Protein 3O0K (pdb70)

InterPro domains:
  IPR018170 Aldo/keto reductase, conserved site [PS00062] (143-160)
  IPR018170 Aldo/keto reductase, conserved site [PS00063] (247-262)
  IPR018170 Aldo/keto reductase, conserved site [PS00798] (59-76)
  IPR020471 Aldo-keto reductase [PIRSF000097] (23-281)
  IPR020471 Aldo-keto reductase [PR00069] (55-79)
  IPR020471 Aldo-keto reductase [PR00069] (111-129)
  IPR020471 Aldo-keto reductase [PR00069] (143-160)
  IPR020471 Aldo-keto reductase [PR00069] (177-206)
  IPR020471 Aldo-keto reductase [PR00069] (214-238)
  IPR020471 Aldo-keto reductase [PTHR43827] (22-285)
  IPR023210 NADP-dependent oxidoreductase domain [PF00248] (36-278)
  IPR036812 NAD(P)-dependent oxidoreductase domain superfamily [G3DSA:3.20.20.100] (14-286)
  IPR036812 NAD(P)-dependent oxidoreductase domain superfamily [SSF51430] (24-288)
  IPR044504 Aldo-keto reductase family 5C2 [cd19131] (24-279)

Structure (mmCIF, N/CA/C/O backbone):
data_3O0K
#
_entry.id   3O0K
#
_cell.length_a   81.180
_cell.length_b   50.860
_cell.length_c   115.350
_cell.angle_alpha   90.00
_cell.angle_beta   94.47
_cell.angle_gamma   90.00
#
_symmetry.space_group_name_H-M   'P 1 21 1'
#
loop_
_entity.id
_entity.type
_entity.pdbx_description
1 polymer 'Aldo/keto reductase'
2 non-polymer 1,2-ETHANEDIOL
3 non-polymer GLYCEROL
4 water water
#
loop_
_atom_site.group_PDB
_atom_site.id
_atom_site.type_symbol
_atom_site.label_atom_id
_atom_site.label_alt_id
_atom_site.label_comp_id
_atom_site.label_asym_id
_atom_site.label_entity_id
_atom_site.label_seq_id
_atom_site.pdbx_PDB_ins_code
_atom_site.Cartn_x
_atom_site.Cartn_y
_atom_site.Cartn_z
_atom_site.occupancy
_atom_site.B_iso_or_equiv
_atom_site.auth_seq_id
_atom_site.auth_comp_id
_atom_site.auth_asym_id
_atom_site.auth_atom_id
_atom_site.pdbx_PDB_model_num
ATOM 1 N N . SER A 1 21 ? -21.175 16.239 88.302 1.00 27.03 17 SER A N 1
ATOM 2 C CA . SER A 1 21 ? -20.890 14.796 87.990 1.00 26.91 17 SER A CA 1
ATOM 3 C C . SER A 1 21 ? -19.453 14.575 87.555 1.00 25.95 17 SER A C 1
ATOM 4 O O . SER A 1 21 ? -19.048 13.441 87.281 1.00 24.21 17 SER A O 1
ATOM 7 N N . MET A 1 22 ? -18.674 15.662 87.486 1.00 25.83 18 MET A N 1
ATOM 8 C CA . MET A 1 22 ? -17.311 15.564 87.021 1.00 25.53 18 MET A CA 1
ATOM 9 C C . MET A 1 22 ? -16.500 15.047 88.168 1.00 25.52 18 MET A C 1
ATOM 10 O O . MET A 1 22 ? -16.739 15.410 89.326 1.00 25.93 18 MET A O 1
ATOM 15 N N . ILE A 1 23 ? -15.550 14.184 87.846 1.00 25.03 19 ILE A N 1
ATOM 16 C CA . ILE A 1 23 ? -14.669 13.604 88.833 1.00 24.58 19 ILE A CA 1
ATOM 17 C C . ILE A 1 23 ? -13.268 13.941 88.366 1.00 24.10 19 ILE A C 1
ATOM 18 O O . ILE A 1 23 ? -12.870 13.578 87.268 1.00 23.01 19 ILE A O 1
ATOM 23 N N . MET A 1 24 ? -12.540 14.693 89.181 1.00 24.50 20 MET A N 1
ATOM 24 C CA . MET A 1 24 ? -11.229 15.160 88.754 1.00 25.15 20 MET A CA 1
ATOM 25 C C . MET A 1 24 ? -10.308 13.971 88.825 1.00 24.05 20 MET A C 1
ATOM 26 O O . MET A 1 24 ? -10.286 13.247 89.820 1.00 24.94 20 MET A O 1
ATOM 31 N N . THR A 1 25 ? -9.587 13.734 87.742 1.00 23.61 21 THR A N 1
ATOM 32 C CA . THR A 1 25 ? -8.583 12.674 87.713 1.00 22.50 21 THR A CA 1
ATOM 33 C C . THR A 1 25 ? -7.285 13.105 88.432 1.00 21.93 21 THR A C 1
ATOM 34 O O . THR A 1 25 ? -6.629 14.092 88.028 1.00 21.68 21 THR A O 1
ATOM 38 N N . VAL A 1 26 ? -6.926 12.346 89.480 1.00 20.84 22 VAL A N 1
ATOM 39 C CA . VAL A 1 26 ? -5.734 12.635 90.256 1.00 19.32 22 VAL A CA 1
ATOM 40 C C . VAL A 1 26 ? -4.537 12.317 89.376 1.00 18.10 22 VAL A C 1
ATOM 41 O O . VAL A 1 26 ? -4.410 11.182 88.879 1.00 18.06 22 VAL A O 1
ATOM 45 N N . PRO A 1 27 ? -3.677 13.312 89.128 1.00 18.22 23 PRO A N 1
ATOM 46 C CA . PRO A 1 27 ? -2.536 13.062 88.229 1.00 17.83 23 PRO A CA 1
ATOM 47 C C . PRO A 1 27 ? -1.559 12.086 88.850 1.00 17.25 23 PRO A C 1
ATOM 48 O O . PRO A 1 27 ? -1.500 11.965 90.094 1.00 16.68 23 PRO A O 1
ATOM 52 N N . THR A 1 28 ? -0.883 11.330 87.992 1.00 17.59 24 THR A N 1
ATOM 53 C CA . THR A 1 28 ? 0.174 10.457 88.431 1.00 18.33 24 THR A CA 1
ATOM 54 C C . THR A 1 28 ? 1.471 11.006 87.910 1.00 18.64 24 THR A C 1
ATOM 55 O O . THR A 1 28 ? 1.515 11.717 86.900 1.00 19.20 24 THR A O 1
ATOM 59 N N . VAL A 1 29 ? 2.536 10.713 88.627 1.00 17.99 25 VAL A N 1
ATOM 60 C CA . VAL A 1 29 ? 3.862 11.092 88.168 1.00 17.50 25 VAL A CA 1
ATOM 61 C C . VAL A 1 29 ? 4.529 9.801 87.662 1.00 17.69 25 VAL A C 1
ATOM 62 O O . VAL A 1 29 ? 4.653 8.814 88.390 1.00 16.07 25 VAL A O 1
ATOM 66 N N . LYS A 1 30 ? 4.968 9.810 86.415 1.00 18.05 26 LYS A N 1
ATOM 67 C CA . LYS A 1 30 ? 5.673 8.661 85.887 1.00 17.75 26 LYS A CA 1
ATOM 68 C C . LYS A 1 30 ? 7.103 8.729 86.411 1.00 17.98 26 LYS A C 1
ATOM 69 O O . LYS A 1 30 ? 7.776 9.754 86.263 1.00 17.32 26 LYS A O 1
ATOM 75 N N . LEU A 1 31 ? 7.536 7.661 87.076 1.00 17.50 27 LEU A N 1
ATOM 76 C CA . LEU A 1 31 ? 8.850 7.592 87.711 1.00 17.80 27 LEU A CA 1
ATOM 77 C C . LEU A 1 31 ? 9.904 6.985 86.782 1.00 18.38 27 LEU A C 1
ATOM 78 O O . LEU A 1 31 ? 9.559 6.355 85.771 1.00 20.09 27 LEU A O 1
ATOM 83 N N . ASN A 1 32 ? 11.182 7.153 87.125 1.00 18.11 28 ASN A N 1
ATOM 84 C CA . ASN A 1 32 ? 12.291 6.673 86.279 1.00 19.26 28 ASN A CA 1
ATOM 85 C C . ASN A 1 32 ? 12.384 5.138 86.080 1.00 20.10 28 ASN A C 1
ATOM 86 O O . ASN A 1 32 ? 13.116 4.660 85.212 1.00 21.13 28 ASN A O 1
ATOM 91 N N . ASP A 1 33 ? 11.586 4.387 86.836 1.00 19.04 29 ASP A N 1
ATOM 92 C CA . ASP A 1 33 ? 11.523 2.942 86.704 1.00 18.41 29 ASP A CA 1
ATOM 93 C C . ASP A 1 33 ? 10.226 2.489 86.020 1.00 18.34 29 ASP A C 1
ATOM 94 O O . ASP A 1 33 ? 9.839 1.314 86.099 1.00 17.43 29 ASP A O 1
ATOM 99 N N . GLY A 1 34 ? 9.524 3.428 85.405 1.00 18.58 30 GLY A N 1
ATOM 100 C CA . GLY A 1 34 ? 8.288 3.129 84.706 1.00 18.49 30 GLY A CA 1
ATOM 101 C C . GLY A 1 34 ? 7.029 3.048 85.559 1.00 18.59 30 GLY A C 1
ATOM 102 O O . GLY A 1 34 ? 5.945 2.948 85.005 1.00 18.90 30 GLY A O 1
ATOM 103 N N . ASN A 1 35 ? 7.149 3.061 86.892 1.00 17.86 31 ASN A N 1
ATOM 104 C CA . ASN A 1 35 ? 5.965 3.028 87.758 1.00 18.53 31 ASN A CA 1
ATOM 105 C C . ASN A 1 35 ? 5.305 4.412 87.770 1.00 17.50 31 ASN A C 1
ATOM 106 O O . ASN A 1 35 ? 5.950 5.422 87.418 1.00 18.15 31 ASN A O 1
ATOM 111 N N . HIS A 1 36 ? 4.018 4.459 88.127 1.00 17.71 32 HIS A N 1
ATOM 112 C CA . HIS A 1 36 ? 3.305 5.716 88.270 1.00 17.64 32 HIS A CA 1
ATOM 113 C C . HIS A 1 36 ? 2.858 5.841 89.715 1.00 16.45 32 HIS A C 1
ATOM 114 O O . HIS A 1 36 ? 2.372 4.877 90.291 1.00 16.50 32 HIS A O 1
ATOM 121 N N . ILE A 1 37 ? 3.028 7.031 90.281 1.00 14.37 33 ILE A N 1
ATOM 122 C CA . ILE A 1 37 ? 2.626 7.320 91.656 1.00 14.50 33 ILE A CA 1
ATOM 123 C C . ILE A 1 37 ? 1.585 8.455 91.630 1.00 14.67 33 ILE A C 1
ATOM 124 O O . ILE A 1 37 ? 1.796 9.473 90.932 1.00 13.85 33 ILE A O 1
ATOM 129 N N . PRO A 1 38 ? 0.442 8.277 92.355 1.00 13.85 34 PRO A N 1
ATOM 130 C CA . PRO A 1 38 ? -0.495 9.390 92.436 1.00 13.40 34 PRO A CA 1
ATOM 131 C C . PRO A 1 38 ? 0.191 10.644 93.018 1.00 12.50 34 PRO A C 1
ATOM 132 O O . PRO A 1 38 ? 0.895 10.588 94.052 1.00 11.65 34 PRO A O 1
ATOM 136 N N . GLN A 1 39 ? -0.003 11.757 92.351 1.00 12.02 35 GLN A N 1
ATOM 137 C CA . GLN A 1 39 ? 0.691 12.989 92.737 1.00 12.59 35 GLN A CA 1
ATOM 138 C C . GLN A 1 39 ? 0.249 13.533 94.094 1.00 12.66 35 GLN A C 1
ATOM 139 O O . GLN A 1 39 ? 0.955 14.322 94.682 1.00 11.79 35 GLN A O 1
ATOM 145 N N . LEU A 1 40 ? -0.944 13.148 94.541 1.00 13.26 36 LEU A N 1
ATOM 146 C CA . LEU A 1 40 ? -1.403 13.439 95.912 1.00 13.42 36 LEU A CA 1
ATOM 147 C C . LEU A 1 40 ? -1.514 12.133 96.633 1.00 13.35 36 LEU A C 1
ATOM 148 O O . LEU A 1 40 ? -2.089 11.152 96.123 1.00 14.50 36 LEU A O 1
ATOM 153 N N . GLY A 1 41 ? -1.038 12.161 97.867 1.00 14.11 37 GLY A N 1
ATOM 154 C CA . GLY A 1 41 ? -1.169 11.062 98.751 1.00 13.10 37 GLY A CA 1
ATOM 155 C C . GLY A 1 41 ? -1.455 11.597 100.117 1.00 13.53 37 GLY A C 1
ATOM 156 O O . GLY A 1 41 ? -1.382 12.821 100.351 1.00 13.80 37 GLY A O 1
ATOM 157 N N . TYR A 1 42 ? -1.745 10.660 101.012 1.00 13.98 38 TYR A N 1
ATOM 158 C CA . TYR A 1 42 ? -2.132 10.961 102.368 1.00 14.39 38 TYR A CA 1
ATOM 159 C C . TYR A 1 42 ? -1.008 10.583 103.268 1.00 15.56 38 TYR A C 1
ATOM 160 O O . TYR A 1 42 ? -0.570 9.422 103.269 1.00 15.82 38 TYR A O 1
ATOM 169 N N . GLY A 1 43 ? -0.507 11.569 104.027 1.00 17.07 39 GLY A N 1
ATOM 170 C CA . GLY A 1 43 ? 0.578 11.348 104.958 1.00 18.08 39 GLY A CA 1
ATOM 171 C C . GLY A 1 43 ? 0.105 10.920 106.346 1.00 19.40 39 GLY A C 1
ATOM 172 O O . GLY A 1 43 ? -0.639 11.627 107.011 1.00 19.13 39 GLY A O 1
ATOM 173 N N . VAL A 1 44 ? 0.534 9.750 106.778 1.00 21.66 40 VAL A N 1
ATOM 174 C CA . VAL A 1 44 ? 0.433 9.353 108.182 1.00 24.75 40 VAL A CA 1
ATOM 175 C C . VAL A 1 44 ? 1.741 9.740 108.866 1.00 25.78 40 VAL A C 1
ATOM 176 O O . VAL A 1 44 ? 2.840 9.401 108.391 1.00 25.49 40 VAL A O 1
ATOM 180 N N . TRP A 1 45 ? 1.630 10.477 109.957 1.00 26.73 41 TRP A N 1
ATOM 181 C CA A TRP A 1 45 ? 2.815 10.822 110.726 0.50 26.79 41 TRP A CA 1
ATOM 182 C CA B TRP A 1 45 ? 2.759 10.867 110.772 0.50 27.13 41 TRP A CA 1
ATOM 183 C C . TRP A 1 45 ? 2.727 10.083 112.088 1.00 27.80 41 TRP A C 1
ATOM 184 O O . TRP A 1 45 ? 2.275 8.932 112.113 1.00 27.62 41 TRP A O 1
ATOM 205 N N . GLN A 1 46 ? 3.187 10.683 113.191 1.00 28.50 42 GLN A N 1
ATOM 206 C CA . GLN A 1 46 ? 3.428 9.953 114.457 1.00 29.55 42 GLN A CA 1
ATOM 207 C C . GLN A 1 46 ? 2.161 9.621 115.238 1.00 29.17 42 GLN A C 1
ATOM 208 O O . GLN A 1 46 ? 2.140 9.733 116.480 1.00 30.79 42 GLN A O 1
ATOM 214 N N . ILE A 1 47 ? 1.119 9.196 114.531 1.00 27.82 43 ILE A N 1
ATOM 215 C CA . ILE A 1 47 ? -0.152 8.955 115.156 1.00 27.61 43 ILE A CA 1
ATOM 216 C C . ILE A 1 47 ? -0.158 7.489 115.600 1.00 26.61 43 ILE A C 1
ATOM 217 O O . ILE A 1 47 ? 0.732 6.732 115.241 1.00 27.06 43 ILE A O 1
ATOM 222 N N . SER A 1 48 ? -1.111 7.130 116.448 1.00 24.82 44 SER A N 1
ATOM 223 C CA . SER A 1 48 ? -1.207 5.778 116.994 1.00 23.23 44 SER A CA 1
ATOM 224 C C . SER A 1 48 ? -1.806 4.801 115.971 1.00 21.82 44 SER A C 1
ATOM 225 O O . SER A 1 48 ? -2.393 5.238 114.999 1.00 20.21 44 SER A O 1
ATOM 228 N N . ASN A 1 49 ? -1.740 3.497 116.217 1.00 20.79 45 ASN A N 1
ATOM 229 C CA . ASN A 1 49 ? -2.418 2.534 115.339 1.00 21.13 45 ASN A CA 1
ATOM 230 C C . ASN A 1 49 ? -3.919 2.786 115.174 1.00 20.81 45 ASN A C 1
ATOM 231 O O . ASN A 1 49 ? -4.423 2.743 114.049 1.00 20.61 45 ASN A O 1
ATOM 236 N N . ASP A 1 50 ? -4.623 3.046 116.278 1.00 21.63 46 ASP A N 1
ATOM 237 C CA . ASP A 1 50 ? -6.074 3.318 116.212 1.00 22.19 46 ASP A CA 1
ATOM 238 C C . ASP A 1 50 ? -6.369 4.575 115.426 1.00 21.12 46 ASP A C 1
ATOM 239 O O . ASP A 1 50 ? -7.312 4.628 114.647 1.00 21.39 46 ASP A O 1
ATOM 244 N N . GLU A 1 51 ? -5.579 5.613 115.643 1.00 20.34 47 GLU A N 1
ATOM 245 C CA . GLU A 1 51 ? -5.714 6.817 114.851 1.00 19.87 47 GLU A CA 1
ATOM 246 C C . GLU A 1 51 ? -5.408 6.602 113.374 1.00 19.15 47 GLU A C 1
ATOM 247 O O . GLU A 1 51 ? -6.073 7.176 112.501 1.00 19.26 47 GLU A O 1
ATOM 253 N N . ALA A 1 52 ? -4.346 5.866 113.093 1.00 18.03 48 ALA A N 1
ATOM 254 C CA . ALA A 1 52 ? -4.014 5.552 111.707 1.00 16.81 48 ALA A CA 1
ATOM 255 C C . ALA A 1 52 ? -5.182 4.829 111.001 1.00 16.90 48 ALA A C 1
ATOM 256 O O . ALA A 1 52 ? -5.464 5.115 109.845 1.00 16.82 48 ALA A O 1
ATOM 258 N N . VAL A 1 53 ? -5.835 3.896 111.690 1.00 17.55 49 VAL A N 1
ATOM 259 C CA . VAL A 1 53 ? -6.942 3.131 111.099 1.00 19.18 49 VAL A CA 1
ATOM 260 C C . VAL A 1 53 ? -8.023 4.113 110.649 1.00 19.23 49 VAL A C 1
ATOM 261 O O . VAL A 1 53 ? -8.452 4.079 109.495 1.00 18.60 49 VAL A O 1
ATOM 265 N N . SER A 1 54 ? -8.410 5.012 111.552 1.00 19.59 50 SER A N 1
ATOM 266 C CA . SER A 1 54 ? -9.476 5.970 111.263 1.00 20.26 50 SER A CA 1
ATOM 267 C C . SER A 1 54 ? -9.074 6.909 110.162 1.00 18.83 50 SER A C 1
ATOM 268 O O . SER A 1 54 ? -9.846 7.126 109.244 1.00 17.22 50 SER A O 1
ATOM 271 N N . ALA A 1 55 ? -7.842 7.440 110.234 1.00 18.26 51 ALA A N 1
ATOM 272 C CA . ALA A 1 55 ? -7.389 8.447 109.275 1.00 17.10 51 ALA A CA 1
ATOM 273 C C . ALA A 1 55 ? -7.250 7.874 107.862 1.00 16.85 51 ALA A C 1
ATOM 274 O O . ALA A 1 55 ? -7.595 8.502 106.865 1.00 15.44 51 ALA A O 1
ATOM 276 N N . VAL A 1 56 ? -6.637 6.708 107.774 1.00 16.96 52 VAL A N 1
ATOM 277 C CA . VAL A 1 56 ? -6.439 6.067 106.471 1.00 15.60 52 VAL A CA 1
ATOM 278 C C . VAL A 1 56 ? -7.792 5.638 105.887 1.00 15.74 52 VAL A C 1
ATOM 279 O O . VAL A 1 56 ? -8.056 5.771 104.678 1.00 15.82 52 VAL A O 1
ATOM 283 N N . SER A 1 57 ? -8.673 5.143 106.736 1.00 15.81 53 SER A N 1
ATOM 284 C CA A SER A 1 57 ? -10.032 4.853 106.315 0.70 16.18 53 SER A CA 1
ATOM 285 C CA B SER A 1 57 ? -10.010 4.842 106.269 0.30 16.35 53 SER A CA 1
ATOM 286 C C . SER A 1 57 ? -10.670 6.106 105.705 1.00 16.85 53 SER A C 1
ATOM 287 O O . SER A 1 57 ? -11.283 6.078 104.621 1.00 16.15 53 SER A O 1
ATOM 292 N N . GLU A 1 58 ? -10.520 7.221 106.403 1.00 16.98 54 GLU A N 1
ATOM 293 C CA . GLU A 1 58 ? -11.130 8.495 105.976 1.00 17.04 54 GLU A CA 1
ATOM 294 C C . GLU A 1 58 ? -10.533 8.970 104.658 1.00 16.61 54 GLU A C 1
ATOM 295 O O . GLU A 1 58 ? -11.243 9.350 103.724 1.00 16.51 54 GLU A O 1
ATOM 301 N N . ALA A 1 59 ? -9.208 8.883 104.553 1.00 15.40 55 ALA A N 1
ATOM 302 C CA . ALA A 1 59 ? -8.545 9.230 103.323 1.00 14.55 55 ALA A CA 1
ATOM 303 C C . ALA A 1 59 ? -9.024 8.364 102.155 1.00 14.76 55 ALA A C 1
ATOM 304 O O . ALA A 1 59 ? -9.354 8.871 101.101 1.00 14.97 55 ALA A O 1
ATOM 306 N N . LEU A 1 60 ? -9.074 7.060 102.344 1.00 14.15 56 LEU A N 1
ATOM 307 C CA . LEU A 1 60 ? -9.488 6.185 101.245 1.00 14.11 56 LEU A CA 1
ATOM 308 C C . LEU A 1 60 ? -10.927 6.491 100.869 1.00 14.99 56 LEU A C 1
ATOM 309 O O . LEU A 1 60 ? -11.260 6.488 99.676 1.00 14.56 56 LEU A O 1
ATOM 314 N N . LYS A 1 61 ? -11.741 6.817 101.872 1.00 15.55 57 LYS A N 1
ATOM 315 C CA . LYS A 1 61 ? -13.140 7.198 101.638 1.00 16.55 57 LYS A CA 1
ATOM 316 C C . LYS A 1 61 ? -13.258 8.504 100.857 1.00 16.81 57 LYS A C 1
ATOM 317 O O . LYS A 1 61 ? -14.059 8.599 99.926 1.00 16.61 57 LYS A O 1
ATOM 323 N N . ALA A 1 62 ? -12.372 9.455 101.148 1.00 16.03 58 ALA A N 1
ATOM 324 C CA . ALA A 1 62 ? -12.331 10.734 100.478 1.00 15.90 58 ALA A CA 1
ATOM 325 C C . ALA A 1 62 ? -11.793 10.620 99.014 1.00 15.55 58 ALA A C 1
ATOM 326 O O . ALA A 1 62 ? -11.947 11.540 98.230 1.00 15.55 58 ALA A O 1
ATOM 328 N N . GLY A 1 63 ? -11.167 9.494 98.657 1.00 15.53 59 GLY A N 1
ATOM 329 C CA . GLY A 1 63 ? -10.741 9.247 97.286 1.00 15.23 59 GLY A CA 1
ATOM 330 C C . GLY A 1 63 ? -9.222 9.222 97.119 1.00 14.71 59 GLY A C 1
ATOM 331 O O . GLY A 1 63 ? -8.749 9.062 96.022 1.00 14.24 59 GLY A O 1
ATOM 332 N N . TYR A 1 64 ? -8.472 9.368 98.204 1.00 14.19 60 TYR A N 1
ATOM 333 C CA . TYR A 1 64 ? -7.020 9.167 98.156 1.00 14.34 60 TYR A CA 1
ATOM 334 C C . TYR A 1 64 ? -6.731 7.718 97.783 1.00 14.40 60 TYR A C 1
ATOM 335 O O . TYR A 1 64 ? -7.421 6.785 98.236 1.00 14.59 60 TYR A O 1
ATOM 344 N N . ARG A 1 65 ? -5.726 7.519 96.934 1.00 13.94 61 ARG A N 1
ATOM 345 C CA . ARG A 1 65 ? -5.353 6.177 96.522 1.00 13.64 61 ARG A CA 1
ATOM 346 C C . ARG A 1 65 ? -3.849 5.977 96.691 1.00 13.00 61 ARG A C 1
ATOM 347 O O . ARG A 1 65 ? -3.270 5.083 96.097 1.00 12.48 61 ARG A O 1
ATOM 355 N N . HIS A 1 66 ? -3.268 6.769 97.595 1.00 11.63 62 HIS A N 1
ATOM 356 C CA . HIS A 1 66 ? -1.817 6.813 97.829 1.00 11.33 62 HIS A CA 1
ATOM 357 C C . HIS A 1 66 ? -1.698 7.085 99.315 1.00 11.39 62 HIS A C 1
ATOM 358 O O . HIS A 1 66 ? -2.167 8.113 99.788 1.00 12.01 62 HIS A O 1
ATOM 365 N N . ILE A 1 67 ? -1.131 6.135 100.049 1.00 12.00 63 ILE A N 1
ATOM 366 C CA . ILE A 1 67 ? -0.959 6.239 101.498 1.00 11.94 63 ILE A CA 1
ATOM 367 C C . ILE A 1 67 ? 0.537 6.139 101.863 1.00 11.39 63 ILE A C 1
ATOM 368 O O . ILE A 1 67 ? 1.230 5.214 101.434 1.00 11.14 63 ILE A O 1
ATOM 373 N N . ASP A 1 68 ? 1.001 7.079 102.677 1.00 10.61 64 ASP A N 1
ATOM 374 C CA . ASP A 1 68 ? 2.410 7.218 103.026 1.00 10.67 64 ASP A CA 1
ATOM 375 C C . ASP A 1 68 ? 2.657 7.118 104.533 1.00 11.18 64 ASP A C 1
ATOM 376 O O . ASP A 1 68 ? 2.244 7.989 105.266 1.00 12.11 64 ASP A O 1
ATOM 381 N N . THR A 1 69 ? 3.355 6.081 104.987 1.00 11.30 65 THR A N 1
ATOM 382 C CA . THR A 1 69 ? 3.835 6.075 106.377 1.00 12.34 65 THR A CA 1
ATOM 383 C C . THR A 1 69 ? 5.338 5.787 106.471 1.00 12.94 65 THR A C 1
ATOM 384 O O . THR A 1 69 ? 6.073 5.813 105.473 1.00 12.76 65 THR A O 1
ATOM 388 N N . ALA A 1 70 ? 5.787 5.533 107.699 1.00 12.87 66 ALA A N 1
ATOM 389 C CA . ALA A 1 70 ? 7.156 5.165 107.951 1.00 13.17 66 ALA A CA 1
ATOM 390 C C . ALA A 1 70 ? 7.182 4.264 109.150 1.00 13.09 66 ALA A C 1
ATOM 391 O O . ALA A 1 70 ? 6.453 4.519 110.146 1.00 12.39 66 ALA A O 1
ATOM 393 N N . THR A 1 71 ? 8.033 3.240 109.079 1.00 12.10 67 THR A N 1
ATOM 394 C CA . THR A 1 71 ? 8.130 2.247 110.133 1.00 12.63 67 THR A CA 1
ATOM 395 C C . THR A 1 71 ? 8.339 2.855 111.542 1.00 12.82 67 THR A C 1
ATOM 396 O O . THR A 1 71 ? 7.712 2.425 112.523 1.00 13.17 67 THR A O 1
ATOM 400 N N . ILE A 1 72 ? 9.158 3.901 111.652 1.00 13.77 68 ILE A N 1
ATOM 401 C CA . ILE A 1 72 ? 9.411 4.533 112.947 1.00 13.54 68 ILE A CA 1
ATOM 402 C C . ILE A 1 72 ? 8.143 5.157 113.574 1.00 14.60 68 ILE A C 1
ATOM 403 O O . ILE A 1 72 ? 8.110 5.373 114.781 1.00 15.22 68 ILE A O 1
ATOM 408 N N . TYR A 1 73 ? 7.090 5.399 112.795 1.00 13.69 69 TYR A N 1
ATOM 409 C CA . TYR A 1 73 ? 5.905 6.005 113.378 1.00 14.88 69 TYR A CA 1
ATOM 410 C C . TYR A 1 73 ? 5.073 5.015 114.159 1.00 14.96 69 TYR A C 1
ATOM 411 O O . TYR A 1 73 ? 4.128 5.413 114.825 1.00 16.27 69 TYR A O 1
ATOM 420 N N . GLY A 1 74 ? 5.363 3.732 113.994 1.00 15.09 70 GLY A N 1
ATOM 421 C CA . GLY A 1 74 ? 4.699 2.668 114.784 1.00 15.73 70 GLY A CA 1
ATOM 422 C C . GLY A 1 74 ? 3.236 2.457 114.498 1.00 15.47 70 GLY A C 1
ATOM 423 O O . GLY A 1 74 ? 2.492 2.026 115.374 1.00 17.17 70 GLY A O 1
ATOM 424 N N . ASN A 1 75 ? 2.798 2.731 113.276 1.00 13.81 71 ASN A N 1
ATOM 425 C CA . ASN A 1 75 ? 1.391 2.582 112.926 1.00 13.73 71 ASN A CA 1
ATOM 426 C C . ASN A 1 75 ? 1.146 1.719 111.684 1.00 13.39 71 ASN A C 1
ATOM 427 O O . ASN A 1 75 ? 0.033 1.709 111.130 1.00 11.42 71 ASN A O 1
ATOM 432 N N . GLU A 1 76 ? 2.130 0.904 111.316 1.00 13.23 72 GLU A N 1
ATOM 433 C CA . GLU A 1 76 ? 1.969 0.066 110.132 1.00 13.64 72 GLU A CA 1
ATOM 434 C C . GLU A 1 76 ? 0.787 -0.907 110.293 1.00 14.25 72 GLU A C 1
ATOM 435 O O . GLU A 1 76 ? 0.084 -1.129 109.344 1.00 13.89 72 GLU A O 1
ATOM 441 N N . GLU A 1 77 ? 0.530 -1.438 111.492 1.00 14.66 73 GLU A N 1
ATOM 442 C CA . GLU A 1 77 ? -0.587 -2.402 111.644 1.00 15.31 73 GLU A CA 1
ATOM 443 C C . GLU A 1 77 ? -1.913 -1.742 111.291 1.00 14.80 73 GLU A C 1
ATOM 444 O O . GLU A 1 77 ? -2.754 -2.342 110.584 1.00 14.95 73 GLU A O 1
ATOM 450 N N . GLY A 1 78 ? -2.088 -0.521 111.780 1.00 13.58 74 GLY A N 1
ATOM 451 C CA . GLY A 1 78 ? -3.326 0.224 111.603 1.00 13.70 74 GLY A CA 1
ATOM 452 C C . GLY A 1 78 ? -3.522 0.704 110.177 1.00 13.50 74 GLY A C 1
ATOM 453 O O . GLY A 1 78 ? -4.649 0.734 109.663 1.00 13.87 74 GLY A O 1
ATOM 454 N N . VAL A 1 79 ? -2.430 1.140 109.558 1.00 12.60 75 VAL A N 1
ATOM 455 C CA . VAL A 1 79 ? -2.432 1.540 108.141 1.00 12.46 75 VAL A CA 1
ATOM 456 C C . VAL A 1 79 ? -2.836 0.343 107.325 1.00 13.41 75 VAL A C 1
ATOM 457 O O . VAL A 1 79 ? -3.732 0.440 106.460 1.00 15.01 75 VAL A O 1
ATOM 461 N N . GLY A 1 80 ? -2.232 -0.798 107.651 1.00 14.13 76 GLY A N 1
ATOM 462 C CA . GLY A 1 80 ? -2.487 -2.059 106.946 1.00 14.35 76 GLY A CA 1
ATOM 463 C C . GLY A 1 80 ? -3.913 -2.514 107.140 1.00 14.92 76 GLY A C 1
ATOM 464 O O . GLY A 1 80 ? -4.529 -2.946 106.183 1.00 15.77 76 GLY A O 1
ATOM 465 N N . LYS A 1 81 ? -4.435 -2.443 108.369 1.00 14.68 77 LYS A N 1
ATOM 466 C CA . LYS A 1 81 ? -5.840 -2.773 108.615 1.00 15.85 77 LYS A CA 1
ATOM 467 C C . LYS A 1 81 ? -6.840 -1.897 107.816 1.00 15.65 77 LYS A C 1
ATOM 468 O O . LYS A 1 81 ? -7.771 -2.435 107.212 1.00 17.75 77 LYS A O 1
ATOM 474 N N . ALA A 1 82 ? -6.662 -0.583 107.779 1.00 15.22 78 ALA A N 1
ATOM 475 C CA . ALA A 1 82 ? -7.550 0.295 106.977 1.00 15.23 78 ALA A CA 1
ATOM 476 C C . ALA A 1 82 ? -7.488 -0.017 105.467 1.00 15.71 78 ALA A C 1
ATOM 477 O O . ALA A 1 82 ? -8.515 -0.101 104.799 1.00 14.88 78 ALA A O 1
ATOM 479 N N . ILE A 1 83 ? -6.281 -0.227 104.961 1.00 13.47 79 ILE A N 1
ATOM 480 C CA . ILE A 1 83 ? -6.108 -0.584 103.567 1.00 13.98 79 ILE A CA 1
ATOM 481 C C . ILE A 1 83 ? -6.784 -1.925 103.210 1.00 14.35 79 ILE A C 1
ATOM 482 O O . ILE A 1 83 ? -7.492 -2.012 102.203 1.00 14.44 79 ILE A O 1
ATOM 487 N N . ASN A 1 84 ? -6.562 -2.964 104.024 1.00 14.72 80 ASN A N 1
ATOM 488 C CA . ASN A 1 84 ? -7.005 -4.306 103.693 1.00 15.94 80 ASN A CA 1
ATOM 489 C C . ASN A 1 84 ? -8.520 -4.421 103.886 1.00 16.14 80 ASN A C 1
ATOM 490 O O . ASN A 1 84 ? -9.164 -5.256 103.256 1.00 16.96 80 ASN A O 1
ATOM 495 N N . GLY A 1 85 ? -9.071 -3.575 104.756 1.00 15.89 81 GLY A N 1
ATOM 496 C CA . GLY A 1 85 ? -10.524 -3.557 104.993 1.00 16.45 81 GLY A CA 1
ATOM 497 C C . GLY A 1 85 ? -11.259 -2.400 104.334 1.00 16.87 81 GLY A C 1
ATOM 498 O O . GLY A 1 85 ? -12.369 -2.087 104.740 1.00 16.29 81 GLY A O 1
ATOM 499 N N . SER A 1 86 ? -10.678 -1.788 103.296 1.00 16.42 82 SER A N 1
ATOM 500 C CA . SER A 1 86 ? -11.312 -0.605 102.642 1.00 16.09 82 SER A CA 1
ATOM 501 C C . SER A 1 86 ? -12.380 -0.896 101.588 1.00 16.96 82 SER A C 1
ATOM 502 O O . SER A 1 86 ? -13.118 0.020 101.175 1.00 15.26 82 SER A O 1
ATOM 505 N N . GLY A 1 87 ? -12.437 -2.140 101.117 1.00 16.70 83 GLY A N 1
ATOM 506 C CA . GLY A 1 87 ? -13.213 -2.485 99.943 1.00 17.36 83 GLY A CA 1
ATOM 507 C C . GLY A 1 87 ? -12.626 -2.039 98.609 1.00 17.09 83 GLY A C 1
ATOM 508 O O . GLY A 1 87 ? -13.280 -2.187 97.562 1.00 18.33 83 GLY A O 1
ATOM 509 N N . ILE A 1 88 ? -11.385 -1.549 98.632 1.00 16.22 84 ILE A N 1
ATOM 510 C CA . ILE A 1 88 ? -10.618 -1.188 97.424 1.00 15.81 84 ILE A CA 1
ATOM 511 C C . ILE A 1 88 ? -9.532 -2.244 97.224 1.00 16.08 84 ILE A C 1
ATOM 512 O O . ILE A 1 88 ? -8.875 -2.647 98.171 1.00 14.48 84 ILE A O 1
ATOM 517 N N . ALA A 1 89 ? -9.332 -2.683 95.985 1.00 16.35 85 ALA A N 1
ATOM 518 C CA . ALA A 1 89 ? -8.361 -3.747 95.731 1.00 16.23 85 ALA A CA 1
ATOM 519 C C . ALA A 1 89 ? -6.964 -3.208 96.103 1.00 15.11 85 ALA A C 1
ATOM 520 O O . ALA A 1 89 ? -6.688 -2.028 95.931 1.00 14.17 85 ALA A O 1
ATOM 522 N N . ARG A 1 90 ? -6.131 -4.070 96.675 1.00 15.37 86 ARG A N 1
ATOM 523 C CA . ARG A 1 90 ? -4.737 -3.725 97.022 1.00 14.66 86 ARG A CA 1
ATOM 524 C C . ARG A 1 90 ? -4.016 -3.082 95.841 1.00 15.01 86 ARG A C 1
ATOM 525 O O . ARG A 1 90 ? -3.296 -2.074 96.022 1.00 15.87 86 ARG A O 1
ATOM 533 N N . ALA A 1 91 ? -4.249 -3.622 94.645 1.00 14.76 87 ALA A N 1
ATOM 534 C CA . ALA A 1 91 ? -3.648 -3.125 93.396 1.00 14.54 87 ALA A CA 1
ATOM 535 C C . ALA A 1 91 ? -3.989 -1.661 93.036 1.00 14.99 87 ALA A C 1
ATOM 536 O O . ALA A 1 91 ? -3.199 -1.023 92.311 1.00 14.20 87 ALA A O 1
ATOM 538 N N . ASP A 1 92 ? -5.134 -1.154 93.539 1.00 14.14 88 ASP A N 1
ATOM 539 C CA . ASP A 1 92 ? -5.601 0.221 93.293 1.00 13.88 88 ASP A CA 1
ATOM 540 C C . ASP A 1 92 ? -5.169 1.251 94.354 1.00 13.23 88 ASP A C 1
ATOM 541 O O . ASP A 1 92 ? -5.503 2.449 94.273 1.00 12.20 88 ASP A O 1
ATOM 546 N N . ILE A 1 93 ? -4.419 0.780 95.345 1.00 13.06 89 ILE A N 1
ATOM 547 C CA . ILE A 1 93 ? -3.815 1.641 96.343 1.00 12.40 89 ILE A CA 1
ATOM 548 C C . ILE A 1 93 ? -2.277 1.628 96.238 1.00 12.07 89 ILE A C 1
ATOM 549 O O . ILE A 1 93 ? -1.659 0.581 96.079 1.00 14.39 89 ILE A O 1
ATOM 554 N N . PHE A 1 94 ? -1.683 2.806 96.258 1.00 11.98 90 PHE A N 1
ATOM 555 C CA . PHE A 1 94 ? -0.233 2.976 96.295 1.00 11.93 90 PHE A CA 1
ATOM 556 C C . PHE A 1 94 ? 0.192 3.224 97.741 1.00 11.56 90 PHE A C 1
ATOM 557 O O . PHE A 1 94 ? -0.194 4.237 98.311 1.00 12.33 90 PHE A O 1
ATOM 565 N N . LEU A 1 95 ? 1.037 2.337 98.275 1.00 12.36 91 LEU A N 1
ATOM 566 C CA . LEU A 1 95 ? 1.448 2.329 99.682 1.00 11.52 91 LEU A CA 1
ATOM 567 C C . LEU A 1 95 ? 2.965 2.466 99.779 1.00 11.59 91 LEU A C 1
ATOM 568 O O . LEU A 1 95 ? 3.703 1.716 99.132 1.00 10.65 91 LEU A O 1
ATOM 573 N N . THR A 1 96 ? 3.390 3.453 100.549 1.00 10.37 92 THR A N 1
ATOM 574 C CA . THR A 1 96 ? 4.792 3.767 100.800 1.00 10.00 92 THR A CA 1
ATOM 575 C C . THR A 1 96 ? 5.071 3.536 102.277 1.00 9.84 92 THR A C 1
ATOM 576 O O . THR A 1 96 ? 4.273 3.935 103.125 1.00 11.88 92 THR A O 1
ATOM 580 N N . THR A 1 97 ? 6.206 2.934 102.594 1.00 10.74 93 THR A N 1
ATOM 581 C CA . THR A 1 97 ? 6.744 2.994 103.941 1.00 10.28 93 THR A CA 1
ATOM 582 C C . THR A 1 97 ? 8.235 3.172 103.834 1.00 10.44 93 THR A C 1
ATOM 583 O O . THR A 1 97 ? 8.764 3.319 102.739 1.00 10.00 93 THR A O 1
ATOM 587 N N . LYS A 1 98 ? 8.884 3.248 104.974 1.00 9.72 94 LYS A N 1
ATOM 588 C CA . LYS A 1 98 ? 10.260 3.696 105.045 1.00 10.49 94 LYS A CA 1
ATOM 589 C C . LYS A 1 98 ? 11.056 2.967 106.117 1.00 10.88 94 LYS A C 1
ATOM 590 O O . LYS A 1 98 ? 10.626 2.794 107.297 1.00 10.05 94 LYS A O 1
ATOM 596 N N . LEU A 1 99 ? 12.290 2.656 105.724 1.00 11.67 95 LEU A N 1
ATOM 597 C CA . LEU A 1 99 ? 13.239 1.957 106.525 1.00 11.65 95 LEU A CA 1
ATOM 598 C C . LEU A 1 99 ? 13.887 2.933 107.472 1.00 11.59 95 LEU A C 1
ATOM 599 O O . LEU A 1 99 ? 14.478 3.928 107.038 1.00 10.48 95 LEU A O 1
ATOM 604 N N . TRP A 1 100 ? 13.758 2.620 108.759 1.00 10.81 96 TRP A N 1
ATOM 605 C CA . TRP A 1 100 ? 14.265 3.418 109.820 1.00 10.66 96 TRP A CA 1
ATOM 606 C C . TRP A 1 100 ? 15.805 3.287 110.055 1.00 11.45 96 TRP A C 1
ATOM 607 O O . TRP A 1 100 ? 16.387 2.220 109.879 1.00 11.30 96 TRP A O 1
ATOM 618 N N . ASN A 1 101 ? 16.427 4.392 110.479 1.00 11.75 97 ASN A N 1
ATOM 619 C CA . ASN A 1 101 ? 17.870 4.501 110.709 1.00 12.50 97 ASN A CA 1
ATOM 620 C C . ASN A 1 101 ? 18.549 3.341 111.448 1.00 13.20 97 ASN A C 1
ATOM 621 O O . ASN A 1 101 ? 19.580 2.884 110.997 1.00 13.65 97 ASN A O 1
ATOM 626 N N . SER A 1 102 ? 17.973 2.861 112.561 1.00 13.96 98 SER A N 1
ATOM 627 C CA . SER A 1 102 ? 18.556 1.754 113.347 1.00 14.01 98 SER A CA 1
ATOM 628 C C . SER A 1 102 ? 18.492 0.374 112.637 1.00 14.85 98 SER A C 1
ATOM 629 O O . SER A 1 102 ? 19.185 -0.578 113.042 1.00 13.66 98 SER A O 1
ATOM 632 N N . ASP A 1 103 ? 17.701 0.286 111.576 1.00 14.15 99 ASP A N 1
ATOM 633 C CA . ASP A 1 103 ? 17.613 -0.914 110.755 1.00 14.87 99 ASP A CA 1
ATOM 634 C C . ASP A 1 103 ? 18.487 -0.875 109.479 1.00 15.27 99 ASP A C 1
ATOM 635 O O . ASP A 1 103 ? 18.458 -1.815 108.692 1.00 16.32 99 ASP A O 1
ATOM 640 N N . GLN A 1 104 ? 19.279 0.170 109.293 1.00 14.52 100 GLN A N 1
ATOM 641 C CA . GLN A 1 104 ? 20.108 0.278 108.096 1.00 14.50 100 GLN A CA 1
ATOM 642 C C . GLN A 1 104 ? 21.189 -0.791 108.100 1.00 14.15 100 GLN A C 1
ATOM 643 O O . GLN A 1 104 ? 21.691 -1.163 109.156 1.00 11.74 100 GLN A O 1
ATOM 649 N N . GLY A 1 105 ? 21.560 -1.228 106.901 1.00 12.70 101 GLY A N 1
ATOM 650 C CA . GLY A 1 105 ? 22.387 -2.401 106.693 1.00 14.80 101 GLY A CA 1
ATOM 651 C C . GLY A 1 105 ? 21.674 -3.346 105.718 1.00 15.31 101 GLY A C 1
ATOM 652 O O . GLY A 1 105 ? 20.461 -3.230 105.530 1.00 14.09 101 GLY A O 1
ATOM 653 N N . TYR A 1 106 ? 22.420 -4.255 105.090 1.00 16.87 102 TYR A N 1
ATOM 654 C CA . TYR A 1 106 ? 21.821 -5.214 104.131 1.00 18.25 102 TYR A CA 1
ATOM 655 C C . TYR A 1 106 ? 20.891 -6.185 104.805 1.00 18.11 102 TYR A C 1
ATOM 656 O O . TYR A 1 106 ? 19.662 -6.126 104.611 1.00 18.78 102 TYR A O 1
ATOM 665 N N . GLU A 1 107 ? 21.421 -7.050 105.660 1.00 19.63 103 GLU A N 1
ATOM 666 C CA . GLU A 1 107 ? 20.566 -8.037 106.332 1.00 20.40 103 GLU A CA 1
ATOM 667 C C . GLU A 1 107 ? 19.499 -7.380 107.221 1.00 19.63 103 GLU A C 1
ATOM 668 O O . GLU A 1 107 ? 18.333 -7.815 107.252 1.00 18.14 103 GLU A O 1
ATOM 674 N N . SER A 1 108 ? 19.875 -6.319 107.930 1.00 19.02 104 SER A N 1
ATOM 675 C CA . SER A 1 108 ? 18.927 -5.690 108.849 1.00 18.41 104 SER A CA 1
ATOM 676 C C . SER A 1 108 ? 17.741 -5.045 108.099 1.00 17.05 104 SER A C 1
ATOM 677 O O . SER A 1 108 ? 16.619 -5.000 108.602 1.00 16.27 104 SER A O 1
ATOM 680 N N . THR A 1 109 ? 17.964 -4.556 106.876 1.00 16.71 105 THR A N 1
ATOM 681 C CA . THR A 1 109 ? 16.865 -4.044 106.068 1.00 15.78 105 THR A CA 1
ATOM 682 C C . THR A 1 109 ? 15.928 -5.163 105.604 1.00 16.38 105 THR A C 1
ATOM 683 O O . THR A 1 109 ? 14.724 -5.017 105.642 1.00 15.58 105 THR A O 1
ATOM 687 N N . LEU A 1 110 ? 16.479 -6.288 105.166 1.00 17.11 106 LEU A N 1
ATOM 688 C CA . LEU A 1 110 ? 15.657 -7.410 104.740 1.00 17.51 106 LEU A CA 1
ATOM 689 C C . LEU A 1 110 ? 14.772 -7.863 105.895 1.00 17.85 106 LEU A C 1
ATOM 690 O O . LEU A 1 110 ? 13.578 -8.078 105.715 1.00 15.48 106 LEU A O 1
ATOM 695 N N . LYS A 1 111 ? 15.357 -7.951 107.089 1.00 18.05 107 LYS A N 1
ATOM 696 C CA . LYS A 1 111 ? 14.589 -8.309 108.283 1.00 19.42 107 LYS A CA 1
ATOM 697 C C . LYS A 1 111 ? 13.494 -7.295 108.599 1.00 18.24 107 LYS A C 1
ATOM 698 O O . LYS A 1 111 ? 12.336 -7.661 108.820 1.00 18.63 107 LYS A O 1
ATOM 704 N N . ALA A 1 112 ? 13.860 -6.022 108.634 1.00 17.37 108 ALA A N 1
ATOM 705 C CA . ALA A 1 112 ? 12.879 -4.945 108.900 1.00 16.17 108 ALA A CA 1
ATOM 706 C C . ALA A 1 112 ? 11.729 -4.936 107.911 1.00 15.72 108 ALA A C 1
ATOM 707 O O . ALA A 1 112 ? 10.587 -4.688 108.273 1.00 15.03 108 ALA A O 1
ATOM 709 N N . PHE A 1 113 ? 12.027 -5.174 106.639 1.00 15.55 109 PHE A N 1
ATOM 710 C CA . PHE A 1 113 ? 11.012 -5.136 105.624 1.00 15.32 109 PHE A CA 1
ATOM 711 C C . PHE A 1 113 ? 10.019 -6.257 105.816 1.00 16.90 109 PHE A C 1
ATOM 712 O O . PHE A 1 113 ? 8.796 -6.026 105.813 1.00 15.24 109 PHE A O 1
ATOM 720 N N . ASP A 1 114 ? 10.549 -7.459 106.010 1.00 18.01 110 ASP A N 1
ATOM 721 C CA . ASP A 1 114 ? 9.718 -8.625 106.362 1.00 19.68 110 ASP A CA 1
ATOM 722 C C . ASP A 1 114 ? 8.766 -8.307 107.504 1.00 18.72 110 ASP A C 1
ATOM 723 O O . ASP A 1 114 ? 7.578 -8.609 107.427 1.00 17.99 110 ASP A O 1
ATOM 728 N N . THR A 1 115 ? 9.300 -7.699 108.568 1.00 18.34 111 THR A N 1
ATOM 729 C CA . THR A 1 115 ? 8.498 -7.343 109.747 1.00 18.44 111 THR A CA 1
ATOM 730 C C . THR A 1 115 ? 7.432 -6.321 109.376 1.00 17.71 111 THR A C 1
ATOM 731 O O . THR A 1 115 ? 6.261 -6.461 109.742 1.00 16.20 111 THR A O 1
ATOM 735 N N . SER A 1 116 ? 7.815 -5.316 108.585 1.00 17.08 112 SER A N 1
ATOM 736 C CA . SER A 1 116 ? 6.818 -4.346 108.122 1.00 16.81 112 SER A CA 1
ATOM 737 C C . SER A 1 116 ? 5.720 -4.952 107.243 1.00 16.64 112 SER A C 1
ATOM 738 O O . SER A 1 116 ? 4.544 -4.600 107.382 1.00 17.36 112 SER A O 1
ATOM 741 N N . LEU A 1 117 ? 6.084 -5.854 106.344 1.00 17.07 113 LEU A N 1
ATOM 742 C CA . LEU A 1 117 ? 5.061 -6.536 105.535 1.00 17.06 113 LEU A CA 1
ATOM 743 C C . LEU A 1 117 ? 4.106 -7.315 106.435 1.00 17.30 113 LEU A C 1
ATOM 744 O O . LEU A 1 117 ? 2.879 -7.259 106.246 1.00 15.94 113 LEU A O 1
ATOM 749 N N . LYS A 1 118 ? 4.652 -8.037 107.409 1.00 18.09 114 LYS A N 1
ATOM 750 C CA . LYS A 1 118 ? 3.820 -8.816 108.327 1.00 18.86 114 LYS A CA 1
ATOM 751 C C . LYS A 1 118 ? 2.857 -7.874 109.073 1.00 19.11 114 LYS A C 1
ATOM 752 O O . LYS A 1 118 ? 1.672 -8.179 109.187 1.00 20.69 114 LYS A O 1
ATOM 754 N N . LYS A 1 119 ? 3.346 -6.733 109.555 1.00 19.01 115 LYS A N 1
ATOM 755 C CA . LYS A 1 119 ? 2.490 -5.724 110.228 1.00 18.78 115 LYS A CA 1
ATOM 756 C C . LYS A 1 119 ? 1.386 -5.163 109.311 1.00 18.05 115 LYS A C 1
ATOM 757 O O . LYS A 1 119 ? 0.237 -5.093 109.702 1.00 16.90 115 LYS A O 1
ATOM 763 N N . LEU A 1 120 ? 1.774 -4.740 108.104 1.00 16.79 116 LEU A N 1
ATOM 764 C CA . LEU A 1 120 ? 0.845 -4.228 107.082 1.00 15.99 116 LEU A CA 1
ATOM 765 C C . LEU A 1 120 ? -0.135 -5.248 106.474 1.00 16.48 116 LEU A C 1
ATOM 766 O O . LEU A 1 120 ? -1.165 -4.881 105.905 1.00 16.68 116 LEU A O 1
ATOM 771 N N . GLY A 1 121 ? 0.185 -6.528 106.591 1.00 17.53 117 GLY A N 1
ATOM 772 C CA . GLY A 1 121 ? -0.693 -7.584 106.132 1.00 18.21 117 GLY A CA 1
ATOM 773 C C . GLY A 1 121 ? -0.811 -7.570 104.628 1.00 18.21 117 GLY A C 1
ATOM 774 O O . GLY A 1 121 ? -1.892 -7.791 104.088 1.00 20.53 117 GLY A O 1
ATOM 775 N N . THR A 1 122 ? 0.285 -7.264 103.948 1.00 17.97 118 THR A N 1
ATOM 776 C CA . THR A 1 122 ? 0.299 -7.357 102.504 1.00 17.81 118 THR A CA 1
ATOM 777 C C . THR A 1 122 ? 1.632 -7.963 102.094 1.00 19.04 118 THR A C 1
ATOM 778 O O . THR A 1 122 ? 2.523 -8.074 102.941 1.00 19.56 118 THR A O 1
ATOM 782 N N . ASP A 1 123 ? 1.769 -8.367 100.823 1.00 19.11 119 ASP A N 1
ATOM 783 C CA . ASP A 1 123 ? 2.999 -9.064 100.368 1.00 19.71 119 ASP A CA 1
ATOM 784 C C . ASP A 1 123 ? 3.925 -8.237 99.463 1.00 18.71 119 ASP A C 1
ATOM 785 O O . ASP A 1 123 ? 4.923 -8.770 98.906 1.00 19.32 119 ASP A O 1
ATOM 790 N N . TYR A 1 124 ? 3.606 -6.951 99.313 1.00 17.46 120 TYR A N 1
ATOM 791 C CA . TYR A 1 124 ? 4.501 -6.001 98.658 1.00 16.39 120 TYR A CA 1
ATOM 792 C C . TYR A 1 124 ? 4.209 -4.605 99.136 1.00 15.67 120 TYR A C 1
ATOM 793 O O . TYR A 1 124 ? 3.102 -4.327 99.626 1.00 14.81 120 TYR A O 1
ATOM 802 N N . VAL A 1 125 ? 5.181 -3.711 98.961 1.00 15.51 121 VAL A N 1
ATOM 803 C CA . VAL A 1 125 ? 4.875 -2.277 99.008 1.00 14.66 121 VAL A CA 1
ATOM 804 C C . VAL A 1 125 ? 5.163 -1.618 97.662 1.00 14.45 121 VAL A C 1
ATOM 805 O O . VAL A 1 125 ? 6.007 -2.086 96.894 1.00 12.41 121 VAL A O 1
ATOM 809 N N . ASP A 1 126 ? 4.410 -0.555 97.352 1.00 13.76 122 ASP A N 1
ATOM 810 C CA . ASP A 1 126 ? 4.635 0.146 96.093 1.00 14.13 122 ASP A CA 1
ATOM 811 C C . ASP A 1 126 ? 5.913 0.941 96.110 1.00 13.01 122 ASP A C 1
ATOM 812 O O . ASP A 1 126 ? 6.591 1.056 95.085 1.00 12.47 122 ASP A O 1
ATOM 817 N N . LEU A 1 127 ? 6.235 1.488 97.266 1.00 10.49 123 LEU A N 1
ATOM 818 C CA . LEU A 1 127 ? 7.419 2.324 97.405 1.00 10.34 123 LEU A CA 1
ATOM 819 C C . LEU A 1 127 ? 8.025 2.137 98.782 1.00 9.65 123 LEU A C 1
ATOM 820 O O . LEU A 1 127 ? 7.322 2.196 99.786 1.00 10.80 123 LEU A O 1
ATOM 825 N N . TYR A 1 128 ? 9.319 1.853 98.811 1.00 10.27 124 TYR A N 1
ATOM 826 C CA . TYR A 1 128 ? 10.086 1.734 100.033 1.00 9.67 124 TYR A CA 1
ATOM 827 C C . TYR A 1 128 ? 11.137 2.827 99.961 1.00 10.33 124 TYR A C 1
ATOM 828 O O . TYR A 1 128 ? 11.849 2.931 98.970 1.00 11.86 124 TYR A O 1
ATOM 837 N N . LEU A 1 129 ? 11.243 3.617 101.016 1.00 9.27 125 LEU A N 1
ATOM 838 C CA . LEU A 1 129 ? 12.188 4.708 101.062 1.00 10.20 125 LEU A CA 1
ATOM 839 C C . LEU A 1 129 ? 13.163 4.541 102.190 1.00 9.55 125 LEU A C 1
ATOM 840 O O . LEU A 1 129 ? 12.800 4.128 103.275 1.00 10.11 125 LEU A O 1
ATOM 845 N N . ILE A 1 130 ? 14.401 4.921 101.960 1.00 10.11 126 ILE A N 1
ATOM 846 C CA . ILE A 1 130 ? 15.327 5.043 103.055 1.00 10.06 126 ILE A CA 1
ATOM 847 C C . ILE A 1 130 ? 14.963 6.336 103.795 1.00 10.27 126 ILE A C 1
ATOM 848 O O . ILE A 1 130 ? 15.018 7.400 103.206 1.00 10.31 126 ILE A O 1
ATOM 853 N N . HIS A 1 131 ? 14.617 6.252 105.089 1.00 9.71 127 HIS A N 1
ATOM 854 C CA . HIS A 1 131 ? 14.074 7.405 105.832 1.00 10.22 127 HIS A CA 1
ATOM 855 C C . HIS A 1 131 ? 15.029 8.579 105.947 1.00 10.53 127 HIS A C 1
ATOM 856 O O . HIS A 1 131 ? 14.601 9.751 105.834 1.00 9.63 127 HIS A O 1
ATOM 863 N N . TRP A 1 132 ? 16.307 8.285 106.213 1.00 10.40 128 TRP A N 1
ATOM 864 C CA . TRP A 1 132 ? 17.328 9.324 106.343 1.00 10.68 128 TRP A CA 1
ATOM 865 C C . TRP A 1 132 ? 18.636 8.820 105.808 1.00 11.24 128 TRP A C 1
ATOM 866 O O . TRP A 1 132 ? 18.887 7.602 105.911 1.00 10.96 128 TRP A O 1
ATOM 877 N N . PRO A 1 133 ? 19.526 9.745 105.374 1.00 11.87 129 PRO A N 1
ATOM 878 C CA . PRO A 1 133 ? 20.924 9.386 105.072 1.00 13.10 129 PRO A CA 1
ATOM 879 C C . PRO A 1 133 ? 21.782 9.303 106.325 1.00 14.61 129 PRO A C 1
ATOM 880 O O . PRO A 1 133 ? 22.923 9.750 106.312 1.00 15.16 129 PRO A O 1
ATOM 884 N N . MET A 1 134 ? 21.220 8.714 107.387 1.00 15.35 130 MET A N 1
ATOM 885 C CA . MET A 1 134 ? 21.867 8.604 108.667 1.00 15.61 130 MET A CA 1
ATOM 886 C C . MET A 1 134 ? 21.854 7.138 109.117 1.00 15.52 130 MET A C 1
ATOM 887 O O . MET A 1 134 ? 20.854 6.426 108.871 1.00 14.90 130 MET A O 1
ATOM 892 N N . PRO A 1 135 ? 22.919 6.688 109.825 1.00 14.36 131 PRO A N 1
ATOM 893 C CA . PRO A 1 135 ? 24.037 7.451 110.346 1.00 16.07 131 PRO A CA 1
ATOM 894 C C . PRO A 1 135 ? 25.305 7.489 109.498 1.00 17.24 131 PRO A C 1
ATOM 895 O O . PRO A 1 135 ? 26.249 8.215 109.862 1.00 18.78 131 PRO A O 1
ATOM 899 N N . SER A 1 136 ? 25.353 6.793 108.368 1.00 16.78 132 SER A N 1
ATOM 900 C CA . SER A 1 136 ? 26.527 6.931 107.484 1.00 17.77 132 SER A CA 1
ATOM 901 C C . SER A 1 136 ? 26.227 6.513 106.052 1.00 18.22 132 SER A C 1
ATOM 902 O O . SER A 1 136 ? 25.292 5.741 105.805 1.00 17.63 132 SER A O 1
ATOM 905 N N . LYS A 1 137 ? 27.064 6.996 105.138 1.00 19.17 133 LYS A N 1
ATOM 906 C CA . LYS A 1 137 ? 26.960 6.661 103.724 1.00 19.77 133 LYS A CA 1
ATOM 907 C C . LYS A 1 137 ? 27.078 5.156 103.541 1.00 20.29 133 LYS A C 1
ATOM 908 O O . LYS A 1 137 ? 26.315 4.552 102.822 1.00 19.49 133 LYS A O 1
ATOM 910 N N . ASP A 1 138 ? 28.039 4.543 104.233 1.00 20.87 134 ASP A N 1
ATOM 911 C CA . ASP A 1 138 ? 28.254 3.096 104.112 1.00 21.55 134 ASP A CA 1
ATOM 912 C C . ASP A 1 138 ? 26.983 2.330 104.495 1.00 20.36 134 ASP A C 1
ATOM 913 O O . ASP A 1 138 ? 26.535 1.387 103.801 1.00 17.71 134 ASP A O 1
ATOM 918 N N . LEU A 1 139 ? 26.372 2.758 105.602 1.00 19.14 135 LEU A N 1
ATOM 919 C CA . LEU A 1 139 ? 25.192 2.097 106.056 1.00 18.40 135 LEU A CA 1
ATOM 920 C C . LEU A 1 139 ? 24.043 2.278 105.064 1.00 17.74 135 LEU A C 1
ATOM 921 O O . LEU A 1 139 ? 23.354 1.302 104.762 1.00 16.52 135 LEU A O 1
ATOM 926 N N . PHE A 1 140 ? 23.834 3.494 104.559 1.00 16.45 136 PHE A N 1
ATOM 927 C CA . PHE A 1 140 ? 22.757 3.647 103.596 1.00 16.56 136 PHE A CA 1
ATOM 928 C C . PHE A 1 140 ? 22.999 2.968 102.251 1.00 16.66 136 PHE A C 1
ATOM 929 O O . PHE A 1 140 ? 22.046 2.575 101.618 1.00 15.67 136 PHE A O 1
ATOM 937 N N . MET A 1 141 ? 24.251 2.823 101.834 1.00 16.92 137 MET A N 1
ATOM 938 C CA . MET A 1 141 ? 24.530 2.081 100.606 1.00 18.45 137 MET A CA 1
ATOM 939 C C . MET A 1 141 ? 24.211 0.597 100.747 1.00 18.12 137 MET A C 1
ATOM 940 O O . MET A 1 141 ? 23.832 -0.053 99.787 1.00 18.90 137 MET A O 1
ATOM 945 N N . GLU A 1 142 ? 24.428 0.048 101.933 1.00 17.21 138 GLU A N 1
ATOM 946 C CA . GLU A 1 142 ? 24.120 -1.338 102.183 1.00 17.13 138 GLU A CA 1
ATOM 947 C C . GLU A 1 142 ? 22.597 -1.546 102.233 1.00 15.76 138 GLU A C 1
ATOM 948 O O . GLU A 1 142 ? 22.091 -2.528 101.715 1.00 16.18 138 GLU A O 1
ATOM 954 N N . THR A 1 143 ? 21.907 -0.600 102.851 1.00 13.70 139 THR A N 1
ATOM 955 C CA . THR A 1 143 ? 20.412 -0.516 102.775 1.00 12.80 139 THR A CA 1
ATOM 956 C C . THR A 1 143 ? 19.912 -0.402 101.337 1.00 13.16 139 THR A C 1
ATOM 957 O O . THR A 1 143 ? 18.959 -1.090 100.952 1.00 13.62 139 THR A O 1
ATOM 961 N N . TRP A 1 144 ? 20.531 0.480 100.568 1.00 13.43 140 TRP A N 1
ATOM 962 C CA . TRP A 1 144 ? 20.221 0.586 99.144 1.00 14.57 140 TRP A CA 1
ATOM 963 C C . TRP A 1 144 ? 20.479 -0.728 98.407 1.00 16.81 140 TRP A C 1
ATOM 964 O O . TRP A 1 144 ? 19.640 -1.155 97.594 1.00 16.50 140 TRP A O 1
ATOM 975 N N . ARG A 1 145 ? 21.626 -1.381 98.693 1.00 17.08 141 ARG A N 1
ATOM 976 C CA . ARG A 1 145 ? 21.876 -2.731 98.160 1.00 18.62 141 ARG A CA 1
ATOM 977 C C . ARG A 1 145 ? 20.723 -3.696 98.475 1.00 18.10 141 ARG A C 1
ATOM 978 O O . ARG A 1 145 ? 20.279 -4.457 97.605 1.00 17.43 141 ARG A O 1
ATOM 986 N N . ALA A 1 146 ? 20.203 -3.644 99.704 1.00 17.31 142 ALA A N 1
ATOM 987 C CA . ALA A 1 146 ? 19.038 -4.464 100.074 1.00 15.77 142 ALA A CA 1
ATOM 988 C C . ALA A 1 146 ? 17.730 -4.067 99.339 1.00 15.30 142 ALA A C 1
ATOM 989 O O . ALA A 1 146 ? 16.945 -4.932 98.969 1.00 15.61 142 ALA A O 1
ATOM 991 N N . PHE A 1 147 ? 17.470 -2.766 99.170 1.00 15.49 143 PHE A N 1
ATOM 992 C CA . PHE A 1 147 ? 16.320 -2.280 98.387 1.00 14.17 143 PHE A CA 1
ATOM 993 C C . PHE A 1 147 ? 16.381 -2.828 96.929 1.00 15.48 143 PHE A C 1
ATOM 994 O O . PHE A 1 147 ? 15.356 -3.255 96.366 1.00 14.95 143 PHE A O 1
ATOM 1002 N N . ILE A 1 148 ? 17.579 -2.782 96.335 1.00 15.34 144 ILE A N 1
ATOM 1003 C CA . ILE A 1 148 ? 17.795 -3.258 94.955 1.00 17.63 144 ILE A CA 1
ATOM 1004 C C . ILE A 1 148 ? 17.332 -4.728 94.877 1.00 18.39 144 ILE A C 1
ATOM 1005 O O . ILE A 1 148 ? 16.526 -5.109 93.995 1.00 20.22 144 ILE A O 1
ATOM 1010 N N . LYS A 1 149 ? 17.761 -5.520 95.860 1.00 18.74 145 LYS A N 1
ATOM 1011 C CA . LYS A 1 149 ? 17.374 -6.921 95.964 1.00 19.76 145 LYS A CA 1
ATOM 1012 C C . LYS A 1 149 ? 15.864 -7.093 96.117 1.00 19.38 145 LYS A C 1
ATOM 1013 O O . LYS A 1 149 ? 15.272 -7.955 95.477 1.00 20.65 145 LYS A O 1
ATOM 1019 N N . LEU A 1 150 ? 15.241 -6.293 96.975 1.00 17.80 146 LEU A N 1
ATOM 1020 C CA . LEU A 1 150 ? 13.809 -6.424 97.223 1.00 17.75 146 LEU A CA 1
ATOM 1021 C C . LEU A 1 150 ? 13.073 -6.077 95.948 1.00 18.09 146 LEU A C 1
ATOM 1022 O O . LEU A 1 150 ? 12.037 -6.667 95.642 1.00 19.52 146 LEU A O 1
ATOM 1027 N N . LYS A 1 151 ? 13.634 -5.157 95.178 1.00 19.46 147 LYS A N 1
ATOM 1028 C CA . LYS A 1 151 ? 13.049 -4.744 93.918 1.00 20.90 147 LYS A CA 1
ATOM 1029 C C . LYS A 1 151 ? 13.220 -5.854 92.877 1.00 22.57 147 LYS A C 1
ATOM 1030 O O . LYS A 1 151 ? 12.267 -6.221 92.191 1.00 21.65 147 LYS A O 1
ATOM 1036 N N . GLU A 1 152 ? 14.430 -6.408 92.782 1.00 24.76 148 GLU A N 1
ATOM 1037 C CA . GLU A 1 152 ? 14.663 -7.582 91.913 1.00 26.71 148 GLU A CA 1
ATOM 1038 C C . GLU A 1 152 ? 13.672 -8.730 92.237 1.00 27.42 148 GLU A C 1
ATOM 1039 O O . GLU A 1 152 ? 13.128 -9.349 91.316 1.00 28.44 148 GLU A O 1
ATOM 1045 N N . GLU A 1 153 ? 13.416 -8.977 93.522 1.00 26.80 149 GLU A N 1
ATOM 1046 C CA . GLU A 1 153 ? 12.483 -10.026 93.962 1.00 28.36 149 GLU A CA 1
ATOM 1047 C C . GLU A 1 153 ? 11.005 -9.687 93.683 1.00 27.10 149 GLU A C 1
ATOM 1048 O O . GLU A 1 153 ? 10.144 -10.535 93.857 1.00 27.38 149 GLU A O 1
ATOM 1054 N N . GLY A 1 154 ? 10.703 -8.442 93.337 1.00 26.01 150 GLY A N 1
ATOM 1055 C CA . GLY A 1 154 ? 9.313 -8.052 93.073 1.00 24.62 150 GLY A CA 1
ATOM 1056 C C . GLY A 1 154 ? 8.474 -7.796 94.320 1.00 23.65 150 GLY A C 1
ATOM 1057 O O . GLY A 1 154 ? 7.238 -7.642 94.231 1.00 22.90 150 GLY A O 1
ATOM 1058 N N . ARG A 1 155 ? 9.130 -7.686 95.481 1.00 21.39 151 ARG A N 1
ATOM 1059 C CA . ARG A 1 155 ? 8.435 -7.369 96.732 1.00 20.14 151 ARG A CA 1
ATOM 1060 C C . ARG A 1 155 ? 8.318 -5.866 97.011 1.00 18.24 151 ARG A C 1
ATOM 1061 O O . ARG A 1 155 ? 7.508 -5.471 97.811 1.00 16.29 151 ARG A O 1
ATOM 1069 N N . VAL A 1 156 ? 9.164 -5.047 96.380 1.00 17.15 152 VAL A N 1
ATOM 1070 C CA . VAL A 1 156 ? 9.040 -3.588 96.418 1.00 16.02 152 VAL A CA 1
ATOM 1071 C C . VAL A 1 156 ? 8.958 -3.170 94.953 1.00 16.14 152 VAL A C 1
ATOM 1072 O O . VAL A 1 156 ? 9.813 -3.552 94.157 1.00 15.54 152 VAL A O 1
ATOM 1076 N N . LYS A 1 157 ? 7.937 -2.397 94.593 1.00 14.32 153 LYS A N 1
ATOM 1077 C CA . LYS A 1 157 ? 7.774 -2.017 93.175 1.00 15.63 153 LYS A CA 1
ATOM 1078 C C . LYS A 1 157 ? 8.755 -0.888 92.793 1.00 15.42 153 LYS A C 1
ATOM 1079 O O . LYS A 1 157 ? 9.373 -0.956 91.733 1.00 16.39 153 LYS A O 1
ATOM 1085 N N . SER A 1 158 ? 8.890 0.137 93.643 1.00 14.76 154 SER A N 1
ATOM 1086 C CA . SER A 1 158 ? 9.825 1.271 93.404 1.00 14.25 154 SER A CA 1
ATOM 1087 C C . SER A 1 158 ? 10.638 1.567 94.655 1.00 13.31 154 SER A C 1
ATOM 1088 O O . SER A 1 158 ? 10.148 1.456 95.794 1.00 12.67 154 SER A O 1
ATOM 1091 N N . ILE A 1 159 ? 11.886 1.943 94.460 1.00 13.06 155 ILE A N 1
ATOM 1092 C CA . ILE A 1 159 ? 12.761 2.242 95.569 1.00 12.36 155 ILE A CA 1
ATOM 1093 C C . ILE A 1 159 ? 13.224 3.672 95.458 1.00 12.20 155 ILE A C 1
ATOM 1094 O O . ILE A 1 159 ? 13.558 4.162 94.363 1.00 12.36 155 ILE A O 1
ATOM 1099 N N . GLY A 1 160 ? 13.275 4.303 96.614 1.00 11.15 156 GLY A N 1
ATOM 1100 C CA . GLY A 1 160 ? 13.617 5.690 96.749 1.00 11.97 156 GLY A CA 1
ATOM 1101 C C . GLY A 1 160 ? 14.139 6.053 98.120 1.00 11.53 156 GLY A C 1
ATOM 1102 O O . GLY A 1 160 ? 14.451 5.192 98.930 1.00 10.51 156 GLY A O 1
ATOM 1103 N N . VAL A 1 161 ? 14.284 7.355 98.348 1.00 10.42 157 VAL A N 1
ATOM 1104 C CA . VAL A 1 161 ? 14.885 7.864 99.561 1.00 10.23 157 VAL A CA 1
ATOM 1105 C C . VAL A 1 161 ? 14.115 9.049 100.100 1.00 9.72 157 VAL A C 1
ATOM 1106 O O . VAL A 1 161 ? 13.189 9.531 99.470 1.00 9.78 157 VAL A O 1
ATOM 1110 N N . SER A 1 162 ? 14.477 9.435 101.322 1.00 10.92 158 SER A N 1
ATOM 1111 C CA . SER A 1 162 ? 13.888 10.536 102.049 1.00 11.08 158 SER A CA 1
ATOM 1112 C C . SER A 1 162 ? 14.972 11.298 102.818 1.00 11.26 158 SER A C 1
ATOM 1113 O O . SER A 1 162 ? 15.930 10.715 103.319 1.00 11.76 158 SER A O 1
ATOM 1116 N N . ASN A 1 163 ? 14.855 12.632 102.815 1.00 10.68 159 ASN A N 1
ATOM 1117 C CA . ASN A 1 163 ? 15.824 13.507 103.442 1.00 11.21 159 ASN A CA 1
ATOM 1118 C C . ASN A 1 163 ? 17.244 13.414 102.930 1.00 11.50 159 ASN A C 1
ATOM 1119 O O . ASN A 1 163 ? 18.171 13.758 103.639 1.00 13.48 159 ASN A O 1
ATOM 1124 N N . PHE A 1 164 ? 17.424 13.018 101.670 1.00 11.47 160 PHE A N 1
ATOM 1125 C CA . PHE A 1 164 ? 18.778 12.887 101.114 1.00 12.01 160 PHE A CA 1
ATOM 1126 C C . PHE A 1 164 ? 19.211 14.227 100.559 1.00 12.93 160 PHE A C 1
ATOM 1127 O O . PHE A 1 164 ? 18.376 14.975 100.036 1.00 13.00 160 PHE A O 1
ATOM 1135 N N . ARG A 1 165 ? 20.503 14.521 100.703 1.00 13.50 161 ARG A N 1
ATOM 1136 C CA . ARG A 1 165 ? 21.111 15.736 100.192 1.00 15.69 161 ARG A CA 1
ATOM 1137 C C . ARG A 1 165 ? 21.762 15.404 98.854 1.00 16.18 161 ARG A C 1
ATOM 1138 O O . ARG A 1 165 ? 21.880 14.234 98.483 1.00 16.11 161 ARG A O 1
ATOM 1146 N N . THR A 1 166 ? 22.162 16.432 98.130 1.00 16.37 162 THR A N 1
ATOM 1147 C CA . THR A 1 166 ? 22.730 16.210 96.807 1.00 17.92 162 THR A CA 1
ATOM 1148 C C . THR A 1 166 ? 23.962 15.274 96.902 1.00 18.50 162 THR A C 1
ATOM 1149 O O . THR A 1 166 ? 24.076 14.336 96.134 1.00 18.79 162 THR A O 1
ATOM 1153 N N . ALA A 1 167 ? 24.808 15.466 97.904 1.00 19.77 163 ALA A N 1
ATOM 1154 C CA . ALA A 1 167 ? 25.994 14.606 98.110 1.00 20.15 163 ALA A CA 1
ATOM 1155 C C . ALA A 1 167 ? 25.655 13.130 98.388 1.00 20.66 163 ALA A C 1
ATOM 1156 O O . ALA A 1 167 ? 26.432 12.238 98.038 1.00 21.63 163 ALA A O 1
ATOM 1158 N N . ASP A 1 168 ? 24.514 12.874 99.031 1.00 19.26 164 ASP A N 1
ATOM 1159 C CA . ASP A 1 168 ? 24.059 11.505 99.309 1.00 19.05 164 ASP A CA 1
ATOM 1160 C C . ASP A 1 168 ? 23.538 10.863 98.032 1.00 18.25 164 ASP A C 1
ATOM 1161 O O . ASP A 1 168 ? 23.792 9.700 97.776 1.00 17.90 164 ASP A O 1
ATOM 1166 N N . LEU A 1 169 ? 22.791 11.637 97.242 1.00 19.04 165 LEU A N 1
ATOM 1167 C CA . LEU A 1 169 ? 22.277 11.174 95.971 1.00 18.15 165 LEU A CA 1
ATOM 1168 C C . LEU A 1 169 ? 23.411 10.891 94.984 1.00 20.69 165 LEU A C 1
ATOM 1169 O O . LEU A 1 169 ? 23.358 9.888 94.294 1.00 20.69 165 LEU A O 1
ATOM 1174 N N . GLU A 1 170 ? 24.421 11.770 94.925 1.00 21.96 166 GLU A N 1
ATOM 1175 C CA . GLU A 1 170 ? 25.574 11.558 94.046 1.00 24.61 166 GLU A CA 1
ATOM 1176 C C . GLU A 1 170 ? 26.255 10.237 94.373 1.00 24.62 166 GLU A C 1
ATOM 1177 O O . GLU A 1 170 ? 26.539 9.476 93.475 1.00 26.29 166 GLU A O 1
ATOM 1183 N N . ARG A 1 171 ? 26.478 9.969 95.659 1.00 24.78 167 ARG A N 1
ATOM 1184 C CA . ARG A 1 171 ? 27.176 8.745 96.090 1.00 25.67 167 ARG A CA 1
ATOM 1185 C C . ARG A 1 171 ? 26.325 7.510 95.807 1.00 26.12 167 ARG A C 1
ATOM 1186 O O . ARG A 1 171 ? 26.835 6.480 95.380 1.00 27.05 167 ARG A O 1
ATOM 1188 N N . LEU A 1 172 ? 25.020 7.640 95.973 1.00 25.68 168 LEU A N 1
ATOM 1189 C CA . LEU A 1 172 ? 24.087 6.540 95.770 1.00 26.14 168 LEU A CA 1
ATOM 1190 C C . LEU A 1 172 ? 24.039 6.166 94.269 1.00 26.90 168 LEU A C 1
ATOM 1191 O O . LEU A 1 172 ? 24.083 4.991 93.912 1.00 28.07 168 LEU A O 1
ATOM 1196 N N . ILE A 1 173 ? 23.971 7.174 93.399 1.00 26.96 169 ILE A N 1
ATOM 1197 C CA . ILE A 1 173 ? 23.947 6.974 91.954 1.00 27.49 169 ILE A CA 1
ATOM 1198 C C . ILE A 1 173 ? 25.311 6.451 91.449 1.00 28.64 169 ILE A C 1
ATOM 1199 O O . ILE A 1 173 ? 25.365 5.530 90.633 1.00 29.43 169 ILE A O 1
ATOM 1204 N N . LYS A 1 174 ? 26.400 7.022 91.952 1.00 28.94 170 LYS A N 1
ATOM 1205 C CA . LYS A 1 174 ? 27.730 6.651 91.467 1.00 30.17 170 LYS A CA 1
ATOM 1206 C C . LYS A 1 174 ? 28.046 5.224 91.889 1.00 30.35 170 LYS A C 1
ATOM 1207 O O . LYS A 1 174 ? 28.394 4.406 91.051 1.00 32.02 170 LYS A O 1
ATOM 1209 N N . GLU A 1 175 ? 27.888 4.930 93.177 1.00 29.26 171 GLU A N 1
ATOM 1210 C CA . GLU A 1 175 ? 28.280 3.642 93.745 1.00 29.98 171 GLU A CA 1
ATOM 1211 C C . GLU A 1 175 ? 27.372 2.463 93.344 1.00 29.04 171 GLU A C 1
ATOM 1212 O O . GLU A 1 175 ? 27.870 1.351 93.192 1.00 30.64 171 GLU A O 1
ATOM 1218 N N . SER A 1 176 ? 26.068 2.686 93.150 1.00 26.64 172 SER A N 1
ATOM 1219 C CA . SER A 1 176 ? 25.137 1.576 92.837 1.00 25.22 172 SER A CA 1
ATOM 1220 C C . SER A 1 176 ? 24.648 1.473 91.373 1.00 24.87 172 SER A C 1
ATOM 1221 O O . SER A 1 176 ? 24.066 0.453 90.994 1.00 24.65 172 SER A O 1
ATOM 1224 N N . GLY A 1 177 ? 24.791 2.549 90.598 1.00 24.16 173 GLY A N 1
ATOM 1225 C CA . GLY A 1 177 ? 24.220 2.618 89.242 1.00 23.66 173 GLY A CA 1
ATOM 1226 C C . GLY A 1 177 ? 22.683 2.674 89.236 1.00 22.22 173 GLY A C 1
ATOM 1227 O O . GLY A 1 177 ? 22.063 2.615 88.169 1.00 22.23 173 GLY A O 1
ATOM 1228 N N . VAL A 1 178 ? 22.066 2.815 90.412 1.00 19.99 174 VAL A N 1
ATOM 1229 C CA . VAL A 1 178 ? 20.595 2.810 90.508 1.00 19.17 174 VAL A CA 1
ATOM 1230 C C . VAL A 1 178 ? 20.089 4.084 91.152 1.00 18.30 174 VAL A C 1
ATOM 1231 O O . VAL A 1 178 ? 20.380 4.371 92.308 1.00 17.48 174 VAL A O 1
ATOM 1235 N N . THR A 1 179 ? 19.341 4.853 90.373 1.00 18.36 175 THR A N 1
ATOM 1236 C CA . THR A 1 179 ? 18.891 6.172 90.785 1.00 17.24 175 THR A CA 1
ATOM 1237 C C . THR A 1 179 ? 17.545 6.023 91.498 1.00 16.00 175 THR A C 1
ATOM 1238 O O . THR A 1 179 ? 16.632 5.380 90.989 1.00 16.15 175 THR A O 1
ATOM 1242 N N . PRO A 1 180 ? 17.420 6.595 92.700 1.00 15.48 176 PRO A N 1
ATOM 1243 C CA . PRO A 1 180 ? 16.136 6.565 93.396 1.00 14.61 176 PRO A CA 1
ATOM 1244 C C . PRO A 1 180 ? 14.992 7.153 92.563 1.00 14.24 176 PRO A C 1
ATOM 1245 O O . PRO A 1 180 ? 15.203 8.180 91.902 1.00 14.11 176 PRO A O 1
ATOM 1249 N N . VAL A 1 181 ? 13.781 6.586 92.633 1.00 12.52 177 VAL A N 1
ATOM 1250 C CA . VAL A 1 181 ? 12.656 7.185 91.889 1.00 11.67 177 VAL A CA 1
ATOM 1251 C C . VAL A 1 181 ? 12.307 8.579 92.417 1.00 11.46 177 VAL A C 1
ATOM 1252 O O . VAL A 1 181 ? 11.919 9.460 91.652 1.00 12.69 177 VAL A O 1
ATOM 1256 N N . LEU A 1 182 ? 12.452 8.786 93.725 1.00 11.61 178 LEU A N 1
ATOM 1257 C CA . LEU A 1 182 ? 12.118 10.055 94.306 1.00 10.91 178 LEU A CA 1
ATOM 1258 C C . LEU A 1 182 ? 12.889 10.252 95.569 1.00 11.01 178 LEU A C 1
ATOM 1259 O O . LEU A 1 182 ? 13.455 9.323 96.107 1.00 11.59 178 LEU A O 1
ATOM 1264 N N . ASN A 1 183 ? 12.970 11.496 95.993 1.00 11.08 179 ASN A N 1
ATOM 1265 C CA . ASN A 1 183 ? 13.534 11.825 97.275 1.00 11.15 179 ASN A CA 1
ATOM 1266 C C . ASN A 1 183 ? 12.466 12.661 97.995 1.00 11.60 179 ASN A C 1
ATOM 1267 O O . ASN A 1 183 ? 12.067 13.747 97.492 1.00 10.49 179 ASN A O 1
ATOM 1272 N N . GLN A 1 184 ? 11.973 12.148 99.138 1.00 10.89 180 GLN A N 1
ATOM 1273 C CA . GLN A 1 184 ? 10.906 12.845 99.878 1.00 10.27 180 GLN A CA 1
ATOM 1274 C C . GLN A 1 184 ? 11.564 13.818 100.822 1.00 9.98 180 GLN A C 1
ATOM 1275 O O . GLN A 1 184 ? 12.301 13.423 101.710 1.00 8.93 180 GLN A O 1
ATOM 1281 N N . ILE A 1 185 ? 11.276 15.106 100.650 1.00 9.68 181 ILE A N 1
ATOM 1282 C CA . ILE A 1 185 ? 11.955 16.121 101.446 1.00 11.14 181 ILE A CA 1
ATOM 1283 C C . ILE A 1 185 ? 10.962 17.169 101.963 1.00 10.49 181 ILE A C 1
ATOM 1284 O O . ILE A 1 185 ? 9.821 17.321 101.439 1.00 10.66 181 ILE A O 1
ATOM 1289 N N . GLU A 1 186 ? 11.346 17.809 103.061 1.00 10.73 182 GLU A N 1
ATOM 1290 C CA . GLU A 1 186 ? 10.554 18.882 103.603 1.00 11.36 182 GLU A CA 1
ATOM 1291 C C . GLU A 1 186 ? 10.516 19.972 102.567 1.00 11.06 182 GLU A C 1
ATOM 1292 O O . GLU A 1 186 ? 11.540 20.483 102.211 1.00 11.75 182 GLU A O 1
ATOM 1298 N N . LEU A 1 187 ? 9.326 20.392 102.170 1.00 11.40 183 LEU A N 1
ATOM 1299 C CA . LEU A 1 187 ? 9.221 21.378 101.103 1.00 11.49 183 LEU A CA 1
ATOM 1300 C C . LEU A 1 187 ? 7.892 22.081 101.218 1.00 11.19 183 LEU A C 1
ATOM 1301 O O . LEU A 1 187 ? 6.836 21.440 101.187 1.00 12.57 183 LEU A O 1
ATOM 1306 N N . HIS A 1 188 ? 7.930 23.402 101.347 1.00 12.26 184 HIS A N 1
ATOM 1307 C CA . HIS A 1 188 ? 6.706 24.174 101.467 1.00 13.24 184 HIS A CA 1
ATOM 1308 C C . HIS A 1 188 ? 6.979 25.628 101.077 1.00 14.14 184 HIS A C 1
ATOM 1309 O O . HIS A 1 188 ? 8.113 25.974 100.813 1.00 13.61 184 HIS A O 1
ATOM 1316 N N . PRO A 1 189 ? 5.947 26.490 101.034 1.00 16.18 185 PRO A N 1
ATOM 1317 C CA . PRO A 1 189 ? 6.287 27.828 100.500 1.00 17.21 185 PRO A CA 1
ATOM 1318 C C . PRO A 1 189 ? 7.403 28.625 101.201 1.00 18.00 185 PRO A C 1
ATOM 1319 O O . PRO A 1 189 ? 8.019 29.472 100.559 1.00 19.26 185 PRO A O 1
ATOM 1323 N N . GLN A 1 190 ? 7.660 28.385 102.485 1.00 17.93 186 GLN A N 1
ATOM 1324 C CA . GLN A 1 190 ? 8.801 29.037 103.161 1.00 19.74 186 GLN A CA 1
ATOM 1325 C C . GLN A 1 190 ? 10.103 28.225 103.125 1.00 18.89 186 GLN A C 1
ATOM 1326 O O . GLN A 1 190 ? 11.106 28.619 103.720 1.00 19.04 186 GLN A O 1
ATOM 1332 N N . PHE A 1 191 ? 10.091 27.079 102.441 1.00 18.07 187 PHE A N 1
ATOM 1333 C CA . PHE A 1 191 ? 11.263 26.228 102.358 1.00 16.83 187 PHE A CA 1
ATOM 1334 C C . PHE A 1 191 ? 11.182 25.482 101.051 1.00 17.68 187 PHE A C 1
ATOM 1335 O O . PHE A 1 191 ? 10.863 24.296 101.016 1.00 17.63 187 PHE A O 1
ATOM 1343 N N . GLN A 1 192 ? 11.500 26.180 99.968 1.00 18.64 188 GLN A N 1
ATOM 1344 C CA . GLN A 1 192 ? 11.212 25.683 98.616 1.00 18.81 188 GLN A CA 1
ATOM 1345 C C . GLN A 1 192 ? 12.222 24.717 97.991 1.00 18.76 188 GLN A C 1
ATOM 1346 O O . GLN A 1 192 ? 11.956 24.175 96.907 1.00 19.39 188 GLN A O 1
ATOM 1352 N N . GLN A 1 193 ? 13.358 24.510 98.657 1.00 18.66 189 GLN A N 1
ATOM 1353 C CA . GLN A 1 193 ? 14.368 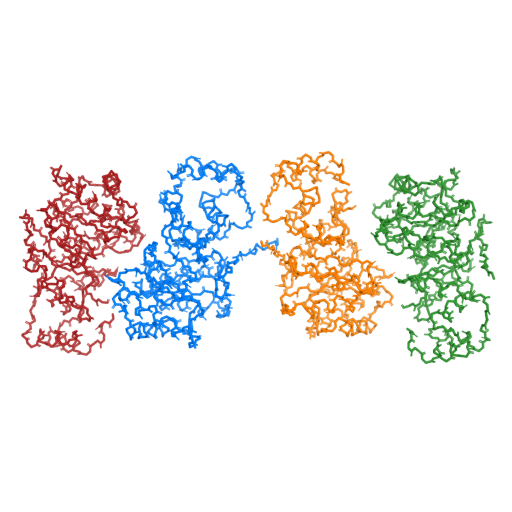23.519 98.257 1.00 18.63 189 GLN A CA 1
ATOM 1354 C C . GLN A 1 193 ? 14.810 23.652 96.791 1.00 19.83 189 GLN A C 1
ATOM 1355 O O . GLN A 1 193 ? 14.894 22.664 96.069 1.00 19.10 189 GLN A O 1
ATOM 1361 N N . ASP A 1 194 ? 15.073 24.883 96.359 1.00 20.68 190 ASP A N 1
ATOM 1362 C CA . ASP A 1 194 ? 15.413 25.156 94.953 1.00 21.54 190 ASP A CA 1
ATOM 1363 C C . ASP A 1 194 ? 16.590 24.285 94.472 1.00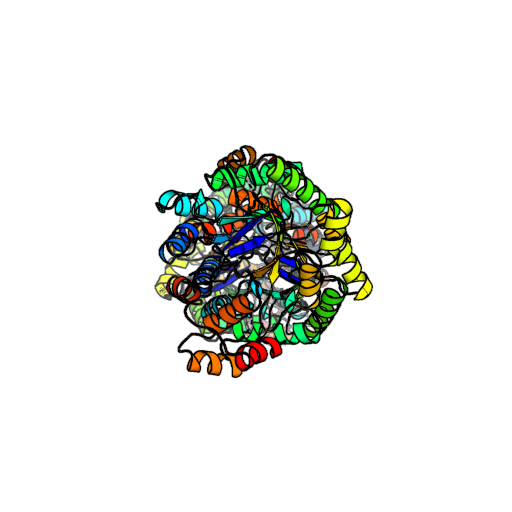 21.11 190 ASP A C 1
ATOM 1364 O O . ASP A 1 194 ? 16.526 23.660 93.413 1.00 19.89 190 ASP A O 1
ATOM 1369 N N . GLU A 1 195 ? 17.650 24.234 95.270 1.00 21.77 191 GLU A N 1
ATOM 1370 C CA . GLU A 1 195 ? 18.858 23.451 94.956 1.00 22.38 191 GLU A CA 1
ATOM 1371 C C . GLU A 1 195 ? 18.595 21.961 94.722 1.00 21.53 191 GLU A C 1
ATOM 1372 O O . GLU A 1 195 ? 18.941 21.410 93.665 1.00 20.48 191 GLU A O 1
ATOM 1378 N N . LEU A 1 196 ? 17.986 21.299 95.700 1.00 19.78 192 LEU A N 1
ATOM 1379 C CA . LEU A 1 196 ? 17.654 19.881 95.517 1.00 19.05 192 LEU A CA 1
ATOM 1380 C C . LEU A 1 196 ? 16.728 19.644 94.345 1.00 18.90 192 LEU A C 1
ATOM 1381 O O . LEU A 1 196 ? 16.909 18.671 93.604 1.00 18.20 192 LEU A O 1
ATOM 1386 N N . ARG A 1 197 ? 15.719 20.497 94.174 1.00 19.35 193 ARG A N 1
ATOM 1387 C CA . ARG A 1 197 ? 14.823 20.327 93.043 1.00 19.72 193 ARG A CA 1
ATOM 1388 C C . ARG A 1 197 ? 15.564 20.419 91.704 1.00 20.55 193 ARG A C 1
ATOM 1389 O O . ARG A 1 197 ? 15.286 19.653 90.807 1.00 19.94 193 ARG A O 1
ATOM 1397 N N . LEU A 1 198 ? 16.544 21.312 91.614 1.00 21.32 194 LEU A N 1
ATOM 1398 C CA . LEU A 1 198 ? 17.410 21.419 90.429 1.00 22.01 194 LEU A CA 1
ATOM 1399 C C . LEU A 1 198 ? 18.227 20.117 90.224 1.00 21.15 194 LEU A C 1
ATOM 1400 O O . LEU A 1 198 ? 18.269 19.579 89.125 1.00 19.46 194 LEU A O 1
ATOM 1405 N N . PHE A 1 199 ? 18.784 19.551 91.293 1.00 19.43 195 PHE A N 1
ATOM 1406 C CA . PHE A 1 199 ? 19.486 18.277 91.172 1.00 19.35 195 PHE A CA 1
ATOM 1407 C C . PHE A 1 199 ? 18.539 17.155 90.746 1.00 18.53 195 PHE A C 1
ATOM 1408 O O . PHE A 1 199 ? 18.841 16.365 89.832 1.00 18.88 195 PHE A O 1
ATOM 1416 N N . HIS A 1 200 ? 17.394 17.076 91.401 1.00 17.45 196 HIS A N 1
ATOM 1417 C CA . HIS A 1 200 ? 16.425 16.046 91.075 1.00 17.37 196 HIS A CA 1
ATOM 1418 C C . HIS A 1 200 ? 16.098 16.058 89.600 1.00 18.03 196 HIS A C 1
ATOM 1419 O O . HIS A 1 200 ? 16.159 15.027 88.962 1.00 16.86 196 HIS A O 1
ATOM 1426 N N . GLY A 1 201 ? 15.710 17.233 89.087 1.00 19.40 197 GLY A N 1
ATOM 1427 C CA . GLY A 1 201 ? 15.379 17.405 87.675 1.00 21.09 197 GLY A CA 1
ATOM 1428 C C . GLY A 1 201 ? 16.494 17.011 86.745 1.00 22.96 197 GLY A C 1
ATOM 1429 O O . GLY A 1 201 ? 16.251 16.388 85.718 1.00 24.07 197 GLY A O 1
ATOM 1430 N N . LYS A 1 202 ? 17.719 17.362 87.133 1.00 23.45 198 LYS A N 1
ATOM 1431 C CA . LYS A 1 202 ? 18.918 17.062 86.395 1.00 25.70 198 LYS A CA 1
ATOM 1432 C C . LYS A 1 202 ? 19.143 15.555 86.230 1.00 26.06 198 LYS A C 1
ATOM 1433 O O . LYS A 1 202 ? 19.647 15.116 85.198 1.00 26.75 198 LYS A O 1
ATOM 1439 N N . HIS A 1 203 ? 18.724 14.771 87.221 1.00 25.23 199 HIS A N 1
ATOM 1440 C CA . HIS A 1 203 ? 18.998 13.320 87.255 1.00 25.34 199 HIS A CA 1
ATOM 1441 C C . HIS A 1 203 ? 17.775 12.420 87.315 1.00 24.37 199 HIS A C 1
ATOM 1442 O O . HIS A 1 203 ? 17.877 11.262 87.718 1.00 25.26 199 HIS A O 1
ATOM 1449 N N . ASP A 1 204 ? 16.627 12.949 86.912 1.00 23.80 200 ASP A N 1
ATOM 1450 C CA . ASP A 1 204 ? 15.395 12.182 86.767 1.00 22.88 200 ASP A CA 1
ATOM 1451 C C . ASP A 1 204 ? 14.932 11.540 88.081 1.00 21.04 200 ASP A C 1
ATOM 1452 O O . ASP A 1 204 ? 14.536 10.375 88.097 1.00 21.32 200 ASP A O 1
ATOM 1457 N N . ILE A 1 205 ? 15.005 12.310 89.168 1.00 18.13 201 ILE A N 1
ATOM 1458 C CA . ILE A 1 205 ? 14.512 11.930 90.503 1.00 16.06 201 ILE A CA 1
ATOM 1459 C C . ILE A 1 205 ? 13.298 12.823 90.736 1.00 14.62 201 ILE A C 1
ATOM 1460 O O . ILE A 1 205 ? 13.385 14.029 90.526 1.00 15.08 201 ILE A O 1
ATOM 1465 N N . ALA A 1 206 ? 12.167 12.244 91.112 1.00 12.90 202 ALA A N 1
ATOM 1466 C CA . ALA A 1 206 ? 10.971 13.034 91.428 1.00 12.31 202 ALA A CA 1
ATOM 1467 C C . ALA A 1 206 ? 11.108 13.668 92.799 1.00 11.68 202 ALA A C 1
ATOM 1468 O O . ALA A 1 206 ? 11.783 13.134 93.686 1.00 11.41 202 ALA A O 1
ATOM 1470 N N . THR A 1 207 ? 10.494 14.823 92.971 1.00 11.48 203 THR A N 1
ATOM 1471 C CA . THR A 1 207 ? 10.486 15.482 94.271 1.00 11.01 203 THR A CA 1
ATOM 1472 C C . THR A 1 207 ? 9.194 15.215 94.983 1.00 11.53 203 THR A C 1
ATOM 1473 O O . THR A 1 207 ? 8.149 15.455 94.449 1.00 12.03 203 THR A O 1
ATOM 1477 N N . GLU A 1 208 ? 9.267 14.735 96.215 1.00 11.54 204 GLU A N 1
ATOM 1478 C CA . GLU A 1 208 ? 8.078 14.512 96.996 1.00 11.08 204 GLU A CA 1
ATOM 1479 C C . GLU A 1 208 ? 8.200 15.379 98.245 1.00 10.74 204 GLU A C 1
ATOM 1480 O O . GLU A 1 208 ? 9.213 15.372 98.913 1.00 9.77 204 GLU A O 1
ATOM 1486 N N . ALA A 1 209 ? 7.160 16.146 98.518 1.00 11.19 205 ALA A N 1
ATOM 1487 C CA . ALA A 1 209 ? 7.142 17.123 99.570 1.00 10.45 205 ALA A CA 1
ATOM 1488 C C . ALA A 1 209 ? 6.492 16.594 100.826 1.00 11.78 205 ALA A C 1
ATOM 1489 O O . ALA A 1 209 ? 5.263 16.255 100.844 1.00 12.01 205 ALA A O 1
ATOM 1491 N N . TRP A 1 210 ? 7.262 16.502 101.895 1.00 11.60 206 TRP A N 1
ATOM 1492 C CA . TRP A 1 210 ? 6.623 16.237 103.184 1.00 13.05 206 TRP A CA 1
ATOM 1493 C C . TRP A 1 210 ? 6.405 17.557 103.910 1.00 13.38 206 TRP A C 1
ATOM 1494 O O . TRP A 1 210 ? 7.146 18.488 103.684 1.00 12.13 206 TRP A O 1
ATOM 1505 N N . SER A 1 211 ? 5.371 17.573 104.757 1.00 13.87 207 SER A N 1
ATOM 1506 C CA A SER A 1 211 ? 4.845 18.807 105.366 0.50 15.35 207 SER A CA 1
ATOM 1507 C CA B SER A 1 211 ? 4.842 18.802 105.367 0.50 15.20 207 SER A CA 1
ATOM 1508 C C . SER A 1 211 ? 4.652 19.886 104.301 1.00 16.00 207 SER A C 1
ATOM 1509 O O . SER A 1 211 ? 5.099 21.019 104.459 1.00 17.16 207 SER A O 1
ATOM 1514 N N . PRO A 1 212 ? 3.978 19.527 103.207 1.00 16.27 208 PRO A N 1
ATOM 1515 C CA . PRO A 1 212 ? 3.792 20.472 102.118 1.00 17.15 208 PRO A CA 1
ATOM 1516 C C . PRO A 1 212 ? 3.013 21.736 102.489 1.00 18.87 208 PRO A C 1
ATOM 1517 O O . PRO A 1 212 ? 3.125 22.746 101.790 1.00 19.13 208 PRO A O 1
ATOM 1521 N N . LEU A 1 213 ? 2.225 21.688 103.564 1.00 19.81 209 LEU A N 1
ATOM 1522 C CA . LEU A 1 213 ? 1.457 22.865 103.977 1.00 21.36 209 LEU A CA 1
ATOM 1523 C C . LEU A 1 213 ? 2.296 23.775 104.843 1.00 22.73 209 LEU A C 1
ATOM 1524 O O . LEU A 1 213 ? 1.913 24.920 105.092 1.00 23.37 209 LEU A O 1
ATOM 1529 N N . GLY A 1 214 ? 3.461 23.313 105.270 1.00 23.68 210 GLY A N 1
ATOM 1530 C CA . GLY A 1 214 ? 4.330 24.146 106.111 1.00 25.34 210 GLY A CA 1
ATOM 1531 C C . GLY A 1 214 ? 3.738 24.447 107.489 1.00 27.57 210 GLY A C 1
ATOM 1532 O O . GLY A 1 214 ? 3.164 23.550 108.110 1.00 27.33 210 GLY A O 1
ATOM 1533 N N . GLN A 1 215 ? 3.815 25.725 107.902 1.00 29.89 211 GLN A N 1
ATOM 1534 C CA . GLN A 1 215 ? 3.694 26.184 109.312 1.00 32.14 211 GLN A CA 1
ATOM 1535 C C . GLN A 1 215 ? 2.422 26.966 109.678 1.00 33.56 211 GLN A C 1
ATOM 1536 O O . GLN A 1 215 ? 2.505 28.163 109.982 1.00 36.32 211 GLN A O 1
ATOM 1538 N N . GLY A 1 216 ? 1.273 26.303 109.652 1.00 34.11 212 GLY A N 1
ATOM 1539 C CA . GLY A 1 216 ? 0.073 26.779 110.337 1.00 34.77 212 GLY A CA 1
ATOM 1540 C C . GLY A 1 216 ? -0.426 28.151 109.904 1.00 35.25 212 GLY A C 1
ATOM 1541 O O . GLY A 1 216 ? 0.160 29.180 110.253 1.00 36.19 212 GLY A O 1
ATOM 1542 N N . LEU A 1 218 ? 1.703 29.052 105.639 1.00 34.34 214 LEU A N 1
ATOM 1543 C CA . LEU A 1 218 ? 1.271 30.309 106.229 1.00 35.24 214 LEU A CA 1
ATOM 1544 C C . LEU A 1 218 ? -0.222 30.587 106.011 1.00 34.87 214 LEU A C 1
ATOM 1545 O O . LEU A 1 218 ? -0.618 31.175 104.998 1.00 35.04 214 LEU A O 1
ATOM 1547 N N . LEU A 1 219 ? -1.065 30.167 106.952 1.00 34.68 215 LEU A N 1
ATOM 1548 C CA . LEU A 1 219 ? -2.527 30.349 106.799 1.00 34.84 215 LEU A CA 1
ATOM 1549 C C . LEU A 1 219 ? -2.974 31.820 106.918 1.00 35.03 215 LEU A C 1
ATOM 1550 O O . LEU A 1 219 ? -4.070 32.160 106.474 1.00 36.59 215 LEU A O 1
ATOM 1552 N N . GLU A 1 220 ? -2.135 32.675 107.513 1.00 34.12 216 GLU A N 1
ATOM 1553 C CA . GLU A 1 220 ? -2.429 34.114 107.684 1.00 33.96 216 GLU A CA 1
ATOM 1554 C C . GLU A 1 220 ? -1.562 35.009 106.770 1.00 32.57 216 GLU A C 1
ATOM 1555 O O . GLU A 1 220 ? -1.506 36.234 106.947 1.00 33.33 216 GLU A O 1
ATOM 1557 N N . ASP A 1 221 ? -0.918 34.402 105.772 1.00 29.77 217 ASP A N 1
ATOM 1558 C CA . ASP A 1 221 ? -0.052 35.136 104.863 1.00 28.39 217 ASP A CA 1
ATOM 1559 C C . ASP A 1 221 ? -0.934 35.887 103.862 1.00 27.49 217 ASP A C 1
ATOM 1560 O O . ASP A 1 221 ? -1.855 35.319 103.284 1.00 25.97 217 ASP A O 1
ATOM 1565 N N . PRO A 1 222 ? -0.666 37.184 103.664 1.00 26.97 218 PRO A N 1
ATOM 1566 C CA . PRO A 1 222 ? -1.535 37.954 102.765 1.00 26.72 218 PRO A CA 1
ATOM 1567 C C . PRO A 1 222 ? -1.454 37.509 101.283 1.00 24.62 218 PRO A C 1
ATOM 1568 O O . PRO A 1 222 ? -2.467 37.463 100.623 1.00 24.17 218 PRO A O 1
ATOM 1572 N N . THR A 1 223 ? -0.266 37.178 100.777 1.00 23.30 219 THR A N 1
ATOM 1573 C CA . THR A 1 223 ? -0.135 36.658 99.390 1.00 22.17 219 THR A CA 1
ATOM 1574 C C . THR A 1 223 ? -1.034 35.426 99.180 1.00 21.68 219 THR A C 1
ATOM 1575 O O . THR A 1 223 ? -1.892 35.373 98.260 1.00 21.70 219 THR A O 1
ATOM 1579 N N . LEU A 1 224 ? -0.847 34.436 100.043 1.00 20.49 220 LEU A N 1
ATOM 1580 C CA . LEU A 1 224 ? -1.600 33.215 99.942 1.00 20.18 220 LEU A CA 1
ATOM 1581 C C . LEU A 1 224 ? -3.105 33.468 100.167 1.00 21.13 220 LEU A C 1
ATOM 1582 O O . LEU A 1 224 ? -3.924 32.879 99.482 1.00 19.69 220 LEU A O 1
ATOM 1587 N N . LYS A 1 225 ? -3.457 34.352 101.098 1.00 22.21 221 LYS A N 1
ATOM 1588 C CA . LYS A 1 225 ? -4.881 34.710 101.314 1.00 23.26 221 LYS A CA 1
ATOM 1589 C C . LYS A 1 225 ? -5.490 35.331 100.073 1.00 22.45 221 LYS A C 1
ATOM 1590 O O . LYS A 1 225 ? -6.612 35.025 99.688 1.00 22.21 221 LYS A O 1
ATOM 1596 N N . SER A 1 226 ? -4.726 36.183 99.433 1.00 22.31 222 SER A N 1
ATOM 1597 C CA . SER A 1 226 ? -5.186 36.844 98.246 1.00 22.52 222 SER A CA 1
ATOM 1598 C C . SER A 1 226 ? -5.421 35.854 97.113 1.00 20.78 222 SER A C 1
ATOM 1599 O O . SER A 1 226 ? -6.397 35.964 96.396 1.00 20.70 222 SER A O 1
ATOM 1602 N N . ILE A 1 227 ? -4.505 34.908 96.932 1.00 19.86 223 ILE A N 1
ATOM 1603 C CA . ILE A 1 227 ? -4.623 33.921 95.856 1.00 19.50 223 ILE A CA 1
ATOM 1604 C C . ILE A 1 227 ? -5.815 32.977 96.102 1.00 20.29 223 ILE A C 1
ATOM 1605 O O . ILE A 1 227 ? -6.567 32.615 95.167 1.00 20.18 223 ILE A O 1
ATOM 1610 N N . ALA A 1 228 ? -5.995 32.597 97.372 1.00 20.57 224 ALA A N 1
ATOM 1611 C CA . ALA A 1 228 ? -7.116 31.766 97.800 1.00 20.11 224 ALA A CA 1
ATOM 1612 C C . ALA A 1 228 ? -8.455 32.459 97.429 1.00 21.63 224 ALA A C 1
ATOM 1613 O O . ALA A 1 228 ? -9.326 31.857 96.825 1.00 21.82 224 ALA A O 1
ATOM 1615 N N . GLU A 1 229 ? -8.583 33.734 97.737 1.00 22.95 225 GLU A N 1
ATOM 1616 C CA . GLU A 1 229 ? -9.800 34.468 97.345 1.00 24.66 225 GLU A CA 1
ATOM 1617 C C . GLU A 1 229 ? -9.947 34.485 95.818 1.00 25.03 225 GLU A C 1
ATOM 1618 O O . GLU A 1 229 ? -11.023 34.154 95.288 1.00 25.06 225 GLU A O 1
ATOM 1624 N N . LYS A 1 230 ? -8.862 34.868 95.115 1.00 24.66 226 LYS A N 1
ATOM 1625 C CA . LYS A 1 230 ? -8.908 35.017 93.661 1.00 24.41 226 LYS A CA 1
ATOM 1626 C C . LYS A 1 230 ? -9.523 33.771 93.044 1.00 23.78 226 LYS A C 1
ATOM 1627 O O . LYS A 1 230 ? -10.348 33.875 92.119 1.00 22.71 226 LYS A O 1
ATOM 1629 N N . HIS A 1 231 ? -9.173 32.606 93.601 1.00 21.69 227 HIS A N 1
ATOM 1630 C CA . HIS A 1 231 ? -9.645 31.305 93.075 1.00 21.35 227 HIS A CA 1
ATOM 1631 C C . HIS A 1 231 ? -10.845 30.655 93.795 1.00 20.81 227 HIS A C 1
ATOM 1632 O O . HIS A 1 231 ? -11.293 29.593 93.383 1.00 20.19 227 HIS A O 1
ATOM 1639 N N . ALA A 1 232 ? -11.327 31.276 94.874 1.00 20.92 228 ALA A N 1
ATOM 1640 C CA . ALA A 1 232 ? -12.419 30.699 95.691 1.00 21.56 228 ALA A CA 1
ATOM 1641 C C . ALA A 1 232 ? -12.045 29.342 96.229 1.00 20.40 228 ALA A C 1
ATOM 1642 O O . ALA A 1 232 ? -12.812 28.397 96.109 1.00 20.09 228 ALA A O 1
ATOM 1644 N N . LYS A 1 233 ? -10.830 29.240 96.768 1.00 20.12 229 LYS A N 1
ATOM 1645 C CA . LYS A 1 233 ? -10.324 27.997 97.348 1.00 19.25 229 LYS A CA 1
ATOM 1646 C C . LYS A 1 233 ? -9.690 28.399 98.657 1.00 19.53 229 LYS A C 1
ATOM 1647 O O . LYS A 1 233 ? -9.500 29.602 98.911 1.00 19.41 229 LYS A O 1
ATOM 1653 N N . SER A 1 234 ? -9.358 27.410 99.485 1.00 19.17 230 SER A N 1
ATOM 1654 C CA . SER A 1 234 ? -8.759 27.693 100.772 1.00 19.27 230 SER A CA 1
ATOM 1655 C C . SER A 1 234 ? -7.249 27.919 100.636 1.00 18.60 230 SER A C 1
ATOM 1656 O O . SER A 1 234 ? -6.617 27.523 99.635 1.00 16.76 230 SER A O 1
ATOM 1659 N N . VAL A 1 235 ? -6.642 28.538 101.631 1.00 18.89 231 VAL A N 1
ATOM 1660 C CA . VAL A 1 235 ? -5.173 28.736 101.558 1.00 18.28 231 VAL A CA 1
ATOM 1661 C C . VAL A 1 235 ? -4.417 27.403 101.421 1.00 17.70 231 VAL A C 1
ATOM 1662 O O . VAL A 1 235 ? -3.464 27.296 100.653 1.00 16.59 231 VAL A O 1
ATOM 1666 N N . ALA A 1 236 ? -4.866 26.367 102.129 1.00 17.19 232 ALA A N 1
ATOM 1667 C CA . ALA A 1 236 ? -4.215 25.051 102.009 1.00 16.23 232 ALA A CA 1
ATOM 1668 C C . ALA A 1 236 ? -4.345 24.512 100.583 1.00 15.72 232 ALA A C 1
ATOM 1669 O O . ALA A 1 236 ? -3.415 23.872 100.043 1.00 15.76 232 ALA A O 1
ATOM 1671 N N . GLN A 1 237 ? -5.494 24.771 99.961 1.00 15.95 233 GLN A N 1
ATOM 1672 C CA . GLN A 1 237 ? -5.695 24.310 98.608 1.00 15.60 233 GLN A CA 1
ATOM 1673 C C . GLN A 1 237 ? -4.798 25.023 97.610 1.00 15.55 233 GLN A C 1
ATOM 1674 O O . GLN A 1 237 ? -4.354 24.421 96.611 1.00 15.80 233 GLN A O 1
ATOM 1680 N N . ILE A 1 238 ? -4.546 26.309 97.849 1.00 14.55 234 ILE A N 1
ATOM 1681 C CA . ILE A 1 238 ? -3.634 27.064 97.005 1.00 14.32 234 ILE A CA 1
ATOM 1682 C C . ILE A 1 238 ? -2.199 26.520 97.142 1.00 13.87 234 ILE A C 1
ATOM 1683 O O . ILE A 1 238 ? -1.480 26.353 96.155 1.00 14.52 234 ILE A O 1
ATOM 1688 N N . ILE A 1 239 ? -1.766 26.297 98.374 1.00 14.03 235 ILE A N 1
ATOM 1689 C CA . ILE A 1 239 ? -0.410 25.764 98.620 1.00 13.63 235 ILE A CA 1
ATOM 1690 C C . ILE A 1 239 ? -0.244 24.435 97.909 1.00 13.76 235 ILE A C 1
ATOM 1691 O O . ILE A 1 239 ? 0.753 24.203 97.212 1.00 14.45 235 ILE A O 1
ATOM 1696 N N . LEU A 1 240 ? -1.210 23.544 98.094 1.00 14.31 236 LEU A N 1
ATOM 1697 C CA . LEU A 1 240 ? -1.128 22.214 97.492 1.00 13.80 236 LEU A CA 1
ATOM 1698 C C . LEU A 1 240 ? -1.204 22.320 95.942 1.00 13.36 236 LEU A C 1
ATOM 1699 O O . LEU A 1 240 ? -0.525 21.602 95.233 1.00 14.54 236 LEU A O 1
ATOM 1704 N N . ARG A 1 241 ? -1.950 23.268 95.411 1.00 13.55 237 ARG A N 1
ATOM 1705 C CA . ARG A 1 241 ? -1.965 23.432 93.936 1.00 13.70 237 ARG A CA 1
ATOM 1706 C C . ARG A 1 241 ? -0.627 23.961 93.437 1.00 14.54 237 ARG A C 1
ATOM 1707 O O . ARG A 1 241 ? -0.141 23.542 92.416 1.00 15.38 237 ARG A O 1
ATOM 1715 N N . TRP A 1 242 ? -0.008 24.864 94.183 1.00 14.93 238 TRP A N 1
ATOM 1716 C CA . TRP A 1 242 ? 1.318 25.338 93.808 1.00 15.26 238 TRP A CA 1
ATOM 1717 C C . TRP A 1 242 ? 2.309 24.162 93.698 1.00 14.54 238 TRP A C 1
ATOM 1718 O O . TRP A 1 242 ? 3.144 24.103 92.769 1.00 14.68 238 TRP A O 1
ATOM 1729 N N . HIS A 1 243 ? 2.269 23.268 94.689 1.00 14.71 239 HIS A N 1
ATOM 1730 C CA . HIS A 1 243 ? 3.110 22.079 94.652 1.00 13.50 239 HIS A CA 1
ATOM 1731 C C . HIS A 1 243 ? 2.827 21.256 93.401 1.00 13.44 239 HIS A C 1
ATOM 1732 O O . HIS A 1 243 ? 3.766 20.820 92.738 1.00 14.71 239 HIS A O 1
ATOM 1739 N N . ILE A 1 244 ? 1.552 20.998 93.121 1.00 14.09 240 ILE A N 1
ATOM 1740 C CA . ILE A 1 244 ? 1.139 20.168 91.982 1.00 14.60 240 ILE A CA 1
ATOM 1741 C C . ILE A 1 244 ? 1.656 20.773 90.689 1.00 15.52 240 ILE A C 1
ATOM 1742 O O . ILE A 1 244 ? 2.220 20.065 89.870 1.00 15.78 240 ILE A O 1
ATOM 1747 N N . GLU A 1 245 ? 1.550 22.094 90.565 1.00 15.52 241 GLU A N 1
ATOM 1748 C CA . GLU A 1 245 ? 1.979 22.766 89.326 1.00 16.14 241 GLU A CA 1
ATOM 1749 C C . GLU A 1 245 ? 3.502 22.853 89.161 1.00 16.60 241 GLU A C 1
ATOM 1750 O O . GLU A 1 245 ? 4.009 22.923 88.039 1.00 17.38 241 GLU A O 1
ATOM 1756 N N . THR A 1 246 ? 4.231 22.815 90.264 1.00 15.41 242 THR A N 1
ATOM 1757 C CA . THR A 1 246 ? 5.683 22.799 90.179 1.00 17.27 242 THR A CA 1
ATOM 1758 C C . THR A 1 246 ? 6.217 21.375 90.005 1.00 17.23 242 THR A C 1
ATOM 1759 O O . THR A 1 246 ? 7.424 21.195 89.845 1.00 19.89 242 THR A O 1
ATOM 1763 N N . GLY A 1 247 ? 5.332 20.371 89.994 1.00 16.89 243 GLY A N 1
ATOM 1764 C CA . GLY A 1 247 ? 5.715 18.985 89.697 1.00 16.45 243 GLY A CA 1
ATOM 1765 C C . GLY A 1 247 ? 5.959 18.100 90.906 1.00 15.40 243 GLY A C 1
ATOM 1766 O O . GLY A 1 247 ? 6.360 16.959 90.757 1.00 15.38 243 GLY A O 1
ATOM 1767 N N . ASN A 1 248 ? 5.740 18.635 92.097 1.00 14.29 244 ASN A N 1
ATOM 1768 C CA . ASN A 1 248 ? 5.900 17.882 93.363 1.00 14.10 244 ASN A CA 1
ATOM 1769 C C . ASN A 1 248 ? 4.787 16.878 93.616 1.00 14.37 244 ASN A C 1
ATOM 1770 O O . ASN A 1 248 ? 3.612 17.194 93.434 1.00 15.85 244 ASN A O 1
ATOM 1775 N N . ILE A 1 249 ? 5.173 15.700 94.101 1.00 13.60 245 ILE A N 1
ATOM 1776 C CA . ILE A 1 249 ? 4.260 14.765 94.707 1.00 13.08 245 ILE A CA 1
ATOM 1777 C C . ILE A 1 249 ? 4.080 15.298 96.140 1.00 14.12 245 ILE A C 1
ATOM 1778 O O . ILE A 1 249 ? 5.060 15.750 96.739 1.00 13.84 245 ILE A O 1
ATOM 1783 N N . VAL A 1 250 ? 2.848 15.325 96.633 1.00 13.37 246 VAL A N 1
ATOM 1784 C CA . VAL A 1 250 ? 2.564 15.906 97.946 1.00 14.62 246 VAL A CA 1
ATOM 1785 C C . VAL A 1 250 ? 1.881 14.906 98.854 1.00 14.33 246 VAL A C 1
ATOM 1786 O O . VAL A 1 250 ? 0.988 14.161 98.437 1.00 14.72 246 VAL A O 1
ATOM 1790 N N . ILE A 1 251 ? 2.274 14.918 100.118 1.00 14.46 247 ILE A N 1
ATOM 1791 C CA . ILE A 1 251 ? 1.672 14.036 101.101 1.00 14.74 247 ILE A CA 1
ATOM 1792 C C . ILE A 1 251 ? 1.234 14.789 102.340 1.00 14.67 247 ILE A C 1
ATOM 1793 O O . ILE A 1 251 ? 1.762 14.590 103.414 1.00 15.08 247 ILE A O 1
ATOM 1798 N N . PRO A 1 252 ? 0.258 15.700 102.171 1.00 14.72 248 PRO A N 1
ATOM 1799 C CA . PRO A 1 252 ? -0.305 16.439 103.297 1.00 15.26 248 PRO A CA 1
ATOM 1800 C C . PRO A 1 252 ? -0.798 15.479 104.390 1.00 16.57 248 PRO A C 1
ATOM 1801 O O . PRO A 1 252 ? -1.337 14.383 104.100 1.00 14.43 248 PRO A O 1
ATOM 1805 N N . LYS A 1 253 ? -0.608 15.883 105.635 1.00 17.26 249 LYS A N 1
ATOM 1806 C CA . LYS A 1 253 ? -0.830 14.961 106.730 1.00 19.47 249 LYS A CA 1
ATOM 1807 C C . LYS A 1 253 ? -1.841 15.402 107.778 1.00 20.91 249 LYS A C 1
ATOM 1808 O O . LYS A 1 253 ? -1.747 14.996 108.937 1.00 22.04 249 LYS A O 1
ATOM 1814 N N . SER A 1 254 ? -2.819 16.193 107.376 1.00 21.94 250 SER A N 1
ATOM 1815 C CA . SER A 1 254 ? -3.916 16.590 108.285 1.00 23.86 250 SER A CA 1
ATOM 1816 C C . SER A 1 254 ? -4.656 15.399 108.904 1.00 24.42 250 SER A C 1
ATOM 1817 O O . SER A 1 254 ? -4.845 14.357 108.257 1.00 23.68 250 SER A O 1
ATOM 1820 N N . ILE A 1 255 ? -5.071 15.549 110.168 1.00 25.59 251 ILE A N 1
ATOM 1821 C CA . ILE A 1 255 ? -5.695 14.442 110.917 1.00 25.66 251 ILE A CA 1
ATOM 1822 C C . ILE A 1 255 ? -7.249 14.549 111.009 1.00 26.20 251 ILE A C 1
ATOM 1823 O O . ILE A 1 255 ? -7.969 13.545 111.229 1.00 26.56 251 ILE A O 1
ATOM 1828 N N . THR A 1 256 ? -7.765 15.758 110.827 1.00 26.13 252 THR A N 1
ATOM 1829 C CA . THR A 1 256 ? -9.191 15.998 110.930 1.00 25.44 252 THR A CA 1
ATOM 1830 C C . THR A 1 256 ? -9.854 15.714 109.581 1.00 24.92 252 THR A C 1
ATOM 1831 O O . THR A 1 256 ? -9.344 16.134 108.546 1.00 23.17 252 THR A O 1
ATOM 1835 N N . PRO A 1 257 ? -10.996 14.992 109.591 1.00 24.59 253 PRO A N 1
ATOM 1836 C CA . PRO A 1 257 ? -11.701 14.655 108.367 1.00 23.88 253 PRO A CA 1
ATOM 1837 C C . PRO A 1 257 ? -11.915 15.830 107.431 1.00 23.35 253 PRO A C 1
ATOM 1838 O O . PRO A 1 257 ? -11.724 15.688 106.221 1.00 22.21 253 PRO A O 1
ATOM 1842 N N . ALA A 1 258 ? -12.352 16.968 107.973 1.00 23.25 254 ALA A N 1
ATOM 1843 C CA . ALA A 1 258 ? -12.612 18.121 107.126 1.00 22.83 254 ALA A CA 1
ATOM 1844 C C . ALA A 1 258 ? -11.343 18.497 106.350 1.00 21.54 254 ALA A C 1
ATOM 1845 O O . ALA A 1 258 ? -11.394 18.860 105.180 1.00 20.30 254 ALA A O 1
ATOM 1847 N N . ARG A 1 259 ? -10.210 18.451 107.025 1.00 21.12 255 ARG A N 1
ATOM 1848 C CA . ARG A 1 259 ? -8.964 18.825 106.371 1.00 20.88 255 ARG A CA 1
ATOM 1849 C C . ARG A 1 259 ? -8.539 17.714 105.379 1.00 18.66 255 ARG A C 1
ATOM 1850 O O . ARG A 1 259 ? -8.030 18.002 104.296 1.00 18.88 255 ARG A O 1
ATOM 1858 N N . ILE A 1 260 ? -8.816 16.459 105.716 1.00 18.00 256 ILE A N 1
ATOM 1859 C CA . ILE A 1 260 ? -8.474 15.358 104.815 1.00 17.25 256 ILE A CA 1
ATOM 1860 C C . ILE A 1 260 ? -9.205 15.571 103.492 1.00 16.83 256 ILE A C 1
ATOM 1861 O O . ILE A 1 260 ? -8.587 15.505 102.413 1.00 17.24 256 ILE A O 1
ATOM 1866 N N . LYS A 1 261 ? -10.503 15.875 103.567 1.00 17.00 257 LYS A N 1
ATOM 1867 C CA . LYS A 1 261 ? -11.298 16.137 102.376 1.00 17.13 257 LYS A CA 1
ATOM 1868 C C . LYS A 1 261 ? -10.869 17.443 101.673 1.00 16.60 257 LYS A C 1
ATOM 1869 O O . LYS A 1 261 ? -10.785 17.494 100.447 1.00 16.03 257 LYS A O 1
ATOM 1875 N N . GLU A 1 262 ? -10.559 18.473 102.456 1.00 16.94 258 GLU A N 1
ATOM 1876 C CA . GLU A 1 262 ? -10.129 19.772 101.893 1.00 16.70 258 GLU A CA 1
ATOM 1877 C C . GLU A 1 262 ? -8.881 19.620 101.034 1.00 16.53 258 GLU A C 1
ATOM 1878 O O . GLU A 1 262 ? -8.795 20.181 99.940 1.00 16.48 258 GLU A O 1
ATOM 1884 N N . ASN A 1 263 ? -7.897 18.872 101.551 1.00 15.60 259 ASN A N 1
ATOM 1885 C CA . ASN A 1 263 ? -6.627 18.662 100.844 1.00 15.25 259 ASN A CA 1
ATOM 1886 C C . ASN A 1 263 ? -6.773 17.837 99.543 1.00 15.03 259 ASN A C 1
ATOM 1887 O O . ASN A 1 263 ? -5.873 17.874 98.704 1.00 14.90 259 ASN A O 1
ATOM 1892 N N . PHE A 1 264 ? -7.880 17.096 99.398 1.00 14.75 260 PHE A N 1
ATOM 1893 C CA . PHE A 1 264 ? -8.106 16.282 98.199 1.00 15.85 260 PHE A CA 1
ATOM 1894 C C . PHE A 1 264 ? -8.635 17.108 97.043 1.00 16.98 260 PHE A C 1
ATOM 1895 O O . PHE A 1 264 ? -8.409 16.768 95.888 1.00 17.93 260 PHE A O 1
ATOM 1903 N N . ASP A 1 265 ? -9.301 18.215 97.353 1.00 18.26 261 ASP A N 1
ATOM 1904 C CA . ASP A 1 265 ? -9.995 19.015 96.349 1.00 18.43 261 ASP A CA 1
ATOM 1905 C C . ASP A 1 265 ? -9.100 20.089 95.776 1.00 18.51 261 ASP A C 1
ATOM 1906 O O . ASP A 1 265 ? -9.338 21.282 95.972 1.00 18.38 261 ASP A O 1
ATOM 1911 N N . ILE A 1 266 ? -8.076 19.665 95.024 1.00 17.58 262 ILE A N 1
ATOM 1912 C CA . ILE A 1 266 ? -7.075 20.595 94.485 1.00 17.65 262 ILE A CA 1
ATOM 1913 C C . ILE A 1 266 ? -6.862 20.399 92.979 1.00 18.11 262 ILE A C 1
ATOM 1914 O O . ILE A 1 266 ? -5.897 20.902 92.407 1.00 18.90 262 ILE A O 1
ATOM 1919 N N . PHE A 1 267 ? -7.764 19.658 92.341 1.00 19.32 263 PHE A N 1
ATOM 1920 C CA . PHE A 1 267 ? -7.605 19.308 90.927 1.00 19.78 263 PHE A CA 1
ATOM 1921 C C . PHE A 1 267 ? -8.669 19.898 90.053 1.00 21.04 263 PHE A C 1
ATOM 1922 O O . PHE A 1 267 ? -8.768 19.515 88.881 1.00 22.37 263 PHE A O 1
ATOM 1930 N N . ASP A 1 268 ? -9.453 20.820 90.614 1.00 21.41 264 ASP A N 1
ATOM 1931 C CA . ASP A 1 268 ? -10.586 21.459 89.919 1.00 22.36 264 ASP A CA 1
ATOM 1932 C C . ASP A 1 268 ? -10.298 22.916 89.552 1.00 21.43 264 ASP A C 1
ATOM 1933 O O . ASP A 1 268 ? -11.205 23.688 89.240 1.00 21.55 264 ASP A O 1
ATOM 1938 N N . PHE A 1 269 ? -9.030 23.291 89.566 1.00 19.51 265 PHE A N 1
ATOM 1939 C CA . PHE A 1 269 ? -8.644 24.638 89.238 1.00 19.58 265 PHE A CA 1
ATOM 1940 C C . PHE A 1 269 ? -7.130 24.696 88.938 1.00 19.25 265 PHE A C 1
ATOM 1941 O O . PHE A 1 269 ? -6.430 23.704 89.089 1.00 18.13 265 PHE A O 1
ATOM 1949 N N . THR A 1 270 ? -6.654 25.850 88.479 1.00 18.62 266 THR A N 1
ATOM 1950 C CA . THR A 1 270 ? -5.219 26.065 88.249 1.00 18.76 266 THR A CA 1
ATOM 1951 C C . THR A 1 270 ? -4.882 27.465 88.733 1.00 19.32 266 THR A C 1
ATOM 1952 O O . THR A 1 270 ? -5.731 28.344 88.743 1.00 19.88 266 THR A O 1
ATOM 1956 N N . LEU A 1 271 ? -3.637 27.668 89.148 1.00 20.24 267 LEU A N 1
ATOM 1957 C CA . LEU A 1 271 ? -3.105 28.993 89.392 1.00 21.52 267 LEU A CA 1
ATOM 1958 C C . LEU A 1 271 ? -2.747 29.614 88.052 1.00 23.87 267 LEU A C 1
ATOM 1959 O O . LEU A 1 271 ? -2.870 28.982 87.005 1.00 24.05 267 LEU A O 1
ATOM 1964 N N . ASN A 1 272 ? -2.278 30.844 88.074 1.00 26.29 268 ASN A N 1
ATOM 1965 C CA . ASN A 1 272 ? -1.702 31.408 86.873 1.00 29.35 268 ASN A CA 1
ATOM 1966 C C . ASN A 1 272 ? -0.235 31.842 87.092 1.00 30.53 268 ASN A C 1
ATOM 1967 O O . ASN A 1 272 ? 0.369 31.548 88.137 1.00 29.44 268 ASN A O 1
ATOM 1972 N N . GLY A 1 273 ? 0.320 32.534 86.098 1.00 32.08 269 GLY A N 1
ATOM 1973 C CA . GLY A 1 273 ? 1.718 32.988 86.125 1.00 32.75 269 GLY A CA 1
ATOM 1974 C C . GLY A 1 273 ? 2.053 33.896 87.291 1.00 32.70 269 GLY A C 1
ATOM 1975 O O . GLY A 1 273 ? 3.033 33.642 88.018 1.00 32.62 269 GLY A O 1
ATOM 1976 N N . THR A 1 274 ? 1.250 34.947 87.462 1.00 32.43 270 THR A N 1
ATOM 1977 C CA . THR A 1 274 ? 1.430 35.900 88.579 1.00 32.19 270 THR A CA 1
ATOM 1978 C C . THR A 1 274 ? 1.394 35.194 89.950 1.00 30.16 270 THR A C 1
ATOM 1979 O O . THR A 1 274 ? 2.237 35.446 90.826 1.00 29.16 270 THR A O 1
ATOM 1983 N N . ASP A 1 275 ? 0.427 34.297 90.120 1.00 28.50 271 ASP A N 1
ATOM 1984 C CA . ASP A 1 275 ? 0.297 33.493 91.344 1.00 26.62 271 ASP A CA 1
ATOM 1985 C C . ASP A 1 275 ? 1.601 32.780 91.703 1.00 25.87 271 ASP A C 1
ATOM 1986 O O . ASP A 1 275 ? 2.053 32.800 92.857 1.00 23.98 271 ASP A O 1
ATOM 1991 N N . HIS A 1 276 ? 2.178 32.104 90.723 1.00 25.99 272 HIS A N 1
ATOM 1992 C CA . HIS A 1 276 ? 3.449 31.400 90.934 1.00 26.21 272 HIS A CA 1
ATOM 1993 C C . HIS A 1 276 ? 4.600 32.329 91.346 1.00 27.00 272 HIS A C 1
ATOM 1994 O O . HIS A 1 276 ? 5.325 32.046 92.292 1.00 27.72 272 HIS A O 1
ATOM 2001 N N . ASP A 1 277 ? 4.773 33.431 90.637 1.00 28.67 273 ASP A N 1
ATOM 2002 C CA . ASP A 1 277 ? 5.799 34.429 90.994 1.00 29.60 273 ASP A CA 1
ATOM 2003 C C . ASP A 1 277 ? 5.654 34.890 92.447 1.00 28.58 273 ASP A C 1
ATOM 2004 O O . ASP A 1 277 ? 6.625 34.944 93.192 1.00 29.31 273 ASP A O 1
ATOM 2009 N N . ALA A 1 278 ? 4.430 35.230 92.825 1.00 26.93 274 ALA A N 1
ATOM 2010 C CA . ALA A 1 278 ? 4.118 35.715 94.165 1.00 26.01 274 ALA A CA 1
ATOM 2011 C C . ALA A 1 278 ? 4.425 34.660 95.245 1.00 24.83 274 ALA A C 1
ATOM 2012 O O . ALA A 1 278 ? 4.841 34.998 96.353 1.00 24.96 274 ALA A O 1
ATOM 2014 N N . ILE A 1 279 ? 4.225 33.381 94.933 1.00 23.32 275 ILE A N 1
ATOM 2015 C CA . ILE A 1 279 ? 4.517 32.332 95.929 1.00 22.84 275 ILE A CA 1
ATOM 2016 C C . ILE A 1 279 ? 6.012 32.073 96.052 1.00 24.44 275 ILE A C 1
ATOM 2017 O O . ILE A 1 279 ? 6.514 31.863 97.159 1.00 25.18 275 ILE A O 1
ATOM 2022 N N . THR A 1 280 ? 6.715 32.099 94.926 1.00 26.36 276 THR A N 1
ATOM 2023 C CA . THR A 1 280 ? 8.195 32.080 94.900 1.00 27.94 276 THR A CA 1
ATOM 2024 C C . THR A 1 280 ? 8.852 33.139 95.796 1.00 29.83 276 THR A C 1
ATOM 2025 O O . THR A 1 280 ? 9.876 32.880 96.432 1.00 29.76 276 THR A O 1
ATOM 2029 N N . LYS A 1 281 ? 8.254 34.327 95.852 1.00 32.36 277 LYS A N 1
ATOM 2030 C CA . LYS A 1 281 ? 8.747 35.423 96.699 1.00 33.71 277 LYS A CA 1
ATOM 2031 C C . LYS A 1 281 ? 8.621 35.121 98.197 1.00 34.52 277 LYS A C 1
ATOM 2032 O O . LYS A 1 281 ? 9.192 35.852 99.007 1.00 35.53 277 LYS A O 1
ATOM 2034 N N . LEU A 1 282 ? 7.876 34.072 98.575 1.00 34.18 278 LEU A N 1
ATOM 2035 C CA . LEU A 1 282 ? 7.717 33.716 99.991 1.00 33.95 278 LEU A CA 1
ATOM 2036 C C . LEU A 1 282 ? 8.949 33.011 100.570 1.00 34.62 278 LEU A C 1
ATOM 2037 O O . LEU A 1 282 ? 9.040 32.812 101.793 1.00 33.80 278 LEU A O 1
ATOM 2042 N N . ASP A 1 283 ? 9.875 32.627 99.690 1.00 35.76 279 ASP A N 1
ATOM 2043 C CA . ASP A 1 283 ? 11.204 32.176 100.094 1.00 37.10 279 ASP A CA 1
ATOM 2044 C C . ASP A 1 283 ? 12.229 33.221 99.688 1.00 38.13 279 ASP A C 1
ATOM 2045 O O . ASP A 1 283 ? 12.589 34.064 100.504 1.00 40.06 279 ASP A O 1
ATOM 2050 N N . THR B 1 25 ? -4.133 16.131 83.070 1.00 23.25 21 THR B N 1
ATOM 2051 C CA . THR B 1 25 ? -4.983 14.906 83.149 1.00 22.21 21 THR B CA 1
ATOM 2052 C C . THR B 1 25 ? -6.421 15.218 82.757 1.00 20.42 21 THR B C 1
ATOM 2053 O O . THR B 1 25 ? -6.900 16.343 82.926 1.00 19.29 21 THR B O 1
ATOM 2057 N N . VAL B 1 26 ? -7.098 14.203 82.229 1.00 18.23 22 VAL B N 1
ATOM 2058 C CA . VAL B 1 26 ? -8.460 14.332 81.764 1.00 16.71 22 VAL B CA 1
ATOM 2059 C C . VAL B 1 26 ? -9.449 13.877 82.832 1.00 16.55 22 VAL B C 1
ATOM 2060 O O . VAL B 1 26 ? -9.398 12.734 83.297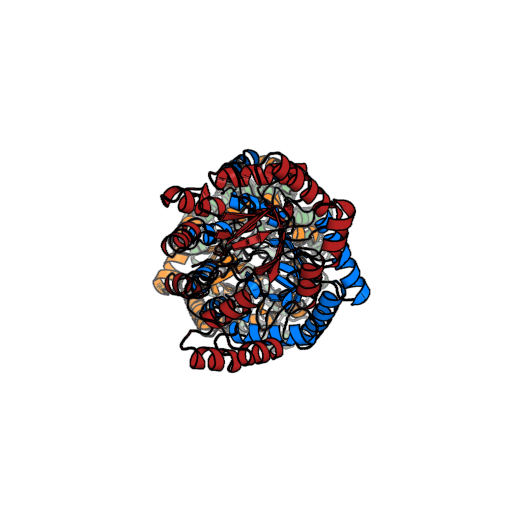 1.00 15.72 22 VAL B O 1
ATOM 2064 N N . PRO B 1 27 ? -10.366 14.782 83.231 1.00 16.97 23 PRO B N 1
ATOM 2065 C CA . PRO B 1 27 ? -11.370 14.388 84.180 1.00 16.73 23 PRO B CA 1
ATOM 2066 C C . PRO B 1 27 ? -12.285 13.342 83.606 1.00 16.56 23 PRO B C 1
ATOM 2067 O O . PRO B 1 27 ? -12.343 13.192 82.380 1.00 15.49 23 PRO B O 1
ATOM 2071 N N . THR B 1 28 ? -13.015 12.669 84.492 1.00 16.83 24 THR B N 1
ATOM 2072 C CA . THR B 1 28 ? -14.137 11.838 84.080 1.00 17.04 24 THR B CA 1
ATOM 2073 C C . THR B 1 28 ? -15.492 12.369 84.547 1.00 17.16 24 THR B C 1
ATOM 2074 O O . THR B 1 28 ? -15.601 13.238 85.441 1.00 17.56 24 THR B O 1
ATOM 2078 N N . VAL B 1 29 ? -16.522 11.864 83.890 1.00 16.08 25 VAL B N 1
ATOM 2079 C CA . VAL B 1 29 ? -17.872 12.127 84.240 1.00 16.30 25 VAL B CA 1
ATOM 2080 C C . VAL B 1 29 ? -18.443 10.798 84.725 1.00 17.62 25 VAL B C 1
ATOM 2081 O O . VAL B 1 29 ? -18.312 9.768 84.043 1.00 17.12 25 VAL B O 1
ATOM 2085 N N . LYS B 1 30 ? -19.016 10.803 85.929 1.00 17.56 26 LYS B N 1
ATOM 2086 C CA . LYS B 1 30 ? -19.575 9.582 86.497 1.00 18.57 26 LYS B CA 1
ATOM 2087 C C . LYS B 1 30 ? -20.969 9.461 85.944 1.00 17.76 26 LYS B C 1
ATOM 2088 O O . LYS B 1 30 ? -21.764 10.418 86.009 1.00 17.78 26 LYS B O 1
ATOM 2094 N N . LEU B 1 31 ? -21.257 8.299 85.364 1.00 17.08 27 LEU B N 1
ATOM 2095 C CA . LEU B 1 31 ? -22.547 8.054 84.719 1.00 16.34 27 LEU B CA 1
ATOM 2096 C C . LEU B 1 31 ? -23.487 7.351 85.658 1.00 16.72 27 LEU B C 1
ATOM 2097 O O . LEU B 1 31 ? -23.075 6.699 86.635 1.00 17.46 27 LEU B O 1
ATOM 2102 N N . ASN B 1 32 ? -24.778 7.492 85.369 1.00 15.92 28 ASN B N 1
ATOM 2103 C CA . ASN B 1 32 ? -25.815 6.976 86.213 1.00 16.91 28 ASN B CA 1
ATOM 2104 C C . ASN B 1 32 ? -25.833 5.459 86.396 1.00 17.73 28 ASN B C 1
ATOM 2105 O O . ASN B 1 32 ? -26.655 4.958 87.188 1.00 18.51 28 ASN B O 1
ATOM 2110 N N . ASP B 1 33 ? -24.940 4.732 85.710 1.00 16.43 29 ASP B N 1
ATOM 2111 C CA . ASP B 1 33 ? -24.787 3.285 85.925 1.00 17.08 29 ASP B CA 1
ATOM 2112 C C . ASP B 1 33 ? -23.482 2.907 86.627 1.00 17.30 29 ASP B C 1
ATOM 2113 O O . ASP B 1 33 ? -23.091 1.722 86.653 1.00 16.31 29 ASP B O 1
ATOM 2118 N N . GLY B 1 34 ? -22.776 3.915 87.137 1.00 17.85 30 GLY B N 1
ATOM 2119 C CA . GLY B 1 34 ? -21.544 3.697 87.865 1.00 18.56 30 GLY B CA 1
ATOM 2120 C C . GLY B 1 34 ? -20.280 3.754 87.027 1.00 18.15 30 GLY B C 1
ATOM 2121 O O . GLY B 1 34 ? -19.183 3.841 87.570 1.00 18.81 30 GLY B O 1
ATOM 2122 N N . ASN B 1 35 ? -20.421 3.756 85.701 1.00 18.11 31 ASN B N 1
ATOM 2123 C CA . ASN B 1 35 ? -19.275 3.846 84.819 1.00 17.09 31 ASN B CA 1
ATOM 2124 C C . ASN B 1 35 ? -18.741 5.272 84.808 1.00 17.12 31 ASN B C 1
ATOM 2125 O O . ASN B 1 35 ? -19.467 6.210 85.135 1.00 17.40 31 ASN B O 1
ATOM 2130 N N . HIS B 1 36 ? -17.475 5.428 84.417 1.00 16.96 32 HIS B N 1
ATOM 2131 C CA . HIS B 1 36 ? -16.831 6.720 84.286 1.00 16.90 32 HIS B CA 1
ATOM 2132 C C . HIS B 1 36 ? -16.397 6.858 82.821 1.00 15.90 32 HIS B C 1
ATOM 2133 O O . HIS B 1 36 ? -15.797 5.927 82.278 1.00 16.64 32 HIS B O 1
ATOM 2140 N N . ILE B 1 37 ? -16.707 7.990 82.192 1.00 13.84 33 ILE B N 1
ATOM 2141 C CA . ILE B 1 37 ? -16.294 8.231 80.822 1.00 12.90 33 ILE B CA 1
ATOM 2142 C C . ILE B 1 37 ? -15.318 9.398 80.804 1.00 12.41 33 ILE B C 1
ATOM 2143 O O . ILE B 1 37 ? -15.555 10.380 81.496 1.00 12.46 33 ILE B O 1
ATOM 2148 N N . PRO B 1 38 ? -14.188 9.283 80.058 1.00 11.88 34 PRO B N 1
ATOM 2149 C CA . PRO B 1 38 ? -13.326 10.455 80.039 1.00 11.49 34 PRO B CA 1
ATOM 2150 C C . PRO B 1 38 ? -14.018 11.670 79.419 1.00 10.85 34 PRO B C 1
ATOM 2151 O O . PRO B 1 38 ? -14.630 11.557 78.355 1.00 9.70 34 PRO B O 1
ATOM 2155 N N . GLN B 1 39 ? -13.879 12.827 80.055 1.00 11.52 35 GLN B N 1
ATOM 2156 C CA . GLN B 1 39 ? -14.656 14.013 79.645 1.00 11.32 35 GLN B CA 1
ATOM 2157 C C . GLN B 1 39 ? -14.286 14.528 78.272 1.00 11.02 35 GLN B C 1
ATOM 2158 O O . GLN B 1 39 ? -15.100 15.188 77.610 1.00 11.09 35 GLN B O 1
ATOM 2164 N N . LEU B 1 40 ? -13.049 14.270 77.837 1.00 11.25 36 LEU B N 1
ATOM 2165 C CA . LEU B 1 40 ? -12.643 14.567 76.470 1.00 11.15 36 LEU B CA 1
ATOM 2166 C C . LEU B 1 40 ? -12.505 13.247 75.716 1.00 11.34 36 LEU B C 1
ATOM 2167 O O . LEU B 1 40 ? -11.844 12.324 76.185 1.00 11.92 36 LEU B O 1
ATOM 2172 N N . GLY B 1 41 ? -13.068 13.197 74.514 1.00 11.42 37 GLY B N 1
ATOM 2173 C CA . GLY B 1 41 ? -12.931 12.070 73.636 1.00 12.56 37 GLY B CA 1
ATOM 2174 C C . GLY B 1 41 ? -12.539 12.564 72.247 1.00 11.94 37 GLY B C 1
ATOM 2175 O O . GLY B 1 41 ? -12.630 13.736 71.937 1.00 12.56 37 GLY B O 1
ATOM 2176 N N . TYR B 1 42 ? -12.093 11.647 71.425 1.00 11.91 38 TYR B N 1
ATOM 2177 C CA . TYR B 1 42 ? -11.745 11.934 70.044 1.00 12.68 38 TYR B CA 1
ATOM 2178 C C . TYR B 1 42 ? -12.859 11.474 69.124 1.00 13.00 38 TYR B C 1
ATOM 2179 O O . TYR B 1 42 ? -13.224 10.285 69.116 1.00 12.08 38 TYR B O 1
ATOM 2188 N N . GLY B 1 43 ? -13.443 12.422 68.397 1.00 12.88 39 GLY B N 1
ATOM 2189 C CA . GLY B 1 43 ? -14.533 12.145 67.474 1.00 14.59 39 GLY B CA 1
ATOM 2190 C C . GLY B 1 43 ? -14.048 11.753 66.084 1.00 15.34 39 GLY B C 1
ATOM 2191 O O . GLY B 1 43 ? -13.334 12.513 65.394 1.00 16.76 39 GLY B O 1
ATOM 2192 N N . VAL B 1 44 ? -14.376 10.534 65.683 1.00 15.37 40 VAL B N 1
ATOM 2193 C CA . VAL B 1 44 ? -14.105 10.073 64.357 1.00 16.82 40 VAL B CA 1
ATOM 2194 C C . VAL B 1 44 ? -15.384 10.355 63.575 1.00 18.86 40 VAL B C 1
ATOM 2195 O O . VAL B 1 44 ? -16.500 9.981 63.999 1.00 18.65 40 VAL B O 1
ATOM 2199 N N . TRP B 1 45 ? -15.253 11.063 62.474 1.00 20.15 41 TRP B N 1
ATOM 2200 C CA . TRP B 1 45 ? -16.408 11.390 61.673 1.00 22.19 41 TRP B CA 1
ATOM 2201 C C . TRP B 1 45 ? -16.384 10.602 60.351 1.00 23.14 41 TRP B C 1
ATOM 2202 O O . TRP B 1 45 ? -15.947 9.434 60.342 1.00 22.61 41 TRP B O 1
ATOM 2213 N N . GLN B 1 46 ? -16.865 11.211 59.264 1.00 23.69 42 GLN B N 1
ATOM 2214 C CA . GLN B 1 46 ? -16.971 10.553 57.959 1.00 25.16 42 GLN B CA 1
ATOM 2215 C C . GLN B 1 46 ? -15.614 10.567 57.301 1.00 24.92 42 GLN B C 1
ATOM 2216 O O . GLN B 1 46 ? -15.407 11.244 56.275 1.00 26.26 42 GLN B O 1
ATOM 2222 N N . ILE B 1 47 ? -14.684 9.830 57.894 1.00 22.75 43 ILE B N 1
ATOM 2223 C CA . ILE B 1 47 ? -13.380 9.653 57.302 1.00 22.69 43 ILE B CA 1
ATOM 2224 C C . ILE B 1 47 ? -13.277 8.174 56.917 1.00 21.42 43 ILE B C 1
ATOM 2225 O O . ILE B 1 47 ? -14.018 7.354 57.444 1.00 21.31 43 ILE B O 1
ATOM 2230 N N . SER B 1 48 ? -12.409 7.861 55.954 1.00 20.72 44 SER B N 1
ATOM 2231 C CA . SER B 1 48 ? -12.216 6.489 55.478 1.00 19.28 44 SER B CA 1
ATOM 2232 C C . SER B 1 48 ? -11.548 5.647 56.544 1.00 18.19 44 SER B C 1
ATOM 2233 O O . SER B 1 48 ? -10.990 6.164 57.502 1.00 16.33 44 SER B O 1
ATOM 2236 N N . ASN B 1 49 ? -11.500 4.349 56.308 1.00 17.61 45 ASN B N 1
ATOM 2237 C CA . ASN B 1 49 ? -10.787 3.460 57.197 1.00 17.57 45 ASN B CA 1
ATOM 2238 C C . ASN B 1 49 ? -9.331 3.840 57.366 1.00 17.35 45 ASN B C 1
ATOM 2239 O O . ASN B 1 49 ? -8.847 3.858 58.497 1.00 16.68 45 ASN B O 1
ATOM 2244 N N . ASP B 1 50 ? -8.629 4.108 56.260 1.00 18.40 46 ASP B N 1
ATOM 2245 C CA . ASP B 1 50 ? -7.186 4.472 56.340 1.00 20.07 46 ASP B CA 1
ATOM 2246 C C . ASP B 1 50 ? -6.978 5.753 57.109 1.00 19.91 46 ASP B C 1
ATOM 2247 O O . ASP B 1 50 ? -6.035 5.871 57.862 1.00 19.69 46 ASP B O 1
ATOM 2252 N N . GLU B 1 51 ? -7.853 6.733 56.897 1.00 19.65 47 GLU B N 1
ATOM 2253 C CA . GLU B 1 51 ? -7.730 7.997 57.594 1.00 19.83 47 GLU B CA 1
ATOM 2254 C C . GLU B 1 51 ? -7.995 7.767 59.073 1.00 18.35 47 GLU B C 1
ATOM 2255 O O . GLU B 1 51 ? -7.415 8.429 59.903 1.00 17.32 47 GLU B O 1
ATOM 2261 N N . ALA B 1 52 ? -8.926 6.859 59.387 1.00 16.52 48 ALA B N 1
ATOM 2262 C CA . ALA B 1 52 ? -9.270 6.609 60.782 1.00 15.76 48 ALA B CA 1
ATOM 2263 C C . ALA B 1 52 ? -8.120 5.921 61.511 1.00 15.41 48 ALA B C 1
ATOM 2264 O O . ALA B 1 52 ? -7.854 6.224 62.658 1.00 15.06 48 ALA B O 1
ATOM 2266 N N . VAL B 1 53 ? -7.414 5.024 60.845 1.00 16.13 49 VAL B N 1
ATOM 2267 C CA . VAL B 1 53 ? -6.251 4.415 61.463 1.00 17.65 49 VAL B CA 1
ATOM 2268 C C . VAL B 1 53 ? -5.294 5.540 61.880 1.00 17.36 49 VAL B C 1
ATOM 2269 O O . VAL B 1 53 ? -4.903 5.627 63.029 1.00 16.05 49 VAL B O 1
ATOM 2273 N N . SER B 1 54 ? -4.970 6.439 60.955 1.00 18.00 50 SER B N 1
ATOM 2274 C CA . SER B 1 54 ? -4.010 7.510 61.261 1.00 18.67 50 SER B CA 1
ATOM 2275 C C . SER B 1 54 ? -4.526 8.441 62.343 1.00 17.69 50 SER B C 1
ATOM 2276 O O . SER B 1 54 ? -3.820 8.715 63.317 1.00 17.19 50 SER B O 1
ATOM 2279 N N . ALA B 1 55 ? -5.761 8.924 62.191 1.00 16.72 51 ALA B N 1
ATOM 2280 C CA . ALA B 1 55 ? -6.294 9.920 63.104 1.00 15.81 51 ALA B CA 1
ATOM 2281 C C . ALA B 1 55 ? -6.456 9.355 64.508 1.00 15.07 51 ALA B C 1
ATOM 2282 O O . ALA B 1 55 ? -6.122 10.012 65.498 1.00 13.78 51 ALA B O 1
ATOM 2284 N N . VAL B 1 56 ? -6.959 8.130 64.595 1.00 13.98 52 VAL B N 1
ATOM 2285 C CA . VAL B 1 56 ? -7.113 7.508 65.922 1.00 13.40 52 VAL B CA 1
ATOM 2286 C C . VAL B 1 56 ? -5.731 7.185 66.533 1.00 14.38 52 VAL B C 1
ATOM 2287 O O . VAL B 1 56 ? -5.542 7.301 67.767 1.00 14.90 52 VAL B O 1
ATOM 2291 N N . SER B 1 57 ? -4.790 6.746 65.700 1.00 15.25 53 SER B N 1
ATOM 2292 C CA . SER B 1 57 ? -3.420 6.516 66.180 1.00 16.22 53 SER B CA 1
ATOM 2293 C C . SER B 1 57 ? -2.782 7.797 66.693 1.00 16.41 53 SER B C 1
ATOM 2294 O O . SER B 1 57 ? -2.124 7.770 67.737 1.00 16.64 53 SER B O 1
ATOM 2297 N N . GLU B 1 58 ? -2.989 8.918 65.997 1.00 16.22 54 GLU B N 1
ATOM 2298 C CA . GLU B 1 58 ? -2.498 10.202 66.483 1.00 17.17 54 GLU B CA 1
ATOM 2299 C C . GLU B 1 58 ? -3.185 10.598 67.803 1.00 15.38 54 GLU B C 1
ATOM 2300 O O . GLU B 1 58 ? -2.540 11.062 68.731 1.00 15.57 54 GLU B O 1
ATOM 2306 N N . ALA B 1 59 ? -4.511 10.436 67.892 1.00 12.78 55 ALA B N 1
ATOM 2307 C CA . ALA B 1 59 ? -5.194 10.816 69.110 1.00 10.99 55 ALA B CA 1
ATOM 2308 C C . ALA B 1 59 ? -4.695 9.990 70.280 1.00 10.04 55 ALA B C 1
ATOM 2309 O O . ALA B 1 59 ? -4.513 10.493 71.368 1.00 10.48 55 ALA B O 1
ATOM 2311 N N . LEU B 1 60 ? -4.492 8.701 70.081 1.00 11.24 56 LEU B N 1
ATOM 2312 C CA . LEU B 1 60 ? -4.030 7.858 71.186 1.00 11.92 56 LEU B CA 1
ATOM 2313 C C . LEU B 1 60 ? -2.630 8.308 71.587 1.00 12.27 56 LEU B C 1
ATOM 2314 O O . LEU B 1 60 ? -2.336 8.434 72.776 1.00 11.88 56 LEU B O 1
ATOM 2319 N N . LYS B 1 61 ? -1.787 8.606 70.599 1.00 14.32 57 LYS B N 1
ATOM 2320 C CA . LYS B 1 61 ? -0.414 9.100 70.864 1.00 16.04 57 LYS B CA 1
ATOM 2321 C C . LYS B 1 61 ? -0.440 10.379 71.690 1.00 16.31 57 LYS B C 1
ATOM 2322 O O . LYS B 1 61 ? 0.353 10.535 72.624 1.00 16.93 57 LYS B O 1
ATOM 2328 N N . ALA B 1 62 ? -1.360 11.287 71.364 1.00 15.33 58 ALA B N 1
ATOM 2329 C CA . ALA B 1 62 ? -1.465 12.555 72.065 1.00 15.04 58 ALA B CA 1
ATOM 2330 C C . ALA B 1 62 ? -2.006 12.459 73.506 1.00 14.72 58 ALA B C 1
ATOM 2331 O O . ALA B 1 62 ? -1.880 13.413 74.271 1.00 16.14 58 ALA B O 1
ATOM 2333 N N . GLY B 1 63 ? -2.576 11.310 73.875 1.00 12.45 59 GLY B N 1
ATOM 2334 C CA . GLY B 1 63 ? -3.054 11.052 75.219 1.00 11.29 59 GLY B CA 1
ATOM 2335 C C . GLY B 1 63 ? -4.553 10.812 75.327 1.00 10.37 59 GLY B C 1
ATOM 2336 O O . GLY B 1 63 ? -5.049 10.579 76.434 1.00 9.42 59 GLY B O 1
ATOM 2337 N N . TYR B 1 64 ? -5.276 10.861 74.212 1.00 9.86 60 TYR B N 1
ATOM 2338 C CA . TYR B 1 64 ? -6.761 10.667 74.283 1.00 9.73 60 TYR B CA 1
ATOM 2339 C C . TYR B 1 64 ? -6.927 9.183 74.621 1.00 10.45 60 TYR B C 1
ATOM 2340 O O . TYR B 1 64 ? -6.183 8.350 74.070 1.00 9.96 60 TYR B O 1
ATOM 2349 N N . ARG B 1 65 ? -7.923 8.857 75.450 1.00 11.00 61 ARG B N 1
ATOM 2350 C CA . ARG B 1 65 ? -8.230 7.469 75.802 1.00 11.07 61 ARG B CA 1
ATOM 2351 C C . ARG B 1 65 ? -9.716 7.219 75.720 1.00 11.38 61 ARG B C 1
ATOM 2352 O O . ARG B 1 65 ? -10.236 6.366 76.426 1.00 12.98 61 ARG B O 1
ATOM 2360 N N . HIS B 1 66 ? -10.406 8.002 74.893 1.00 10.13 62 HIS B N 1
ATOM 2361 C CA . HIS B 1 66 ? -11.835 7.874 74.654 1.00 9.04 62 HIS B CA 1
ATOM 2362 C C . HIS B 1 66 ? -11.959 8.150 73.142 1.00 8.91 62 HIS B C 1
ATOM 2363 O O . HIS B 1 66 ? -11.527 9.204 72.662 1.00 10.88 62 HIS B O 1
ATOM 2370 N N . ILE B 1 67 ? -12.404 7.136 72.410 1.00 7.87 63 ILE B N 1
ATOM 2371 C CA . ILE B 1 67 ? -12.537 7.191 70.948 1.00 6.91 63 ILE B CA 1
ATOM 2372 C C . ILE B 1 67 ? -14.019 6.976 70.617 1.00 7.16 63 ILE B C 1
ATOM 2373 O O . ILE B 1 67 ? -14.638 6.014 71.086 1.00 7.09 63 ILE B O 1
ATOM 2378 N N . ASP B 1 68 ? -14.577 7.861 69.788 1.00 7.67 64 ASP B N 1
ATOM 2379 C CA . ASP B 1 68 ? -15.981 7.844 69.457 1.00 7.68 64 ASP B CA 1
ATOM 2380 C C . ASP B 1 68 ? -16.197 7.728 67.941 1.00 9.28 64 ASP B C 1
ATOM 2381 O O . ASP B 1 68 ? -15.677 8.559 67.191 1.00 10.08 64 ASP B O 1
ATOM 2386 N N . THR B 1 69 ? -16.901 6.689 67.490 1.00 10.17 65 THR B N 1
ATOM 2387 C CA . THR B 1 69 ? -17.331 6.645 66.104 1.00 10.72 65 THR B CA 1
ATOM 2388 C C . THR B 1 69 ? -18.805 6.208 66.041 1.00 11.88 65 THR B C 1
ATOM 2389 O O . THR B 1 69 ? -19.516 6.139 67.058 1.00 9.25 65 THR B O 1
ATOM 2393 N N . ALA B 1 70 ? -19.251 5.977 64.815 1.00 10.90 66 ALA B N 1
ATOM 2394 C CA . ALA B 1 70 ? -20.585 5.505 64.565 1.00 11.89 66 ALA B CA 1
ATOM 2395 C C . ALA B 1 70 ? -20.539 4.555 63.391 1.00 12.26 66 ALA B C 1
ATOM 2396 O O . ALA B 1 70 ? -19.826 4.809 62.415 1.00 12.76 66 ALA B O 1
ATOM 2398 N N . THR B 1 71 ? -21.320 3.470 63.458 1.00 11.96 67 THR B N 1
ATOM 2399 C CA . THR B 1 71 ? -21.256 2.450 62.467 1.00 12.42 67 THR B CA 1
ATOM 2400 C C . THR B 1 71 ? -21.461 3.022 61.049 1.00 12.60 67 THR B C 1
ATOM 2401 O O . THR B 1 71 ? -20.753 2.642 60.125 1.00 13.68 67 THR B O 1
ATOM 2405 N N . ILE B 1 72 ? -22.387 3.965 60.895 1.00 11.65 68 ILE B N 1
ATOM 2406 C CA . ILE B 1 72 ? -22.710 4.516 59.562 1.00 12.06 68 ILE B CA 1
ATOM 2407 C C . ILE B 1 72 ? -21.549 5.264 58.899 1.00 13.03 68 ILE B C 1
ATOM 2408 O O . ILE B 1 72 ? -21.561 5.463 57.684 1.00 13.11 68 ILE B O 1
ATOM 2413 N N . TYR B 1 73 ? -20.542 5.656 59.673 1.00 13.79 69 TYR B N 1
ATOM 2414 C CA . TYR B 1 73 ? -19.375 6.332 59.110 1.00 14.30 69 TYR B CA 1
ATOM 2415 C C . TYR B 1 73 ? -18.448 5.362 58.360 1.00 14.33 69 TYR B C 1
ATOM 2416 O O . TYR B 1 73 ? -17.555 5.799 57.638 1.00 14.21 69 TYR B O 1
ATOM 2425 N N . GLY B 1 74 ? -18.650 4.056 58.545 1.00 14.01 70 GLY B N 1
ATOM 2426 C CA . GLY B 1 74 ? -17.958 3.029 57.768 1.00 14.79 70 GLY B CA 1
ATOM 2427 C C . GLY B 1 74 ? -16.488 2.904 58.089 1.00 14.68 70 GLY B C 1
ATOM 2428 O O . GLY B 1 74 ? -15.679 2.506 57.250 1.00 15.25 70 GLY B O 1
ATOM 2429 N N . ASN B 1 75 ? -16.110 3.234 59.318 1.00 13.17 71 ASN B N 1
ATOM 2430 C CA . ASN B 1 75 ? -14.689 3.202 59.645 1.00 13.24 71 ASN B CA 1
ATOM 2431 C C . ASN B 1 75 ? -14.345 2.395 60.884 1.00 12.59 71 ASN B C 1
ATOM 2432 O O . ASN B 1 75 ? -13.245 2.480 61.377 1.00 12.84 71 ASN B O 1
ATOM 2437 N N . GLU B 1 76 ? -15.248 1.523 61.308 1.00 12.62 72 GLU B N 1
ATOM 2438 C CA . GLU B 1 76 ? -14.993 0.718 62.511 1.00 12.06 72 GLU B CA 1
ATOM 2439 C C . GLU B 1 76 ? -13.752 -0.165 62.354 1.00 12.37 72 GLU B C 1
ATOM 2440 O O . GLU B 1 76 ? -13.008 -0.384 63.319 1.00 11.50 72 GLU B O 1
ATOM 2446 N N . GLU B 1 77 ? -13.478 -0.638 61.147 1.00 12.34 73 GLU B N 1
ATOM 2447 C CA . GLU B 1 77 ? -12.282 -1.462 60.979 1.00 13.79 73 GLU B CA 1
ATOM 2448 C C . GLU B 1 77 ? -11.001 -0.711 61.262 1.00 12.99 73 GLU B C 1
ATOM 2449 O O . GLU B 1 77 ? -10.112 -1.219 61.944 1.00 14.63 73 GLU B O 1
ATOM 2455 N N . GLY B 1 78 ? -10.895 0.491 60.712 1.00 12.51 74 GLY B N 1
ATOM 2456 C CA . GLY B 1 78 ? -9.737 1.350 60.956 1.00 12.16 74 GLY B CA 1
ATOM 2457 C C . GLY B 1 78 ? -9.613 1.786 62.405 1.00 11.42 74 GLY B C 1
ATOM 2458 O O . GLY B 1 78 ? -8.539 1.823 62.936 1.00 10.26 74 GLY B O 1
ATOM 2459 N N . VAL B 1 79 ? -10.718 2.165 63.023 1.00 10.60 75 VAL B N 1
ATOM 2460 C CA . VAL B 1 79 ? -10.713 2.574 64.431 1.00 9.82 75 VAL B CA 1
ATOM 2461 C C . VAL B 1 79 ? -10.181 1.385 65.275 1.00 9.75 75 VAL B C 1
ATOM 2462 O O . VAL B 1 79 ? -9.284 1.541 66.123 1.00 10.55 75 VAL B O 1
ATOM 2466 N N . GLY B 1 80 ? -10.675 0.196 64.944 1.00 10.00 76 GLY B N 1
ATOM 2467 C CA . GLY B 1 80 ? -10.305 -1.055 65.594 1.00 10.74 76 GLY B CA 1
ATOM 2468 C C . GLY B 1 80 ? -8.835 -1.347 65.450 1.00 11.30 76 GLY B C 1
ATOM 2469 O O . GLY B 1 80 ? -8.151 -1.646 66.438 1.00 10.45 76 GLY B O 1
ATOM 2470 N N . LYS B 1 81 ? -8.356 -1.282 64.209 1.00 12.19 77 LYS B N 1
ATOM 2471 C CA . LYS B 1 81 ? -6.948 -1.444 63.944 1.00 13.49 77 LYS B CA 1
ATOM 2472 C C . LYS B 1 81 ? -6.078 -0.478 64.770 1.00 13.15 77 LYS B C 1
ATOM 2473 O O . LYS B 1 81 ? -5.053 -0.880 65.335 1.00 13.20 77 LYS B O 1
ATOM 2479 N N . ALA B 1 82 ? -6.460 0.798 64.835 1.00 12.32 78 ALA B N 1
ATOM 2480 C CA . ALA B 1 82 ? -5.673 1.762 65.590 1.00 12.00 78 ALA B CA 1
ATOM 2481 C C . ALA B 1 82 ? -5.604 1.391 67.061 1.00 12.23 78 ALA B C 1
ATOM 2482 O O . ALA B 1 82 ? -4.532 1.469 67.681 1.00 12.03 78 ALA B O 1
ATOM 2484 N N . ILE B 1 83 ? -6.753 1.011 67.619 1.00 12.00 79 ILE B N 1
ATOM 2485 C CA . ILE B 1 83 ? -6.865 0.689 69.044 1.00 10.99 79 ILE B CA 1
ATOM 2486 C C . ILE B 1 83 ? -6.090 -0.577 69.382 1.00 12.18 79 ILE B C 1
ATOM 2487 O O . ILE B 1 83 ? -5.323 -0.593 70.352 1.00 13.89 79 ILE B O 1
ATOM 2492 N N . ASN B 1 84 ? -6.275 -1.608 68.577 1.00 13.15 80 ASN B N 1
ATOM 2493 C CA . ASN B 1 84 ? -5.677 -2.917 68.814 1.00 14.80 80 ASN B CA 1
ATOM 2494 C C . ASN B 1 84 ? -4.176 -2.876 68.542 1.00 15.46 80 ASN B C 1
ATOM 2495 O O . ASN B 1 84 ? -3.411 -3.628 69.154 1.00 17.59 80 ASN B O 1
ATOM 2500 N N . GLY B 1 85 ? -3.761 -1.989 67.644 1.00 13.75 81 GLY B N 1
ATOM 2501 C CA . GLY B 1 85 ? -2.347 -1.849 67.284 1.00 15.04 81 GLY B CA 1
ATOM 2502 C C . GLY B 1 85 ? -1.581 -0.820 68.079 1.00 15.03 81 GLY B C 1
ATOM 2503 O O . GLY B 1 85 ? -0.379 -0.578 67.793 1.00 15.64 81 GLY B O 1
ATOM 2504 N N . SER B 1 86 ? -2.239 -0.223 69.086 1.00 13.16 82 SER B N 1
ATOM 2505 C CA . SER B 1 86 ? -1.673 0.963 69.781 1.00 13.43 82 SER B CA 1
ATOM 2506 C C . SER B 1 86 ? -0.585 0.679 70.827 1.00 13.23 82 SER B C 1
ATOM 2507 O O . SER B 1 86 ? 0.199 1.584 71.175 1.00 14.34 82 SER B O 1
ATOM 2510 N N . GLY B 1 87 ? -0.514 -0.562 71.287 1.00 13.10 83 GLY B N 1
ATOM 2511 C CA . GLY B 1 87 ? 0.283 -0.923 72.454 1.00 12.52 83 GLY B CA 1
ATOM 2512 C C . GLY B 1 87 ? -0.362 -0.556 73.783 1.00 12.20 83 GLY B C 1
ATOM 2513 O O . GLY B 1 87 ? 0.209 -0.831 74.836 1.00 11.30 83 GLY B O 1
ATOM 2514 N N . ILE B 1 88 ? -1.546 0.046 73.733 1.00 12.78 84 ILE B N 1
ATOM 2515 C CA . ILE B 1 88 ? -2.308 0.403 74.952 1.00 12.90 84 ILE B CA 1
ATOM 2516 C C . ILE B 1 88 ? -3.320 -0.697 75.212 1.00 13.27 84 ILE B C 1
ATOM 2517 O O . ILE B 1 88 ? -3.975 -1.187 74.307 1.00 13.64 84 ILE B O 1
ATOM 2522 N N . ALA B 1 89 ? -3.461 -1.090 76.472 1.00 14.05 85 ALA B N 1
ATOM 2523 C CA . ALA B 1 89 ? -4.423 -2.092 76.830 1.00 13.03 85 ALA B CA 1
ATOM 2524 C C . ALA B 1 89 ? -5.845 -1.672 76.457 1.00 12.28 85 ALA B C 1
ATOM 2525 O O . ALA B 1 89 ? -6.228 -0.522 76.635 1.00 11.87 85 ALA B O 1
ATOM 2527 N N . ARG B 1 90 ? -6.623 -2.620 75.956 1.00 12.57 86 ARG B N 1
ATOM 2528 C CA . ARG B 1 90 ? -8.018 -2.369 75.599 1.00 11.32 86 ARG B CA 1
ATOM 2529 C C . ARG B 1 90 ? -8.749 -1.762 76.794 1.00 11.75 86 ARG B C 1
ATOM 2530 O O . ARG B 1 90 ? -9.550 -0.825 76.663 1.00 10.74 86 ARG B O 1
ATOM 2538 N N . ALA B 1 91 ? -8.430 -2.276 77.973 1.00 12.69 87 ALA B N 1
ATOM 2539 C CA . ALA B 1 91 ? -9.107 -1.845 79.178 1.00 14.04 87 ALA B CA 1
ATOM 2540 C C . ALA B 1 91 ? -8.888 -0.369 79.525 1.00 13.79 87 ALA B C 1
ATOM 2541 O O . ALA B 1 91 ? -9.643 0.177 80.328 1.00 14.29 87 ALA B O 1
ATOM 2543 N N . ASP B 1 92 ? -7.831 0.250 78.976 1.00 13.19 88 ASP B N 1
ATOM 2544 C CA . ASP B 1 92 ? -7.467 1.635 79.234 1.00 14.33 88 ASP B CA 1
ATOM 2545 C C . ASP B 1 92 ? -7.982 2.646 78.190 1.00 14.09 88 ASP B C 1
ATOM 2546 O O . ASP B 1 92 ? -7.678 3.834 78.284 1.00 14.29 88 ASP B O 1
ATOM 2551 N N . ILE B 1 93 ? -8.770 2.152 77.227 1.00 13.61 89 ILE B N 1
ATOM 2552 C CA . ILE B 1 93 ? -9.434 2.958 76.215 1.00 12.44 89 ILE B CA 1
ATOM 2553 C C . ILE B 1 93 ? -10.962 2.804 76.364 1.00 11.26 89 ILE B C 1
ATOM 2554 O O . ILE B 1 93 ? -11.479 1.716 76.593 1.00 10.23 89 ILE B O 1
ATOM 2559 N N . PHE B 1 94 ? -11.652 3.935 76.262 1.00 9.63 90 PHE B N 1
ATOM 2560 C CA . PHE B 1 94 ? -13.110 3.995 76.280 1.00 8.92 90 PHE B CA 1
ATOM 2561 C C . PHE B 1 94 ? -13.576 4.131 74.801 1.00 8.38 90 PHE B C 1
ATOM 2562 O O . PHE B 1 94 ? -13.355 5.135 74.199 1.00 8.56 90 PHE B O 1
ATOM 2570 N N . LEU B 1 95 ? -14.251 3.109 74.289 1.00 7.75 91 LEU B N 1
ATOM 2571 C CA . LEU B 1 95 ? -14.685 3.042 72.889 1.00 7.15 91 LEU B CA 1
ATOM 2572 C C . LEU B 1 95 ? -16.206 3.146 72.818 1.00 7.33 91 LEU B C 1
ATOM 2573 O O . LEU B 1 95 ? -16.912 2.391 73.513 1.00 8.39 91 LEU B O 1
ATOM 2578 N N . THR B 1 96 ? -16.668 4.093 72.018 1.00 7.09 92 THR B N 1
ATOM 2579 C CA . THR B 1 96 ? -18.083 4.329 71.747 1.00 7.89 92 THR B CA 1
ATOM 2580 C C . THR B 1 96 ? -18.364 4.048 70.292 1.00 7.13 92 THR B C 1
ATOM 2581 O O . THR B 1 96 ? -17.628 4.540 69.411 1.00 9.72 92 THR B O 1
ATOM 2585 N N . THR B 1 97 ? -19.423 3.299 69.996 1.00 7.42 93 THR B N 1
ATOM 2586 C CA . THR B 1 97 ? -19.959 3.376 68.666 1.00 7.50 93 THR B CA 1
ATOM 2587 C C . THR B 1 97 ? -21.481 3.447 68.729 1.00 7.37 93 THR B C 1
ATOM 2588 O O . THR B 1 97 ? -22.064 3.519 69.800 1.00 7.89 93 THR B O 1
ATOM 2592 N N . LYS B 1 98 ? -22.096 3.481 67.568 1.00 6.08 94 LYS B N 1
ATOM 2593 C CA . LYS B 1 98 ? -23.525 3.819 67.517 1.00 7.30 94 LYS B CA 1
ATOM 2594 C C . LYS B 1 98 ? -24.262 2.993 66.479 1.00 8.72 94 LYS B C 1
ATOM 2595 O O . LYS B 1 98 ? -23.784 2.800 65.341 1.00 8.74 94 LYS B O 1
ATOM 2601 N N . LEU B 1 99 ? -25.465 2.557 66.885 1.00 9.72 95 LEU B N 1
ATOM 2602 C CA . LEU B 1 99 ? -26.354 1.754 66.099 1.00 9.90 95 LEU B CA 1
ATOM 2603 C C . LEU B 1 99 ? -27.075 2.616 65.077 1.00 9.58 95 LEU B C 1
ATOM 2604 O O . LEU B 1 99 ? -27.742 3.617 65.443 1.00 8.71 95 LEU B O 1
ATOM 2609 N N . TRP B 1 100 ? -26.937 2.248 63.806 1.00 8.19 96 TRP B N 1
ATOM 2610 C CA . TRP B 1 100 ? -27.490 3.045 62.728 1.00 8.33 96 TRP B CA 1
ATOM 2611 C C . TRP B 1 100 ? -29.015 2.838 62.544 1.00 8.45 96 TRP B C 1
ATOM 2612 O O . TRP B 1 100 ? -29.523 1.724 62.708 1.00 8.51 96 TRP B O 1
ATOM 2623 N N . ASN B 1 101 ? -29.697 3.891 62.115 1.00 9.21 97 ASN B N 1
ATOM 2624 C CA . ASN B 1 101 ? -31.153 3.878 61.901 1.00 8.77 97 ASN B CA 1
ATOM 2625 C C . ASN B 1 101 ? -31.780 2.657 61.189 1.00 10.01 97 ASN B C 1
ATOM 2626 O O . ASN B 1 101 ? -32.815 2.146 61.624 1.00 9.91 97 ASN B O 1
ATOM 2631 N N . SER B 1 102 ? -31.256 2.289 60.030 1.00 9.66 98 SER B N 1
ATOM 2632 C CA . SER B 1 102 ? -31.787 1.159 59.277 1.00 10.44 98 SER B CA 1
ATOM 2633 C C . SER B 1 102 ? -31.598 -0.198 59.943 1.00 10.68 98 SER B C 1
ATOM 2634 O O . SER B 1 102 ? -32.187 -1.183 59.497 1.00 10.01 98 SER B O 1
ATOM 2637 N N . ASP B 1 103 ? -30.798 -0.252 61.006 1.00 11.23 99 ASP B N 1
ATOM 2638 C CA . ASP B 1 103 ? -30.597 -1.456 61.802 1.00 11.20 99 ASP B CA 1
ATOM 2639 C C . ASP B 1 103 ? -31.457 -1.472 63.059 1.00 11.19 99 ASP B C 1
ATOM 2640 O O . ASP B 1 103 ? -31.371 -2.404 63.837 1.00 11.87 99 ASP B O 1
ATOM 2645 N N . GLN B 1 104 ? -32.315 -0.476 63.247 1.00 10.14 100 GLN B N 1
ATOM 2646 C CA . GLN B 1 104 ? -33.153 -0.446 64.452 1.00 10.37 100 GLN B CA 1
ATOM 2647 C C . GLN B 1 104 ? -34.172 -1.615 64.497 1.00 10.28 100 GLN B C 1
ATOM 2648 O O . GLN B 1 104 ? -34.692 -2.049 63.463 1.00 10.61 100 GLN B O 1
ATOM 2654 N N . GLY B 1 105 ? -34.472 -2.051 65.717 1.00 10.28 101 GLY B N 1
ATOM 2655 C CA . GLY B 1 105 ? -35.203 -3.273 65.987 1.00 11.49 101 GLY B CA 1
ATOM 2656 C C . GLY B 1 105 ? -34.430 -4.130 66.953 1.00 12.14 101 GLY B C 1
ATOM 2657 O O . GLY B 1 105 ? -33.222 -3.927 67.146 1.00 13.07 101 GLY B O 1
ATOM 2658 N N . TYR B 1 106 ? -35.075 -5.134 67.521 1.00 14.00 102 TYR B N 1
ATOM 2659 C CA . TYR B 1 106 ? -34.405 -5.987 68.503 1.00 14.66 102 TYR B CA 1
ATOM 2660 C C . TYR B 1 106 ? -33.414 -6.961 67.882 1.00 14.75 102 TYR B C 1
ATOM 2661 O O . TYR B 1 106 ? -32.233 -6.877 68.143 1.00 14.35 102 TYR B O 1
ATOM 2670 N N . GLU B 1 107 ? -33.881 -7.906 67.081 1.00 15.83 103 GLU B N 1
ATOM 2671 C CA . GLU B 1 107 ? -32.950 -8.819 66.393 1.00 15.30 103 GLU B CA 1
ATOM 2672 C C . GLU B 1 107 ? -31.925 -8.123 65.484 1.00 14.38 103 GLU B C 1
ATOM 2673 O O . GLU B 1 107 ? -30.724 -8.495 65.464 1.00 14.82 103 GLU B O 1
ATOM 2679 N N . SER B 1 108 ? -32.354 -7.088 64.767 1.00 15.20 104 SER B N 1
ATOM 2680 C CA . SER B 1 108 ? -31.478 -6.370 63.836 1.00 14.09 104 SER B CA 1
ATOM 2681 C C . SER B 1 108 ? -30.369 -5.614 64.558 1.00 13.80 104 SER B C 1
ATOM 2682 O O . SER B 1 108 ? -29.261 -5.489 64.039 1.00 12.17 104 SER B O 1
ATOM 2685 N N . THR B 1 109 ? -30.660 -5.099 65.756 1.00 13.19 105 THR B N 1
ATOM 2686 C CA . THR B 1 109 ? -29.619 -4.457 66.546 1.00 12.33 105 THR B CA 1
ATOM 2687 C C . THR B 1 109 ? -28.631 -5.489 67.072 1.00 12.34 105 THR B C 1
ATOM 2688 O O . THR B 1 109 ? -27.410 -5.258 67.070 1.00 10.97 105 THR B O 1
ATOM 2692 N N . LEU B 1 110 ? -29.134 -6.624 67.537 1.00 13.49 106 LEU B N 1
ATOM 2693 C CA . LEU B 1 110 ? -28.243 -7.700 67.953 1.00 13.65 106 LEU B CA 1
ATOM 2694 C C . LEU B 1 110 ? -27.304 -8.076 66.814 1.00 14.25 106 LEU B C 1
ATOM 2695 O O . LEU B 1 110 ? -26.076 -8.170 67.035 1.00 15.41 106 LEU B O 1
ATOM 2700 N N . LYS B 1 111 ? -27.847 -8.218 65.608 1.00 14.58 107 LYS B N 1
ATOM 2701 C CA . LYS B 1 111 ? -27.036 -8.549 64.441 1.00 15.06 107 LYS B CA 1
ATOM 2702 C C . LYS B 1 111 ? -26.011 -7.471 64.107 1.00 14.82 107 LYS B C 1
ATOM 2703 O O . LYS B 1 111 ? -24.847 -7.806 63.885 1.00 14.40 107 LYS B O 1
ATOM 2705 N N . ALA B 1 112 ? -26.436 -6.200 64.070 1.00 14.09 108 ALA B N 1
ATOM 2706 C CA . ALA B 1 112 ? -25.530 -5.085 63.742 1.00 13.64 108 ALA B CA 1
ATOM 2707 C C . ALA B 1 112 ? -24.396 -4.959 64.739 1.00 13.44 108 ALA B C 1
ATOM 2708 O O . ALA B 1 112 ? -23.245 -4.689 64.341 1.00 14.22 108 ALA B O 1
ATOM 2710 N N . PHE B 1 113 ? -24.693 -5.189 66.021 1.00 12.90 109 PHE B N 1
ATOM 2711 C CA . PHE B 1 113 ? -23.672 -5.141 67.060 1.00 12.95 109 PHE B CA 1
ATOM 2712 C C . PHE B 1 113 ? -22.612 -6.225 66.871 1.00 13.57 109 PHE B C 1
ATOM 2713 O O . PHE B 1 113 ? -21.423 -5.953 67.014 1.00 13.53 109 PHE B O 1
ATOM 2721 N N . ASP B 1 114 ? -23.047 -7.449 66.538 1.00 13.92 110 ASP B N 1
ATOM 2722 C CA A ASP B 1 114 ? -22.156 -8.570 66.241 0.50 14.65 110 ASP B CA 1
ATOM 2723 C CA B ASP B 1 114 ? -22.112 -8.522 66.305 0.50 14.38 110 ASP B CA 1
ATOM 2724 C C . ASP B 1 114 ? -21.158 -8.155 65.165 1.00 14.75 110 ASP B C 1
ATOM 2725 O O . ASP B 1 114 ? -19.933 -8.366 65.278 1.00 14.04 110 ASP B O 1
ATOM 2734 N N . THR B 1 115 ? -21.701 -7.555 64.112 1.00 15.00 111 THR B N 1
ATOM 2735 C CA . THR B 1 115 ? -20.911 -7.147 62.963 1.00 15.09 111 THR B CA 1
ATOM 2736 C C . THR B 1 115 ? -19.915 -6.065 63.343 1.00 15.38 111 THR B C 1
ATOM 2737 O O . THR B 1 115 ? -18.748 -6.155 62.990 1.00 15.23 111 THR B O 1
ATOM 2741 N N . SER B 1 116 ? -20.359 -5.076 64.124 1.00 14.73 112 SER B N 1
ATOM 2742 C CA . SER B 1 116 ? -19.460 -4.023 64.618 1.00 14.41 112 SER B CA 1
ATOM 2743 C C . SER B 1 116 ? -18.325 -4.546 65.518 1.00 13.73 112 SER B C 1
ATOM 2744 O O . SER B 1 116 ? -17.165 -4.128 65.385 1.00 12.95 112 SER B O 1
ATOM 2747 N N . LEU B 1 117 ? -18.620 -5.499 66.409 1.00 14.21 113 LEU B N 1
ATOM 2748 C CA . LEU B 1 117 ? -17.535 -6.077 67.216 1.00 14.63 113 LEU B CA 1
ATOM 2749 C C . LEU B 1 117 ? -16.526 -6.813 66.332 1.00 14.31 113 LEU B C 1
ATOM 2750 O O . LEU B 1 117 ? -15.334 -6.722 66.564 1.00 13.64 113 LEU B O 1
ATOM 2755 N N . LYS B 1 118 ? -16.994 -7.492 65.296 1.00 14.93 114 LYS B N 1
ATOM 2756 C CA . LYS B 1 118 ? -16.061 -8.200 64.409 1.00 16.27 114 LYS B CA 1
ATOM 2757 C C . LYS B 1 118 ? -15.197 -7.211 63.643 1.00 15.87 114 LYS B C 1
ATOM 2758 O O . LYS B 1 118 ? -14.006 -7.418 63.577 1.00 14.23 114 LYS B O 1
ATOM 2764 N N . LYS B 1 119 ? -15.794 -6.155 63.078 1.00 14.71 115 LYS B N 1
ATOM 2765 C CA . LYS B 1 119 ? -15.006 -5.046 62.449 1.00 15.61 115 LYS B CA 1
ATOM 2766 C C . LYS B 1 119 ? -14.006 -4.389 63.404 1.00 14.18 115 LYS B C 1
ATOM 2767 O O . LYS B 1 119 ? -12.824 -4.164 63.063 1.00 14.74 115 LYS B O 1
ATOM 2773 N N . LEU B 1 120 ? -14.468 -4.038 64.605 1.00 13.18 116 LEU B N 1
ATOM 2774 C CA . LEU B 1 120 ? -13.622 -3.406 65.592 1.00 13.81 116 LEU B CA 1
ATOM 2775 C C . LEU B 1 120 ? -12.542 -4.340 66.145 1.00 13.89 116 LEU B C 1
ATOM 2776 O O . LEU B 1 120 ? -11.531 -3.870 66.648 1.00 15.83 116 LEU B O 1
ATOM 2781 N N . GLY B 1 121 ? -12.769 -5.645 66.078 1.00 14.64 117 GLY B N 1
ATOM 2782 C CA . GLY B 1 121 ? -11.805 -6.641 66.537 1.00 15.40 117 GLY B CA 1
ATOM 2783 C C . GLY B 1 121 ? -11.662 -6.585 68.051 1.00 15.06 117 GLY B C 1
ATOM 2784 O O . GLY B 1 121 ? -10.540 -6.616 68.584 1.00 15.76 117 GLY B O 1
ATOM 2785 N N . THR B 1 122 ? -12.795 -6.457 68.731 1.00 14.22 118 THR B N 1
ATOM 2786 C CA . THR B 1 122 ? -12.816 -6.381 70.199 1.00 14.27 118 THR B CA 1
ATOM 2787 C C . THR B 1 122 ? -14.056 -7.090 70.692 1.00 14.76 118 THR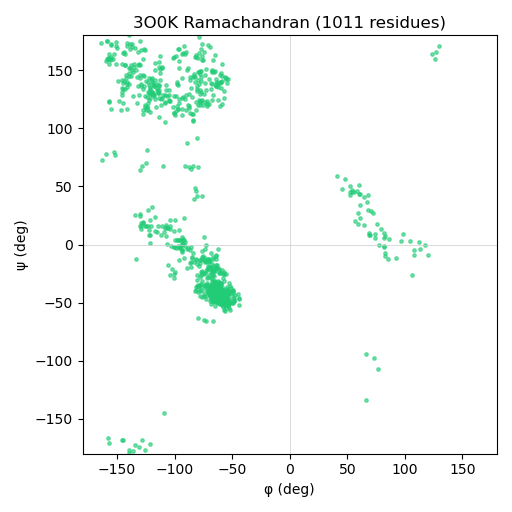 B C 1
ATOM 2788 O O . THR B 1 122 ? -14.959 -7.380 69.903 1.00 14.93 118 THR B O 1
ATOM 2792 N N . ASP B 1 123 ? -14.110 -7.407 71.989 1.00 15.59 119 ASP B N 1
ATOM 2793 C CA . ASP B 1 123 ? -15.196 -8.217 72.537 1.00 16.45 119 ASP B CA 1
ATOM 2794 C C . ASP B 1 123 ? -16.250 -7.422 73.312 1.00 14.57 119 ASP B C 1
ATOM 2795 O O . ASP B 1 123 ? -17.211 -7.979 73.796 1.00 13.20 119 ASP B O 1
ATOM 2800 N N . TYR B 1 124 ? -16.054 -6.104 73.430 1.00 13.43 120 TYR B N 1
ATOM 2801 C CA . TYR B 1 124 ? -17.050 -5.246 74.030 1.00 11.24 120 TYR B CA 1
ATOM 2802 C C . TYR B 1 124 ? -16.831 -3.820 73.549 1.00 10.71 120 TYR B C 1
ATOM 2803 O O . TYR B 1 124 ? -15.741 -3.477 73.033 1.00 9.39 120 TYR B O 1
ATOM 2812 N N . VAL B 1 125 ? -17.877 -3.017 73.678 1.00 9.56 121 VAL B N 1
ATOM 2813 C CA . VAL B 1 125 ? -17.719 -1.567 73.644 1.00 9.24 121 VAL B CA 1
ATOM 2814 C C . VAL B 1 125 ? -18.065 -0.988 75.011 1.00 9.64 121 VAL B C 1
ATOM 2815 O O . VAL B 1 125 ? -18.841 -1.562 75.794 1.00 10.83 121 VAL B O 1
ATOM 2819 N N . ASP B 1 126 ? -17.460 0.149 75.311 1.00 9.16 122 ASP B N 1
ATOM 2820 C CA . ASP B 1 126 ? -17.700 0.827 76.581 1.00 9.62 122 ASP B CA 1
ATOM 2821 C C . ASP B 1 126 ? -19.023 1.546 76.530 1.00 8.74 122 ASP B C 1
ATOM 2822 O O . ASP B 1 126 ? -19.716 1.654 77.539 1.00 9.54 122 ASP B O 1
ATOM 2827 N N . LEU B 1 127 ? -19.377 2.050 75.360 1.00 9.10 123 LEU B N 1
ATOM 2828 C CA . LEU B 1 127 ? -20.658 2.761 75.211 1.00 7.65 123 LEU B CA 1
ATOM 2829 C C . LEU B 1 127 ? -21.237 2.506 73.852 1.00 7.99 123 LEU B C 1
ATOM 2830 O O . LEU B 1 127 ? -20.562 2.678 72.842 1.00 8.40 123 LEU B O 1
ATOM 2835 N N . TYR B 1 128 ? -22.521 2.136 73.841 1.00 8.19 124 TYR B N 1
ATOM 2836 C CA . TYR B 1 128 ? -23.238 1.897 72.593 1.00 6.96 124 TYR B CA 1
ATOM 2837 C C . TYR B 1 128 ? -24.370 2.893 72.634 1.00 7.40 124 TYR B C 1
ATOM 2838 O O . TYR B 1 128 ? -25.056 2.976 73.629 1.00 7.46 124 TYR B O 1
ATOM 2847 N N . LEU B 1 129 ? -24.535 3.660 71.560 1.00 7.52 125 LEU B N 1
ATOM 2848 C CA . LEU B 1 129 ? -25.585 4.672 71.460 1.00 7.53 125 LEU B CA 1
ATOM 2849 C C . LEU B 1 129 ? -26.530 4.437 70.310 1.00 7.18 125 LEU B C 1
ATOM 2850 O O . LEU B 1 129 ? -26.114 4.069 69.246 1.00 6.26 125 LEU B O 1
ATOM 2855 N N . ILE B 1 130 ? -27.828 4.718 70.515 1.00 7.33 126 ILE B N 1
ATOM 2856 C CA . ILE B 1 130 ? -28.725 4.815 69.406 1.00 7.46 126 ILE B CA 1
ATOM 2857 C C . ILE B 1 130 ? -28.448 6.118 68.651 1.00 8.32 126 ILE B C 1
ATOM 2858 O O . ILE B 1 130 ? -28.590 7.198 69.209 1.00 8.80 126 ILE B O 1
ATOM 2863 N N . HIS B 1 131 ? -28.141 6.021 67.366 1.00 8.43 127 HIS B N 1
ATOM 2864 C CA . HIS B 1 131 ? -27.635 7.182 66.630 1.00 8.23 127 HIS B CA 1
ATOM 2865 C C . HIS B 1 131 ? -28.675 8.307 66.505 1.00 7.80 127 HIS B C 1
ATOM 2866 O O . HIS B 1 131 ? -28.357 9.503 66.648 1.00 7.71 127 HIS B O 1
ATOM 2873 N N . TRP B 1 132 ? -29.916 7.926 66.202 1.00 8.49 128 TRP B N 1
ATOM 2874 C CA . TRP B 1 132 ? -31.005 8.891 66.044 1.00 7.21 128 TRP B CA 1
ATOM 2875 C C . TRP B 1 132 ? -32.280 8.299 66.583 1.00 7.04 128 TRP B C 1
ATOM 2876 O O . TRP B 1 132 ? -32.467 7.070 66.483 1.00 7.65 128 TRP B O 1
ATOM 2887 N N . PRO B 1 133 ? -33.220 9.167 67.000 1.00 7.66 129 PRO B N 1
ATOM 2888 C CA . PRO B 1 133 ? -34.566 8.732 67.367 1.00 8.34 129 PRO B CA 1
ATOM 2889 C C . PRO B 1 133 ? -35.461 8.578 66.140 1.00 9.53 129 PRO B C 1
ATOM 2890 O O . PRO B 1 133 ? -36.644 8.898 66.187 1.00 9.05 129 PRO B O 1
ATOM 2894 N N . MET B 1 134 ? -34.881 8.053 65.065 1.00 10.36 130 MET B N 1
ATOM 2895 C CA . MET B 1 134 ? -35.545 7.858 63.793 1.00 11.56 130 MET B CA 1
ATOM 2896 C C . MET B 1 134 ? -35.311 6.441 63.330 1.00 11.31 130 MET B C 1
ATOM 2897 O O . MET B 1 134 ? -34.190 5.923 63.502 1.00 11.29 130 MET B O 1
ATOM 2902 N N . PRO B 1 135 ? -36.307 5.844 62.643 1.00 10.70 131 PRO B N 1
ATOM 2903 C CA . PRO B 1 135 ? -37.506 6.502 62.130 1.00 10.45 131 PRO B CA 1
ATOM 2904 C C . PRO B 1 135 ? -38.768 6.454 62.978 1.00 11.79 131 PRO B C 1
ATOM 2905 O O . PRO B 1 135 ? -39.777 7.034 62.536 1.00 11.77 131 PRO B O 1
ATOM 2909 N N . SER B 1 136 ? -38.773 5.784 64.141 1.00 11.15 132 SER B N 1
ATOM 2910 C CA . SER B 1 136 ? -39.996 5.768 64.969 1.00 11.36 132 SER B CA 1
ATOM 2911 C C . SER B 1 136 ? -39.686 5.410 66.400 1.00 11.26 132 SER B C 1
ATOM 2912 O O . SER B 1 136 ? -38.621 4.888 66.717 1.00 12.89 132 SER B O 1
ATOM 2915 N N . LYS B 1 137 ? -40.595 5.811 67.259 1.00 12.15 133 LYS B N 1
ATOM 2916 C CA . LYS B 1 137 ? -40.460 5.572 68.686 1.00 11.86 133 LYS B CA 1
ATOM 2917 C C . LYS B 1 137 ? -40.463 4.064 68.918 1.00 10.70 133 LYS B C 1
ATOM 2918 O O . LYS B 1 137 ? -39.723 3.599 69.748 1.00 11.06 133 LYS B O 1
ATOM 2920 N N . ASP B 1 138 ? -41.308 3.306 68.220 1.00 10.27 134 ASP B N 1
ATOM 2921 C CA . ASP B 1 138 ? -41.292 1.834 68.475 1.00 10.88 134 ASP B CA 1
ATOM 2922 C C . ASP B 1 138 ? -40.034 1.158 68.030 1.00 10.06 134 ASP B C 1
ATOM 2923 O O . ASP B 1 138 ? -39.478 0.318 68.776 1.00 10.89 134 ASP B O 1
ATOM 2928 N N . LEU B 1 139 ? -39.498 1.564 66.882 1.00 10.59 135 LEU B N 1
ATOM 2929 C CA . LEU B 1 139 ? -38.168 1.068 66.502 1.00 9.81 135 LEU B CA 1
ATOM 2930 C C . LEU B 1 139 ? -37.054 1.400 67.496 1.00 10.40 135 LEU B C 1
ATOM 2931 O O . LEU B 1 139 ? -36.214 0.534 67.766 1.00 10.44 135 LEU B O 1
ATOM 2936 N N . PHE B 1 140 ? -37.005 2.603 68.072 1.00 10.94 136 PHE B N 1
ATOM 2937 C CA . PHE B 1 140 ? -35.912 2.870 69.004 1.00 9.66 136 PHE B CA 1
ATOM 2938 C C . PHE B 1 140 ? -36.150 2.188 70.359 1.00 10.55 136 PHE B C 1
ATOM 2939 O O . PHE B 1 140 ? -35.207 1.824 71.032 1.00 10.16 136 PHE B O 1
ATOM 2947 N N . MET B 1 141 ? -37.411 1.923 70.693 1.00 10.07 137 MET B N 1
ATOM 2948 C CA . MET B 1 141 ? -37.704 1.202 71.925 1.00 10.65 137 MET B CA 1
ATOM 2949 C C . MET B 1 141 ? -37.252 -0.243 71.812 1.00 10.53 137 MET B C 1
ATOM 2950 O O . MET B 1 141 ? -36.833 -0.820 72.809 1.00 11.43 137 MET B O 1
ATOM 2955 N N . GLU B 1 142 ? -37.388 -0.850 70.628 1.00 9.63 138 GLU B N 1
ATOM 2956 C CA . GLU B 1 142 ? -36.948 -2.228 70.430 1.00 9.48 138 GLU B CA 1
ATOM 2957 C C . GLU B 1 142 ? -35.423 -2.281 70.375 1.00 9.94 138 GLU B C 1
ATOM 2958 O O . GLU B 1 142 ? -34.801 -3.248 70.833 1.00 9.42 138 GLU B O 1
ATOM 2964 N N . THR B 1 143 ? -34.828 -1.244 69.809 1.00 8.34 139 THR B N 1
ATOM 2965 C CA . THR B 1 143 ? -33.368 -1.138 69.784 1.00 9.01 139 THR B CA 1
ATOM 2966 C C . THR B 1 143 ? -32.848 -1.099 71.241 1.00 9.44 139 THR B C 1
ATOM 2967 O O . THR B 1 143 ? -31.856 -1.761 71.605 1.00 10.15 139 THR B O 1
ATOM 2971 N N . TRP B 1 144 ? -33.505 -0.278 72.036 1.00 9.38 140 TRP B N 1
ATOM 2972 C CA . TRP B 1 144 ? -33.141 -0.095 73.447 1.00 9.70 140 TRP B CA 1
ATOM 2973 C C . TRP B 1 144 ? -33.295 -1.380 74.226 1.00 10.56 140 TRP B C 1
ATOM 2974 O O . TRP B 1 144 ? -32.473 -1.666 75.084 1.00 11.97 140 TRP B O 1
ATOM 2985 N N . ARG B 1 145 ? -34.348 -2.169 73.938 1.00 12.53 141 ARG B N 1
ATOM 2986 C CA . ARG B 1 145 ? -34.474 -3.502 74.529 1.00 13.11 141 ARG B CA 1
ATOM 2987 C C . ARG B 1 145 ? -33.247 -4.393 74.198 1.00 13.92 141 ARG B C 1
ATOM 2988 O O . ARG B 1 145 ? -32.713 -5.079 75.072 1.00 14.47 141 ARG B O 1
ATOM 2996 N N . ALA B 1 146 ? -32.761 -4.338 72.959 1.00 12.73 142 ALA B N 1
ATOM 2997 C CA . ALA B 1 146 ? -31.567 -5.056 72.570 1.00 13.17 142 ALA B CA 1
ATOM 2998 C C . ALA B 1 146 ? -30.359 -4.514 73.326 1.00 11.89 142 ALA B C 1
ATOM 2999 O O . ALA B 1 146 ? -29.531 -5.326 73.756 1.00 13.05 142 ALA B O 1
ATOM 3001 N N . PHE B 1 147 ? -30.253 -3.179 73.469 1.00 11.28 143 PHE B N 1
ATOM 3002 C CA . PHE B 1 147 ? -29.151 -2.536 74.210 1.00 11.08 143 PHE B CA 1
ATOM 3003 C C . PHE B 1 147 ? -29.170 -3.079 75.654 1.00 11.67 143 PHE B C 1
ATOM 3004 O O . PHE B 1 147 ? -28.117 -3.411 76.201 1.00 11.37 143 PHE B O 1
ATOM 3012 N N . ILE B 1 148 ? -30.366 -3.199 76.235 1.00 11.45 144 ILE B N 1
ATOM 3013 C CA . ILE B 1 148 ? -30.504 -3.636 77.645 1.00 12.80 144 ILE B CA 1
ATOM 3014 C C . ILE B 1 148 ? -29.923 -5.052 77.784 1.00 14.41 144 ILE B C 1
ATOM 3015 O O . ILE B 1 148 ? -29.246 -5.357 78.763 1.00 14.94 144 ILE B O 1
ATOM 3020 N N . LYS B 1 149 ? -30.173 -5.885 76.770 1.00 15.99 145 LYS B N 1
ATOM 3021 C CA . LYS B 1 149 ? -29.761 -7.281 76.748 1.00 17.83 145 LYS B CA 1
ATOM 3022 C C . LYS B 1 149 ? -28.238 -7.336 76.590 1.00 18.34 145 LYS B C 1
ATOM 3023 O O . LYS B 1 149 ? -27.559 -8.121 77.272 1.00 19.48 145 LYS B O 1
ATOM 3029 N N . LEU B 1 150 ? -27.717 -6.499 75.696 1.00 17.87 146 LEU B N 1
ATOM 3030 C CA . LEU B 1 150 ? -26.273 -6.418 75.475 1.00 17.60 146 LEU B CA 1
ATOM 3031 C C . LEU B 1 150 ? -25.577 -6.001 76.765 1.00 18.18 146 LEU B C 1
ATOM 3032 O O . LEU B 1 150 ? -24.503 -6.496 77.064 1.00 20.03 146 LEU B O 1
ATOM 3037 N N . LYS B 1 151 ? -26.153 -5.064 77.503 1.00 19.59 147 LYS B N 1
ATOM 3038 C CA . LYS B 1 151 ? -25.558 -4.627 78.765 1.00 20.87 147 LYS B CA 1
ATOM 3039 C C . LYS B 1 151 ? -25.686 -5.729 79.828 1.00 22.87 147 LYS B C 1
ATOM 3040 O O . LYS B 1 151 ? -24.741 -5.957 80.571 1.00 23.82 147 LYS B O 1
ATOM 3046 N N . GLU B 1 152 ? -26.835 -6.412 79.896 1.00 24.70 148 GLU B N 1
ATOM 3047 C CA . GLU B 1 152 ? -26.987 -7.542 80.832 1.00 26.55 148 GLU B CA 1
ATOM 3048 C C . GLU B 1 152 ? -25.943 -8.632 80.568 1.00 27.29 148 GLU B C 1
ATOM 3049 O O . GLU B 1 152 ? -25.386 -9.189 81.511 1.00 28.19 148 GLU B O 1
ATOM 3055 N N . GLU B 1 153 ? -25.677 -8.909 79.289 1.00 27.17 149 GLU B N 1
ATOM 3056 C CA . GLU B 1 153 ? -24.650 -9.861 78.843 1.00 27.15 149 GLU B CA 1
ATOM 3057 C C . GLU B 1 153 ? -23.199 -9.411 79.090 1.00 26.22 149 GLU B C 1
ATOM 3058 O O . GLU B 1 153 ? -22.286 -10.199 78.909 1.00 26.16 149 GLU B O 1
ATOM 3064 N N . GLY B 1 154 ? -22.980 -8.134 79.404 1.00 25.04 150 GLY B N 1
ATOM 3065 C CA . GLY B 1 154 ? -21.603 -7.607 79.590 1.00 23.62 150 GLY B CA 1
ATOM 3066 C C . GLY B 1 154 ? -20.822 -7.211 78.349 1.00 21.74 150 GLY B C 1
ATOM 3067 O O . GLY B 1 154 ? -19.668 -6.799 78.459 1.00 20.59 150 GLY B O 1
ATOM 3068 N N . ARG B 1 155 ? -21.459 -7.246 77.184 1.00 20.36 151 ARG B N 1
ATOM 3069 C CA . ARG B 1 155 ? -20.816 -6.915 75.919 1.00 19.81 151 ARG B CA 1
ATOM 3070 C C . ARG B 1 155 ? -20.828 -5.404 75.600 1.00 17.22 151 ARG B C 1
ATOM 3071 O O . ARG B 1 155 ? -20.071 -4.933 74.747 1.00 18.14 151 ARG B O 1
ATOM 3079 N N . VAL B 1 156 ? -21.712 -4.659 76.251 1.00 15.50 152 VAL B N 1
ATOM 3080 C CA . VAL B 1 156 ? -21.731 -3.190 76.175 1.00 13.98 152 VAL B CA 1
ATOM 3081 C C . VAL B 1 156 ? -21.677 -2.761 77.639 1.00 13.69 152 VAL B C 1
ATOM 3082 O O . VAL B 1 156 ? -22.484 -3.235 78.417 1.00 13.65 152 VAL B O 1
ATOM 3086 N N . LYS B 1 157 ? -20.762 -1.886 78.022 1.00 12.77 153 LYS B N 1
ATOM 3087 C CA . LYS B 1 157 ? -20.684 -1.513 79.448 1.00 13.30 153 LYS B CA 1
ATOM 3088 C C . LYS B 1 157 ? -21.755 -0.510 79.893 1.00 12.90 153 LYS B C 1
ATOM 3089 O O . LYS B 1 157 ? -22.273 -0.596 81.018 1.00 14.06 153 LYS B O 1
ATOM 3095 N N . SER B 1 158 ? -22.029 0.470 79.037 1.00 12.16 154 SER B N 1
ATOM 3096 C CA . SER B 1 158 ? -23.032 1.534 79.271 1.00 10.57 154 SER B CA 1
ATOM 3097 C C . SER B 1 158 ? -23.846 1.740 78.002 1.00 10.08 154 SER B C 1
ATOM 3098 O O . SER B 1 158 ? -23.355 1.617 76.884 1.00 10.85 154 SER B O 1
ATOM 3101 N N . ILE B 1 159 ? -25.100 2.119 78.168 1.00 9.98 155 ILE B N 1
ATOM 3102 C CA . ILE B 1 159 ? -25.951 2.330 77.039 1.00 9.66 155 ILE B CA 1
ATOM 3103 C C . ILE B 1 159 ? -26.491 3.756 77.064 1.00 8.49 155 ILE B C 1
ATOM 3104 O O . ILE B 1 159 ? -26.850 4.283 78.128 1.00 8.84 155 ILE B O 1
ATOM 3109 N N . GLY B 1 160 ? -26.609 4.343 75.884 1.00 6.67 156 GLY B N 1
ATOM 3110 C CA . GLY B 1 160 ? -27.144 5.692 75.765 1.00 7.70 156 GLY B CA 1
ATOM 3111 C C . GLY B 1 160 ? -27.682 5.981 74.394 1.00 8.03 156 GLY B C 1
ATOM 3112 O O . GLY B 1 160 ? -27.917 5.058 73.592 1.00 8.61 156 GLY B O 1
ATOM 3113 N N . VAL B 1 161 ? -27.924 7.263 74.125 1.00 8.46 157 VAL B N 1
ATOM 3114 C CA . VAL B 1 161 ? -28.524 7.645 72.862 1.00 7.73 157 VAL B CA 1
ATOM 3115 C C . VAL B 1 161 ? -27.842 8.863 72.275 1.00 8.42 157 VAL B C 1
ATOM 3116 O O . VAL B 1 161 ? -26.972 9.487 72.903 1.00 9.65 157 VAL B O 1
ATOM 3120 N N . SER B 1 162 ? -28.222 9.214 71.029 1.00 8.47 158 SER B N 1
ATOM 3121 C CA . SER B 1 162 ? -27.711 10.415 70.364 1.00 9.55 158 SER B CA 1
ATOM 3122 C C . SER B 1 162 ? -28.841 11.112 69.636 1.00 8.82 158 SER B C 1
ATOM 3123 O O . SER B 1 162 ? -29.735 10.460 69.099 1.00 8.07 158 SER B O 1
ATOM 3126 N N . ASN B 1 163 ? -28.796 12.444 69.604 1.00 8.01 159 ASN B N 1
ATOM 3127 C CA . ASN B 1 163 ? -29.753 13.229 68.897 1.00 8.59 159 ASN B CA 1
ATOM 3128 C C . ASN B 1 163 ? -31.178 13.071 69.383 1.00 8.60 159 ASN B C 1
ATOM 3129 O O . ASN B 1 163 ? -32.081 13.421 68.652 1.00 8.78 159 ASN B O 1
ATOM 3134 N N . PHE B 1 164 ? -31.374 12.633 70.631 1.00 9.13 160 PHE B N 1
ATOM 3135 C CA . PHE B 1 164 ? -32.725 12.388 71.152 1.00 9.95 160 PHE B CA 1
ATOM 3136 C C . PHE B 1 164 ? -33.306 13.699 71.667 1.00 10.05 160 PHE B C 1
ATOM 3137 O O . PHE B 1 164 ? -32.591 14.539 72.184 1.00 10.44 160 PHE B O 1
ATOM 3145 N N . ARG B 1 165 ? -34.605 13.863 71.488 1.00 11.62 161 ARG B N 1
ATOM 3146 C CA . ARG B 1 165 ? -35.326 15.008 71.978 1.00 11.98 161 ARG B CA 1
ATOM 3147 C C . ARG B 1 165 ? -35.976 14.677 73.322 1.00 12.60 161 ARG B C 1
ATOM 3148 O O . ARG B 1 165 ? -36.044 13.501 73.722 1.00 11.39 161 ARG B O 1
ATOM 3156 N N . THR B 1 166 ? -36.468 15.709 74.015 1.00 12.93 162 THR B N 1
ATOM 3157 C CA . THR B 1 166 ? -37.019 15.489 75.354 1.00 14.46 162 THR B CA 1
ATOM 3158 C C . THR B 1 166 ? -38.146 14.447 75.313 1.00 13.89 162 THR B C 1
ATOM 3159 O O . THR B 1 166 ? -38.174 13.562 76.149 1.00 13.64 162 THR B O 1
ATOM 3163 N N . ALA B 1 167 ? -39.025 14.518 74.329 1.00 13.97 163 ALA B N 1
ATOM 3164 C CA . ALA B 1 167 ? -40.159 13.562 74.225 1.00 15.16 163 ALA B CA 1
ATOM 3165 C C . ALA B 1 167 ? -39.701 12.126 73.939 1.00 14.66 163 ALA B C 1
ATOM 3166 O O . ALA B 1 167 ? -40.333 11.162 74.393 1.00 15.59 163 ALA B O 1
ATOM 3168 N N . ASP B 1 168 ? -38.605 11.983 73.199 1.00 13.82 164 ASP B N 1
ATOM 3169 C CA . ASP B 1 168 ? -38.033 10.673 72.926 1.00 13.57 164 ASP B CA 1
ATOM 3170 C C . ASP B 1 168 ? -37.514 10.085 74.241 1.00 13.64 164 ASP B C 1
ATOM 3171 O O . ASP B 1 168 ? -37.781 8.925 74.558 1.00 13.90 164 ASP B O 1
ATOM 3176 N N . LEU B 1 169 ? -36.734 10.891 74.974 1.00 12.92 165 LEU B N 1
ATOM 3177 C CA . LEU B 1 169 ? -36.186 10.492 76.290 1.00 13.63 165 LEU B CA 1
ATOM 3178 C C . LEU B 1 169 ? -37.272 10.082 77.284 1.00 15.01 165 LEU B C 1
ATOM 3179 O O . LEU B 1 169 ? -37.124 9.107 78.039 1.00 14.70 165 LEU B O 1
ATOM 3184 N N . GLU B 1 170 ? -38.365 10.831 77.298 1.00 16.61 166 GLU B N 1
ATOM 3185 C CA . GLU B 1 170 ? -39.463 10.574 78.218 1.00 17.78 166 GLU B CA 1
ATOM 3186 C C . GLU B 1 170 ? -40.093 9.225 77.916 1.00 17.54 166 GLU B C 1
ATOM 3187 O O . GLU B 1 170 ? -40.377 8.449 78.812 1.00 16.92 166 GLU B O 1
ATOM 3193 N N . ARG B 1 171 ? -40.277 8.949 76.641 1.00 17.83 167 ARG B N 1
ATOM 3194 C CA . ARG B 1 171 ? -40.834 7.688 76.198 1.00 20.14 167 ARG B CA 1
ATOM 3195 C C . ARG B 1 171 ? -39.868 6.533 76.530 1.00 19.16 167 ARG B C 1
ATOM 3196 O O . ARG B 1 171 ? -40.274 5.496 77.056 1.00 19.20 167 ARG B O 1
ATOM 3204 N N . LEU B 1 172 ? -38.587 6.737 76.281 1.00 18.22 168 LEU B N 1
ATOM 3205 C CA . LEU B 1 172 ? -37.574 5.722 76.560 1.00 18.57 168 LEU B CA 1
ATOM 3206 C C . LEU B 1 172 ? -37.605 5.317 78.044 1.00 18.12 168 LEU B C 1
ATOM 3207 O O . LEU B 1 172 ? -37.732 4.118 78.404 1.00 19.07 168 LEU B O 1
ATOM 3212 N N . ILE B 1 173 ? -37.542 6.315 78.914 1.00 18.05 169 ILE B N 1
ATOM 3213 C CA . ILE B 1 173 ? -37.503 6.081 80.351 1.00 18.51 169 ILE B CA 1
ATOM 3214 C C . ILE B 1 173 ? -38.809 5.462 80.888 1.00 19.56 169 ILE B C 1
ATOM 3215 O O . ILE B 1 173 ? -38.784 4.540 81.712 1.00 20.50 169 ILE B O 1
ATOM 3220 N N . LYS B 1 174 ? -39.934 5.973 80.417 1.00 18.84 170 LYS B N 1
ATOM 3221 C CA . LYS B 1 174 ? -41.267 5.516 80.864 1.00 20.08 170 LYS B CA 1
ATOM 3222 C C . LYS B 1 174 ? -41.532 4.073 80.464 1.00 20.59 170 LYS B C 1
ATOM 3223 O O . LYS B 1 174 ? -41.951 3.244 81.284 1.00 20.07 170 LYS B O 1
ATOM 3225 N N . GLU B 1 175 ? -41.270 3.766 79.201 1.00 20.47 171 GLU B N 1
ATOM 3226 C CA . GLU B 1 175 ? -41.609 2.452 78.658 1.00 22.07 171 GLU B CA 1
ATOM 3227 C C . GLU B 1 175 ? -40.619 1.370 79.076 1.00 21.09 171 GLU B C 1
ATOM 3228 O O . GLU B 1 175 ? -41.058 0.280 79.344 1.00 21.76 171 GLU B O 1
ATOM 3234 N N . SER B 1 176 ? -39.319 1.691 79.201 1.00 19.67 172 SER B N 1
ATOM 3235 C CA . SER B 1 176 ? -38.272 0.707 79.585 1.00 18.65 172 SER B CA 1
ATOM 3236 C C . SER B 1 176 ? -37.809 0.700 81.057 1.00 18.41 172 SER B C 1
ATOM 3237 O O . SER B 1 176 ? -37.220 -0.291 81.520 1.00 18.18 172 SER B O 1
ATOM 3240 N N . GLY B 1 177 ? -37.988 1.830 81.739 1.00 17.23 173 GLY B N 1
ATOM 3241 C CA . GLY B 1 177 ? -37.501 2.013 83.087 1.00 16.78 173 GLY B CA 1
ATOM 3242 C C . GLY B 1 177 ? -35.993 2.100 83.185 1.00 16.31 173 GLY B C 1
ATOM 3243 O O . GLY B 1 177 ? -35.462 2.098 84.292 1.00 16.00 173 GLY B O 1
ATOM 3244 N N . VAL B 1 178 ? -35.314 2.163 82.036 1.00 14.97 174 VAL B N 1
ATOM 3245 C CA . VAL B 1 178 ? -33.872 2.319 81.991 1.00 14.12 174 VAL B CA 1
ATOM 3246 C C . VAL B 1 178 ? -33.511 3.665 81.324 1.00 13.88 174 VAL B C 1
ATOM 3247 O O . VAL B 1 178 ? -33.868 3.924 80.173 1.00 15.63 174 VAL B O 1
ATOM 3251 N N . THR B 1 179 ? -32.845 4.522 82.091 1.00 13.43 175 THR B N 1
ATOM 3252 C CA . THR B 1 179 ? -32.460 5.863 81.653 1.00 13.92 175 THR B CA 1
ATOM 3253 C C . THR B 1 179 ? -31.122 5.794 80.944 1.00 12.83 175 THR B C 1
ATOM 3254 O O . THR B 1 179 ? -30.186 5.222 81.469 1.00 12.54 175 THR B O 1
ATOM 3258 N N . PRO B 1 180 ? -31.014 6.378 79.735 1.00 12.78 176 PRO B N 1
ATOM 3259 C CA . PRO B 1 180 ? -29.706 6.378 79.075 1.00 12.51 176 PRO B CA 1
ATOM 3260 C C . PRO B 1 180 ? -28.634 7.080 79.897 1.00 12.03 176 PRO B C 1
ATOM 3261 O O . PRO B 1 180 ? -28.938 8.076 80.557 1.00 11.45 176 PRO B O 1
ATOM 3265 N N . VAL B 1 181 ? -27.376 6.630 79.816 1.00 10.64 177 VAL B N 1
ATOM 3266 C CA . VAL B 1 181 ? -26.319 7.346 80.563 1.00 10.55 177 VAL B CA 1
ATOM 3267 C C . VAL B 1 181 ? -26.060 8.744 80.026 1.00 10.58 177 VAL B C 1
ATOM 3268 O O . VAL B 1 181 ? -25.698 9.689 80.783 1.00 11.23 177 VAL B O 1
ATOM 3272 N N . LEU B 1 182 ? -26.228 8.912 78.721 1.00 8.63 178 LEU B N 1
ATOM 3273 C CA . LEU B 1 182 ? -25.972 10.196 78.127 1.00 8.85 178 LEU B CA 1
ATOM 3274 C C . LEU B 1 182 ? -26.733 10.292 76.828 1.00 9.30 178 LEU B C 1
ATOM 3275 O O . LEU B 1 182 ? -27.187 9.282 76.300 1.00 9.89 178 LEU B O 1
ATOM 3280 N N . ASN B 1 183 ? -26.940 11.520 76.384 1.00 9.17 179 ASN B N 1
ATOM 3281 C CA . ASN B 1 183 ? -27.485 11.815 75.087 1.00 8.86 179 ASN B CA 1
ATOM 3282 C C . ASN B 1 183 ? -26.471 12.738 74.370 1.00 9.03 179 ASN B C 1
ATOM 3283 O O . ASN B 1 183 ? -26.140 13.842 74.865 1.00 8.95 179 ASN B O 1
ATOM 3288 N N . GLN B 1 184 ? -25.933 12.255 73.241 1.00 9.24 180 GLN B N 1
ATOM 3289 C CA . GLN B 1 184 ? -24.920 12.970 72.471 1.00 9.05 180 GLN B CA 1
ATOM 3290 C C . GLN B 1 184 ? -25.614 13.857 71.448 1.00 9.13 180 GLN B C 1
ATOM 3291 O O . GLN B 1 184 ? -26.280 13.366 70.560 1.00 8.22 180 GLN B O 1
ATOM 3297 N N . ILE B 1 185 ? -25.454 15.166 71.575 1.00 8.22 181 ILE B N 1
ATOM 3298 C CA . ILE B 1 185 ? -26.204 16.106 70.803 1.00 9.71 181 ILE B CA 1
ATOM 3299 C C . ILE B 1 185 ? -25.247 17.211 70.323 1.00 10.25 181 ILE B C 1
ATOM 3300 O O . ILE B 1 185 ? -24.214 17.467 70.946 1.00 9.20 181 ILE B O 1
ATOM 3305 N N . GLU B 1 186 ? -25.558 17.792 69.171 1.00 10.69 182 GLU B N 1
ATOM 3306 C CA . GLU B 1 186 ? -24.828 18.956 68.698 1.00 10.51 182 GLU B CA 1
ATOM 3307 C C . GLU B 1 186 ? -24.905 20.057 69.734 1.00 10.56 182 GLU B C 1
ATOM 3308 O O . GLU B 1 186 ? -25.986 20.435 70.168 1.00 9.91 182 GLU B O 1
ATOM 3314 N N . LEU B 1 187 ? -23.767 20.578 70.150 1.00 10.43 183 LEU B N 1
ATOM 3315 C CA . LEU B 1 187 ? -23.781 21.596 71.181 1.00 10.94 183 LEU B CA 1
ATOM 3316 C C . LEU B 1 187 ? -22.505 22.394 71.068 1.00 11.51 183 LEU B C 1
ATOM 3317 O O . LEU B 1 187 ? -21.407 21.827 71.152 1.00 11.67 183 LEU B O 1
ATOM 3322 N N . HIS B 1 188 ? -22.652 23.708 70.907 1.00 12.15 184 HIS B N 1
ATOM 3323 C CA . HIS B 1 188 ? -21.508 24.597 70.769 1.00 13.06 184 HIS B CA 1
ATOM 3324 C C . HIS B 1 188 ? -21.995 26.017 71.147 1.00 14.25 184 HIS B C 1
ATOM 3325 O O . HIS B 1 188 ? -23.181 26.211 71.452 1.00 14.12 184 HIS B O 1
ATOM 3332 N N . PRO B 1 189 ? -21.094 27.010 71.202 1.00 16.12 185 PRO B N 1
ATOM 3333 C CA . PRO B 1 189 ? -21.585 28.275 71.813 1.00 17.18 185 PRO B CA 1
ATOM 3334 C C . PRO B 1 189 ? -22.753 29.047 71.161 1.00 18.48 185 PRO B C 1
ATOM 3335 O O . PRO B 1 189 ? -23.403 29.871 71.826 1.00 20.11 185 PRO B O 1
ATOM 3339 N N . GLN B 1 190 ? -23.008 28.806 69.887 1.00 19.39 186 GLN B N 1
ATOM 3340 C CA . GLN B 1 190 ? -24.167 29.380 69.229 1.00 19.88 186 GLN B CA 1
ATOM 3341 C C . GLN B 1 190 ? -25.397 28.443 69.243 1.00 18.41 186 GLN B C 1
ATOM 3342 O O . GLN B 1 190 ? -26.462 28.786 68.697 1.00 18.71 186 GLN B O 1
ATOM 3348 N N . PHE B 1 191 ? -25.275 27.272 69.860 1.00 15.71 187 PHE B N 1
ATOM 3349 C CA . PHE B 1 191 ? -26.350 26.283 69.858 1.00 14.25 187 PHE B CA 1
ATOM 3350 C C . PHE B 1 191 ? -26.199 25.455 71.127 1.00 14.43 187 PHE B C 1
ATOM 3351 O O . PHE B 1 191 ? -25.655 24.370 71.103 1.00 14.14 187 PHE B O 1
ATOM 3359 N N . GLN B 1 192 ? -26.671 26.009 72.235 1.00 14.98 188 GLN B N 1
ATOM 3360 C CA . GLN B 1 192 ? -26.309 25.522 73.551 1.00 16.02 188 GLN B CA 1
ATOM 3361 C C . GLN B 1 192 ? -27.258 24.466 74.112 1.00 17.01 188 GLN B C 1
ATOM 3362 O O . GLN B 1 192 ? -26.937 23.845 75.122 1.00 17.50 188 GLN B O 1
ATOM 3368 N N . GLN B 1 193 ? -28.413 24.275 73.467 1.00 17.46 189 GLN B N 1
ATOM 3369 C CA . GLN B 1 193 ? -29.368 23.216 73.824 1.00 17.44 189 GLN B CA 1
ATOM 3370 C C . GLN B 1 193 ? -29.886 23.347 75.267 1.00 18.24 189 GLN B C 1
ATOM 3371 O O . GLN B 1 193 ? -29.848 22.360 76.033 1.00 17.63 189 GLN B O 1
ATOM 3377 N N . ASP B 1 194 ? -30.364 24.541 75.625 1.00 18.05 190 ASP B N 1
ATOM 3378 C CA . ASP B 1 194 ? -30.755 24.834 77.028 1.00 19.74 190 ASP B CA 1
ATOM 3379 C C . ASP B 1 194 ? -31.837 23.864 77.512 1.00 18.93 190 ASP B C 1
ATOM 3380 O O . ASP B 1 194 ? -31.696 23.229 78.554 1.00 18.02 190 ASP B O 1
ATOM 3385 N N . GLU B 1 195 ? -32.921 23.799 76.738 1.00 19.53 191 GLU B N 1
ATOM 3386 C CA . GLU B 1 195 ? -34.082 22.907 76.975 1.00 20.17 191 GLU B CA 1
ATOM 3387 C C . GLU B 1 195 ? -33.715 21.425 77.236 1.00 18.96 191 GLU B C 1
ATOM 3388 O O . GLU B 1 195 ? -34.226 20.787 78.188 1.00 18.34 191 GLU B O 1
ATOM 3394 N N . LEU B 1 196 ? -32.891 20.847 76.368 1.00 17.19 192 LEU B N 1
ATOM 3395 C CA . LEU B 1 196 ? -32.460 19.453 76.563 1.00 16.88 192 LEU B CA 1
ATOM 3396 C C . LEU B 1 196 ? -31.552 19.300 77.731 1.00 16.90 192 LEU B C 1
ATOM 3397 O O . LEU B 1 196 ? -31.651 18.313 78.455 1.00 16.82 192 LEU B O 1
ATOM 3402 N N . ARG B 1 197 ? -30.639 20.261 77.921 1.00 16.13 193 ARG B N 1
ATOM 3403 C CA . ARG B 1 197 ? -29.738 20.162 79.062 1.00 16.47 193 ARG B CA 1
ATOM 3404 C C . ARG B 1 197 ? -30.537 20.265 80.368 1.00 15.46 193 ARG B C 1
ATOM 3405 O O . ARG B 1 197 ? -30.225 19.583 81.312 1.00 13.18 193 ARG B O 1
ATOM 3413 N N . LEU B 1 198 ? -31.590 21.075 80.392 1.00 14.99 194 LEU B N 1
ATOM 3414 C CA . LEU B 1 198 ? -32.445 21.155 81.571 1.00 16.26 194 LEU B CA 1
ATOM 3415 C C . LEU B 1 198 ? -33.000 19.770 81.868 1.00 15.60 194 LEU B C 1
ATOM 3416 O O . LEU B 1 198 ? -32.931 19.283 83.012 1.00 14.35 194 LEU B O 1
ATOM 3421 N N . PHE B 1 199 ? -33.528 19.131 80.827 1.00 14.24 195 PHE B N 1
ATOM 3422 C CA . PHE B 1 199 ? -34.150 17.807 80.964 1.00 13.26 195 PHE B CA 1
ATOM 3423 C C . PHE B 1 199 ? -33.119 16.795 81.406 1.00 12.59 195 PHE B C 1
ATOM 3424 O O . PHE B 1 199 ? -33.389 15.995 82.321 1.00 12.39 195 PHE B O 1
ATOM 3432 N N . HIS B 1 200 ? -31.935 16.843 80.787 1.00 13.09 196 HIS B N 1
ATOM 3433 C CA . HIS B 1 200 ? -30.867 15.892 81.094 1.00 12.83 196 HIS B CA 1
ATOM 3434 C C . HIS B 1 200 ? -30.602 15.962 82.613 1.00 13.89 196 HIS B C 1
ATOM 3435 O O . HIS B 1 200 ? -30.584 14.955 83.320 1.00 13.63 196 HIS B O 1
ATOM 3442 N N . GLY B 1 201 ? -30.417 17.174 83.123 1.00 15.27 197 GLY B N 1
ATOM 3443 C CA . GLY B 1 201 ? -30.115 17.324 84.545 1.00 16.20 197 GLY B CA 1
ATOM 3444 C C . GLY B 1 201 ? -31.139 16.770 85.488 1.00 17.00 197 GLY B C 1
ATOM 3445 O O . GLY B 1 201 ? -30.781 16.180 86.510 1.00 19.20 197 GLY B O 1
ATOM 3446 N N . LYS B 1 202 ? -32.419 16.963 85.169 1.00 16.69 198 LYS B N 1
ATOM 3447 C CA . LYS B 1 202 ? -33.487 16.527 86.032 1.00 17.76 198 LYS B CA 1
ATOM 3448 C C . LYS B 1 202 ? -33.586 14.990 86.099 1.00 18.71 198 LYS B C 1
ATOM 3449 O O . LYS B 1 202 ? -34.190 14.477 87.006 1.00 19.44 198 LYS B O 1
ATOM 3455 N N . HIS B 1 203 ? -33.030 14.290 85.105 1.00 19.18 199 HIS B N 1
ATOM 3456 C CA . HIS B 1 203 ? -33.167 12.833 84.981 1.00 19.79 199 HIS B CA 1
ATOM 3457 C C . HIS B 1 203 ? -31.844 12.095 84.946 1.00 19.74 199 HIS B C 1
ATOM 3458 O O . HIS B 1 203 ? -31.817 10.919 84.547 1.00 20.31 199 HIS B O 1
ATOM 3465 N N . ASP B 1 204 ? -30.757 12.766 85.359 1.00 19.19 200 ASP B N 1
ATOM 3466 C CA . ASP B 1 204 ? -29.466 12.112 85.607 1.00 19.07 200 ASP B CA 1
ATOM 3467 C C . ASP B 1 204 ? -28.886 11.517 84.293 1.00 17.69 200 ASP B C 1
ATOM 3468 O O . ASP B 1 204 ? -28.372 10.380 84.253 1.00 18.73 200 ASP B O 1
ATOM 3473 N N . ILE B 1 205 ? -29.040 12.284 83.220 1.00 14.65 201 ILE B N 1
ATOM 3474 C CA . ILE B 1 205 ? -28.495 11.968 81.899 1.00 13.24 201 ILE B CA 1
ATOM 3475 C C . ILE B 1 205 ? -27.360 12.953 81.666 1.00 12.38 201 ILE B C 1
ATOM 3476 O O . ILE B 1 205 ? -27.547 14.171 81.797 1.00 11.37 201 ILE B O 1
ATOM 3481 N N . ALA B 1 206 ? -26.189 12.446 81.302 1.00 11.24 202 ALA B N 1
ATOM 3482 C CA . ALA B 1 206 ? -25.038 13.276 80.984 1.00 10.95 202 ALA B CA 1
ATOM 3483 C C . ALA B 1 206 ? -25.177 13.861 79.594 1.00 10.66 202 ALA B C 1
ATOM 3484 O O . ALA B 1 206 ? -25.822 13.270 78.703 1.00 10.28 202 ALA B O 1
ATOM 3486 N N . THR B 1 207 ? -24.611 15.043 79.408 1.00 10.85 203 THR B N 1
ATOM 3487 C CA . THR B 1 207 ? -24.647 15.680 78.100 1.00 10.56 203 THR B CA 1
ATOM 3488 C C . THR B 1 207 ? -23.312 15.486 77.380 1.00 10.34 203 THR B C 1
ATOM 3489 O O . THR B 1 207 ? -22.244 15.831 77.934 1.00 10.78 203 THR B O 1
ATOM 3493 N N . GLU B 1 208 ? -23.355 14.983 76.140 1.00 8.88 204 GLU B N 1
ATOM 3494 C CA . GLU B 1 208 ? -22.141 14.807 75.355 1.00 9.27 204 GLU B CA 1
ATOM 3495 C C . GLU B 1 208 ? -22.341 15.616 74.068 1.00 9.18 204 GLU B C 1
ATOM 3496 O O . GLU B 1 208 ? -23.347 15.458 73.366 1.00 10.76 204 GLU B O 1
ATOM 3502 N N . ALA B 1 209 ? -21.404 16.503 73.837 1.00 9.01 205 ALA B N 1
ATOM 3503 C CA . ALA B 1 209 ? -21.452 17.460 72.748 1.00 8.92 205 ALA B CA 1
ATOM 3504 C C . ALA B 1 209 ? -20.740 16.991 71.496 1.00 9.94 205 ALA B C 1
ATOM 3505 O O . ALA B 1 209 ? -19.495 16.921 71.450 1.00 11.11 205 ALA B O 1
ATOM 3507 N N . TRP B 1 210 ? -21.516 16.716 70.458 1.00 10.49 206 TRP B N 1
ATOM 3508 C CA A TRP B 1 210 ? -21.003 16.527 69.106 0.60 11.26 206 TRP B CA 1
ATOM 3509 C CA B TRP B 1 210 ? -20.899 16.544 69.147 0.40 10.75 206 TRP B CA 1
ATOM 3510 C C . TRP B 1 210 ? -20.820 17.908 68.442 1.00 11.77 206 TRP B C 1
ATOM 3511 O O . TRP B 1 210 ? -21.589 18.840 68.734 1.00 11.26 206 TRP B O 1
ATOM 3532 N N . SER B 1 211 ? -19.829 18.013 67.538 1.00 13.09 207 SER B N 1
ATOM 3533 C CA A SER B 1 211 ? -19.362 19.279 66.924 0.50 13.34 207 SER B CA 1
ATOM 3534 C CA B SER B 1 211 ? -19.428 19.272 66.923 0.50 13.60 207 SER B CA 1
ATOM 3535 C C . SER B 1 211 ? -19.273 20.397 67.939 1.00 13.63 207 SER B C 1
ATOM 3536 O O . SER B 1 211 ? -19.867 21.457 67.773 1.00 13.27 207 SER B O 1
ATOM 3541 N N . PRO B 1 212 ? -18.503 20.157 69.007 1.00 13.50 208 PRO B N 1
ATOM 3542 C CA . PRO B 1 212 ? -18.417 21.106 70.076 1.00 13.72 208 PRO B CA 1
ATOM 3543 C C . PRO B 1 212 ? -17.787 22.462 69.700 1.00 14.96 208 PRO B C 1
ATOM 3544 O O . PRO B 1 212 ? -18.037 23.466 70.394 1.00 13.13 208 PRO B O 1
ATOM 3548 N N . LEU B 1 213 ? -16.979 22.481 68.629 1.00 16.47 209 LEU B N 1
ATOM 3549 C CA . LEU B 1 213 ? -16.315 23.688 68.173 1.00 18.15 209 LEU B CA 1
ATOM 3550 C C . LEU B 1 213 ? -17.226 24.500 67.273 1.00 19.77 209 LEU B C 1
ATOM 3551 O O . LEU B 1 213 ? -16.936 25.662 66.970 1.00 19.33 209 LEU B O 1
ATOM 3556 N N . GLY B 1 214 ? -18.345 23.898 66.854 1.00 19.70 210 GLY B N 1
ATOM 3557 C CA . GLY B 1 214 ? -19.223 24.564 65.921 1.00 21.23 210 GLY B CA 1
ATOM 3558 C C . GLY B 1 214 ? -18.613 24.496 64.521 1.00 22.63 210 GLY B C 1
ATOM 3559 O O . GLY B 1 214 ? -19.037 25.263 63.669 1.00 26.51 210 GLY B O 1
ATOM 3560 N N . LEU B 1 218 ? -17.109 30.695 64.651 1.00 29.68 214 LEU B N 1
ATOM 3561 C CA . LEU B 1 218 ? -16.681 31.301 65.915 1.00 29.54 214 LEU B CA 1
ATOM 3562 C C . LEU B 1 218 ? -15.194 31.648 65.975 1.00 28.72 214 LEU B C 1
ATOM 3563 O O . LEU B 1 218 ? -14.735 32.314 66.915 1.00 27.52 214 LEU B O 1
ATOM 3568 N N . LEU B 1 219 ? -14.444 31.206 64.974 1.00 28.77 215 LEU B N 1
ATOM 3569 C CA . LEU B 1 219 ? -12.989 31.423 64.913 1.00 28.92 215 LEU B CA 1
ATOM 3570 C C . LEU B 1 219 ? -12.631 32.917 64.947 1.00 30.14 215 LEU B C 1
ATOM 3571 O O . LEU B 1 219 ? -11.528 33.287 65.398 1.00 30.63 215 LEU B O 1
ATOM 3573 N N . GLU B 1 220 ? -13.546 33.744 64.445 1.00 30.24 216 GLU B N 1
ATOM 3574 C CA . GLU B 1 220 ? -13.368 35.200 64.396 1.00 32.03 216 GLU B CA 1
ATOM 3575 C C . GLU B 1 220 ? -14.309 35.946 65.361 1.00 31.43 216 GLU B C 1
ATOM 3576 O O . GLU B 1 220 ? -14.497 37.156 65.209 1.00 32.72 216 GLU B O 1
ATOM 3582 N N . ASP B 1 221 ? -14.912 35.254 66.336 1.00 29.74 217 ASP B N 1
ATOM 3583 C CA . ASP B 1 221 ? -15.798 35.938 67.298 1.00 29.70 217 ASP B CA 1
ATOM 3584 C C . ASP B 1 221 ? -14.960 36.851 68.197 1.00 28.75 217 ASP B C 1
ATOM 3585 O O . ASP B 1 221 ? -13.915 36.434 68.690 1.00 27.67 217 ASP B O 1
ATOM 3590 N N . PRO B 1 222 ? -15.402 38.106 68.414 1.00 28.31 218 PRO B N 1
ATOM 3591 C CA . PRO B 1 222 ? -14.442 38.983 69.092 1.00 27.45 218 PRO B CA 1
ATOM 3592 C C . PRO B 1 222 ? -14.237 38.664 70.581 1.00 25.75 218 PRO B C 1
ATOM 3593 O O . PRO B 1 222 ? -13.126 38.850 71.099 1.00 25.04 218 PRO B O 1
ATOM 3597 N N . THR B 1 223 ? -15.308 38.240 71.249 1.00 24.42 219 THR B N 1
ATOM 3598 C CA . THR B 1 223 ? -15.274 37.744 72.635 1.00 23.73 219 THR B CA 1
ATOM 3599 C C . THR B 1 223 ? -14.293 36.580 72.764 1.00 22.52 219 THR B C 1
ATOM 3600 O O . THR B 1 223 ? -13.377 36.608 73.603 1.00 20.68 219 THR B O 1
ATOM 3604 N N . LEU B 1 224 ? -14.446 35.572 71.896 1.00 21.02 220 LEU B N 1
ATOM 3605 C CA . LEU B 1 224 ? -13.583 34.388 71.990 1.00 19.74 220 LEU B CA 1
ATOM 3606 C C . LEU B 1 224 ? -12.133 34.731 71.689 1.00 19.86 220 LEU B C 1
ATOM 3607 O O . LEU B 1 224 ? -11.234 34.206 72.336 1.00 19.51 220 LEU B O 1
ATOM 3612 N N . LYS B 1 225 ? -11.893 35.608 70.712 1.00 20.28 221 LYS B N 1
ATOM 3613 C CA . LYS B 1 225 ? -10.535 35.992 70.392 1.00 20.82 221 LYS B CA 1
ATOM 3614 C C . LYS B 1 225 ? -9.842 36.711 71.566 1.00 21.31 221 LYS B C 1
ATOM 3615 O O . LYS B 1 225 ? -8.669 36.496 71.834 1.00 20.40 221 LYS B O 1
ATOM 3621 N N . SER B 1 226 ? -10.564 37.583 72.256 1.00 20.93 222 SER B N 1
ATOM 3622 C CA . SER B 1 226 ? -9.945 38.313 73.372 1.00 21.43 222 SER B CA 1
ATOM 3623 C C . SER B 1 226 ? -9.635 37.320 74.487 1.00 19.74 222 SER B C 1
ATOM 3624 O O . SER B 1 226 ? -8.555 37.341 75.075 1.00 19.68 222 SER B O 1
ATOM 3627 N N . ILE B 1 227 ? -10.572 36.413 74.735 1.00 17.37 223 ILE B N 1
ATOM 3628 C CA . ILE B 1 227 ? -10.387 35.440 75.820 1.00 16.18 223 ILE B CA 1
ATOM 3629 C C . ILE B 1 227 ? -9.234 34.494 75.490 1.00 16.41 223 ILE B C 1
ATOM 3630 O O . ILE B 1 227 ? -8.430 34.218 76.343 1.00 16.24 223 ILE B O 1
ATOM 3635 N N . ALA B 1 228 ? -9.136 34.074 74.234 1.00 16.58 224 ALA B N 1
ATOM 3636 C CA . ALA B 1 228 ? -8.005 33.284 73.748 1.00 17.07 224 ALA B CA 1
ATOM 3637 C C . ALA B 1 228 ? -6.685 34.017 73.946 1.00 18.39 224 ALA B C 1
ATOM 3638 O O . ALA B 1 228 ? -5.762 33.456 74.497 1.00 18.64 224 ALA B O 1
ATOM 3640 N N . GLU B 1 229 ? -6.602 35.269 73.511 1.00 19.97 225 GLU B N 1
ATOM 3641 C CA . GLU B 1 229 ? -5.316 36.002 73.609 1.00 22.19 225 GLU B CA 1
ATOM 3642 C C . GLU B 1 229 ? -4.861 36.146 75.064 1.00 22.86 225 GLU B C 1
ATOM 3643 O O . GLU B 1 229 ? -3.658 36.015 75.374 1.00 23.50 225 GLU B O 1
ATOM 3649 N N . LYS B 1 230 ? -5.820 36.443 75.939 1.00 22.83 226 LYS B N 1
ATOM 3650 C CA . LYS B 1 230 ? -5.561 36.660 77.363 1.00 23.94 226 LYS B CA 1
ATOM 3651 C C . LYS B 1 230 ? -4.962 35.428 78.019 1.00 23.06 226 LYS B C 1
ATOM 3652 O O . LYS B 1 230 ? -4.092 35.538 78.899 1.00 22.71 226 LYS B O 1
ATOM 3658 N N . HIS B 1 231 ? -5.423 34.254 77.588 1.00 21.56 227 HIS B N 1
ATOM 3659 C CA . HIS B 1 231 ? -4.923 32.985 78.118 1.00 21.53 227 HIS B CA 1
ATOM 3660 C C . HIS B 1 231 ? -3.774 32.397 77.289 1.00 22.00 227 HIS B C 1
ATOM 3661 O O . HIS B 1 231 ? -3.230 31.351 77.636 1.00 21.53 227 HIS B O 1
ATOM 3668 N N . ALA B 1 232 ? -3.451 33.046 76.173 1.00 23.07 228 ALA B N 1
ATOM 3669 C CA . ALA B 1 232 ? -2.482 32.508 75.196 1.00 23.97 228 ALA B CA 1
ATOM 3670 C C . ALA B 1 232 ? -2.857 31.078 74.788 1.00 23.03 228 ALA B C 1
ATOM 3671 O O . ALA B 1 232 ? -2.029 30.160 74.852 1.00 23.99 228 ALA B O 1
ATOM 3673 N N . LYS B 1 233 ? -4.117 30.913 74.403 1.00 21.61 229 LYS B N 1
ATOM 3674 C CA . LYS B 1 233 ? -4.643 29.652 73.887 1.00 20.00 229 LYS B CA 1
ATOM 3675 C C . LYS B 1 233 ? -5.339 29.975 72.592 1.00 19.48 229 LYS B C 1
ATOM 3676 O O . LYS B 1 233 ? -5.596 31.156 72.288 1.00 18.87 229 LYS B O 1
ATOM 3682 N N . SER B 1 234 ? -5.669 28.948 71.813 1.00 17.58 230 SER B N 1
ATOM 3683 C CA . SER B 1 234 ? -6.457 29.151 70.633 1.00 17.03 230 SER B CA 1
ATOM 3684 C C . SER B 1 234 ? -7.941 29.291 70.988 1.00 16.05 230 SER B C 1
ATOM 3685 O O . SER B 1 234 ? -8.376 28.885 72.064 1.00 15.43 230 SER B O 1
ATOM 3688 N N . VAL B 1 235 ? -8.712 29.873 70.086 1.00 15.48 231 VAL B N 1
ATOM 3689 C CA . VAL B 1 235 ? -10.179 29.958 70.244 1.00 15.02 231 VAL B CA 1
ATOM 3690 C C . VAL B 1 235 ? -10.802 28.584 70.448 1.00 14.45 231 VAL B C 1
ATOM 3691 O O . VAL B 1 235 ? -11.663 28.428 71.289 1.00 14.25 231 VAL B O 1
ATOM 3695 N N . ALA B 1 236 ? -10.365 27.592 69.676 1.00 14.38 232 ALA B N 1
ATOM 3696 C CA . ALA B 1 236 ? -10.851 26.220 69.870 1.00 13.05 232 ALA B CA 1
ATOM 3697 C C . ALA B 1 236 ? -10.638 25.738 71.302 1.00 12.84 232 ALA B C 1
ATOM 3698 O O . ALA B 1 236 ? -11.480 25.046 71.883 1.00 12.63 232 ALA B O 1
ATOM 3700 N N . GLN B 1 237 ? -9.467 26.001 71.849 1.00 12.77 233 GLN B N 1
ATOM 3701 C CA . GLN B 1 237 ? -9.176 25.560 73.211 1.00 12.26 233 GLN B CA 1
ATOM 3702 C C . GLN B 1 237 ? -10.095 26.265 74.210 1.00 12.41 233 GLN B C 1
ATOM 3703 O O . GLN B 1 237 ? -10.500 25.687 75.215 1.00 12.20 233 GLN B O 1
ATOM 3709 N N . ILE B 1 238 ? -10.344 27.545 73.971 1.00 12.79 234 ILE B N 1
ATOM 3710 C CA . ILE B 1 238 ? -11.227 28.306 74.819 1.00 11.80 234 ILE B CA 1
ATOM 3711 C C . ILE B 1 238 ? -12.625 27.711 74.775 1.00 12.01 234 ILE B C 1
ATOM 3712 O O . ILE B 1 238 ? -13.235 27.550 75.799 1.00 12.08 234 ILE B O 1
ATOM 3717 N N . ILE B 1 239 ? -13.117 27.373 73.586 1.00 11.95 235 ILE B N 1
ATOM 3718 C CA . ILE B 1 239 ? -14.474 26.836 73.438 1.00 11.60 235 ILE B CA 1
ATOM 3719 C C . ILE B 1 239 ? -14.586 25.489 74.141 1.00 10.24 235 ILE B C 1
ATOM 3720 O O . ILE B 1 239 ? -15.539 25.241 74.877 1.00 10.65 235 ILE B O 1
ATOM 3725 N N . LEU B 1 240 ? -13.608 24.623 73.937 1.00 10.44 236 LEU B N 1
ATOM 3726 C CA . LEU B 1 240 ? -13.594 23.325 74.585 1.00 9.82 236 LEU B CA 1
ATOM 3727 C C . LEU B 1 240 ? -13.524 23.532 76.100 1.00 10.81 236 LEU B C 1
ATOM 3728 O O . LEU B 1 240 ? -14.178 22.821 76.858 1.00 11.71 236 LEU B O 1
ATOM 3733 N N . ARG B 1 241 ? -12.744 24.504 76.553 1.00 12.05 237 ARG B N 1
ATOM 3734 C CA . ARG B 1 241 ? -12.628 24.712 77.984 1.00 12.35 237 ARG B CA 1
ATOM 3735 C C . ARG B 1 241 ? -13.995 25.092 78.570 1.00 13.23 237 ARG B C 1
ATOM 3736 O O . ARG B 1 241 ? -14.341 24.674 79.651 1.00 13.03 237 ARG B O 1
ATOM 3744 N N . TRP B 1 242 ? -14.705 25.972 77.882 1.00 13.99 238 TRP B N 1
ATOM 3745 C CA . TRP B 1 242 ? -16.048 26.379 78.302 1.00 14.75 238 TRP B CA 1
ATOM 3746 C C . TRP B 1 242 ? -16.942 25.126 78.438 1.00 13.99 238 TRP B C 1
ATOM 3747 O O . TRP B 1 242 ? -17.652 24.972 79.429 1.00 13.67 238 TRP B O 1
ATOM 3758 N N . HIS B 1 243 ? -16.882 24.223 77.466 1.00 12.44 239 HIS B N 1
ATOM 3759 C CA . HIS B 1 243 ? -17.657 22.960 77.554 1.00 11.30 239 HIS B CA 1
ATOM 3760 C C . HIS B 1 243 ? -17.310 22.176 78.809 1.00 11.06 239 HIS B C 1
ATOM 3761 O O . HIS B 1 243 ? -18.192 21.729 79.536 1.00 12.47 239 HIS B O 1
ATOM 3768 N N . ILE B 1 244 ? -16.015 22.075 79.082 1.00 11.51 240 ILE B N 1
ATOM 3769 C CA . ILE B 1 244 ? -15.514 21.314 80.206 1.00 11.45 240 ILE B CA 1
ATOM 3770 C C . ILE B 1 244 ? -16.056 21.861 81.502 1.00 12.40 240 ILE B C 1
ATOM 3771 O O . ILE B 1 244 ? -16.521 21.120 82.357 1.00 13.59 240 ILE B O 1
ATOM 3776 N N . GLU B 1 245 ? -16.017 23.184 81.638 1.00 13.32 241 GLU B N 1
ATOM 3777 C CA . GLU B 1 245 ? -16.477 23.826 82.858 1.00 13.02 241 GLU B CA 1
ATOM 3778 C C . GLU B 1 245 ? -18.003 23.666 83.027 1.00 13.45 241 GLU B C 1
ATOM 3779 O O . GLU B 1 245 ? -18.536 23.784 84.142 1.00 13.94 241 GLU B O 1
ATOM 3785 N N . THR B 1 246 ? -18.693 23.436 81.917 1.00 13.02 242 THR B N 1
ATOM 3786 C CA . THR B 1 246 ? -20.149 23.308 81.880 1.00 14.34 242 THR B CA 1
ATOM 3787 C C . THR B 1 246 ? -20.575 21.895 82.299 1.00 14.32 242 THR B C 1
ATOM 3788 O O . THR B 1 246 ? -21.758 21.641 82.557 1.00 15.26 242 THR B O 1
ATOM 3792 N N . GLY B 1 247 ? -19.608 20.987 82.358 1.00 13.44 243 GLY B N 1
ATOM 3793 C CA . GLY B 1 247 ? -19.849 19.550 82.613 1.00 13.31 243 GLY B CA 1
ATOM 3794 C C . GLY B 1 247 ? -20.161 18.706 81.396 1.00 12.57 243 GLY B C 1
ATOM 3795 O O . GLY B 1 247 ? -20.497 17.531 81.530 1.00 13.55 243 GLY B O 1
ATOM 3796 N N . ASN B 1 248 ? -20.094 19.292 80.202 1.00 12.42 244 ASN B N 1
ATOM 3797 C CA . ASN B 1 248 ? -20.220 18.528 78.950 1.00 12.25 244 ASN B CA 1
ATOM 3798 C C . ASN B 1 248 ? -19.050 17.581 78.694 1.00 12.03 244 ASN B C 1
ATOM 3799 O O . ASN B 1 248 ? -17.866 17.956 78.895 1.00 12.57 244 ASN B O 1
ATOM 3804 N N . ILE B 1 249 ? -19.377 16.368 78.224 1.00 11.03 245 ILE B N 1
ATOM 3805 C CA . ILE B 1 249 ? -18.413 15.483 77.637 1.00 11.46 245 ILE B CA 1
ATOM 3806 C C . ILE B 1 249 ? -18.249 15.977 76.207 1.00 11.09 245 ILE B C 1
ATOM 3807 O O . ILE B 1 249 ? -19.251 16.314 75.579 1.00 12.17 245 ILE B O 1
ATOM 3812 N N . VAL B 1 250 ? -17.015 16.110 75.723 1.00 9.73 246 VAL B N 1
ATOM 3813 C CA . VAL B 1 250 ? -16.782 16.676 74.383 1.00 10.77 246 VAL B CA 1
ATOM 3814 C C . VAL B 1 250 ? -15.956 15.756 73.497 1.00 11.75 246 VAL B C 1
ATOM 3815 O O . VAL B 1 250 ? -15.021 15.079 73.957 1.00 9.41 246 VAL B O 1
ATOM 3819 N N . ILE B 1 251 ? -16.346 15.704 72.220 1.00 13.46 247 ILE B N 1
ATOM 3820 C CA . ILE B 1 251 ? -15.660 14.856 71.270 1.00 13.58 247 ILE B CA 1
ATOM 3821 C C . ILE B 1 251 ? -15.250 15.624 70.043 1.00 14.39 247 ILE B C 1
ATOM 3822 O O . ILE B 1 251 ? -15.718 15.349 68.942 1.00 14.36 247 ILE B O 1
ATOM 3827 N N . PRO B 1 252 ? -14.297 16.564 70.209 1.00 14.18 248 PRO B N 1
ATOM 3828 C CA . PRO B 1 252 ? -13.873 17.305 69.059 1.00 15.74 248 PRO B CA 1
ATOM 3829 C C . PRO B 1 252 ? -13.313 16.350 67.954 1.00 17.39 248 PRO B C 1
ATOM 3830 O O . PRO B 1 252 ? -12.668 15.316 68.265 1.00 17.61 248 PRO B O 1
ATOM 3834 N N . LYS B 1 253 ? -13.563 16.706 66.704 1.00 19.44 249 LYS B N 1
ATOM 3835 C CA . LYS B 1 253 ? -13.344 15.805 65.558 1.00 21.97 249 LYS B CA 1
ATOM 3836 C C . LYS B 1 253 ? -12.351 16.302 64.521 1.00 23.43 249 LYS B C 1
ATOM 3837 O O . LYS B 1 253 ? -12.478 15.982 63.337 1.00 24.48 249 LYS B O 1
ATOM 3843 N N . SER B 1 254 ? -11.355 17.050 64.983 1.00 24.18 250 SER B N 1
ATOM 3844 C CA . SER B 1 254 ? -10.217 17.510 64.162 1.00 25.82 250 SER B CA 1
ATOM 3845 C C . SER B 1 254 ? -9.355 16.392 63.534 1.00 26.46 250 SER B C 1
ATOM 3846 O O . SER B 1 254 ? -9.061 15.390 64.178 1.00 26.38 250 SER B O 1
ATOM 3849 N N . ILE B 1 255 ? -8.940 16.594 62.278 1.00 27.20 251 ILE B N 1
ATOM 3850 C CA . ILE B 1 255 ? -8.133 15.635 61.525 1.00 27.36 251 ILE B CA 1
ATOM 3851 C C . ILE B 1 255 ? -6.644 15.973 61.466 1.00 27.77 251 ILE B C 1
ATOM 3852 O O . ILE B 1 255 ? -5.807 15.080 61.288 1.00 27.82 251 ILE B O 1
ATOM 3854 N N . THR B 1 256 ? -6.277 17.245 61.594 1.00 27.71 252 THR B N 1
ATOM 3855 C CA . THR B 1 256 ? -4.843 17.569 61.526 1.00 27.26 252 THR B CA 1
ATOM 3856 C C . THR B 1 256 ? -4.166 17.281 62.867 1.00 25.91 252 THR B C 1
ATOM 3857 O O . THR B 1 256 ? -4.676 17.687 63.927 1.00 24.32 252 THR B O 1
ATOM 3861 N N . PRO B 1 257 ? -3.008 16.582 62.831 1.00 24.26 253 PRO B N 1
ATOM 3862 C CA . PRO B 1 257 ? -2.235 16.296 64.033 1.00 23.28 253 PRO B CA 1
ATOM 3863 C C . PRO B 1 257 ? -2.066 17.486 64.975 1.00 22.67 253 PRO B C 1
ATOM 3864 O O . PRO B 1 257 ? -2.204 17.322 66.194 1.00 21.39 253 PRO B O 1
ATOM 3868 N N . ALA B 1 258 ? -1.786 18.683 64.449 1.00 21.78 254 ALA B N 1
ATOM 3869 C CA . ALA B 1 258 ? -1.589 19.843 65.344 1.00 21.48 254 ALA B CA 1
ATOM 3870 C C . ALA B 1 258 ? -2.863 20.176 66.135 1.00 20.47 254 ALA B C 1
ATOM 3871 O O . ALA B 1 258 ? -2.783 20.562 67.284 1.00 21.12 254 ALA B O 1
ATOM 3873 N N . ARG B 1 259 ? -4.004 20.038 65.487 1.00 20.30 255 ARG B N 1
ATOM 3874 C CA . ARG B 1 259 ? -5.291 20.389 66.049 1.00 19.92 255 ARG B CA 1
ATOM 3875 C C . ARG B 1 259 ? -5.749 19.268 66.992 1.00 18.97 255 ARG B C 1
ATOM 3876 O O . ARG B 1 259 ? -6.295 19.535 68.038 1.00 18.15 255 ARG B O 1
ATOM 3884 N N . ILE B 1 260 ? -5.468 18.008 66.649 1.00 18.08 256 ILE B N 1
ATOM 3885 C CA . ILE B 1 260 ? -5.662 16.911 67.599 1.00 17.51 256 ILE B CA 1
ATOM 3886 C C . ILE B 1 260 ? -4.946 17.198 68.917 1.00 16.83 256 ILE B C 1
ATOM 3887 O O . ILE B 1 260 ? -5.533 17.104 69.990 1.00 13.36 256 ILE B O 1
ATOM 3892 N N . LYS B 1 261 ? -3.666 17.558 68.829 1.00 17.88 257 LYS B N 1
ATOM 3893 C CA . LYS B 1 261 ? -2.884 17.866 70.031 1.00 19.54 257 LYS B CA 1
ATOM 3894 C C . LYS B 1 261 ? -3.394 19.128 70.727 1.00 18.69 257 LYS B C 1
ATOM 3895 O O . LYS B 1 261 ? -3.532 19.163 71.954 1.00 18.48 257 LYS B O 1
ATOM 3901 N N . GLU B 1 262 ? -3.736 20.141 69.949 1.00 18.75 258 GLU B N 1
ATOM 3902 C CA . GLU B 1 262 ? -4.273 21.381 70.500 1.00 19.20 258 GLU B CA 1
ATOM 3903 C C . GLU B 1 262 ? -5.576 21.134 71.292 1.00 18.20 258 GLU B C 1
ATOM 3904 O O . GLU B 1 262 ? -5.742 21.620 72.404 1.00 17.19 258 GLU B O 1
ATOM 3910 N N . ASN B 1 263 ? -6.466 20.334 70.736 1.00 16.86 259 ASN B N 1
ATOM 3911 C CA . ASN B 1 263 ? -7.746 20.067 71.411 1.00 16.38 259 ASN B CA 1
ATOM 3912 C C . ASN B 1 263 ? -7.595 19.327 72.756 1.00 15.71 259 ASN B C 1
ATOM 3913 O O . ASN B 1 263 ? -8.484 19.370 73.593 1.00 13.69 259 ASN B O 1
ATOM 3918 N N . PHE B 1 264 ? -6.455 18.655 72.950 1.00 14.89 260 PHE B N 1
ATOM 3919 C CA . PHE B 1 264 ? -6.172 17.947 74.164 1.00 15.36 260 PHE B CA 1
ATOM 3920 C C . PHE B 1 264 ? -5.671 18.864 75.273 1.00 15.79 260 PHE B C 1
ATOM 3921 O O . PHE B 1 264 ? -5.878 18.597 76.449 1.00 14.94 260 PHE B O 1
ATOM 3929 N N . ASP B 1 265 ? -4.985 19.927 74.887 1.00 17.26 261 ASP B N 1
ATOM 3930 C CA . ASP B 1 265 ? -4.322 20.802 75.832 1.00 18.40 261 ASP B CA 1
ATOM 3931 C C . ASP B 1 265 ? -5.324 21.826 76.381 1.00 18.02 261 ASP B C 1
ATOM 3932 O O . ASP B 1 265 ? -5.209 23.023 76.124 1.00 18.64 261 ASP B O 1
ATOM 3937 N N . ILE B 1 266 ? -6.287 21.342 77.161 1.00 16.91 262 ILE B N 1
ATOM 3938 C CA . ILE B 1 266 ? -7.373 22.181 77.686 1.00 17.11 262 ILE B CA 1
ATOM 3939 C C . ILE B 1 266 ? -7.578 22.022 79.192 1.00 18.36 262 ILE B C 1
ATOM 3940 O O . ILE B 1 266 ? -8.617 22.427 79.733 1.00 17.96 262 ILE B O 1
ATOM 3945 N N . PHE B 1 267 ? -6.583 21.444 79.858 1.00 19.30 263 PHE B N 1
ATOM 3946 C CA . PHE B 1 267 ? -6.676 21.139 81.284 1.00 20.32 263 PHE B CA 1
ATOM 3947 C C . PHE B 1 267 ? -5.611 21.830 82.121 1.00 22.03 263 PHE B C 1
ATOM 3948 O O . PHE B 1 267 ? -5.412 21.507 83.285 1.00 25.34 263 PHE B O 1
ATOM 3956 N N . ASP B 1 268 ? -4.972 22.838 81.560 1.00 22.35 264 ASP B N 1
ATOM 3957 C CA . ASP B 1 268 ? -3.898 23.564 82.228 1.00 22.30 264 ASP B CA 1
ATOM 3958 C C . ASP B 1 268 ? -4.276 25.027 82.451 1.00 21.05 264 ASP B C 1
ATOM 3959 O O . ASP B 1 268 ? -3.432 25.868 82.819 1.00 20.82 264 ASP B O 1
ATOM 3964 N N . PHE B 1 269 ? -5.552 25.335 82.233 1.00 19.38 265 PHE B N 1
ATOM 3965 C CA . PHE B 1 269 ? -6.070 26.651 82.533 1.00 19.25 265 PHE B CA 1
ATOM 3966 C C . PHE B 1 269 ? -7.564 26.603 82.895 1.00 18.50 265 PHE B C 1
ATOM 3967 O O . PHE B 1 269 ? -8.202 25.577 82.795 1.00 17.39 265 PHE B O 1
ATOM 3975 N N . THR B 1 270 ? -8.098 27.722 83.362 1.00 18.79 266 THR B N 1
ATOM 3976 C CA . THR B 1 270 ? -9.510 27.818 83.654 1.00 17.95 266 THR B CA 1
ATOM 3977 C C . THR B 1 270 ? -10.002 29.195 83.184 1.00 17.52 266 THR B C 1
ATOM 3978 O O . THR B 1 270 ? -9.249 30.131 83.135 1.00 18.91 266 THR B O 1
ATOM 3982 N N . LEU B 1 271 ? -11.262 29.314 82.815 1.00 17.21 267 LEU B N 1
ATOM 3983 C CA . LEU B 1 271 ? -11.852 30.623 82.555 1.00 17.94 267 LEU B CA 1
ATOM 3984 C C . LEU B 1 271 ? -12.363 31.168 83.870 1.00 19.23 267 LEU B C 1
ATOM 3985 O O . LEU B 1 271 ? -12.928 30.419 84.682 1.00 19.80 267 LEU B O 1
ATOM 3990 N N . ASN B 1 272 ? -12.209 32.471 84.076 1.00 20.36 268 ASN B N 1
ATOM 3991 C CA . ASN B 1 272 ? -12.863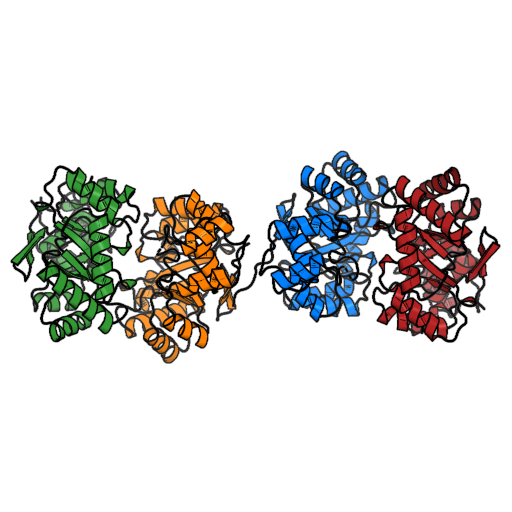 33.112 85.206 1.00 20.64 268 ASN B CA 1
ATOM 3992 C C . ASN B 1 272 ? -14.367 33.170 84.939 1.00 20.48 268 ASN B C 1
ATOM 3993 O O . ASN B 1 272 ? -14.854 32.802 83.852 1.00 19.52 268 ASN B O 1
ATOM 3998 N N . GLY B 1 273 ? -15.134 33.572 85.939 1.00 21.33 269 GLY B N 1
ATOM 3999 C CA . GLY B 1 273 ? -16.570 33.527 85.786 1.00 20.61 269 GLY B CA 1
ATOM 4000 C C . GLY B 1 273 ? -17.079 34.473 84.721 1.00 20.65 269 GLY B C 1
ATOM 4001 O O . GLY B 1 273 ? -18.000 34.152 84.004 1.00 20.09 269 GLY B O 1
ATOM 4002 N N . THR B 1 274 ? -16.484 35.662 84.616 1.00 21.42 270 THR B N 1
ATOM 4003 C CA . THR B 1 274 ? -16.948 36.635 83.622 1.00 21.12 270 THR B CA 1
ATOM 4004 C C . THR B 1 274 ? -16.766 36.105 82.208 1.00 20.09 270 THR B C 1
ATOM 4005 O O . THR B 1 274 ? -17.607 36.294 81.323 1.00 19.70 270 THR B O 1
ATOM 4009 N N . ASP B 1 275 ? -15.653 35.442 81.987 1.00 18.97 271 ASP B N 1
ATOM 4010 C CA . ASP B 1 275 ? -15.331 35.006 80.636 1.00 18.53 271 ASP B CA 1
ATOM 4011 C C . ASP B 1 275 ? -16.108 33.755 80.289 1.00 17.64 271 ASP B C 1
ATOM 4012 O O . ASP B 1 275 ? -16.501 33.563 79.149 1.00 16.70 271 ASP B O 1
ATOM 4017 N N . HIS B 1 276 ? -16.310 32.901 81.277 1.00 18.61 272 HIS B N 1
ATOM 4018 C CA . HIS B 1 276 ? -17.113 31.702 81.075 1.00 19.20 272 HIS B CA 1
ATOM 4019 C C . HIS B 1 276 ? -18.532 32.160 80.745 1.00 19.75 272 HIS B C 1
ATOM 4020 O O . HIS B 1 276 ? -19.134 31.710 79.771 1.00 18.99 272 HIS B O 1
ATOM 4027 N N . ASP B 1 277 ? -19.041 33.090 81.537 1.00 21.07 273 ASP B N 1
ATOM 4028 C CA . ASP B 1 277 ? -20.413 33.567 81.342 1.00 22.70 273 ASP B CA 1
ATOM 4029 C C . ASP B 1 277 ? -20.529 34.325 80.035 1.00 22.58 273 ASP B C 1
ATOM 4030 O O . ASP B 1 277 ? -21.570 34.274 79.405 1.00 22.32 273 ASP B O 1
ATOM 4035 N N . ALA B 1 278 ? -19.441 34.964 79.598 1.00 22.82 274 ALA B N 1
ATOM 4036 C CA . ALA B 1 278 ? -19.429 35.683 78.319 1.00 23.34 274 ALA B CA 1
ATOM 4037 C C . ALA B 1 278 ? -19.715 34.757 77.159 1.00 22.88 274 ALA B C 1
ATOM 4038 O O . ALA B 1 278 ? -20.358 35.141 76.172 1.00 23.13 274 ALA B O 1
ATOM 4040 N N . ILE B 1 279 ? -19.220 33.535 77.277 1.00 22.02 275 ILE B N 1
ATOM 4041 C CA . ILE B 1 279 ? -19.415 32.512 76.242 1.00 21.30 275 ILE B CA 1
ATOM 4042 C C . ILE B 1 279 ? -20.817 31.916 76.402 1.00 22.09 275 ILE B C 1
ATOM 4043 O O . ILE B 1 279 ? -21.520 31.719 75.410 1.00 22.56 275 ILE B O 1
ATOM 4048 N N . THR B 1 280 ? -21.238 31.675 77.648 1.00 23.88 276 THR B N 1
ATOM 4049 C CA . THR B 1 280 ? -22.581 31.140 77.900 1.00 24.80 276 THR B CA 1
ATOM 4050 C C . THR B 1 280 ? -23.582 32.067 77.298 1.00 26.32 276 THR B C 1
ATOM 4051 O O . THR B 1 280 ? -24.574 31.631 76.704 1.00 26.41 276 THR B O 1
ATOM 4055 N N . LYS B 1 281 ? -23.300 33.363 77.448 1.00 28.34 277 LYS B N 1
ATOM 4056 C CA . LYS B 1 281 ? -24.168 34.426 76.962 1.00 29.83 277 LYS B CA 1
ATOM 4057 C C . LYS B 1 281 ? -24.129 34.629 75.448 1.00 31.06 277 LYS B C 1
ATOM 4058 O O . LYS B 1 281 ? -24.751 35.556 74.959 1.00 32.37 277 LYS B O 1
ATOM 4064 N N . LEU B 1 282 ? -23.438 33.770 74.703 1.00 32.18 278 LEU B N 1
ATOM 4065 C CA . LEU B 1 282 ? -23.429 33.880 73.234 1.00 33.28 278 LEU B CA 1
ATOM 4066 C C . LEU B 1 282 ? -24.682 33.251 72.589 1.00 34.74 278 LEU B C 1
ATOM 4067 O O . LEU B 1 282 ? -24.926 33.465 71.399 1.00 35.45 278 LEU B O 1
ATOM 4072 N N . ASP B 1 283 ? -25.449 32.465 73.362 1.00 35.68 279 ASP B N 1
ATOM 4073 C CA . ASP B 1 283 ? -26.760 31.939 72.918 1.00 36.30 279 ASP B CA 1
ATOM 4074 C C . ASP B 1 283 ? -27.822 32.074 74.018 1.00 37.14 279 ASP B C 1
ATOM 4075 O O . ASP B 1 283 ? -27.514 32.462 75.151 1.00 38.10 279 ASP B O 1
ATOM 4080 N N . THR C 1 25 ? -24.653 7.304 27.976 1.00 31.66 21 THR C N 1
ATOM 4081 C CA . THR C 1 25 ? -24.621 8.708 28.510 1.00 30.40 21 THR C CA 1
ATOM 4082 C C . THR C 1 25 ? -25.491 8.788 29.766 1.00 28.37 21 THR C C 1
ATOM 4083 O O . THR C 1 25 ? -26.246 7.841 30.033 1.00 28.54 21 THR C O 1
ATOM 4087 N N . VAL C 1 26 ? -25.400 9.885 30.543 1.00 25.85 22 VAL C N 1
ATOM 4088 C CA . VAL C 1 26 ? -26.137 9.962 31.813 1.00 23.01 22 VAL C CA 1
ATOM 4089 C C . VAL C 1 26 ? -27.582 10.453 31.640 1.00 21.91 22 VAL C C 1
ATOM 4090 O O . VAL C 1 26 ? -27.827 11.639 31.358 1.00 22.03 22 VAL C O 1
ATOM 4094 N N . PRO C 1 27 ? -28.548 9.561 31.885 1.00 20.71 23 PRO C N 1
ATOM 4095 C CA . PRO C 1 27 ? -29.927 9.996 31.856 1.00 19.95 23 PRO C CA 1
ATOM 4096 C C . PRO C 1 27 ? -30.242 11.100 32.852 1.00 18.63 23 PRO C C 1
ATOM 4097 O O . PRO C 1 27 ? -29.554 11.251 33.879 1.00 16.96 23 PRO C O 1
ATOM 4101 N N . THR C 1 28 ? -31.275 11.874 32.544 1.00 17.93 24 THR C N 1
ATOM 4102 C CA . THR C 1 28 ? -31.793 12.852 33.508 1.00 17.69 24 THR C CA 1
ATOM 4103 C C . THR C 1 28 ? -33.187 12.407 33.984 1.00 17.30 24 THR C C 1
ATOM 4104 O O . THR C 1 28 ? -33.890 11.689 33.276 1.00 18.23 24 THR C O 1
ATOM 4108 N N . VAL C 1 29 ? -33.545 12.802 35.200 1.00 15.74 25 VAL C N 1
ATOM 4109 C CA . VAL C 1 29 ? -34.889 12.572 35.747 1.00 16.63 25 VAL C CA 1
ATOM 4110 C C . VAL C 1 29 ? -35.648 13.902 35.757 1.00 16.07 25 VAL C C 1
ATOM 4111 O O . VAL C 1 29 ? -35.142 14.925 36.209 1.00 15.72 25 VAL C O 1
ATOM 4115 N N . LYS C 1 30 ? -36.837 13.875 35.185 1.00 16.90 26 LYS C N 1
ATOM 4116 C CA . LYS C 1 30 ? -37.722 15.018 35.130 1.00 17.78 26 LYS C CA 1
ATOM 4117 C C . LYS C 1 30 ? -38.390 15.177 36.499 1.00 16.65 26 LYS C C 1
ATOM 4118 O O . LYS C 1 30 ? -38.943 14.212 37.006 1.00 16.09 26 LYS C O 1
ATOM 4124 N N . LEU C 1 31 ? -38.347 16.390 37.058 1.00 14.72 27 LEU C N 1
ATOM 4125 C CA . LEU C 1 31 ? -38.874 16.661 38.399 1.00 14.37 27 LEU C CA 1
ATOM 4126 C C . LEU C 1 31 ? -40.234 17.313 38.333 1.00 14.41 27 LEU C C 1
ATOM 4127 O O . LEU C 1 31 ? -40.620 17.845 37.261 1.00 14.60 27 LEU C O 1
ATOM 4132 N N . ASN C 1 32 ? -40.986 17.261 39.440 1.00 12.89 28 ASN C N 1
ATOM 4133 C CA . ASN C 1 32 ? -42.388 17.785 39.438 1.00 13.52 28 ASN C CA 1
ATOM 4134 C C . ASN C 1 32 ? -42.470 19.305 39.181 1.00 13.34 28 ASN C C 1
ATOM 4135 O O . ASN C 1 32 ? -43.546 19.813 38.951 1.00 14.01 28 ASN C O 1
ATOM 4140 N N . ASP C 1 33 ? -41.336 20.011 39.199 1.00 13.03 29 ASP C N 1
ATOM 4141 C CA . ASP C 1 33 ? -41.291 21.440 38.870 1.00 13.34 29 ASP C CA 1
ATOM 4142 C C . ASP C 1 33 ? -40.799 21.774 37.460 1.00 13.90 29 ASP C C 1
ATOM 4143 O O . ASP C 1 33 ? -40.493 22.957 37.155 1.00 14.10 29 ASP C O 1
ATOM 4148 N N . GLY C 1 34 ? -40.696 20.751 36.621 1.00 14.31 30 GLY C N 1
ATOM 4149 C CA . GLY C 1 34 ? -40.204 20.900 35.257 1.00 15.15 30 GLY C CA 1
ATOM 4150 C C . GLY C 1 34 ? -38.674 20.907 35.153 1.00 15.97 30 GLY C C 1
ATOM 4151 O O . GLY C 1 34 ? -38.152 20.895 34.044 1.00 16.63 30 GLY C O 1
ATOM 4152 N N . ASN C 1 35 ? -37.958 20.925 36.287 1.00 15.45 31 ASN C N 1
ATOM 4153 C CA . ASN C 1 35 ? -36.480 20.861 36.279 1.00 15.79 31 ASN C CA 1
ATOM 4154 C C . ASN C 1 35 ? -36.036 19.432 35.943 1.00 15.24 31 ASN C C 1
ATOM 4155 O O . ASN C 1 35 ? -36.837 18.507 35.925 1.00 15.23 31 ASN C O 1
ATOM 4160 N N . HIS C 1 36 ? -34.767 19.261 35.608 1.00 15.27 32 HIS C N 1
ATOM 4161 C CA . HIS C 1 36 ? -34.214 17.950 35.312 1.00 15.48 32 HIS C CA 1
ATOM 4162 C C . HIS C 1 36 ? -32.946 17.773 36.113 1.00 14.34 32 HIS C C 1
ATOM 4163 O O . HIS C 1 36 ? -32.183 18.732 36.267 1.00 14.81 32 HIS C O 1
ATOM 4170 N N . ILE C 1 37 ? -32.709 16.552 36.593 1.00 12.63 33 ILE C N 1
ATOM 4171 C CA . ILE C 1 37 ? -31.530 16.227 37.373 1.00 12.45 33 ILE C CA 1
ATOM 4172 C C . ILE C 1 37 ? -30.791 15.037 36.781 1.00 12.86 33 ILE C C 1
ATOM 4173 O O . ILE C 1 37 ? -31.427 14.000 36.464 1.00 13.43 33 ILE C O 1
ATOM 4178 N N . PRO C 1 38 ? -29.441 15.109 36.690 1.00 11.83 34 PRO C N 1
ATOM 4179 C CA . PRO C 1 38 ? -28.759 13.894 36.205 1.00 11.06 34 PRO C CA 1
ATOM 4180 C C . PRO C 1 38 ? -28.944 12.710 37.168 1.00 10.69 34 PRO C C 1
ATOM 4181 O O . PRO C 1 38 ? -28.867 12.878 38.402 1.00 8.51 34 PRO C O 1
ATOM 4185 N N . GLN C 1 39 ? -29.224 11.532 36.623 1.00 10.67 35 GLN C N 1
ATOM 4186 C CA . GLN C 1 39 ? -29.625 10.387 37.460 1.00 11.46 35 GLN C CA 1
ATOM 4187 C C . GLN C 1 39 ? -28.509 9.860 38.358 1.00 11.33 35 GLN C C 1
ATOM 4188 O O . GLN C 1 39 ? -28.775 9.165 39.369 1.00 10.51 35 GLN C O 1
ATOM 4194 N N . LEU C 1 40 ? -27.266 10.153 37.991 1.00 11.59 36 LEU C N 1
ATOM 4195 C CA . LEU C 1 40 ? -26.105 9.822 38.807 1.00 12.85 36 LEU C CA 1
ATOM 4196 C C . LEU C 1 40 ? -25.465 11.129 39.274 1.00 12.92 36 LEU C C 1
ATOM 4197 O O . LEU C 1 40 ? -25.234 12.020 38.469 1.00 14.39 36 LEU C O 1
ATOM 4202 N N . GLY C 1 41 ? -25.177 11.215 40.571 1.00 12.49 37 GLY C N 1
ATOM 4203 C CA . GLY C 1 41 ? -24.426 12.337 41.122 1.00 13.05 37 GLY C CA 1
ATOM 4204 C C . GLY C 1 41 ? -23.231 11.859 41.954 1.00 12.11 37 GLY C C 1
ATOM 4205 O O . GLY C 1 41 ? -23.170 10.697 42.404 1.00 13.93 37 GLY C O 1
ATOM 4206 N N . TYR C 1 42 ? -22.289 12.751 42.138 1.00 11.89 38 TYR C N 1
ATOM 4207 C CA . TYR C 1 42 ? -21.147 12.531 42.990 1.00 12.53 38 TYR C CA 1
ATOM 4208 C C . TYR C 1 42 ? -21.430 13.076 44.395 1.00 12.37 38 TYR C C 1
ATOM 4209 O O . TYR C 1 42 ? -21.591 14.297 44.588 1.00 11.16 38 TYR C O 1
ATOM 4218 N N . GLY C 1 43 ? -21.445 12.181 45.368 1.00 11.66 39 GLY C N 1
ATOM 4219 C CA . GLY C 1 43 ? -21.590 12.517 46.769 1.00 12.78 39 GLY C CA 1
ATOM 4220 C C . GLY C 1 43 ? -20.288 12.970 47.416 1.00 14.06 39 GLY C C 1
ATOM 4221 O O . GLY C 1 43 ? -19.328 12.192 47.500 1.00 13.02 39 GLY C O 1
ATOM 4222 N N . VAL C 1 44 ? -20.257 14.235 47.859 1.00 15.52 40 VAL C N 1
ATOM 4223 C CA . VAL C 1 44 ? -19.058 14.814 48.491 1.00 17.51 40 VAL C CA 1
ATOM 4224 C C . VAL C 1 44 ? -19.115 14.563 49.977 1.00 19.61 40 VAL C C 1
ATOM 4225 O O . VAL C 1 44 ? -19.629 15.386 50.741 1.00 21.74 40 VAL C O 1
ATOM 4229 N N . TRP C 1 45 ? -18.603 13.411 50.380 1.00 21.23 41 TRP C N 1
ATOM 4230 C CA . TRP C 1 45 ? -18.686 12.944 51.769 1.00 23.22 41 TRP C CA 1
ATOM 4231 C C . TRP C 1 45 ? -17.572 13.478 52.631 1.00 24.64 41 TRP C C 1
ATOM 4232 O O . TRP C 1 45 ? -17.657 13.409 53.874 1.00 25.07 41 TRP C O 1
ATOM 4243 N N . GLN C 1 46 ? -16.537 14.015 51.973 1.00 25.16 42 GLN C N 1
ATOM 4244 C CA . GLN C 1 46 ? -15.301 14.428 52.636 1.00 26.06 42 GLN C CA 1
ATOM 4245 C C . GLN C 1 46 ? -15.569 15.626 53.532 1.00 25.38 42 GLN C C 1
ATOM 4246 O O . GLN C 1 46 ? -16.287 16.537 53.141 1.00 23.76 42 GLN C O 1
ATOM 4252 N N . ILE C 1 47 ? -14.958 15.629 54.717 1.00 25.62 43 ILE C N 1
ATOM 4253 C CA . ILE C 1 47 ? -15.179 16.677 55.719 1.00 26.06 43 ILE C CA 1
ATOM 4254 C C . ILE C 1 47 ? -14.052 17.721 55.698 1.00 26.02 43 ILE C C 1
ATOM 4255 O O . ILE C 1 47 ? -13.842 18.495 56.656 1.00 26.85 43 ILE C O 1
ATOM 4260 N N . SER C 1 48 ? -13.373 17.768 54.569 1.00 25.35 44 SER C N 1
ATOM 4261 C CA . SER C 1 48 ? -12.199 18.565 54.409 1.00 25.23 44 SER C CA 1
ATOM 4262 C C . SER C 1 48 ? -12.338 19.244 53.067 1.00 23.80 44 SER C C 1
ATOM 4263 O O . SER C 1 48 ? -12.601 18.576 52.056 1.00 22.00 44 SER C O 1
ATOM 4266 N N . ASN C 1 49 ? -12.177 20.569 53.079 1.00 23.09 45 ASN C N 1
ATOM 4267 C CA . ASN C 1 49 ? -12.276 21.373 51.874 1.00 22.61 45 ASN C CA 1
ATOM 4268 C C . ASN C 1 49 ? -11.277 20.925 50.828 1.00 22.49 45 ASN C C 1
ATOM 4269 O O . ASN C 1 49 ? -11.631 20.788 49.668 1.00 22.21 45 ASN C O 1
ATOM 4274 N N . ASP C 1 50 ? -10.026 20.716 51.234 1.00 22.52 46 ASP C N 1
ATOM 4275 C CA . ASP C 1 50 ? -8.962 20.335 50.268 1.00 23.09 46 ASP C CA 1
ATOM 4276 C C . ASP C 1 50 ? -9.230 18.972 49.684 1.00 22.30 46 ASP C C 1
ATOM 4277 O O . ASP C 1 50 ? -9.027 18.756 48.491 1.00 22.07 46 ASP C O 1
ATOM 4282 N N . GLU C 1 51 ? -9.713 18.051 50.519 1.00 21.67 47 GLU C N 1
ATOM 4283 C CA . GLU C 1 51 ? -10.145 16.753 50.029 1.00 21.80 47 GLU C CA 1
ATOM 4284 C C . GLU C 1 51 ? -11.320 16.914 49.072 1.00 19.38 47 GLU C C 1
ATOM 4285 O O . GLU C 1 51 ? -11.386 16.212 48.049 1.00 19.97 47 GLU C O 1
ATOM 4291 N N . ALA C 1 52 ? -12.242 17.831 49.389 1.00 17.70 48 ALA C N 1
ATOM 4292 C CA . ALA C 1 52 ? -13.389 18.049 48.512 1.00 15.95 48 ALA C CA 1
ATOM 4293 C C . ALA C 1 52 ? -12.967 18.597 47.148 1.00 16.02 48 ALA C C 1
ATOM 4294 O O . ALA C 1 52 ? -13.494 18.181 46.108 1.00 13.58 48 ALA C O 1
ATOM 4296 N N . VAL C 1 53 ? -11.982 19.500 47.138 1.00 15.75 49 VAL C N 1
ATOM 4297 C CA . VAL C 1 53 ? -11.530 20.079 45.849 1.00 17.04 49 VAL C CA 1
ATOM 4298 C C . VAL C 1 53 ? -11.040 18.998 44.936 1.00 17.58 49 VAL C C 1
ATOM 4299 O O . VAL C 1 53 ? -11.361 18.949 43.744 1.00 17.67 49 VAL C O 1
ATOM 4303 N N . SER C 1 54 ? -10.206 18.132 45.507 1.00 18.80 50 SER C N 1
ATOM 4304 C CA . SER C 1 54 ? -9.609 17.055 44.763 1.00 19.34 50 SER C CA 1
ATOM 4305 C C . SER C 1 54 ? -10.650 16.128 44.237 1.00 17.80 50 SER C C 1
ATOM 4306 O O . SER C 1 54 ? -10.617 15.785 43.062 1.00 18.82 50 SER C O 1
ATOM 4309 N N . ALA C 1 55 ? -11.583 15.739 45.104 1.00 17.43 51 ALA C N 1
ATOM 4310 C CA . ALA C 1 55 ? -12.585 14.721 44.788 1.00 15.92 51 ALA C CA 1
ATOM 4311 C C . ALA C 1 55 ? -13.581 15.214 43.746 1.00 14.41 51 ALA C C 1
ATOM 4312 O O . ALA C 1 55 ? -13.890 14.504 42.761 1.00 13.49 51 ALA C O 1
ATOM 4314 N N . VAL C 1 56 ? -14.063 16.438 43.946 1.00 13.80 52 VAL C N 1
ATOM 4315 C CA . VAL C 1 56 ? -14.975 17.057 42.995 1.00 12.68 52 VAL C CA 1
ATOM 4316 C C . VAL C 1 56 ? -14.286 17.293 41.646 1.00 13.57 52 VAL C C 1
ATOM 4317 O O . VAL C 1 56 ? -14.876 17.039 40.586 1.00 13.63 52 VAL C O 1
ATOM 4321 N N . SER C 1 57 ? -13.022 17.735 41.661 1.00 14.26 53 SER C N 1
ATOM 4322 C CA A SER C 1 57 ? -12.306 17.918 40.413 0.70 14.52 53 SER C CA 1
ATOM 4323 C CA B SER C 1 57 ? -12.287 17.920 40.409 0.30 14.55 53 SER C CA 1
ATOM 4324 C C . SER C 1 57 ? -12.177 16.604 39.629 1.00 14.90 53 SER C C 1
ATOM 4325 O O . SER C 1 57 ? -12.305 16.576 38.384 1.00 15.54 53 SER C O 1
ATOM 4330 N N . GLU C 1 58 ? -11.932 15.520 40.349 1.00 15.18 54 GLU C N 1
ATOM 4331 C CA . GLU C 1 58 ? -11.831 14.203 39.759 1.00 16.32 54 GLU C CA 1
ATOM 4332 C C . GLU C 1 58 ? -13.204 13.737 39.240 1.00 14.68 54 GLU C C 1
ATOM 4333 O O . GLU C 1 58 ? -13.302 13.089 38.182 1.00 14.15 54 GLU C O 1
ATOM 4339 N N . ALA C 1 59 ? -14.263 14.073 39.974 1.00 12.82 55 ALA C N 1
ATOM 4340 C CA . ALA C 1 59 ? -15.629 13.688 39.568 1.00 12.62 55 ALA C CA 1
ATOM 4341 C C . ALA C 1 59 ? -15.986 14.369 38.239 1.00 12.89 55 ALA C C 1
ATOM 4342 O O . ALA C 1 59 ? -16.449 13.737 37.303 1.00 12.99 55 ALA C O 1
ATOM 4344 N N . LEU C 1 60 ? -15.701 15.667 38.157 1.00 13.52 56 LEU C N 1
ATOM 4345 C CA . LEU C 1 60 ? -15.999 16.428 36.959 1.00 13.38 56 LEU C CA 1
ATOM 4346 C C . LEU C 1 60 ? -15.221 15.904 35.749 1.00 13.98 56 LEU C C 1
ATOM 4347 O O . LEU C 1 60 ? -15.750 15.817 34.623 1.00 13.03 56 LEU C O 1
ATOM 4352 N N . LYS C 1 61 ? -13.958 15.550 35.975 1.00 14.17 57 LYS C N 1
ATOM 4353 C CA . LYS C 1 61 ? -13.123 15.071 34.881 1.00 16.20 57 LYS C CA 1
ATOM 4354 C C . LYS C 1 61 ? -13.631 13.730 34.374 1.00 16.34 57 LYS C C 1
ATOM 4355 O O . LYS C 1 61 ? -13.631 13.471 33.179 1.00 18.16 57 LYS C O 1
ATOM 4357 N N . ALA C 1 62 ? -14.097 12.883 35.282 1.00 16.62 58 ALA C N 1
ATOM 4358 C CA . ALA C 1 62 ? -14.641 11.565 34.929 1.00 16.43 58 ALA C CA 1
ATOM 4359 C C . ALA C 1 62 ? -15.993 11.651 34.191 1.00 16.46 58 ALA C C 1
ATOM 4360 O O . ALA C 1 62 ? -16.426 10.678 33.572 1.00 17.42 58 ALA C O 1
ATOM 4362 N N . GLY C 1 63 ? -16.631 12.806 34.230 1.00 14.79 59 GLY C N 1
ATOM 4363 C CA . GLY C 1 63 ? -17.900 12.995 33.497 1.00 14.42 59 GLY C CA 1
ATOM 4364 C C . GLY C 1 63 ? -19.110 13.357 34.331 1.00 12.96 59 GLY C C 1
ATOM 4365 O O . GLY C 1 63 ? -20.183 13.698 33.773 1.00 12.25 59 GLY C O 1
ATOM 4366 N N . TYR C 1 64 ? -18.987 13.293 35.656 1.00 12.32 60 TYR C N 1
ATOM 4367 C CA . TYR C 1 64 ? -20.110 13.659 36.514 1.00 11.87 60 TYR C CA 1
ATOM 4368 C C . TYR C 1 64 ? -20.444 15.127 36.332 1.00 12.44 60 TYR C C 1
ATOM 4369 O O . TYR C 1 64 ? -19.538 15.955 36.274 1.00 12.55 60 TYR C O 1
ATOM 4378 N N . ARG C 1 65 ? -21.730 15.437 36.241 1.00 12.16 61 ARG C N 1
ATOM 4379 C CA . ARG C 1 65 ? -22.194 16.824 36.192 1.00 14.41 61 ARG C CA 1
ATOM 4380 C C . ARG C 1 65 ? -23.218 17.149 37.274 1.00 14.19 61 ARG C C 1
ATOM 4381 O O . ARG C 1 65 ? -23.882 18.182 37.213 1.00 16.76 61 ARG C O 1
ATOM 4389 N N . HIS C 1 66 ? -23.309 16.304 38.282 1.00 13.85 62 HIS C N 1
ATOM 4390 C CA . HIS C 1 66 ? -24.248 16.498 39.389 1.00 12.17 62 HIS C CA 1
ATOM 4391 C C . HIS C 1 66 ? -23.397 16.262 40.612 1.00 11.73 62 HIS C C 1
ATOM 4392 O O . HIS C 1 66 ? -22.761 15.226 40.752 1.00 11.54 62 HIS C O 1
ATOM 4399 N N . ILE C 1 67 ? -23.335 17.274 41.471 1.00 10.67 63 ILE C N 1
ATOM 4400 C CA . ILE C 1 67 ? -22.482 17.215 42.627 1.00 10.43 63 ILE C CA 1
ATOM 4401 C C . ILE C 1 67 ? -23.370 17.407 43.863 1.00 9.38 63 ILE C C 1
ATOM 4402 O O . ILE C 1 67 ? -24.176 18.339 43.906 1.00 9.14 63 ILE C O 1
ATOM 4407 N N . ASP C 1 68 ? -23.234 16.527 44.857 1.00 10.17 64 ASP C N 1
ATOM 4408 C CA . ASP C 1 68 ? -24.154 16.538 46.001 1.00 9.50 64 ASP C CA 1
ATOM 4409 C C . ASP C 1 68 ? -23.361 16.648 47.289 1.00 9.32 64 ASP C C 1
ATOM 4410 O O . ASP C 1 68 ? -22.581 15.742 47.623 1.00 11.18 64 ASP C O 1
ATOM 4415 N N . THR C 1 69 ? -23.554 17.759 47.996 1.00 9.58 65 THR C N 1
ATOM 4416 C CA . THR C 1 69 ? -22.982 17.909 49.333 1.00 9.77 65 THR C CA 1
ATOM 4417 C C . THR C 1 69 ? -24.023 18.269 50.391 1.00 9.72 65 THR C C 1
ATOM 4418 O O . THR C 1 69 ? -25.222 18.285 50.118 1.00 10.20 65 THR C O 1
ATOM 4422 N N . ALA C 1 70 ? -23.564 18.488 51.623 1.00 11.15 66 ALA C N 1
ATOM 4423 C CA . ALA C 1 70 ? -24.426 18.938 52.736 1.00 10.06 66 ALA C CA 1
ATOM 4424 C C . ALA C 1 70 ? -23.645 19.964 53.542 1.00 10.71 66 ALA C C 1
ATOM 4425 O O . ALA C 1 70 ? -22.435 19.803 53.751 1.00 10.20 66 ALA C O 1
ATOM 4427 N N . THR C 1 71 ? -24.308 21.042 53.956 1.00 10.49 67 THR C N 1
ATOM 4428 C CA . THR C 1 71 ? -23.657 22.083 54.698 1.00 11.61 67 THR C CA 1
ATOM 4429 C C . THR C 1 71 ? -22.890 21.554 55.920 1.00 11.83 67 THR C C 1
ATOM 4430 O O . THR C 1 71 ? -21.764 22.052 56.234 1.00 12.66 67 THR C O 1
ATOM 4434 N N . ILE C 1 72 ? -23.433 20.520 56.558 1.00 11.59 68 ILE C N 1
ATOM 4435 C CA . ILE C 1 72 ? -22.863 19.987 57.801 1.00 11.92 68 ILE C CA 1
ATOM 4436 C C . ILE C 1 72 ? -21.492 19.370 57.572 1.00 12.23 68 ILE C C 1
ATOM 4437 O O . ILE C 1 72 ? -20.738 19.196 58.527 1.00 12.54 68 ILE C O 1
ATOM 4442 N N . TYR C 1 73 ? -21.205 18.960 56.335 1.00 10.57 69 TYR C N 1
ATOM 4443 C CA . TYR C 1 73 ? -19.930 18.340 56.060 1.00 11.40 69 TYR C CA 1
ATOM 4444 C C . TYR C 1 73 ? -18.780 19.346 56.047 1.00 11.87 69 TYR C C 1
ATOM 4445 O O . TYR C 1 73 ? -17.641 18.938 56.118 1.00 12.20 69 TYR C O 1
ATOM 4454 N N . GLY C 1 74 ? -19.072 20.649 55.969 1.00 12.79 70 GLY C N 1
ATOM 4455 C CA . GLY C 1 74 ? -18.020 21.653 56.109 1.00 12.47 70 GLY C CA 1
ATOM 4456 C C . GLY C 1 74 ? -17.077 21.741 54.913 1.00 12.82 70 GLY C C 1
ATOM 4457 O O . GLY C 1 74 ? -15.905 22.163 55.041 1.00 13.21 70 GLY C O 1
ATOM 4458 N N . ASN C 1 75 ? -17.588 21.380 53.739 1.00 12.06 71 ASN C N 1
ATOM 4459 C CA . ASN C 1 75 ? -16.774 21.326 52.529 1.00 11.06 71 ASN C CA 1
ATOM 4460 C C . ASN C 1 75 ? -17.249 22.181 51.397 1.00 10.67 71 ASN C C 1
ATOM 4461 O O . ASN C 1 75 ? -16.684 22.119 50.283 1.00 11.34 71 ASN C O 1
ATOM 4466 N N . GLU C 1 76 ? -18.246 23.021 51.645 1.00 10.51 72 GLU C N 1
ATOM 4467 C CA . GLU C 1 76 ? -18.753 23.858 50.575 1.00 10.59 72 GLU C CA 1
ATOM 4468 C C . GLU C 1 76 ? -17.702 24.729 49.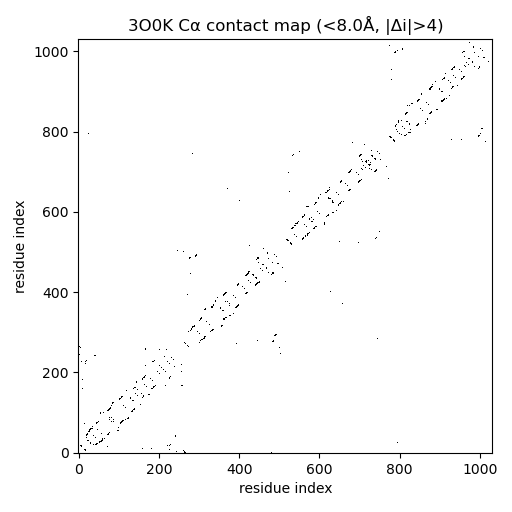869 1.00 11.46 72 GLU C C 1
ATOM 4469 O O . GLU C 1 76 ? -17.738 24.866 48.641 1.00 10.24 72 GLU C O 1
ATOM 4475 N N . GLU C 1 77 ? -16.761 25.298 50.610 1.00 12.35 73 GLU C N 1
ATOM 4476 C CA . GLU C 1 77 ? -15.712 26.135 49.967 1.00 13.95 73 GLU C CA 1
ATOM 4477 C C . GLU C 1 77 ? -14.892 25.325 48.986 1.00 14.11 73 GLU C C 1
ATOM 4478 O O . GLU C 1 77 ? -14.664 25.762 47.843 1.00 13.21 73 GLU C O 1
ATOM 4484 N N . GLY C 1 78 ? -14.493 24.124 49.410 1.00 14.18 74 GLY C N 1
ATOM 4485 C CA . GLY C 1 78 ? -13.793 23.185 48.553 1.00 14.01 74 GLY C CA 1
ATOM 4486 C C . GLY C 1 78 ? -14.584 22.809 47.311 1.00 13.33 74 GLY C C 1
ATOM 4487 O O . GLY C 1 78 ? -14.044 22.815 46.200 1.00 13.21 74 GLY C O 1
ATOM 4488 N N . VAL C 1 79 ? -15.873 22.538 47.492 1.00 13.40 75 VAL C N 1
ATOM 4489 C CA . VAL C 1 79 ? -16.729 22.173 46.380 1.00 13.09 75 VAL C CA 1
ATOM 4490 C C . VAL C 1 79 ? -16.806 23.333 45.405 1.00 13.12 75 VAL C C 1
ATOM 4491 O O . VAL C 1 79 ? -16.666 23.145 44.197 1.00 12.71 75 VAL C O 1
ATOM 4495 N N . GLY C 1 80 ? -17.012 24.545 45.923 1.00 13.13 76 GLY C N 1
ATOM 4496 C CA . GLY C 1 80 ? -17.128 25.702 45.038 1.00 13.42 76 GLY C CA 1
ATOM 4497 C C . GLY C 1 80 ? -15.838 25.947 44.288 1.00 14.01 76 GLY C C 1
ATOM 4498 O O . GLY C 1 80 ? -15.862 26.285 43.110 1.00 14.49 76 GLY C O 1
ATOM 4499 N N . LYS C 1 81 ? -14.699 25.759 44.959 1.00 14.19 77 LYS C N 1
ATOM 4500 C CA . LYS C 1 81 ? -13.394 25.963 44.299 1.00 14.16 77 LYS C CA 1
ATOM 4501 C C . LYS C 1 81 ? -13.202 24.994 43.128 1.00 13.84 77 LYS C C 1
ATOM 4502 O O . LYS C 1 81 ? -12.774 25.402 42.041 1.00 14.52 77 LYS C O 1
ATOM 4508 N N . ALA C 1 82 ? -13.570 23.730 43.320 1.00 13.86 78 ALA C N 1
ATOM 4509 C CA . ALA C 1 82 ? -13.464 22.742 42.261 1.00 13.31 78 ALA C CA 1
ATOM 4510 C C . ALA C 1 82 ? -14.376 23.099 41.091 1.00 13.41 78 ALA C C 1
ATOM 4511 O O . ALA C 1 82 ? -13.949 23.069 39.935 1.00 11.54 78 ALA C O 1
ATOM 4513 N N . ILE C 1 83 ? -15.637 23.412 41.399 1.00 13.20 79 ILE C N 1
ATOM 4514 C CA . ILE C 1 83 ? -16.584 23.751 40.358 1.00 14.58 79 ILE C CA 1
ATOM 4515 C C . ILE C 1 83 ? -16.147 24.995 39.601 1.00 15.50 79 ILE C C 1
ATOM 4516 O O . ILE C 1 83 ? -16.198 25.004 38.385 1.00 16.42 79 ILE C O 1
ATOM 4521 N N . ASN C 1 84 ? -15.692 26.013 40.327 1.00 16.12 80 ASN C N 1
ATOM 4522 C CA . ASN C 1 84 ? -15.303 27.295 39.731 1.00 18.68 80 ASN C CA 1
ATOM 4523 C C . ASN C 1 84 ? -13.988 27.238 38.959 1.00 19.20 80 ASN C C 1
ATOM 4524 O O . ASN C 1 84 ? -13.804 28.036 38.059 1.00 21.20 80 ASN C O 1
ATOM 4529 N N . GLY C 1 85 ? -13.114 26.263 39.249 1.00 18.12 81 GLY C N 1
ATOM 4530 C CA . GLY C 1 85 ? -11.834 26.082 38.522 1.00 18.76 81 GLY C CA 1
ATOM 4531 C C . GLY C 1 85 ? -11.830 24.999 37.435 1.00 18.44 81 GLY C C 1
ATOM 4532 O O . GLY C 1 85 ? -10.806 24.740 36.786 1.00 18.96 81 GLY C O 1
ATOM 4533 N N . SER C 1 86 ? -12.977 24.391 37.198 1.00 17.71 82 SER C N 1
ATOM 4534 C CA . SER C 1 86 ? -13.063 23.209 36.358 1.00 17.67 82 SER C CA 1
ATOM 4535 C C . SER C 1 86 ? -13.065 23.500 34.857 1.00 18.58 82 SER C C 1
ATOM 4536 O O . SER C 1 86 ? -12.874 22.594 34.056 1.00 18.91 82 SER C O 1
ATOM 4539 N N . GLY C 1 87 ? -13.333 24.736 34.457 1.00 18.88 83 GLY C N 1
ATOM 4540 C CA . GLY C 1 87 ? -13.497 25.017 33.007 1.00 19.85 83 GLY C CA 1
ATOM 4541 C C . GLY C 1 87 ? -14.911 24.677 32.481 1.00 20.33 83 GLY C C 1
ATOM 4542 O O . GLY C 1 87 ? -15.211 24.871 31.295 1.00 21.64 83 GLY C O 1
ATOM 4543 N N . ILE C 1 88 ? -15.774 24.149 33.350 1.00 19.78 84 ILE C N 1
ATOM 4544 C CA . ILE C 1 88 ? -17.150 23.766 32.968 1.00 19.33 84 ILE C CA 1
ATOM 4545 C C . ILE C 1 88 ? -18.099 24.870 33.366 1.00 19.31 84 ILE C C 1
ATOM 4546 O O . ILE C 1 88 ? -18.005 25.419 34.482 1.00 20.05 84 ILE C O 1
ATOM 4551 N N . ALA C 1 89 ? -19.052 25.190 32.499 1.00 18.83 85 ALA C N 1
ATOM 4552 C CA . ALA C 1 89 ? -20.009 26.254 32.809 1.00 18.68 85 ALA C CA 1
ATOM 4553 C C . ALA C 1 89 ? -20.867 25.863 34.028 1.00 16.97 85 ALA C C 1
ATOM 4554 O O . ALA C 1 89 ? -21.280 24.697 34.185 1.00 15.16 85 ALA C O 1
ATOM 4556 N N . ARG C 1 90 ? -21.104 26.831 34.898 1.00 16.85 86 ARG C N 1
ATOM 4557 C CA . ARG C 1 90 ? -21.897 26.585 36.103 1.00 16.31 86 ARG C CA 1
ATOM 4558 C C . ARG C 1 90 ? -23.256 26.032 35.686 1.00 16.00 86 ARG C C 1
ATOM 4559 O O . ARG C 1 90 ? -23.786 25.095 36.326 1.00 15.31 86 ARG C O 1
ATOM 4567 N N . ALA C 1 91 ? -23.806 26.602 34.615 1.00 16.66 87 ALA C N 1
ATOM 4568 C CA . ALA C 1 91 ? -25.090 26.134 34.065 1.00 17.23 87 ALA C CA 1
ATOM 4569 C C . ALA C 1 91 ? -25.080 24.641 33.634 1.00 16.74 87 ALA C C 1
ATOM 4570 O O . ALA C 1 91 ? -26.137 24.022 33.561 1.00 17.05 87 ALA C O 1
ATOM 4572 N N . ASP C 1 92 ? -23.907 24.064 33.370 1.00 16.15 88 ASP C N 1
ATOM 4573 C CA . ASP C 1 92 ? -23.798 22.629 32.983 1.00 16.08 88 ASP C CA 1
ATOM 4574 C C . ASP C 1 92 ? -23.593 21.689 34.155 1.00 14.75 88 ASP C C 1
ATOM 4575 O O . ASP C 1 92 ? -23.471 20.458 33.979 1.00 14.22 88 ASP C O 1
ATOM 4580 N N . ILE C 1 93 ? -23.581 22.252 35.365 1.00 13.41 89 ILE C N 1
ATOM 4581 C CA . ILE C 1 93 ? -23.446 21.483 36.605 1.00 13.18 89 ILE C CA 1
ATOM 4582 C C . ILE C 1 93 ? -24.731 21.570 37.441 1.00 12.81 89 ILE C C 1
ATOM 4583 O O . ILE C 1 93 ? -25.340 22.636 37.566 1.00 12.89 89 ILE C O 1
ATOM 4588 N N . PHE C 1 94 ? -25.144 20.425 37.978 1.00 11.68 90 PHE C N 1
ATOM 4589 C CA . PHE C 1 94 ? -26.256 20.357 38.907 1.00 10.67 90 PHE C CA 1
ATOM 4590 C C . PHE C 1 94 ? -25.651 20.259 40.311 1.00 10.21 90 PHE C C 1
ATOM 4591 O O . PHE C 1 94 ? -24.993 19.262 40.648 1.00 8.04 90 PHE C O 1
ATOM 4599 N N . LEU C 1 95 ? -25.864 21.309 41.096 1.00 9.40 91 LEU C N 1
ATOM 4600 C CA . LEU C 1 95 ? -25.329 21.405 42.447 1.00 9.73 91 LEU C CA 1
ATOM 4601 C C . LEU C 1 95 ? -26.425 21.342 43.513 1.00 8.90 91 LEU C C 1
ATOM 4602 O O . LEU C 1 95 ? -27.355 22.190 43.522 1.00 9.66 91 LEU C O 1
ATOM 4607 N N . THR C 1 96 ? -26.260 20.400 44.449 1.00 8.23 92 THR C N 1
ATOM 4608 C CA . THR C 1 96 ? -27.168 20.197 45.581 1.00 7.79 92 THR C CA 1
ATOM 4609 C C . THR C 1 96 ? -26.406 20.419 46.864 1.00 7.54 92 THR C C 1
ATOM 4610 O O . THR C 1 96 ? -25.283 19.951 47.020 1.00 7.64 92 THR C O 1
ATOM 4614 N N . THR C 1 97 ? -27.037 21.107 47.797 1.00 7.30 93 THR C N 1
ATOM 4615 C CA . THR C 1 97 ? -26.595 21.066 49.170 1.00 7.67 93 THR C CA 1
ATOM 4616 C C . THR C 1 97 ? -27.801 21.009 50.088 1.00 6.82 93 THR C C 1
ATOM 4617 O O . THR C 1 97 ? -28.946 20.926 49.645 1.00 6.69 93 THR C O 1
ATOM 4621 N N . LYS C 1 98 ? -27.547 21.025 51.389 1.00 7.74 94 LYS C N 1
ATOM 4622 C CA . LYS C 1 98 ? -28.589 20.644 52.329 1.00 6.95 94 LYS C CA 1
ATOM 4623 C C . LYS C 1 98 ? -28.492 21.435 53.614 1.00 6.99 94 LYS C C 1
ATOM 4624 O O . LYS C 1 98 ? -27.400 21.650 54.168 1.00 7.41 94 LYS C O 1
ATOM 4630 N N . LEU C 1 99 ? -29.651 21.905 54.048 1.00 6.34 95 LEU C N 1
ATOM 4631 C CA . LEU C 1 99 ? -29.818 22.728 55.255 1.00 6.81 95 LEU C CA 1
ATOM 4632 C C . LEU C 1 99 ? -29.747 21.795 56.500 1.00 7.35 95 LEU C C 1
ATOM 4633 O O . LEU C 1 99 ? -30.558 20.871 56.644 1.00 8.31 95 LEU C O 1
ATOM 4638 N N . TRP C 1 100 ? -28.821 22.110 57.393 1.00 7.95 96 TRP C N 1
ATOM 4639 C CA . TRP C 1 100 ? -28.486 21.317 58.559 1.00 7.80 96 TRP C CA 1
ATOM 4640 C C . TRP C 1 100 ? -29.458 21.603 59.732 1.00 9.39 96 TRP C C 1
ATOM 4641 O O . TRP C 1 100 ? -29.937 22.713 59.874 1.00 8.21 96 TRP C O 1
ATOM 4652 N N . ASN C 1 101 ? -29.729 20.563 60.539 1.00 9.26 97 ASN C N 1
ATOM 4653 C CA . ASN C 1 101 ? -30.738 20.567 61.616 1.00 10.35 97 ASN C CA 1
ATOM 4654 C C . ASN C 1 101 ? -30.714 21.779 62.549 1.00 10.62 97 ASN C C 1
ATOM 4655 O O . ASN C 1 101 ? -31.769 22.336 62.862 1.00 11.43 97 ASN C O 1
ATOM 4660 N N . SER C 1 102 ? -29.521 22.201 62.971 1.00 10.49 98 SER C N 1
ATOM 4661 C CA . SER C 1 102 ? -29.382 23.295 63.920 1.00 10.83 98 SER C CA 1
ATOM 4662 C C . SER C 1 102 ? -29.672 24.672 63.261 1.00 10.18 98 SER C C 1
ATOM 4663 O O . SER C 1 102 ? -29.863 25.655 63.970 1.00 9.56 98 SER C O 1
ATOM 4666 N N . ASP C 1 103 ? -29.712 24.724 61.925 1.00 9.84 99 ASP C N 1
ATOM 4667 C CA . ASP C 1 103 ? -30.128 25.894 61.194 1.00 10.03 99 ASP C CA 1
ATOM 4668 C C . ASP C 1 103 ? -31.595 25.887 60.839 1.00 10.67 99 ASP C C 1
ATOM 4669 O O . ASP C 1 103 ? -32.072 26.814 60.169 1.00 10.51 99 ASP C O 1
ATOM 4674 N N . GLN C 1 104 ? -32.336 24.893 61.290 1.00 9.52 100 GLN C N 1
ATOM 4675 C CA . GLN C 1 104 ? -33.757 24.903 60.934 1.00 10.74 100 GLN C CA 1
ATOM 4676 C C . GLN C 1 104 ? -34.499 26.099 61.544 1.00 10.92 100 GLN C C 1
ATOM 4677 O O . GLN C 1 104 ? -34.190 26.527 62.636 1.00 10.13 100 GLN C O 1
ATOM 4683 N N . GLY C 1 105 ? -35.523 26.570 60.849 1.00 11.19 101 GLY C N 1
ATOM 4684 C CA . GLY C 1 105 ? -36.187 27.830 61.160 1.00 12.11 101 GLY C CA 1
ATOM 4685 C C . GLY C 1 105 ? -36.171 28.738 59.942 1.00 11.65 101 GLY C C 1
ATOM 4686 O O . GLY C 1 105 ? -35.438 28.515 58.998 1.00 11.43 101 GLY C O 1
ATOM 4687 N N . TYR C 1 106 ? -36.997 29.773 59.950 1.00 11.15 102 TYR C N 1
ATOM 4688 C CA . TYR C 1 106 ? -37.094 30.627 58.777 1.00 11.71 102 TYR C CA 1
ATOM 4689 C C . TYR C 1 106 ? -35.861 31.540 58.573 1.00 12.02 102 TYR C C 1
ATOM 4690 O O . TYR C 1 106 ? -35.152 31.394 57.595 1.00 10.81 102 TYR C O 1
ATOM 4699 N N . GLU C 1 107 ? -35.625 32.488 59.478 1.00 13.61 103 GLU C N 1
ATOM 4700 C CA . GLU C 1 107 ? -34.498 33.414 59.347 1.00 13.46 103 GLU C CA 1
ATOM 4701 C C . GLU C 1 107 ? -33.171 32.638 59.381 1.00 12.91 103 GLU C C 1
ATOM 4702 O O . GLU C 1 107 ? -32.243 32.968 58.662 1.00 13.06 103 GLU C O 1
ATOM 4708 N N . SER C 1 108 ? -33.104 31.606 60.207 1.00 12.92 104 SER C N 1
ATOM 4709 C CA . SER C 1 108 ? -31.891 30.824 60.351 1.00 13.06 104 SER C CA 1
ATOM 4710 C C . SER C 1 108 ? -31.490 30.107 59.068 1.00 11.75 104 SER C C 1
ATOM 4711 O O . SER C 1 108 ? -30.292 30.036 58.784 1.00 11.25 104 SER C O 1
ATOM 4714 N N . THR C 1 109 ? -32.466 29.604 58.308 1.00 10.99 105 THR C N 1
ATOM 4715 C CA . THR C 1 109 ? -32.230 28.993 56.985 1.00 10.04 105 THR C CA 1
ATOM 4716 C C . THR C 1 109 ? -31.785 30.044 55.959 1.00 11.34 105 THR C C 1
ATOM 4717 O O . THR C 1 109 ? -30.853 29.831 55.187 1.00 11.16 105 THR C O 1
ATOM 4721 N N . LEU C 1 110 ? -32.416 31.209 55.977 1.00 10.32 106 LEU C N 1
ATOM 4722 C CA . LEU C 1 110 ? -32.045 32.226 55.017 1.00 10.35 106 LEU C CA 1
ATOM 4723 C C . LEU C 1 110 ? -30.584 32.643 55.284 1.00 10.99 106 LEU C C 1
ATOM 4724 O O . LEU C 1 110 ? -29.822 32.791 54.346 1.00 11.71 106 LEU C O 1
ATOM 4729 N N . LYS C 1 111 ? -30.202 32.732 56.566 1.00 11.00 107 LYS C N 1
ATOM 4730 C CA . LYS C 1 111 ? -28.820 33.009 56.955 1.00 12.57 107 LYS C CA 1
ATOM 4731 C C . LYS C 1 111 ? -27.872 31.898 56.582 1.00 12.06 107 LYS C C 1
ATOM 4732 O O . LYS C 1 111 ? -26.802 32.167 56.024 1.00 12.30 107 LYS C O 1
ATOM 4738 N N . ALA C 1 112 ? -28.232 30.656 56.898 1.00 11.75 108 ALA C N 1
ATOM 4739 C CA . ALA C 1 112 ? -27.354 29.527 56.589 1.00 11.51 108 ALA C CA 1
ATOM 4740 C C . ALA C 1 112 ? -27.147 29.398 55.060 1.00 10.94 108 ALA C C 1
ATOM 4741 O O . ALA C 1 112 ? -26.057 29.085 54.583 1.00 10.61 108 ALA C O 1
ATOM 4743 N N . PHE C 1 113 ? -28.195 29.625 54.311 1.00 11.03 109 PHE C N 1
ATOM 4744 C CA . PHE C 1 113 ? -28.087 29.551 52.862 1.00 10.96 109 PHE C CA 1
ATOM 4745 C C . PHE C 1 113 ? -27.172 30.643 52.283 1.00 11.70 109 PHE C C 1
ATOM 4746 O O . PHE C 1 113 ? -26.339 30.364 51.412 1.00 11.60 109 PHE C O 1
ATOM 4754 N N . ASP C 1 114 ? -27.337 31.879 52.746 1.00 10.89 110 ASP C N 1
ATOM 4755 C CA . ASP C 1 114 ? -26.500 32.997 52.271 1.00 11.76 110 ASP C CA 1
ATOM 4756 C C . ASP C 1 114 ? -25.019 32.664 52.510 1.00 11.53 110 ASP C C 1
ATOM 4757 O O . ASP C 1 114 ? -24.162 32.828 51.624 1.00 11.03 110 ASP C O 1
ATOM 4762 N N . THR C 1 115 ? -24.728 32.165 53.706 1.00 11.24 111 THR C N 1
ATOM 4763 C CA . THR C 1 115 ? -23.374 31.741 54.028 1.00 12.78 111 THR C CA 1
ATOM 4764 C C . THR C 1 115 ? -22.900 30.620 53.133 1.00 12.80 111 THR C C 1
ATOM 4765 O O . THR C 1 115 ? -21.732 30.625 52.722 1.00 13.21 111 THR C O 1
ATOM 4769 N N . SER C 1 116 ? -23.766 29.631 52.849 1.00 11.36 112 SER C N 1
ATOM 4770 C CA . SER C 1 116 ? -23.413 28.517 51.963 1.00 11.79 112 SER C CA 1
ATOM 4771 C C . SER C 1 116 ? -23.134 29.000 50.541 1.00 11.89 112 SER C C 1
ATOM 4772 O O . SER C 1 116 ? -22.135 28.593 49.932 1.00 12.49 112 SER C O 1
ATOM 4775 N N . LEU C 1 117 ? -23.963 29.907 50.034 1.00 12.02 113 LEU C N 1
ATOM 4776 C CA . LEU C 1 117 ? -23.751 30.420 48.669 1.00 12.34 113 LEU C CA 1
ATOM 4777 C C . LEU C 1 117 ? -22.437 31.203 48.592 1.00 12.83 113 LEU C C 1
ATOM 4778 O O . LEU C 1 117 ? -21.714 31.137 47.595 1.00 13.79 113 LEU C O 1
ATOM 4783 N N . LYS C 1 118 ? -22.146 31.954 49.644 1.00 13.96 114 LYS C N 1
ATOM 4784 C CA . LYS C 1 118 ? -20.893 32.691 49.707 1.00 15.58 114 LYS C CA 1
ATOM 4785 C C . LYS C 1 118 ? -19.709 31.734 49.696 1.00 15.62 114 LYS C C 1
ATOM 4786 O O . LYS C 1 118 ? -18.702 32.017 49.042 1.00 15.65 114 LYS C O 1
ATOM 4792 N N . LYS C 1 119 ? -19.811 30.607 50.407 1.00 14.43 115 LYS C N 1
ATOM 4793 C CA . LYS C 1 119 ? -18.686 29.647 50.455 1.00 15.42 115 LYS C CA 1
ATOM 4794 C C . LYS C 1 119 ? -18.537 28.964 49.105 1.00 14.29 115 LYS C C 1
ATOM 4795 O O . LYS C 1 119 ? -17.430 28.740 48.641 1.00 16.80 115 LYS C O 1
ATOM 4801 N N . LEU C 1 120 ? -19.669 28.640 48.488 1.00 13.14 116 LEU C N 1
ATOM 4802 C CA . LEU C 1 120 ? -19.716 27.958 47.208 1.00 12.62 116 LEU C CA 1
ATOM 4803 C C . LEU C 1 120 ? -19.265 28.869 46.052 1.00 13.32 116 LEU C C 1
ATOM 4804 O O . LEU C 1 120 ? -18.937 28.378 44.957 1.00 13.79 116 LEU C O 1
ATOM 4809 N N . GLY C 1 121 ? -19.267 30.177 46.264 1.00 13.61 117 GLY C N 1
ATOM 4810 C CA . GLY C 1 121 ? -19.004 31.123 45.170 1.00 14.44 117 GLY C CA 1
ATOM 4811 C C . GLY C 1 121 ? -19.858 30.995 43.937 1.00 14.75 117 GLY C C 1
ATOM 4812 O O . GLY C 1 121 ? -19.376 31.105 42.826 1.00 16.30 117 GLY C O 1
ATOM 4813 N N . THR C 1 122 ? -21.163 30.843 44.133 1.00 15.37 118 THR C N 1
ATOM 4814 C CA . THR C 1 122 ? -22.104 30.803 43.037 1.00 15.65 118 THR C CA 1
ATOM 4815 C C . THR C 1 122 ? -23.323 31.520 43.556 1.00 15.73 118 THR C C 1
ATOM 4816 O O . THR C 1 122 ? -23.479 31.708 44.766 1.00 15.02 118 THR C O 1
ATOM 4820 N N . ASP C 1 123 ? -24.200 31.904 42.645 1.00 16.99 119 ASP C N 1
ATOM 4821 C CA . ASP C 1 123 ? -25.364 32.692 43.009 1.00 18.05 119 ASP C CA 1
ATOM 4822 C C . ASP C 1 123 ? -26.637 31.874 43.130 1.00 17.19 119 ASP C C 1
ATOM 4823 O O . ASP C 1 123 ? -27.667 32.391 43.556 1.00 17.47 119 ASP C O 1
ATOM 4828 N N . TYR C 1 124 ? -26.557 30.577 42.850 1.00 15.73 120 TYR C N 1
ATOM 4829 C CA . TYR C 1 124 ? -27.710 29.701 43.061 1.00 14.53 120 TYR C CA 1
ATOM 4830 C C . TYR C 1 124 ? -27.243 28.241 43.307 1.00 12.43 120 TYR C C 1
ATOM 4831 O O . TYR C 1 124 ? -26.104 27.871 42.986 1.00 11.28 120 TYR C O 1
ATOM 4840 N N . VAL C 1 125 ? -28.111 27.444 43.903 1.00 12.20 121 VAL C N 1
ATOM 4841 C CA . VAL C 1 125 ? -27.953 25.985 43.871 1.00 10.97 121 VAL C CA 1
ATOM 4842 C C . VAL C 1 125 ? -29.111 25.439 43.042 1.00 10.89 121 VAL C C 1
ATOM 4843 O O . VAL C 1 125 ? -30.192 26.030 43.009 1.00 10.94 121 VAL C O 1
ATOM 4847 N N . ASP C 1 126 ? -28.896 24.302 42.390 1.00 11.34 122 ASP C N 1
ATOM 4848 C CA . ASP C 1 126 ? -29.965 23.663 41.601 1.00 11.72 122 ASP C CA 1
ATOM 4849 C C . ASP C 1 126 ? -30.959 22.970 42.488 1.00 11.83 122 ASP C C 1
ATOM 4850 O O . ASP C 1 126 ? -32.151 22.909 42.174 1.00 11.33 122 ASP C O 1
ATOM 4855 N N . LEU C 1 127 ? -30.473 22.474 43.625 1.00 10.73 123 LEU C N 1
ATOM 4856 C CA . LEU C 1 127 ? -31.344 21.803 44.568 1.00 10.07 123 LEU C CA 1
ATOM 4857 C C . LEU C 1 127 ? -30.913 22.076 45.987 1.00 10.03 123 LEU C C 1
ATOM 4858 O O . LEU C 1 127 ? -29.729 21.999 46.270 1.00 10.94 123 LEU C O 1
ATOM 4863 N N . TYR C 1 128 ? -31.873 22.410 46.854 1.00 9.88 124 TYR C N 1
ATOM 4864 C CA . TYR C 1 128 ? -31.626 22.597 48.307 1.00 9.25 124 TYR C CA 1
ATOM 4865 C C . TYR C 1 128 ? -32.545 21.599 49.000 1.00 9.60 124 TYR C C 1
ATOM 4866 O O . TYR C 1 128 ? -33.778 21.556 48.701 1.00 8.70 124 TYR C O 1
ATOM 4875 N N . LEU C 1 129 ? -31.969 20.812 49.912 1.00 8.15 125 LEU C N 1
ATOM 4876 C CA . LEU C 1 129 ? -32.714 19.830 50.673 1.00 8.54 125 LEU C CA 1
ATOM 4877 C C . LEU C 1 129 ? -32.702 20.144 52.174 1.00 8.53 125 LEU C C 1
ATOM 4878 O O . LEU C 1 129 ? -31.680 20.505 52.710 1.00 7.11 125 LEU C O 1
ATOM 4883 N N . ILE C 1 130 ? -33.827 19.918 52.833 1.00 7.68 126 ILE C N 1
ATOM 4884 C CA . ILE C 1 130 ? -33.833 19.823 54.312 1.00 7.72 126 ILE C CA 1
ATOM 4885 C C . ILE C 1 130 ? -33.143 18.484 54.651 1.00 8.47 126 ILE C C 1
ATOM 4886 O O . ILE C 1 130 ? -33.613 17.401 54.251 1.00 9.13 126 ILE C O 1
ATOM 4891 N N . HIS C 1 131 ? -32.056 18.540 55.408 1.00 7.94 127 HIS C N 1
ATOM 4892 C CA . HIS C 1 131 ? -31.228 17.369 55.661 1.00 7.36 127 HIS C CA 1
ATOM 4893 C C . HIS C 1 131 ? -31.948 16.258 56.467 1.00 7.83 127 HIS C C 1
ATOM 4894 O O . HIS C 1 131 ? -31.788 15.066 56.177 1.00 6.65 127 HIS C O 1
ATOM 4901 N N . TRP C 1 132 ? -32.713 16.650 57.480 1.00 7.58 128 TRP C N 1
ATOM 4902 C CA . TRP C 1 132 ? -33.475 15.713 58.290 1.00 7.37 128 TRP C CA 1
ATOM 4903 C C . TRP C 1 132 ? -34.796 16.334 58.670 1.00 7.07 128 TRP C C 1
ATOM 4904 O O . TRP C 1 132 ? -34.881 17.571 58.807 1.00 6.96 128 TRP C O 1
ATOM 4915 N N . PRO C 1 133 ? -35.812 15.507 58.940 1.00 6.86 129 PRO C N 1
ATOM 4916 C CA . PRO C 1 133 ? -37.054 16.047 59.534 1.00 7.13 129 PRO C CA 1
ATOM 4917 C C . PRO C 1 133 ? -36.911 16.194 61.057 1.00 8.63 129 PRO C C 1
ATOM 4918 O O . PRO C 1 133 ? -37.755 15.698 61.805 1.00 9.91 129 PRO C O 1
ATOM 4922 N N . MET C 1 134 ? -35.804 16.800 61.489 1.00 10.73 130 MET C N 1
ATOM 4923 C CA . MET C 1 134 ? -35.445 16.906 62.911 1.00 11.09 130 MET C CA 1
ATOM 4924 C C . MET C 1 134 ? -35.032 18.315 63.151 1.00 12.03 130 MET C C 1
ATOM 4925 O O . MET C 1 134 ? -34.465 18.939 62.247 1.00 12.96 130 MET C O 1
ATOM 4930 N N . PRO C 1 135 ? -35.245 18.820 64.372 1.00 11.93 131 PRO C N 1
ATOM 4931 C CA . PRO C 1 135 ? -35.792 18.095 65.543 1.00 12.26 131 PRO C CA 1
ATOM 4932 C C . PRO C 1 135 ? -37.290 18.242 65.702 1.00 12.22 131 PRO C C 1
ATOM 4933 O O . PRO C 1 135 ? -37.848 17.684 66.655 1.00 14.02 131 PRO C O 1
ATOM 4937 N N . SER C 1 136 ? -37.960 18.984 64.821 1.00 11.61 132 SER C N 1
ATOM 4938 C CA . SER C 1 136 ? -39.423 19.085 64.936 1.00 10.76 132 SER C CA 1
ATOM 4939 C C . SER C 1 136 ? -40.121 19.426 63.658 1.00 10.80 132 SER C C 1
ATOM 4940 O O . SER C 1 136 ? -39.563 20.049 62.774 1.00 10.13 132 SER C O 1
ATOM 4943 N N . LYS C 1 137 ? -41.402 19.101 63.609 1.00 10.86 133 LYS C N 1
ATOM 4944 C CA . LYS C 1 137 ? -42.192 19.473 62.449 1.00 11.81 133 LYS C CA 1
ATOM 4945 C C . LYS C 1 137 ? -42.316 20.993 62.321 1.00 11.73 133 LYS C C 1
ATOM 4946 O O . LYS C 1 137 ? -42.148 21.579 61.251 1.00 10.33 133 LYS C O 1
ATOM 4952 N N . ASP C 1 138 ? -42.572 21.639 63.445 1.00 12.18 134 ASP C N 1
ATOM 4953 C CA . ASP C 1 138 ? -42.688 23.086 63.460 1.00 13.52 134 ASP C CA 1
ATOM 4954 C C . ASP C 1 138 ? -41.411 23.749 62.912 1.00 13.92 134 ASP C C 1
ATOM 4955 O O . ASP C 1 138 ? -41.507 24.689 62.109 1.00 14.58 134 ASP C O 1
ATOM 4960 N N . LEU C 1 139 ? -40.239 23.222 63.244 1.00 13.85 135 LEU C N 1
ATOM 4961 C CA . LEU C 1 139 ? -39.000 23.803 62.715 1.00 13.85 135 LEU C CA 1
ATOM 4962 C C . LEU C 1 139 ? -38.831 23.467 61.242 1.00 13.33 135 LEU C C 1
ATOM 4963 O O . LEU C 1 139 ? -38.510 24.334 60.472 1.00 12.51 135 LEU C O 1
ATOM 4968 N N . PHE C 1 140 ? -39.071 22.230 60.820 1.00 12.21 136 PHE C N 1
ATOM 4969 C CA . PHE C 1 140 ? -38.829 21.963 59.398 1.00 11.61 136 PHE C CA 1
ATOM 4970 C C . PHE C 1 140 ? -39.852 22.656 58.484 1.00 11.21 136 PHE C C 1
ATOM 4971 O O . PHE C 1 140 ? -39.540 22.917 57.319 1.00 10.04 136 PHE C O 1
ATOM 4979 N N . MET C 1 141 ? -41.070 22.943 58.974 1.00 11.69 137 MET C N 1
ATOM 4980 C CA . MET C 1 141 ? -42.016 23.679 58.155 1.00 11.65 137 MET C CA 1
ATOM 4981 C C . MET C 1 141 ? -41.638 25.145 57.966 1.00 10.62 137 MET C C 1
ATOM 4982 O O . MET C 1 141 ? -41.887 25.730 56.910 1.00 10.04 137 MET C O 1
ATOM 4987 N N . GLU C 1 142 ? -41.064 25.743 58.987 1.00 10.35 138 GLU C N 1
ATOM 4988 C CA . GLU C 1 142 ? -40.487 27.073 58.875 1.00 10.55 138 GLU C CA 1
ATOM 4989 C C . GLU C 1 142 ? -39.284 27.095 57.939 1.00 10.03 138 GLU C C 1
ATOM 4990 O O . GLU C 1 142 ? -39.119 28.021 57.171 1.00 9.56 138 GLU C O 1
ATOM 4996 N N . THR C 1 143 ? -38.435 26.070 57.995 1.00 9.35 139 THR C N 1
ATOM 4997 C CA . THR C 1 143 ? -37.342 25.959 57.023 1.00 8.90 139 THR C CA 1
ATOM 4998 C C . THR C 1 143 ? -37.932 25.854 55.617 1.00 8.69 139 THR C C 1
ATOM 4999 O O . THR C 1 143 ? -37.469 26.481 54.680 1.00 8.69 139 THR C O 1
ATOM 5003 N N . TRP C 1 144 ? -38.984 25.058 55.464 1.00 9.11 140 TRP C N 1
ATOM 5004 C CA . TRP C 1 144 ? -39.619 24.904 54.152 1.00 9.42 140 TRP C CA 1
ATOM 5005 C C . TRP C 1 144 ? -40.214 26.218 53.655 1.00 10.73 140 TRP C C 1
ATOM 5006 O O . TRP C 1 144 ? -40.178 26.476 52.458 1.00 11.55 140 TRP C O 1
ATOM 5017 N N . ARG C 1 145 ? -40.761 27.033 54.551 1.00 11.33 141 ARG C N 1
ATOM 5018 C CA . ARG C 1 145 ? -41.181 28.393 54.189 1.00 11.41 141 ARG C CA 1
ATOM 5019 C C . ARG C 1 145 ? -39.994 29.195 53.663 1.00 11.84 141 ARG C C 1
ATOM 5020 O O . ARG C 1 145 ? -40.098 29.893 52.640 1.00 11.56 141 ARG C O 1
ATOM 5028 N N . ALA C 1 146 ? -38.847 29.074 54.324 1.00 11.40 142 ALA C N 1
ATOM 5029 C CA . ALA C 1 146 ? -37.661 29.732 53.797 1.00 11.26 142 ALA C CA 1
ATOM 5030 C C . ALA C 1 146 ? -37.289 29.209 52.416 1.00 10.71 142 ALA C C 1
ATOM 5031 O O . ALA C 1 146 ? -36.900 29.976 51.557 1.00 10.40 142 ALA C O 1
ATOM 5033 N N . PHE C 1 147 ? -37.382 27.896 52.206 1.00 10.88 143 PHE C N 1
ATOM 5034 C CA . PHE C 1 147 ? -37.016 27.296 50.919 1.00 10.75 143 PHE C CA 1
ATOM 5035 C C . PHE C 1 147 ? -37.926 27.839 49.831 1.00 11.17 143 PHE C C 1
ATOM 5036 O O . PHE C 1 147 ? -37.504 28.100 48.713 1.00 12.04 143 PHE C O 1
ATOM 5044 N N . ILE C 1 148 ? -39.225 27.933 50.123 1.00 12.14 144 ILE C N 1
ATOM 5045 C CA . ILE C 1 148 ? -40.175 28.467 49.158 1.00 12.35 144 ILE C CA 1
ATOM 5046 C C . ILE C 1 148 ? -39.801 29.902 48.773 1.00 13.16 144 ILE C C 1
ATOM 5047 O O . ILE C 1 148 ? -39.834 30.258 47.580 1.00 13.89 144 ILE C O 1
ATOM 5052 N N . LYS C 1 149 ? -39.423 30.719 49.754 1.00 13.68 145 LYS C N 1
ATOM 5053 C CA . LYS C 1 149 ? -38.919 32.090 49.508 1.00 15.39 145 LYS C CA 1
ATOM 5054 C C . LYS C 1 149 ? -37.654 32.072 48.615 1.00 14.95 145 LYS C C 1
ATOM 5055 O O . LYS C 1 149 ? -37.559 32.789 47.624 1.00 14.08 145 LYS C O 1
ATOM 5061 N N . LEU C 1 150 ? -36.710 31.182 48.928 1.00 15.25 146 LEU C N 1
ATOM 5062 C CA . LEU C 1 150 ? -35.488 31.098 48.137 1.00 15.23 146 LEU C CA 1
ATOM 5063 C C . LEU C 1 150 ? -35.792 30.718 46.652 1.00 15.57 146 LEU C C 1
ATOM 5064 O O . LEU C 1 150 ? -35.183 31.268 45.701 1.00 15.42 146 LEU C O 1
ATOM 5069 N N . LYS C 1 151 ? -36.728 29.806 46.452 1.00 15.92 147 LYS C N 1
ATOM 5070 C CA . LYS C 1 151 ? -37.096 29.418 45.105 1.00 17.50 147 LYS C CA 1
ATOM 5071 C C . LYS C 1 151 ? -37.748 30.616 44.399 1.00 19.36 147 LYS C C 1
ATOM 5072 O O . LYS C 1 151 ? -37.372 30.954 43.257 1.00 19.66 147 LYS C O 1
ATOM 5078 N N . GLU C 1 152 ? -38.689 31.269 45.079 1.00 19.46 148 GLU C N 1
ATOM 5079 C CA . GLU C 1 152 ? -39.321 32.480 44.550 1.00 20.77 148 GLU C CA 1
ATOM 5080 C C . GLU C 1 152 ? -38.278 33.559 44.161 1.00 21.46 148 GLU C C 1
ATOM 5081 O O . GLU C 1 152 ? -38.460 34.258 43.185 1.00 22.05 148 GLU C O 1
ATOM 5083 N N . GLU C 1 153 ? -37.195 33.673 44.919 1.00 22.10 149 GLU C N 1
ATOM 5084 C CA . GLU C 1 153 ? -36.128 34.656 44.654 1.00 22.43 149 GLU C CA 1
ATOM 5085 C C . GLU C 1 153 ? -35.225 34.251 43.488 1.00 22.25 149 GLU C C 1
ATOM 5086 O O . GLU C 1 153 ? -34.412 35.050 43.016 1.00 21.61 149 GLU C O 1
ATOM 5092 N N . GLY C 1 154 ? -35.334 33.000 43.054 1.00 21.24 150 GLY C N 1
ATOM 5093 C CA . GLY C 1 154 ? -34.428 32.446 42.037 1.00 20.50 150 GLY C CA 1
ATOM 5094 C C . GLY C 1 154 ? -33.089 31.933 42.515 1.00 18.47 150 GLY C C 1
ATOM 5095 O O . GLY C 1 154 ? -32.238 31.549 41.705 1.00 18.66 150 GLY C O 1
ATOM 5096 N N . ARG C 1 155 ? -32.894 31.882 43.826 1.00 16.65 151 ARG C N 1
ATOM 5097 C CA A ARG C 1 155 ? -31.610 31.483 44.358 0.70 15.42 151 ARG C CA 1
ATOM 5098 C CA B ARG C 1 155 ? -31.623 31.488 44.427 0.30 15.22 151 ARG C CA 1
ATOM 5099 C C . ARG C 1 155 ? -31.497 29.974 44.532 1.00 14.07 151 ARG C C 1
ATOM 5100 O O . ARG C 1 155 ? -30.409 29.468 44.686 1.00 12.12 151 ARG C O 1
ATOM 5115 N N . VAL C 1 156 ? -32.636 29.277 44.552 1.00 13.21 152 VAL C N 1
ATOM 5116 C CA . VAL C 1 156 ? -32.635 27.840 44.511 1.00 11.90 152 VAL C CA 1
ATOM 5117 C C . VAL C 1 156 ? -33.557 27.430 43.383 1.00 12.58 152 VAL C C 1
ATOM 5118 O O . VAL C 1 156 ? -34.686 27.945 43.291 1.00 12.02 152 VAL C O 1
ATOM 5122 N N . LYS C 1 157 ? -33.126 26.485 42.546 1.00 11.34 153 LYS C N 1
ATOM 5123 C CA . LYS C 1 157 ? -33.943 26.132 41.394 1.00 12.35 153 LYS C CA 1
ATOM 5124 C C . LYS C 1 157 ? -35.050 25.150 41.748 1.00 11.19 153 LYS C C 1
ATOM 5125 O O . LYS C 1 157 ? -36.176 25.304 41.274 1.00 12.39 153 LYS C O 1
ATOM 5131 N N . SER C 1 158 ? -34.739 24.176 42.608 1.00 9.88 154 SER C N 1
ATOM 5132 C CA . SER C 1 158 ? -35.694 23.140 43.025 1.00 10.39 154 SER C CA 1
ATOM 5133 C C . SER C 1 158 ? -35.498 22.907 44.507 1.00 9.13 154 SER C C 1
ATOM 5134 O O . SER C 1 158 ? -34.396 23.014 45.016 1.00 8.34 154 SER C O 1
ATOM 5137 N N . ILE C 1 159 ? -36.579 22.579 45.187 1.00 9.10 155 ILE C N 1
ATOM 5138 C CA . ILE C 1 159 ? -36.542 22.329 46.624 1.00 8.28 155 ILE C CA 1
ATOM 5139 C C . ILE C 1 159 ? -37.025 20.931 46.954 1.00 8.34 155 ILE C C 1
ATOM 5140 O O . ILE C 1 159 ? -38.045 20.446 46.408 1.00 7.03 155 ILE C O 1
ATOM 5145 N N . GLY C 1 160 ? -36.275 20.291 47.845 1.00 7.98 156 GLY C N 1
ATOM 5146 C CA . GLY C 1 160 ? -36.531 18.905 48.250 1.00 8.34 156 GLY C CA 1
ATOM 5147 C C . GLY C 1 160 ? -36.235 18.632 49.698 1.00 7.69 156 GLY C C 1
ATOM 5148 O O . GLY C 1 160 ? -35.955 19.530 50.455 1.00 6.14 156 GLY C O 1
ATOM 5149 N N . VAL C 1 161 ? -36.219 17.353 50.054 1.00 7.06 157 VAL C N 1
ATOM 5150 C CA . VAL C 1 161 ? -35.966 16.939 51.425 1.00 8.04 157 VAL C CA 1
ATOM 5151 C C . VAL C 1 161 ? -35.054 15.714 51.402 1.00 7.84 157 VAL C C 1
ATOM 5152 O O . VAL C 1 161 ? -34.746 15.178 50.341 1.00 6.57 157 VAL C O 1
ATOM 5156 N N . SER C 1 162 ? -34.604 15.304 52.591 1.00 7.60 158 SER C N 1
ATOM 5157 C CA . SER C 1 162 ? -33.771 14.142 52.751 1.00 7.19 158 SER C CA 1
ATOM 5158 C C . SER C 1 162 ? -34.115 13.477 54.057 1.00 6.13 158 SER C C 1
ATOM 5159 O O . SER C 1 162 ? -34.408 14.172 55.024 1.00 6.00 158 SER C O 1
ATOM 5162 N N . ASN C 1 163 ? -34.117 12.138 54.074 1.00 7.27 159 ASN C N 1
ATOM 5163 C CA . ASN C 1 163 ? -34.422 11.382 55.292 1.00 7.55 159 ASN C CA 1
ATOM 5164 C C . ASN C 1 163 ? -35.841 11.568 55.822 1.00 7.39 159 ASN C C 1
ATOM 5165 O O . ASN C 1 163 ? -36.114 11.238 56.964 1.00 7.89 159 ASN C O 1
ATOM 5170 N N . PHE C 1 164 ? -36.738 12.083 54.990 1.00 6.95 160 PHE C N 1
ATOM 5171 C CA . PHE C 1 164 ? -38.148 12.274 55.388 1.00 7.66 160 PHE C CA 1
ATOM 5172 C C . PHE C 1 164 ? -38.910 10.984 55.318 1.00 7.55 160 PHE C C 1
ATOM 5173 O O . PHE C 1 164 ? -38.698 10.199 54.392 1.00 8.91 160 PHE C O 1
ATOM 5181 N N . ARG C 1 165 ? -39.749 10.770 56.329 1.00 9.49 161 ARG C N 1
ATOM 5182 C CA . ARG C 1 165 ? -40.681 9.630 56.386 1.00 8.90 161 ARG C CA 1
ATOM 5183 C C . ARG C 1 165 ? -42.009 10.030 55.755 1.00 9.81 161 ARG C C 1
ATOM 5184 O O . ARG C 1 165 ? -42.300 11.183 55.543 1.00 9.67 161 ARG C O 1
ATOM 5192 N N . THR C 1 166 ? -42.829 9.055 55.423 1.00 10.28 162 THR C N 1
ATOM 5193 C CA . THR C 1 166 ? -44.112 9.358 54.816 1.00 10.24 162 THR C CA 1
ATOM 5194 C C . THR C 1 166 ? -44.870 10.341 55.666 1.00 10.15 162 THR C C 1
ATOM 5195 O O . THR C 1 166 ? -45.464 11.262 55.137 1.00 9.99 162 THR C O 1
ATOM 5199 N N . ALA C 1 167 ? -44.865 10.148 56.986 1.00 10.04 163 ALA C N 1
ATOM 5200 C CA . ALA C 1 167 ? -45.580 11.036 57.882 1.00 10.26 163 ALA C CA 1
ATOM 5201 C C . ALA C 1 167 ? -45.126 12.481 57.746 1.00 9.32 163 ALA C C 1
ATOM 5202 O O . ALA C 1 167 ? -45.936 13.400 57.750 1.00 9.27 163 ALA C O 1
ATOM 5204 N N . ASP C 1 168 ? -43.827 12.684 57.596 1.00 8.44 164 ASP C N 1
ATOM 5205 C CA . ASP C 1 168 ? -43.276 14.009 57.479 1.00 8.44 164 ASP C CA 1
ATOM 5206 C C . ASP C 1 168 ? -43.670 14.644 56.151 1.00 8.79 164 ASP C C 1
ATOM 5207 O O . ASP C 1 168 ? -44.026 15.813 56.092 1.00 10.47 164 ASP C O 1
ATOM 5212 N N . LEU C 1 169 ? -43.611 13.855 55.097 1.00 8.80 165 LEU C N 1
ATOM 5213 C CA . LEU C 1 169 ? -43.996 14.308 53.765 1.00 8.35 165 LEU C CA 1
ATOM 5214 C C . LEU C 1 169 ? -45.500 14.687 53.716 1.00 9.52 165 LEU C C 1
ATOM 5215 O O . LEU C 1 169 ? -45.886 15.732 53.166 1.00 11.02 165 LEU C O 1
ATOM 5220 N N . GLU C 1 170 ? -46.330 13.849 54.294 1.00 9.67 166 GLU C N 1
ATOM 5221 C CA . GLU C 1 170 ? -47.795 14.148 54.358 1.00 11.24 166 GLU C CA 1
ATOM 5222 C C . GLU C 1 170 ? -48.072 15.519 54.975 1.00 12.09 166 GLU C C 1
ATOM 5223 O O . GLU C 1 170 ? -48.854 16.328 54.446 1.00 11.69 166 GLU C O 1
ATOM 5229 N N . ARG C 1 171 ? -47.491 15.750 56.150 1.00 12.83 167 ARG C N 1
ATOM 5230 C CA . ARG C 1 171 ? -47.694 16.985 56.865 1.00 13.80 167 ARG C CA 1
ATOM 5231 C C . ARG C 1 171 ? -47.157 18.175 56.077 1.00 12.97 167 ARG C C 1
ATOM 5232 O O . ARG C 1 171 ? -47.780 19.230 56.019 1.00 12.93 167 ARG C O 1
ATOM 5240 N N . LEU C 1 172 ? -45.989 18.007 55.476 1.00 11.82 168 LEU C N 1
ATOM 5241 C CA . LEU C 1 172 ? -45.370 19.078 54.748 1.00 12.29 168 LEU C CA 1
ATOM 5242 C C . LEU C 1 172 ? -46.191 19.479 53.525 1.00 11.13 168 LEU C C 1
ATOM 5243 O O . LEU C 1 172 ? -46.281 20.628 53.208 1.00 11.08 168 LEU C O 1
ATOM 5248 N N . ILE C 1 173 ? -46.796 18.509 52.863 1.00 11.23 169 ILE C N 1
ATOM 5249 C CA . ILE C 1 173 ? -47.559 18.775 51.644 1.00 10.61 169 ILE C CA 1
ATOM 5250 C C . ILE C 1 173 ? -48.891 19.395 52.041 1.00 11.14 169 ILE C C 1
ATOM 5251 O O . ILE C 1 173 ? -49.301 20.415 51.484 1.00 11.21 169 ILE C O 1
ATOM 5256 N N . LYS C 1 174 ? -49.534 18.812 53.046 1.00 10.63 170 LYS C N 1
ATOM 5257 C CA . LYS C 1 174 ? -50.825 19.336 53.526 1.00 12.43 170 LYS C CA 1
ATOM 5258 C C . LYS C 1 174 ? -50.723 20.779 53.968 1.00 10.79 170 LYS C C 1
ATOM 5259 O O . LYS C 1 174 ? -51.603 21.571 53.668 1.00 9.43 170 LYS C O 1
ATOM 5265 N N . GLU C 1 175 ? -49.658 21.104 54.700 1.00 10.20 171 GLU C N 1
ATOM 5266 C CA . GLU C 1 175 ? -49.577 22.430 55.282 1.00 11.05 171 GLU C CA 1
ATOM 5267 C C . GLU C 1 175 ? -49.115 23.476 54.286 1.00 10.70 171 GLU C C 1
ATOM 5268 O O . GLU C 1 175 ? -49.580 24.617 54.351 1.00 11.02 171 GLU C O 1
ATOM 5274 N N . SER C 1 176 ? -48.209 23.100 53.385 1.00 10.60 172 SER C N 1
ATOM 5275 C CA . SER C 1 176 ? -47.540 24.102 52.555 1.00 10.57 172 SER C CA 1
ATOM 5276 C C . SER C 1 176 ? -48.076 24.146 51.112 1.00 10.43 172 SER C C 1
ATOM 5277 O O . SER C 1 176 ? -47.887 25.134 50.413 1.00 8.93 172 SER C O 1
ATOM 5280 N N . GLY C 1 177 ? -48.611 23.020 50.648 1.00 10.67 173 GLY C N 1
ATOM 5281 C CA . GLY C 1 177 ? -48.999 22.856 49.268 1.00 11.81 173 GLY C CA 1
ATOM 5282 C C . GLY C 1 177 ? -47.906 22.669 48.248 1.00 11.86 173 GLY C C 1
ATOM 5283 O O . GLY C 1 177 ? -48.203 22.585 47.039 1.00 12.99 173 GLY C O 1
ATOM 5284 N N . VAL C 1 178 ? -46.648 22.560 48.713 1.00 11.56 174 VAL C N 1
ATOM 5285 C CA . VAL C 1 178 ? -45.505 22.357 47.839 1.00 11.74 174 VAL C CA 1
ATOM 5286 C C . VAL C 1 178 ? -44.970 20.969 48.085 1.00 11.56 174 VAL C C 1
ATOM 5287 O O . VAL C 1 178 ? -44.596 20.625 49.207 1.00 11.46 174 VAL C O 1
ATOM 5291 N N . THR C 1 179 ? -44.976 20.167 47.036 1.00 10.83 175 THR C N 1
ATOM 5292 C CA . THR C 1 179 ? -44.496 18.782 47.119 1.00 10.89 175 THR C CA 1
ATOM 5293 C C . THR C 1 179 ? -42.997 18.755 46.778 1.00 10.73 175 THR C C 1
ATOM 5294 O O . THR C 1 179 ? -42.594 19.271 45.743 1.00 11.67 175 THR C O 1
ATOM 5298 N N . PRO C 1 180 ? -42.171 18.196 47.658 1.00 10.24 176 PRO C N 1
ATOM 5299 C CA . PRO C 1 180 ? -40.731 18.168 47.369 1.00 10.12 176 PRO C CA 1
ATOM 5300 C C . PRO C 1 180 ? -40.392 17.508 46.031 1.00 9.48 176 PRO C C 1
ATOM 5301 O O . PRO C 1 180 ? -41.046 16.567 45.646 1.00 9.49 176 PRO C O 1
ATOM 5305 N N . VAL C 1 181 ? -39.388 17.994 45.301 1.00 9.83 177 VAL C N 1
ATOM 5306 C CA . VAL C 1 181 ? -39.118 17.414 43.987 1.00 9.73 177 VAL C CA 1
ATOM 5307 C C . VAL C 1 181 ? -38.533 16.000 44.196 1.00 8.88 177 VAL C C 1
ATOM 5308 O O . VAL C 1 181 ? -38.666 15.098 43.352 1.00 9.05 177 VAL C O 1
ATOM 5312 N N . LEU C 1 182 ? -37.879 15.823 45.325 1.00 7.87 178 LEU C N 1
ATOM 5313 C CA . LEU C 1 182 ? -37.320 14.556 45.655 1.00 8.50 178 LEU C CA 1
ATOM 5314 C C . LEU C 1 182 ? -37.126 14.411 47.156 1.00 8.64 178 LEU C C 1
ATOM 5315 O O . LEU C 1 182 ? -37.138 15.423 47.890 1.00 8.16 178 LEU C O 1
ATOM 5320 N N . ASN C 1 183 ? -36.925 13.164 47.584 1.00 7.87 179 ASN C N 1
ATOM 5321 C CA . ASN C 1 183 ? -36.552 12.801 48.968 1.00 6.74 179 ASN C CA 1
ATOM 5322 C C . ASN C 1 183 ? -35.299 11.915 48.855 1.00 8.39 179 ASN C C 1
ATOM 5323 O O . ASN C 1 183 ? -35.327 10.835 48.236 1.00 8.76 179 ASN C O 1
ATOM 5328 N N . GLN C 1 184 ? -34.186 12.412 49.385 1.00 8.05 180 GLN C N 1
ATOM 5329 C CA . GLN C 1 184 ? -32.949 11.653 49.382 1.00 7.76 180 GLN C CA 1
ATOM 5330 C C . GLN C 1 184 ? -32.937 10.763 50.614 1.00 8.03 180 GLN C C 1
ATOM 5331 O O . GLN C 1 184 ? -32.869 11.265 51.746 1.00 6.92 180 GLN C O 1
ATOM 5337 N N . ILE C 1 185 ? -32.998 9.439 50.391 1.00 7.61 181 ILE C N 1
ATOM 5338 C CA . ILE C 1 185 ? -33.164 8.488 51.480 1.00 8.77 181 ILE C CA 1
ATOM 5339 C C . ILE C 1 185 ? -32.158 7.372 51.357 1.00 7.85 181 ILE C C 1
ATOM 5340 O O . ILE C 1 185 ? -31.673 7.085 50.293 1.00 6.97 181 ILE C O 1
ATOM 5345 N N . GLU C 1 186 ? -31.847 6.758 52.485 1.00 8.56 182 GLU C N 1
ATOM 5346 C CA . GLU C 1 186 ? -31.100 5.480 52.479 1.00 8.08 182 GLU C CA 1
ATOM 5347 C C . GLU C 1 186 ? -31.834 4.415 51.705 1.00 9.37 182 GLU C C 1
ATOM 5348 O O . GLU C 1 186 ? -32.960 4.099 52.025 1.00 9.08 182 GLU C O 1
ATOM 5354 N N . LEU C 1 187 ? -31.198 3.868 50.665 1.00 10.97 183 LEU C N 1
ATOM 5355 C CA . LEU C 1 187 ? -31.854 2.915 49.773 1.00 12.07 183 LEU C CA 1
ATOM 5356 C C . LEU C 1 187 ? -30.837 2.029 49.095 1.00 11.49 183 LEU C C 1
ATOM 5357 O O . LEU C 1 187 ? -29.991 2.492 48.348 1.00 12.05 183 LEU C O 1
ATOM 5362 N N . HIS C 1 188 ? -30.913 0.735 49.380 1.00 13.56 184 HIS C N 1
ATOM 5363 C CA . HIS C 1 188 ? -30.017 -0.224 48.761 1.00 13.34 184 HIS C CA 1
ATOM 5364 C C . HIS C 1 188 ? -30.783 -1.541 48.709 1.00 14.57 184 HIS C C 1
ATOM 5365 O O . HIS C 1 188 ? -31.891 -1.611 49.221 1.00 13.90 184 HIS C O 1
ATOM 5372 N N . PRO C 1 189 ? -30.209 -2.582 48.074 1.00 15.66 185 PRO C N 1
ATOM 5373 C CA . PRO C 1 189 ? -30.986 -3.817 47.875 1.00 16.85 185 PRO C CA 1
ATOM 5374 C C . PRO C 1 189 ? -31.535 -4.501 49.132 1.00 17.96 185 PRO C C 1
ATOM 5375 O O . PRO C 1 189 ? -32.542 -5.203 49.049 1.00 20.24 185 PRO C O 1
ATOM 5379 N N . GLN C 1 190 ? -30.904 -4.298 50.274 1.00 18.78 186 GLN C N 1
ATOM 5380 C CA . GLN C 1 190 ? -31.368 -4.900 51.533 1.00 20.27 186 GLN C CA 1
ATOM 5381 C C . GLN C 1 190 ? -32.288 -3.958 52.353 1.00 19.36 186 GLN C C 1
ATOM 5382 O O . GLN C 1 190 ? -32.721 -4.287 53.477 1.00 18.80 186 GLN C O 1
ATOM 5388 N N . PHE C 1 191 ? -32.588 -2.801 51.782 1.00 18.56 187 PHE C N 1
ATOM 5389 C CA . PHE C 1 191 ? -33.291 -1.739 52.495 1.00 18.57 187 PHE C CA 1
ATOM 5390 C C . PHE C 1 191 ? -33.888 -0.843 51.432 1.00 17.97 187 PHE C C 1
ATOM 5391 O O . PHE C 1 191 ? -33.341 0.205 51.117 1.00 17.72 187 PHE C O 1
ATOM 5399 N N . GLN C 1 192 ? -34.998 -1.292 50.857 1.00 17.83 188 GLN C N 1
ATOM 5400 C CA . GLN C 1 192 ? -35.537 -0.654 49.657 1.00 18.56 188 GLN C CA 1
ATOM 5401 C C . GLN C 1 192 ? -36.711 0.297 49.889 1.00 18.26 188 GLN C C 1
ATOM 5402 O O . GLN C 1 192 ? -37.216 0.864 48.930 1.00 17.65 188 GLN C O 1
ATOM 5408 N N . GLN C 1 193 ? -37.155 0.411 51.136 1.00 16.89 189 GLN C N 1
ATOM 5409 C CA . GLN C 1 193 ? -38.160 1.368 51.564 1.00 17.64 189 GLN C CA 1
ATOM 5410 C C . GLN C 1 193 ? -39.382 1.374 50.638 1.00 17.25 189 GLN C C 1
ATOM 5411 O O . GLN C 1 193 ? -39.770 2.412 50.111 1.00 16.81 189 GLN C O 1
ATOM 5417 N N . ASP C 1 194 ? -39.994 0.199 50.482 1.00 17.22 190 ASP C N 1
ATOM 5418 C CA . ASP C 1 194 ? -41.071 0.000 49.509 1.00 17.59 190 ASP C CA 1
ATOM 5419 C C . ASP C 1 194 ? -42.223 0.967 49.691 1.00 16.08 190 ASP C C 1
ATOM 5420 O O . ASP C 1 194 ? -42.657 1.554 48.713 1.00 14.52 190 ASP C O 1
ATOM 5425 N N . GLU C 1 195 ? -42.694 1.124 50.923 1.00 14.28 191 GLU C N 1
ATOM 5426 C CA . GLU C 1 195 ? -43.877 1.922 51.164 1.00 15.59 191 GLU C CA 1
ATOM 5427 C C . GLU C 1 195 ? -43.585 3.393 50.957 1.00 14.23 191 GLU C C 1
ATOM 5428 O O . GLU C 1 195 ? -44.416 4.097 50.445 1.00 14.76 191 GLU C O 1
ATOM 5434 N N . LEU C 1 196 ? -42.392 3.850 51.350 1.00 14.22 192 LEU C N 1
ATOM 5435 C CA . LEU C 1 196 ? -42.021 5.236 51.148 1.00 13.63 192 LEU C CA 1
ATOM 5436 C C . LEU C 1 196 ? -41.922 5.483 49.644 1.00 14.53 192 LEU C C 1
ATOM 5437 O O . LEU C 1 196 ? -42.424 6.482 49.166 1.00 12.87 192 LEU C O 1
ATOM 5442 N N . ARG C 1 197 ? -41.320 4.549 48.895 1.00 14.58 193 ARG C N 1
ATOM 5443 C CA . ARG C 1 197 ? -41.226 4.708 47.429 1.00 16.19 193 ARG C CA 1
ATOM 5444 C C . ARG C 1 197 ? -42.589 4.768 46.758 1.00 16.19 193 ARG C C 1
ATOM 5445 O O . ARG C 1 197 ? -42.776 5.554 45.825 1.00 15.83 193 ARG C O 1
ATOM 5453 N N . LEU C 1 198 ? -43.540 3.948 47.223 1.00 15.19 194 LEU C N 1
ATOM 5454 C CA . LEU C 1 198 ? -44.893 3.984 46.673 1.00 15.96 194 LEU C CA 1
ATOM 5455 C C . LEU C 1 198 ? -45.535 5.338 46.949 1.00 14.76 194 LEU C C 1
ATOM 5456 O O . LEU C 1 198 ? -46.104 5.933 46.043 1.00 14.82 194 LEU C O 1
ATOM 5461 N N . PHE C 1 199 ? -45.433 5.836 48.175 1.00 13.22 195 PHE C N 1
ATOM 5462 C CA . PHE C 1 199 ? -45.862 7.210 48.465 1.00 12.02 195 PHE C CA 1
ATOM 5463 C C . PHE C 1 199 ? -45.222 8.204 47.516 1.00 11.63 195 PHE C C 1
ATOM 5464 O O . PHE C 1 199 ? -45.902 9.005 46.935 1.00 11.50 195 PHE C O 1
ATOM 5472 N N . HIS C 1 200 ? -43.895 8.151 47.337 1.00 10.48 196 HIS C N 1
ATOM 5473 C CA . HIS C 1 200 ? -43.265 9.054 46.390 1.00 9.63 196 HIS C CA 1
ATOM 5474 C C . HIS C 1 200 ? -43.921 9.017 45.006 1.00 10.59 196 HIS C C 1
ATOM 5475 O O . HIS C 1 200 ? -44.185 10.060 44.395 1.00 9.27 196 HIS C O 1
ATOM 5482 N N . GLY C 1 201 ? -44.165 7.812 44.497 1.00 12.01 197 GLY C N 1
ATOM 5483 C CA . GLY C 1 201 ? -44.721 7.680 43.151 1.00 13.56 197 GLY C CA 1
ATOM 5484 C C . GLY C 1 201 ? -46.095 8.277 43.072 1.00 15.01 197 GLY C C 1
ATOM 5485 O O . GLY C 1 201 ? -46.430 8.945 42.086 1.00 16.13 197 GLY C O 1
ATOM 5486 N N . LYS C 1 202 ? -46.883 8.117 44.134 1.00 16.47 198 LYS C N 1
ATOM 5487 C CA . LYS C 1 202 ? -48.249 8.689 44.149 1.00 17.44 198 LYS C CA 1
ATOM 5488 C C . LYS C 1 202 ? -48.242 10.231 44.159 1.00 17.98 198 LYS C C 1
ATOM 5489 O O . LYS C 1 202 ? -49.239 10.839 43.781 1.00 19.42 198 LYS C O 1
ATOM 5495 N N . HIS C 1 203 ? -47.139 10.839 44.603 1.00 15.92 199 HIS C N 1
ATOM 5496 C CA . HIS C 1 203 ? -47.031 12.311 44.729 1.00 15.57 199 HIS C CA 1
ATOM 5497 C C . HIS C 1 203 ? -46.005 12.965 43.787 1.00 15.11 199 HIS C C 1
ATOM 5498 O O . HIS C 1 203 ? -45.612 14.134 43.961 1.00 14.21 199 HIS C O 1
ATOM 5505 N N . ASP C 1 204 ? -45.585 12.230 42.764 1.00 14.17 200 ASP C N 1
ATOM 5506 C CA A ASP C 1 204 ? -44.539 12.694 41.850 0.70 15.10 200 ASP C CA 1
ATOM 5507 C CA B ASP C 1 204 ? -44.564 12.711 41.844 0.30 14.47 200 ASP C CA 1
ATOM 5508 C C . ASP C 1 204 ? -43.339 13.265 42.583 1.00 14.41 200 ASP C C 1
ATOM 5509 O O . ASP C 1 204 ? -42.890 14.384 42.294 1.00 14.08 200 ASP C O 1
ATOM 5518 N N . ILE C 1 205 ? -42.847 12.505 43.556 1.00 12.85 201 ILE C N 1
ATOM 5519 C CA . ILE C 1 205 ? -41.598 12.772 44.237 1.00 11.78 201 ILE C CA 1
ATOM 5520 C C . ILE C 1 205 ? -40.565 11.784 43.720 1.00 11.66 201 ILE C C 1
ATOM 5521 O O . ILE C 1 205 ? -40.810 10.581 43.716 1.00 12.17 201 ILE C O 1
ATOM 5526 N N . ALA C 1 206 ? -39.438 12.286 43.214 1.00 11.60 202 ALA C N 1
ATOM 5527 C CA . ALA C 1 206 ? -38.374 11.413 42.756 1.00 10.80 202 ALA C CA 1
ATOM 5528 C C . ALA C 1 206 ? -37.699 10.810 43.989 1.00 11.54 202 ALA C C 1
ATOM 5529 O O . ALA C 1 206 ? -37.662 11.441 45.050 1.00 10.83 202 ALA C O 1
ATOM 5531 N N . THR C 1 207 ? -37.147 9.605 43.835 1.00 10.43 203 THR C N 1
ATOM 5532 C CA . THR C 1 207 ? -36.430 8.933 44.875 1.00 9.81 203 THR C CA 1
ATOM 5533 C C . THR C 1 207 ? -34.941 9.058 44.560 1.00 10.32 203 THR C C 1
ATOM 5534 O O . THR C 1 207 ? -34.473 8.647 43.464 1.00 9.98 203 THR C O 1
ATOM 5538 N N . GLU C 1 208 ? -34.215 9.618 45.525 1.00 9.71 204 GLU C N 1
ATOM 5539 C CA . GLU C 1 208 ? -32.784 9.727 45.438 1.00 10.37 204 GLU C CA 1
ATOM 5540 C C . GLU C 1 208 ? -32.149 8.910 46.557 1.00 10.49 204 GLU C C 1
ATOM 5541 O O . GLU C 1 208 ? -32.506 9.060 47.738 1.00 11.79 204 GLU C O 1
ATOM 5547 N N . ALA C 1 209 ? -31.248 8.002 46.175 1.00 10.59 205 ALA C N 1
ATOM 5548 C CA . ALA C 1 209 ? -30.643 7.024 47.057 1.00 9.66 205 ALA C CA 1
ATOM 5549 C C . ALA C 1 209 ? -29.291 7.442 47.584 1.00 9.84 205 ALA C C 1
ATOM 5550 O O . ALA C 1 209 ? -28.363 7.614 46.817 1.00 10.56 205 ALA C O 1
ATOM 5552 N N . TRP C 1 210 ? -29.172 7.624 48.892 1.00 10.35 206 TRP C N 1
ATOM 5553 C CA . TRP C 1 210 ? -27.871 7.667 49.496 1.00 12.08 206 TRP C CA 1
ATOM 5554 C C . TRP C 1 210 ? -27.565 6.291 50.106 1.00 12.51 206 TRP C C 1
ATOM 5555 O O . TRP C 1 210 ? -28.447 5.447 50.280 1.00 12.58 206 TRP C O 1
ATOM 5566 N N . SER C 1 211 ? -26.287 6.046 50.370 1.00 14.48 207 SER C N 1
ATOM 5567 C CA . SER C 1 211 ? -25.812 4.714 50.681 1.00 16.59 207 SER C CA 1
ATOM 5568 C C . SER C 1 211 ? -26.398 3.681 49.708 1.00 15.50 207 SER C C 1
ATOM 5569 O O . SER C 1 211 ? -26.874 2.621 50.131 1.00 16.22 207 SER C O 1
ATOM 5572 N N . PRO C 1 212 ? -26.340 3.977 48.387 1.00 16.15 208 PRO C N 1
ATOM 5573 C CA . PRO C 1 212 ? -26.977 3.075 47.436 1.00 16.81 208 PRO C CA 1
ATOM 5574 C C . PRO C 1 212 ? -26.351 1.693 47.409 1.00 17.68 208 PRO C C 1
ATOM 5575 O O . PRO C 1 212 ? -26.993 0.754 46.968 1.00 16.66 208 PRO C O 1
ATOM 5579 N N . LEU C 1 213 ? -25.107 1.571 47.895 1.00 19.31 209 LEU C N 1
ATOM 5580 C CA . LEU C 1 213 ? -24.411 0.279 47.932 1.00 21.30 209 LEU C CA 1
ATOM 5581 C C . LEU C 1 213 ? -24.558 -0.493 49.258 1.00 22.61 209 LEU C C 1
ATOM 5582 O O . LEU C 1 213 ? -24.043 -1.603 49.390 1.00 23.64 209 LEU C O 1
ATOM 5587 N N . GLY C 1 214 ? -25.192 0.101 50.261 1.00 22.67 210 GLY C N 1
ATOM 5588 C CA . GLY C 1 214 ? -25.411 -0.568 51.553 1.00 23.96 210 GLY C CA 1
ATOM 5589 C C . GLY C 1 214 ? -24.208 -0.911 52.437 1.00 24.63 210 GLY C C 1
ATOM 5590 O O . GLY C 1 214 ? -23.221 -0.168 52.489 1.00 27.08 210 GLY C O 1
ATOM 5591 N N . LEU C 1 218 ? -23.206 -6.277 50.864 1.00 24.61 214 LEU C N 1
ATOM 5592 C CA . LEU C 1 218 ? -23.503 -7.017 49.649 1.00 24.41 214 LEU C CA 1
ATOM 5593 C C . LEU C 1 218 ? -22.289 -7.345 48.754 1.00 24.42 214 LEU C C 1
ATOM 5594 O O . LEU C 1 218 ? -22.460 -8.054 47.747 1.00 23.21 214 LEU C O 1
ATOM 5599 N N . LEU C 1 219 ? -21.082 -6.858 49.096 1.00 24.18 215 LEU C N 1
ATOM 5600 C CA . LEU C 1 219 ? -19.887 -7.090 48.251 1.00 24.76 215 LEU C CA 1
ATOM 5601 C C . LEU C 1 219 ? -19.611 -8.585 48.012 1.00 24.82 215 LEU C C 1
ATOM 5602 O O . LEU C 1 219 ? -19.093 -8.971 46.960 1.00 25.14 215 LEU C O 1
ATOM 5604 N N . GLU C 1 220 ? -19.962 -9.418 48.985 1.00 24.06 216 GLU C N 1
ATOM 5605 C CA . GLU C 1 220 ? -19.755 -10.856 48.866 1.00 24.42 216 GLU C CA 1
ATOM 5606 C C . GLU C 1 220 ? -21.067 -11.632 48.613 1.00 22.85 216 GLU C C 1
ATOM 5607 O O . GLU C 1 220 ? -21.110 -12.861 48.768 1.00 22.26 216 GLU C O 1
ATOM 5613 N N . ASP C 1 221 ? -22.135 -10.924 48.244 1.00 20.06 217 ASP C N 1
ATOM 5614 C CA . ASP C 1 221 ? -23.409 -11.591 48.010 1.00 19.77 217 ASP C CA 1
ATOM 5615 C C . ASP C 1 221 ? -23.299 -12.500 46.790 1.00 19.17 217 ASP C C 1
ATOM 5616 O O . ASP C 1 221 ? -22.841 -12.072 45.731 1.00 18.43 217 ASP C O 1
ATOM 5621 N N . PRO C 1 222 ? -23.697 -13.779 46.937 1.00 19.20 218 PRO C N 1
ATOM 5622 C CA . PRO C 1 222 ? -23.610 -14.699 45.826 1.00 19.39 218 PRO C CA 1
ATOM 5623 C C . PRO C 1 222 ? -24.331 -14.272 44.556 1.00 18.96 218 PRO C C 1
ATOM 5624 O O . PRO C 1 222 ? -23.771 -14.418 43.489 1.00 18.60 218 PRO C O 1
ATOM 5628 N N . THR C 1 223 ? -25.561 -13.773 44.664 1.00 19.08 219 THR C N 1
ATOM 5629 C CA . THR C 1 223 ? -26.288 -13.341 43.481 1.00 19.26 219 THR C CA 1
ATOM 5630 C C . THR C 1 223 ? -25.596 -12.199 42.745 1.00 18.87 219 THR C C 1
ATOM 5631 O O . THR C 1 223 ? -25.444 -12.245 41.505 1.00 18.28 219 THR C O 1
ATOM 5635 N N . LEU C 1 224 ? -25.209 -11.166 43.498 1.00 18.70 220 LEU C N 1
ATOM 5636 C CA . LEU C 1 224 ? -24.529 -9.998 42.934 1.00 17.79 220 LEU C CA 1
ATOM 5637 C C . LEU C 1 224 ? -23.149 -10.342 42.351 1.00 18.41 220 LEU C C 1
ATOM 5638 O O . LEU C 1 224 ? -22.762 -9.820 41.290 1.00 18.42 220 LEU C O 1
ATOM 5643 N N . LYS C 1 225 ? -22.412 -11.235 43.001 1.00 18.40 221 LYS C N 1
ATOM 5644 C CA . LYS C 1 225 ? -21.108 -11.630 42.455 1.00 19.65 221 LYS C CA 1
ATOM 5645 C C . LYS C 1 225 ? -21.230 -12.312 41.089 1.00 19.85 221 LYS C C 1
ATOM 5646 O O . LYS C 1 225 ? -20.430 -12.072 40.195 1.00 20.22 221 LYS C O 1
ATOM 5652 N N . SER C 1 226 ? -22.244 -13.140 40.918 1.00 19.36 222 SER C N 1
ATOM 5653 C CA . SER C 1 226 ? -22.447 -13.832 39.645 1.00 20.18 222 SER C CA 1
ATOM 5654 C C . SER C 1 226 ? -22.913 -12.890 38.528 1.00 18.74 222 SER C C 1
ATOM 5655 O O . SER C 1 226 ? -22.452 -12.991 37.375 1.00 19.24 222 SER C O 1
ATOM 5658 N N . ILE C 1 227 ? -23.827 -11.982 38.850 1.00 16.89 223 ILE C N 1
ATOM 5659 C CA . ILE C 1 227 ? -24.232 -10.978 37.853 1.00 16.11 223 ILE C CA 1
ATOM 5660 C C . ILE C 1 227 ? -23.031 -10.099 37.424 1.00 16.06 223 ILE C C 1
ATOM 5661 O O . ILE C 1 227 ? -22.771 -9.907 36.236 1.00 15.62 223 ILE C O 1
ATOM 5666 N N . ALA C 1 228 ? -22.298 -9.599 38.414 1.00 16.75 224 ALA C N 1
ATOM 5667 C CA . ALA C 1 228 ? -21.033 -8.876 38.183 1.00 17.11 224 ALA C CA 1
ATOM 5668 C C . ALA C 1 228 ? -20.082 -9.608 37.223 1.00 19.03 224 ALA C C 1
ATOM 5669 O O . ALA C 1 228 ? -19.548 -9.018 36.253 1.00 17.80 224 ALA C O 1
ATOM 5671 N N . GLU C 1 229 ? -19.889 -10.897 37.479 1.00 20.13 225 GLU C N 1
ATOM 5672 C CA . GLU C 1 229 ? -18.960 -11.698 36.686 1.00 22.72 225 GLU C CA 1
ATOM 5673 C C . GLU C 1 229 ? -19.454 -11.816 35.268 1.00 23.28 225 GLU C C 1
ATOM 5674 O O . GLU C 1 229 ? -18.667 -11.747 34.332 1.00 23.54 225 GLU C O 1
ATOM 5680 N N . LYS C 1 230 ? -20.761 -12.012 35.097 1.00 23.31 226 LYS C N 1
ATOM 5681 C CA . LYS C 1 230 ? -21.308 -12.167 33.753 1.00 24.54 226 LYS C CA 1
ATOM 5682 C C . LYS C 1 230 ? -21.052 -10.943 32.899 1.00 24.70 226 LYS C C 1
ATOM 5683 O O . LYS C 1 230 ? -20.797 -11.071 31.710 1.00 26.29 226 LYS C O 1
ATOM 5689 N N . HIS C 1 231 ? -21.130 -9.760 33.524 1.00 24.75 227 HIS C N 1
ATOM 5690 C CA . HIS C 1 231 ? -20.999 -8.474 32.840 1.00 23.95 227 HIS C CA 1
ATOM 5691 C C . HIS C 1 231 ? -19.577 -7.900 32.899 1.00 23.88 227 HIS C C 1
ATOM 5692 O O . HIS C 1 231 ? -19.341 -6.839 32.336 1.00 24.25 227 HIS C O 1
ATOM 5699 N N . ALA C 1 232 ? -18.638 -8.573 33.581 1.00 24.38 228 ALA C N 1
ATOM 5700 C CA . ALA C 1 232 ? -17.266 -8.032 33.795 1.00 24.24 228 ALA C CA 1
ATOM 5701 C C . ALA C 1 232 ? -17.290 -6.636 34.429 1.00 23.42 228 ALA C C 1
ATOM 5702 O O . ALA C 1 232 ? -16.567 -5.710 34.001 1.00 24.08 228 ALA C O 1
ATOM 5704 N N . LYS C 1 233 ? -18.107 -6.521 35.470 1.00 21.81 229 LYS C N 1
ATOM 5705 C CA . LYS C 1 233 ? -18.297 -5.308 36.231 1.00 20.50 229 LYS C CA 1
ATOM 5706 C C . LYS C 1 233 ? -18.053 -5.684 37.679 1.00 19.37 229 LYS C C 1
ATOM 5707 O O . LYS C 1 233 ? -17.921 -6.870 37.987 1.00 18.89 229 LYS C O 1
ATOM 5713 N N . SER C 1 234 ? -17.934 -4.677 38.547 1.00 17.39 230 SER C N 1
ATOM 5714 C CA . SER C 1 234 ? -17.895 -4.894 39.973 1.00 17.00 230 SER C CA 1
ATOM 5715 C C . SER C 1 234 ? -19.330 -5.060 40.507 1.00 16.69 230 SER C C 1
ATOM 5716 O O . SER C 1 234 ? -20.307 -4.654 39.861 1.00 15.66 230 SER C O 1
ATOM 5719 N N . VAL C 1 235 ? -19.441 -5.611 41.708 1.00 16.24 231 VAL C N 1
ATOM 5720 C CA . VAL C 1 235 ? -20.722 -5.663 42.395 1.00 15.42 231 VAL C CA 1
ATOM 5721 C C . VAL C 1 235 ? -21.289 -4.251 42.554 1.00 14.79 231 VAL C C 1
ATOM 5722 O O . VAL C 1 235 ? -22.499 -4.041 42.333 1.00 12.45 231 VAL C O 1
ATOM 5726 N N . ALA C 1 236 ? -20.438 -3.276 42.888 1.00 14.33 232 ALA C N 1
ATOM 5727 C CA . ALA C 1 236 ? -20.919 -1.887 43.054 1.00 13.27 232 ALA C CA 1
ATOM 5728 C C . ALA C 1 236 ? -21.595 -1.421 41.783 1.00 12.77 232 ALA C C 1
ATOM 5729 O O . ALA C 1 236 ? -22.715 -0.871 41.805 1.00 12.90 232 ALA C O 1
ATOM 5731 N N . GLN C 1 237 ? -20.949 -1.669 40.664 1.00 12.23 233 GLN C N 1
ATOM 5732 C CA . GLN C 1 237 ? -21.497 -1.244 39.359 1.00 12.28 233 GLN C CA 1
ATOM 5733 C C . GLN C 1 237 ? -22.848 -1.899 39.048 1.00 12.14 233 GLN C C 1
ATOM 5734 O O . GLN C 1 237 ? -23.741 -1.231 38.537 1.00 11.94 233 GLN C O 1
ATOM 5740 N N . ILE C 1 238 ? -22.968 -3.194 39.351 1.00 12.03 234 ILE C N 1
ATOM 5741 C CA . ILE C 1 238 ? -24.242 -3.932 39.225 1.00 12.41 234 ILE C CA 1
ATOM 5742 C C . ILE C 1 238 ? -25.337 -3.351 40.115 1.00 11.67 234 ILE C C 1
ATOM 5743 O O . ILE C 1 238 ? -26.462 -3.088 39.652 1.00 12.63 234 ILE C O 1
ATOM 5748 N N . ILE C 1 239 ? -25.034 -3.086 41.378 1.00 11.38 235 ILE C N 1
ATOM 5749 C CA . ILE C 1 239 ? -26.018 -2.426 42.246 1.00 11.38 235 ILE C CA 1
ATOM 5750 C C . ILE C 1 239 ? -26.480 -1.048 41.706 1.00 11.07 235 ILE C C 1
ATOM 5751 O O . ILE C 1 239 ? -27.685 -0.776 41.649 1.00 11.97 235 ILE C O 1
ATOM 5756 N N . LEU C 1 240 ? -25.543 -0.214 41.270 1.00 10.89 236 LEU C N 1
ATOM 5757 C CA . LEU C 1 240 ? -25.863 1.117 40.779 1.00 10.19 236 LEU C CA 1
ATOM 5758 C C . LEU C 1 240 ? -26.694 1.019 39.498 1.00 10.68 236 LEU C C 1
ATOM 5759 O O . LEU C 1 240 ? -27.686 1.747 39.324 1.00 10.39 236 LEU C O 1
ATOM 5764 N N . ARG C 1 241 ? -26.357 0.041 38.663 1.00 11.37 237 ARG C N 1
ATOM 5765 C CA . ARG C 1 241 ? -27.150 -0.255 37.489 1.00 11.46 237 ARG C CA 1
ATOM 5766 C C . ARG C 1 241 ? -28.598 -0.587 37.815 1.00 11.67 237 ARG C C 1
ATOM 5767 O O . ARG C 1 241 ? -29.508 -0.032 37.218 1.00 11.28 237 ARG C O 1
ATOM 5775 N N . TRP C 1 242 ? -28.801 -1.498 38.769 1.00 12.74 238 TRP C N 1
ATOM 5776 C CA . TRP C 1 242 ? -30.123 -1.865 39.247 1.00 12.80 238 TRP C CA 1
ATOM 5777 C C . TRP C 1 242 ? -30.875 -0.589 39.717 1.00 11.93 238 TRP C C 1
ATOM 5778 O O . TRP C 1 242 ? -32.033 -0.399 39.395 1.00 11.75 238 TRP C O 1
ATOM 5789 N N . HIS C 1 243 ? -30.207 0.268 40.488 1.00 12.07 239 HIS C N 1
ATOM 5790 C CA . HIS C 1 243 ? -30.780 1.573 40.853 1.00 11.01 239 HIS C CA 1
ATOM 5791 C C . HIS C 1 243 ? -31.222 2.398 39.653 1.00 11.61 239 HIS C C 1
ATOM 5792 O O . HIS C 1 243 ? -32.329 2.925 39.640 1.00 11.15 239 HIS C O 1
ATOM 5799 N N . ILE C 1 244 ? -30.372 2.480 38.638 1.00 11.39 240 ILE C N 1
ATOM 5800 C CA . ILE C 1 244 ? -30.708 3.249 37.421 1.00 11.74 240 ILE C CA 1
ATOM 5801 C C . ILE C 1 244 ? -31.979 2.712 36.758 1.00 12.34 240 ILE C C 1
ATOM 5802 O O . ILE C 1 244 ? -32.942 3.446 36.485 1.00 11.29 240 ILE C O 1
ATOM 5807 N N . GLU C 1 245 ? -31.995 1.398 36.561 1.00 12.58 241 GLU C N 1
ATOM 5808 C CA . GLU C 1 245 ? -33.089 0.710 35.954 1.00 13.33 241 GLU C CA 1
ATOM 5809 C C . GLU C 1 245 ? -34.408 0.827 36.767 1.00 13.88 241 GLU C C 1
ATOM 5810 O O . GLU C 1 245 ? -35.499 0.842 36.207 1.00 13.60 241 GLU C O 1
ATOM 5816 N N . THR C 1 246 ? -34.301 0.880 38.082 1.00 13.46 242 THR C N 1
ATOM 5817 C CA . THR C 1 246 ? -35.446 1.064 38.939 1.00 14.85 242 THR C CA 1
ATOM 5818 C C . THR C 1 246 ? -36.030 2.508 38.872 1.00 14.94 242 THR C C 1
ATOM 5819 O O . THR C 1 246 ? -37.186 2.751 39.226 1.00 15.45 242 THR C O 1
ATOM 5823 N N . GLY C 1 247 ? -35.207 3.442 38.436 1.00 14.79 243 GLY C N 1
ATOM 5824 C CA . GLY C 1 247 ? -35.606 4.832 38.283 1.00 15.33 243 GLY C CA 1
ATOM 5825 C C . GLY C 1 247 ? -35.047 5.731 39.384 1.00 14.67 243 GLY C C 1
ATOM 5826 O O . GLY C 1 247 ? -35.374 6.915 39.408 1.00 14.70 243 GLY C O 1
ATOM 5827 N N . ASN C 1 248 ? -34.232 5.189 40.285 1.00 13.11 244 ASN C N 1
ATOM 5828 C CA . ASN C 1 248 ? -33.697 5.990 41.395 1.00 12.53 244 ASN C CA 1
ATOM 5829 C C . ASN C 1 248 ? -32.616 6.936 40.859 1.00 11.64 244 ASN C C 1
ATOM 5830 O O . ASN C 1 248 ? -31.883 6.578 39.931 1.00 10.59 244 ASN C O 1
ATOM 5835 N N . ILE C 1 249 ? -32.515 8.129 41.440 1.00 10.30 245 ILE C N 1
ATOM 5836 C CA . ILE C 1 249 ? -31.314 8.953 41.310 1.00 10.27 245 ILE C CA 1
ATOM 5837 C C . ILE C 1 249 ? -30.324 8.431 42.348 1.00 10.97 245 ILE C C 1
ATOM 5838 O O . ILE C 1 249 ? -30.731 8.075 43.428 1.00 10.79 245 ILE C O 1
ATOM 5843 N N . VAL C 1 250 ? -29.025 8.339 42.040 1.00 12.04 246 VAL C N 1
ATOM 5844 C CA . VAL C 1 250 ? -28.109 7.656 42.952 1.00 13.22 246 VAL C CA 1
ATOM 5845 C C . VAL C 1 250 ? -26.898 8.506 43.252 1.00 13.42 246 VAL C C 1
ATOM 5846 O O . VAL C 1 250 ? -26.344 9.081 42.350 1.00 13.18 246 VAL C O 1
ATOM 5850 N N . ILE C 1 251 ? -26.503 8.538 44.528 1.00 13.86 247 ILE C N 1
ATOM 5851 C CA . ILE C 1 251 ? -25.371 9.290 45.000 1.00 16.72 247 ILE C CA 1
ATOM 5852 C C . ILE C 1 251 ? -24.416 8.312 45.720 1.00 18.27 247 ILE C C 1
ATOM 5853 O O . ILE C 1 251 ? -24.492 8.164 46.947 1.00 20.17 247 ILE C O 1
ATOM 5858 N N . PRO C 1 252 ? -23.578 7.566 44.972 1.00 19.37 248 PRO C N 1
ATOM 5859 C CA . PRO C 1 252 ? -22.698 6.580 45.650 1.00 20.42 248 PRO C CA 1
ATOM 5860 C C . PRO C 1 252 ? -21.605 7.178 46.543 1.00 22.09 248 PRO C C 1
ATOM 5861 O O . PRO C 1 252 ? -21.126 8.253 46.250 1.00 22.10 248 PRO C O 1
ATOM 5865 N N . LYS C 1 253 ? -21.219 6.471 47.617 1.00 23.94 249 LYS C N 1
ATOM 5866 C CA . LYS C 1 253 ? -20.031 6.845 48.390 1.00 24.67 249 LYS C CA 1
ATOM 5867 C C . LYS C 1 253 ? -18.790 6.247 47.719 1.00 26.42 249 LYS C C 1
ATOM 5868 O O . LYS C 1 253 ? -18.590 5.031 47.767 1.00 25.84 249 LYS C O 1
ATOM 5870 N N . SER C 1 254 ? -17.986 7.095 47.072 1.00 26.28 250 SER C N 1
ATOM 5871 C CA . SER C 1 254 ? -16.772 6.642 46.406 1.00 27.60 250 SER C CA 1
ATOM 5872 C C . SER C 1 254 ? -15.560 7.101 47.189 1.00 27.98 250 SER C C 1
ATOM 5873 O O . SER C 1 254 ? -15.202 8.271 47.161 1.00 28.45 250 SER C O 1
ATOM 5876 N N . ILE C 1 255 ? -14.942 6.143 47.880 1.00 28.19 251 ILE C N 1
ATOM 5877 C CA . ILE C 1 255 ? -13.879 6.393 48.845 1.00 27.81 251 ILE C CA 1
ATOM 5878 C C . ILE C 1 255 ? -12.568 6.928 48.216 1.00 27.03 251 ILE C C 1
ATOM 5879 O O . ILE C 1 255 ? -11.808 7.627 48.891 1.00 27.86 251 ILE C O 1
ATOM 5881 N N . THR C 1 256 ? -12.321 6.628 46.932 1.00 25.22 252 THR C N 1
ATOM 5882 C CA . THR C 1 256 ? -11.053 6.948 46.237 1.00 23.97 252 THR C CA 1
ATOM 5883 C C . THR C 1 256 ? -11.277 7.334 44.763 1.00 23.10 252 THR C C 1
ATOM 5884 O O . THR C 1 256 ? -12.317 7.032 44.190 1.00 24.53 252 THR C O 1
ATOM 5888 N N . PRO C 1 257 ? -10.277 7.922 44.117 1.00 21.74 253 PRO C N 1
ATOM 5889 C CA . PRO C 1 257 ? -10.398 8.242 42.684 1.00 20.44 253 PRO C CA 1
ATOM 5890 C C . PRO C 1 257 ? -10.761 7.077 41.761 1.00 19.21 253 PRO C C 1
ATOM 5891 O O . PRO C 1 257 ? -11.476 7.278 40.785 1.00 17.80 253 PRO C O 1
ATOM 5895 N N . ALA C 1 258 ? -10.229 5.877 42.020 1.00 18.70 254 ALA C N 1
ATOM 5896 C CA . ALA C 1 258 ? -10.549 4.715 41.181 1.00 18.52 254 ALA C CA 1
ATOM 5897 C C . ALA C 1 258 ? -12.058 4.425 41.220 1.00 17.70 254 ALA C C 1
ATOM 5898 O O . ALA C 1 258 ? -12.663 4.138 40.192 1.00 17.67 254 ALA C O 1
ATOM 5900 N N . ARG C 1 259 ? -12.646 4.550 42.410 1.00 16.94 255 ARG C N 1
ATOM 5901 C CA . ARG C 1 259 ? -14.036 4.241 42.642 1.00 16.75 255 ARG C CA 1
ATOM 5902 C C . ARG C 1 259 ? -14.939 5.316 42.044 1.00 15.69 255 ARG C C 1
ATOM 5903 O O . ARG C 1 259 ? -16.009 4.999 41.527 1.00 16.00 255 ARG C O 1
ATOM 5905 N N . ILE C 1 260 ? -14.498 6.570 42.092 1.00 14.68 256 ILE C N 1
ATOM 5906 C CA . ILE C 1 260 ? -15.198 7.618 41.394 1.00 13.27 256 ILE C CA 1
ATOM 5907 C C . ILE C 1 260 ? -15.363 7.223 39.926 1.00 13.70 256 ILE C C 1
ATOM 5908 O O . ILE C 1 260 ? -16.470 7.273 39.377 1.00 11.78 256 ILE C O 1
ATOM 5913 N N . LYS C 1 261 ? -14.261 6.859 39.285 1.00 14.60 257 LYS C N 1
ATOM 5914 C CA . LYS C 1 261 ? -14.327 6.415 37.890 1.00 16.19 257 LYS C CA 1
ATOM 5915 C C . LYS C 1 261 ? -15.183 5.149 37.706 1.00 16.54 257 LYS C C 1
ATOM 5916 O O . LYS C 1 261 ? -16.027 5.103 36.811 1.00 17.26 257 LYS C O 1
ATOM 5922 N N . GLU C 1 262 ? -14.965 4.144 38.548 1.00 16.70 258 GLU C N 1
ATOM 5923 C CA . GLU C 1 262 ? -15.710 2.873 38.475 1.00 18.05 258 GLU C CA 1
ATOM 5924 C C . GLU C 1 262 ? -17.204 3.152 38.531 1.00 17.06 258 GLU C C 1
ATOM 5925 O O . GLU C 1 262 ? -17.953 2.723 37.652 1.00 16.20 258 GLU C O 1
ATOM 5931 N N . ASN C 1 263 ? -17.610 3.959 39.523 1.00 16.43 259 ASN C N 1
ATOM 5932 C CA . ASN C 1 263 ? -19.027 4.215 39.755 1.00 15.77 259 ASN C CA 1
ATOM 5933 C C . ASN C 1 263 ? -19.732 5.026 38.650 1.00 16.11 259 ASN C C 1
ATOM 5934 O O . ASN C 1 263 ? -20.958 5.012 38.577 1.00 15.74 259 ASN C O 1
ATOM 5939 N N . PHE C 1 264 ? -18.983 5.700 37.778 1.00 15.91 260 PHE C N 1
ATOM 5940 C CA . PHE C 1 264 ? -19.559 6.412 36.615 1.00 16.15 260 PHE C CA 1
ATOM 5941 C C . PHE C 1 264 ? -19.913 5.455 35.464 1.00 17.59 260 PHE C C 1
ATOM 5942 O O . PHE C 1 264 ? -20.802 5.721 34.651 1.00 16.72 260 PHE C O 1
ATOM 5950 N N . ASP C 1 265 ? -19.189 4.338 35.397 1.00 18.08 261 ASP C N 1
ATOM 5951 C CA . ASP C 1 265 ? -19.267 3.432 34.243 1.00 18.75 261 ASP C CA 1
ATOM 5952 C C . ASP C 1 265 ? -20.411 2.437 34.392 1.00 18.55 261 ASP C C 1
ATOM 5953 O O . ASP C 1 265 ? -20.186 1.231 34.508 1.00 18.96 261 ASP C O 1
ATOM 5958 N N . ILE C 1 266 ? -21.632 2.939 34.398 1.00 18.47 262 ILE C N 1
ATOM 5959 C CA . ILE C 1 266 ? -22.790 2.114 34.688 1.00 18.50 262 ILE C CA 1
ATOM 5960 C C . ILE C 1 266 ? -23.864 2.295 33.621 1.00 19.11 262 ILE C C 1
ATOM 5961 O O . ILE C 1 266 ? -25.017 1.956 33.844 1.00 18.93 262 ILE C O 1
ATOM 5966 N N . PHE C 1 267 ? -23.457 2.823 32.469 1.00 20.32 263 PHE C N 1
ATOM 5967 C CA . PHE C 1 267 ? -24.396 3.185 31.410 1.00 21.32 263 PHE C CA 1
ATOM 5968 C C . PHE C 1 267 ? -24.111 2.465 30.087 1.00 22.52 263 PHE C C 1
ATOM 5969 O O . PHE C 1 267 ? -24.810 2.681 29.117 1.00 24.66 263 PHE C O 1
ATOM 5977 N N . ASP C 1 268 ? -23.093 1.604 30.069 1.00 22.62 264 ASP C N 1
ATOM 5978 C CA . ASP C 1 268 ? -22.687 0.877 28.884 1.00 23.60 264 ASP C CA 1
ATOM 5979 C C . ASP C 1 268 ? -23.141 -0.587 28.928 1.00 22.22 264 ASP C C 1
ATOM 5980 O O . ASP C 1 268 ? -22.593 -1.421 28.195 1.00 22.52 264 ASP C O 1
ATOM 5985 N N . PHE C 1 269 ? -24.078 -0.901 29.824 1.00 20.75 265 PHE C N 1
ATOM 5986 C CA . PHE C 1 269 ? -24.681 -2.237 29.896 1.00 20.26 265 PHE C CA 1
ATOM 5987 C C . PHE C 1 269 ? -26.061 -2.154 30.534 1.00 19.06 265 PHE C C 1
ATOM 5988 O O . PHE C 1 269 ? -26.469 -1.102 31.071 1.00 17.90 265 PHE C O 1
ATOM 5996 N N . THR C 1 270 ? -26.762 -3.275 30.488 1.00 18.58 266 THR C N 1
ATOM 5997 C CA A THR C 1 270 ? -28.068 -3.379 31.132 0.50 18.43 266 THR C CA 1
ATOM 5998 C CA B THR C 1 270 ? -28.070 -3.385 31.117 0.50 18.40 266 THR C CA 1
ATOM 5999 C C . THR C 1 270 ? -28.216 -4.790 31.681 1.00 18.42 266 THR C C 1
ATOM 6000 O O . THR C 1 270 ? -27.605 -5.701 31.185 1.00 17.88 266 THR C O 1
ATOM 6007 N N . LEU C 1 271 ? -29.027 -4.939 32.724 1.00 18.26 267 LEU C N 1
ATOM 6008 C CA . LEU C 1 271 ? -29.286 -6.249 33.311 1.00 18.68 267 LEU C CA 1
ATOM 6009 C C . LEU C 1 271 ? -30.473 -6.877 32.597 1.00 19.32 267 LEU C C 1
ATOM 6010 O O . LEU C 1 271 ? -31.363 -6.181 32.101 1.00 20.74 267 LEU C O 1
ATOM 6015 N N . ASN C 1 272 ? -30.518 -8.195 32.520 1.00 19.67 268 ASN C N 1
ATOM 6016 C CA . ASN C 1 272 ? -31.735 -8.789 32.017 1.00 19.90 268 ASN C CA 1
ATOM 6017 C C . ASN C 1 272 ? -32.769 -8.723 33.138 1.00 18.93 268 ASN C C 1
ATOM 6018 O O . ASN C 1 272 ? -32.427 -8.351 34.275 1.00 17.58 268 ASN C O 1
ATOM 6023 N N . GLY C 1 273 ? -34.006 -9.085 32.821 1.00 18.76 269 GLY C N 1
ATOM 6024 C CA . GLY C 1 273 ? -35.124 -9.010 33.788 1.00 19.03 269 GLY C CA 1
ATOM 6025 C C . GLY C 1 273 ? -34.894 -9.935 34.968 1.00 18.28 269 GLY C C 1
ATOM 6026 O O . GLY C 1 273 ? -35.161 -9.578 36.100 1.00 17.75 269 GLY C O 1
ATOM 6027 N N . THR C 1 274 ? -34.378 -11.123 34.694 1.00 18.83 270 THR C N 1
ATOM 6028 C CA . THR C 1 274 ? -34.129 -12.104 35.735 1.00 18.86 270 THR C CA 1
ATOM 6029 C C . THR C 1 274 ? -33.134 -11.548 36.742 1.00 17.80 270 THR C C 1
ATOM 6030 O O . THR C 1 274 ? -33.385 -11.574 37.967 1.00 15.91 270 THR C O 1
ATOM 6034 N N . ASP C 1 275 ? -32.034 -11.007 36.228 1.00 17.34 271 ASP C N 1
ATOM 6035 C CA . ASP C 1 275 ? -30.975 -10.473 37.085 1.00 17.54 271 ASP C CA 1
ATOM 6036 C C . ASP C 1 275 ? -31.435 -9.253 37.875 1.00 16.57 271 ASP C C 1
ATOM 6037 O O . ASP C 1 275 ? -31.229 -9.153 39.089 1.00 15.96 271 ASP C O 1
ATOM 6042 N N . HIS C 1 276 ? -32.085 -8.335 37.180 1.00 15.89 272 HIS C N 1
ATOM 6043 C CA . HIS C 1 276 ? -32.666 -7.201 37.829 1.00 15.96 272 HIS C CA 1
ATOM 6044 C C . HIS C 1 276 ? -33.616 -7.634 38.970 1.00 16.71 272 HIS C C 1
ATOM 6045 O O . HIS C 1 276 ? -33.482 -7.170 40.125 1.00 15.53 272 HIS C O 1
ATOM 6052 N N . ASP C 1 277 ? -34.544 -8.539 38.661 1.00 17.85 273 ASP C N 1
ATOM 6053 C CA . ASP C 1 277 ? -35.497 -9.019 39.661 1.00 18.63 273 ASP C CA 1
ATOM 6054 C C . ASP C 1 277 ? -34.815 -9.787 40.815 1.00 18.69 273 ASP C C 1
ATOM 6055 O O . ASP C 1 277 ? -35.257 -9.675 41.957 1.00 18.86 273 ASP C O 1
ATOM 6060 N N . ALA C 1 278 ? -33.730 -10.517 40.531 1.00 18.77 274 ALA C N 1
ATOM 6061 C CA . ALA C 1 278 ? -32.982 -11.234 41.570 1.00 18.50 274 ALA C CA 1
ATOM 6062 C C . ALA C 1 278 ? -32.432 -10.253 42.637 1.00 17.66 274 ALA C C 1
ATOM 6063 O O . ALA C 1 278 ? -32.425 -10.534 43.840 1.00 17.34 274 ALA C O 1
ATOM 6065 N N . ILE C 1 279 ? -31.984 -9.099 42.189 1.00 16.48 275 ILE C N 1
ATOM 6066 C CA . ILE C 1 279 ? -31.486 -8.073 43.086 1.00 16.63 275 ILE C CA 1
ATOM 6067 C C . ILE C 1 279 ? -32.636 -7.481 43.908 1.00 17.12 275 ILE C C 1
ATOM 6068 O O . ILE C 1 279 ? -32.513 -7.378 45.130 1.00 16.79 275 ILE C O 1
ATOM 6073 N N . THR C 1 280 ? -33.730 -7.114 43.247 1.00 17.71 276 THR C N 1
ATOM 6074 C CA . THR C 1 280 ? -34.955 -6.672 43.921 1.00 19.14 276 THR C CA 1
ATOM 6075 C C . THR C 1 280 ? -35.386 -7.649 45.025 1.00 20.98 276 THR C C 1
ATOM 6076 O O . THR C 1 280 ? -35.770 -7.203 46.093 1.00 21.69 276 THR C O 1
ATOM 6080 N N . LYS C 1 281 ? -35.260 -8.961 44.786 1.00 23.31 277 LYS C N 1
ATOM 6081 C CA . LYS C 1 281 ? -35.630 -9.969 45.802 1.00 25.46 277 LYS C CA 1
ATOM 6082 C C . LYS C 1 281 ? -34.667 -10.076 46.987 1.00 26.73 277 LYS C C 1
ATOM 6083 O O . LYS C 1 281 ? -34.880 -10.900 47.881 1.00 26.36 277 LYS C O 1
ATOM 6089 N N . LEU C 1 282 ? -33.595 -9.281 47.012 1.00 28.18 278 LEU C N 1
ATOM 6090 C CA . LEU C 1 282 ? -32.749 -9.259 48.189 1.00 29.65 278 LEU C CA 1
ATOM 6091 C C . LEU C 1 282 ? -33.400 -8.513 49.377 1.00 31.26 278 LEU C C 1
ATOM 6092 O O . LEU C 1 282 ? -32.819 -8.472 50.449 1.00 33.13 278 LEU C O 1
ATOM 6097 N N . ASP C 1 283 ? -34.583 -7.920 49.201 1.00 33.01 279 ASP C N 1
ATOM 6098 C CA . ASP C 1 283 ? -35.349 -7.316 50.313 1.00 34.29 279 ASP C CA 1
ATOM 6099 C C . ASP C 1 283 ? -36.855 -7.369 50.033 1.00 35.28 279 ASP C C 1
ATOM 6100 O O . ASP C 1 283 ? -37.309 -7.098 48.906 1.00 36.48 279 ASP C O 1
ATOM 6105 N N . THR D 1 25 ? 12.082 7.934 144.649 1.00 29.87 21 THR D N 1
ATOM 6106 C CA . THR D 1 25 ? 12.227 9.370 144.187 1.00 29.54 21 THR D CA 1
ATOM 6107 C C . THR D 1 25 ? 13.052 9.442 142.894 1.00 26.96 21 THR D C 1
ATOM 6108 O O . THR D 1 25 ? 13.879 8.571 142.649 1.00 27.87 21 THR D O 1
ATOM 6112 N N . VAL D 1 26 ? 12.812 10.444 142.043 1.00 24.73 22 VAL D N 1
ATOM 6113 C CA . VAL D 1 26 ? 13.528 10.503 140.760 1.00 21.81 22 VAL D CA 1
ATOM 6114 C C . VAL D 1 26 ? 14.951 11.081 140.943 1.00 20.84 22 VAL D C 1
ATOM 6115 O O . VAL D 1 26 ? 15.128 12.224 141.377 1.00 19.57 22 VAL D O 1
ATOM 6119 N N . PRO D 1 27 ? 15.980 10.297 140.597 1.00 20.80 23 PRO D N 1
ATOM 6120 C CA . PRO D 1 27 ? 17.326 10.864 140.646 1.00 20.97 23 PRO D CA 1
ATOM 6121 C C . PRO D 1 27 ? 17.543 11.961 139.618 1.00 20.70 23 PRO D C 1
ATOM 6122 O O . PRO D 1 27 ? 16.821 12.007 138.626 1.00 18.72 23 PRO D O 1
ATOM 6126 N N . THR D 1 28 ? 18.543 12.819 139.863 1.00 21.64 24 THR D N 1
ATOM 6127 C CA . THR D 1 28 ? 18.969 13.818 138.900 1.00 22.06 24 THR D CA 1
ATOM 6128 C C . THR D 1 28 ? 20.373 13.469 138.422 1.00 21.43 24 THR D C 1
ATOM 6129 O O . THR D 1 28 ? 21.174 12.897 139.162 1.00 21.95 24 THR D O 1
ATOM 6133 N N . VAL D 1 29 ? 20.670 13.794 137.175 1.00 19.64 25 VAL D N 1
ATOM 6134 C CA . VAL D 1 29 ? 22.016 13.612 136.643 1.00 19.27 25 VAL D CA 1
ATOM 6135 C C . VAL D 1 29 ? 22.641 15.002 136.588 1.00 18.81 25 VAL D C 1
ATOM 6136 O O . VAL D 1 29 ? 22.004 15.942 136.119 1.00 19.11 25 VAL D O 1
ATOM 6140 N N . LYS D 1 30 ? 23.840 15.151 137.149 1.00 18.57 26 LYS D N 1
ATOM 6141 C CA . LYS D 1 30 ? 24.602 16.407 137.056 1.00 19.25 26 LYS D CA 1
ATOM 6142 C C . LYS D 1 30 ? 25.286 16.553 135.698 1.00 17.77 26 LYS D C 1
ATOM 6143 O O . LYS D 1 30 ? 26.079 15.693 135.295 1.00 18.32 26 LYS D O 1
ATOM 6149 N N . LEU D 1 31 ? 24.993 17.631 134.990 1.00 16.09 27 LEU D N 1
ATOM 6150 C CA . LEU D 1 31 ? 25.535 17.807 133.666 1.00 15.51 27 LEU D CA 1
ATOM 6151 C C . LEU D 1 31 ? 26.850 18.590 133.699 1.00 16.50 27 LEU D C 1
ATOM 6152 O O . LEU D 1 31 ? 27.221 19.161 134.737 1.00 17.37 27 LEU D O 1
ATOM 6157 N N . ASN D 1 32 ? 27.537 18.653 132.562 1.00 16.66 28 ASN D N 1
ATOM 6158 C CA . ASN D 1 32 ? 28.889 19.242 132.511 1.00 18.35 28 ASN D CA 1
ATOM 6159 C C . ASN D 1 32 ? 28.946 20.758 132.743 1.00 19.72 28 ASN D C 1
ATOM 6160 O O . ASN D 1 32 ? 30.041 21.339 132.822 1.00 20.77 28 ASN D O 1
ATOM 6165 N N . ASP D 1 33 ? 27.774 21.392 132.819 1.00 19.19 29 ASP D N 1
ATOM 6166 C CA . ASP D 1 33 ? 27.667 22.836 133.061 1.00 20.05 29 ASP D CA 1
ATOM 6167 C C . ASP D 1 33 ? 27.155 23.144 134.472 1.00 20.38 29 ASP D C 1
ATOM 6168 O O . ASP D 1 33 ? 26.739 24.270 134.751 1.00 20.91 29 ASP D O 1
ATOM 6173 N N . GLY D 1 34 ? 27.172 22.155 135.348 1.00 20.15 30 GLY D N 1
ATOM 6174 C CA . GLY D 1 34 ? 26.706 22.337 136.723 1.00 21.00 30 GLY D CA 1
ATOM 6175 C C . GLY D 1 34 ? 25.194 22.153 136.891 1.00 20.14 30 GLY D C 1
ATOM 6176 O O . GLY D 1 34 ? 24.717 22.104 138.016 1.00 20.29 30 GLY D O 1
ATOM 6177 N N . ASN D 1 35 ? 24.442 22.102 135.790 1.00 19.30 31 ASN D N 1
ATOM 6178 C CA . ASN D 1 35 ? 22.961 21.974 135.848 1.00 19.05 31 ASN D CA 1
ATOM 6179 C C . ASN D 1 35 ? 22.612 20.541 136.187 1.00 17.72 31 ASN D C 1
ATOM 6180 O O . ASN D 1 35 ? 23.448 19.663 136.085 1.00 18.22 31 ASN D O 1
ATOM 6185 N N . HIS D 1 36 ? 21.386 20.294 136.638 1.00 17.68 32 HIS D N 1
ATOM 6186 C CA . HIS D 1 36 ? 20.950 18.943 136.946 1.00 17.32 32 HIS D CA 1
ATOM 6187 C C . HIS D 1 36 ? 19.672 18.667 136.198 1.00 15.81 32 HIS D C 1
ATOM 6188 O O . HIS D 1 36 ? 18.838 19.560 136.066 1.00 17.84 32 HIS D O 1
ATOM 6195 N N . ILE D 1 37 ? 19.485 17.433 135.751 1.00 15.14 33 ILE D N 1
ATOM 6196 C CA . ILE D 1 37 ? 18.288 17.069 134.978 1.00 13.70 33 ILE D CA 1
ATOM 6197 C C . ILE D 1 37 ? 17.657 15.834 135.589 1.00 13.05 33 ILE D C 1
ATOM 6198 O O . ILE D 1 37 ? 18.376 14.929 135.946 1.00 14.06 33 ILE D O 1
ATOM 6203 N N . PRO D 1 38 ? 16.316 15.777 135.709 1.00 12.68 34 PRO D N 1
ATOM 6204 C CA . PRO D 1 38 ? 15.746 14.562 136.242 1.00 13.09 34 PRO D CA 1
ATOM 6205 C C . PRO D 1 38 ? 16.052 13.397 135.340 1.00 12.35 34 PRO D C 1
ATOM 6206 O O . PRO D 1 38 ? 15.955 13.504 134.098 1.00 12.56 34 PRO D O 1
ATOM 6210 N N . GLN D 1 39 ? 16.405 12.270 135.923 1.00 13.34 35 GLN D N 1
ATOM 6211 C CA . GLN D 1 39 ? 16.870 11.152 135.091 1.00 13.48 35 GLN D CA 1
ATOM 6212 C C . GLN D 1 39 ? 15.764 10.499 134.275 1.00 12.94 35 GLN D C 1
ATOM 6213 O O . GLN D 1 39 ? 16.044 9.845 133.273 1.00 12.72 35 GLN D O 1
ATOM 6219 N N . LEU D 1 40 ? 14.521 10.680 134.702 1.00 13.25 36 LEU D N 1
ATOM 6220 C CA . LEU D 1 40 ? 13.366 10.252 133.973 1.00 12.44 36 LEU D CA 1
ATOM 6221 C C . LEU D 1 40 ? 12.642 11.531 133.594 1.00 12.41 36 LEU D C 1
ATOM 6222 O O . LEU D 1 40 ? 12.455 12.399 134.432 1.00 12.72 36 LEU D O 1
ATOM 6227 N N . GLY D 1 41 ? 12.300 11.635 132.319 1.00 12.13 37 GLY D N 1
ATOM 6228 C CA . GLY D 1 41 ? 11.384 12.641 131.800 1.00 13.00 37 GLY D CA 1
ATOM 6229 C C . GLY D 1 41 ? 10.315 12.023 130.951 1.00 12.23 37 GLY D C 1
ATOM 6230 O O . GLY D 1 41 ? 10.328 10.830 130.678 1.00 12.54 37 GLY D O 1
ATOM 6231 N N . TYR D 1 42 ? 9.378 12.848 130.521 1.00 12.31 38 TYR D N 1
ATOM 6232 C CA . TYR D 1 42 ? 8.304 12.408 129.694 1.00 11.97 38 TYR D CA 1
ATOM 6233 C C . TYR D 1 42 ? 8.516 12.964 128.275 1.00 13.00 38 TYR D C 1
ATOM 6234 O O . TYR D 1 42 ? 8.655 14.195 128.051 1.00 12.21 38 TYR D O 1
ATOM 6243 N N . GLY D 1 43 ? 8.573 12.026 127.335 1.00 13.67 39 GLY D N 1
ATOM 6244 C CA . GLY D 1 43 ? 8.731 12.278 125.905 1.00 15.73 39 GLY D CA 1
ATOM 6245 C C . GLY D 1 43 ? 7.393 12.570 125.253 1.00 18.14 39 GLY D C 1
ATOM 6246 O O . GLY D 1 43 ? 6.538 11.698 125.110 1.00 17.63 39 GLY D O 1
ATOM 6247 N N . VAL D 1 44 ? 7.210 13.837 124.929 1.00 21.21 40 VAL D N 1
ATOM 6248 C CA . VAL D 1 44 ? 6.121 14.275 124.102 1.00 24.44 40 VAL D CA 1
ATOM 6249 C C . VAL D 1 44 ? 6.510 13.897 122.691 1.00 26.15 40 VAL D C 1
ATOM 6250 O O . VAL D 1 44 ? 7.606 14.243 122.182 1.00 27.14 40 VAL D O 1
ATOM 6254 N N . TRP D 1 45 ? 5.650 13.148 122.051 1.00 26.96 41 TRP D N 1
ATOM 6255 C CA . TRP D 1 45 ? 5.930 12.800 120.688 1.00 28.46 41 TRP D CA 1
ATOM 6256 C C . TRP D 1 45 ? 4.691 12.997 119.820 1.00 28.28 41 TRP D C 1
ATOM 6257 O O . TRP D 1 45 ? 4.805 12.956 118.587 1.00 26.78 41 TRP D O 1
ATOM 6268 N N . GLN D 1 46 ? 3.522 13.190 120.466 1.00 28.44 42 GLN D N 1
ATOM 6269 C CA . GLN D 1 46 ? 2.238 13.292 119.752 1.00 29.54 42 GLN D CA 1
ATOM 6270 C C . GLN D 1 46 ? 2.146 14.614 119.038 1.00 29.71 42 GLN D C 1
ATOM 6271 O O . GLN D 1 46 ? 2.428 15.682 119.613 1.00 29.84 42 GLN D O 1
ATOM 6277 N N . ILE D 1 47 ? 1.740 14.569 117.779 1.00 29.56 43 ILE D N 1
ATOM 6278 C CA . ILE D 1 47 ? 1.905 15.759 116.933 1.00 28.80 43 ILE D CA 1
ATOM 6279 C C . ILE D 1 47 ? 0.654 16.653 116.983 1.00 28.42 43 ILE D C 1
ATOM 6280 O O . ILE D 1 47 ? 0.423 17.456 116.083 1.00 29.79 43 ILE D O 1
ATOM 6282 N N . SER D 1 48 ? -0.132 16.517 118.050 1.00 26.02 44 SER D N 1
ATOM 6283 C CA . SER D 1 48 ? -1.318 17.315 118.251 1.00 24.13 44 SER D CA 1
ATOM 6284 C C . SER D 1 48 ? -1.191 18.068 119.560 1.00 22.20 44 SER D C 1
ATOM 6285 O O . SER D 1 48 ? -0.803 17.489 120.584 1.00 21.12 44 SER D O 1
ATOM 6288 N N . ASN D 1 49 ? -1.498 19.358 119.504 1.00 20.64 45 ASN D N 1
ATOM 6289 C CA . ASN D 1 49 ? -1.496 20.210 120.682 1.00 20.01 45 ASN D CA 1
ATOM 6290 C C . ASN D 1 49 ? -2.404 19.647 121.757 1.00 19.08 45 ASN D C 1
ATOM 6291 O O . ASN D 1 49 ? -2.008 19.554 122.907 1.00 19.46 45 ASN D O 1
ATOM 6296 N N . ASP D 1 50 ? -3.629 19.260 121.384 1.00 19.08 46 ASP D N 1
ATOM 6297 C CA . ASP D 1 50 ? -4.604 18.841 122.375 1.00 17.52 46 ASP D CA 1
ATOM 6298 C C . ASP D 1 50 ? -4.137 17.531 123.026 1.00 17.62 46 ASP D C 1
ATOM 6299 O O . ASP D 1 50 ? -4.271 17.362 124.239 1.00 16.04 46 ASP D O 1
ATOM 6304 N N . GLU D 1 51 ? -3.573 16.623 122.241 1.00 16.39 47 GLU D N 1
ATOM 6305 C CA . GLU D 1 51 ? -2.991 15.411 122.831 1.00 16.81 47 GLU D CA 1
ATOM 6306 C C . GLU D 1 51 ? -1.829 15.695 123.771 1.00 15.47 47 GLU D C 1
ATOM 6307 O O . GLU D 1 51 ? -1.736 15.105 124.846 1.00 15.29 47 GLU D O 1
ATOM 6313 N N . ALA D 1 52 ? -0.932 16.591 123.364 1.00 15.71 48 ALA D N 1
ATOM 6314 C CA . ALA D 1 52 ? 0.174 16.969 124.201 1.00 14.83 48 ALA D CA 1
ATOM 6315 C C . ALA D 1 52 ? -0.316 17.613 125.511 1.00 15.09 48 ALA D C 1
ATOM 6316 O O . ALA D 1 52 ? 0.216 17.296 126.577 1.00 14.90 48 ALA D O 1
ATOM 6318 N N . VAL D 1 53 ? -1.358 18.447 125.469 1.00 15.76 49 VAL D N 1
ATOM 6319 C CA . VAL D 1 53 ? -1.981 18.928 126.745 1.00 17.14 49 VAL D CA 1
ATOM 6320 C C . VAL D 1 53 ? -2.351 17.830 127.716 1.00 16.76 49 VAL D C 1
ATOM 6321 O O . VAL D 1 53 ? -1.946 17.874 128.869 1.00 15.95 49 VAL D O 1
ATOM 6325 N N . SER D 1 54 ? -3.174 16.874 127.265 1.00 17.11 50 SER D N 1
ATOM 6326 C CA . SER D 1 54 ? -3.589 15.741 128.083 1.00 18.33 50 SER D CA 1
ATOM 6327 C C . SER D 1 54 ? -2.414 14.908 128.569 1.00 17.80 50 SER D C 1
ATOM 6328 O O . SER D 1 54 ? -2.321 14.575 129.753 1.00 17.43 50 SER D O 1
ATOM 6331 N N . ALA D 1 55 ? -1.499 14.590 127.649 1.00 16.92 51 ALA D N 1
ATOM 6332 C CA . ALA D 1 55 ? -0.322 13.776 127.994 1.00 16.50 51 ALA D CA 1
ATOM 6333 C C . ALA D 1 55 ? 0.608 14.433 129.011 1.00 15.33 51 ALA D C 1
ATOM 6334 O O . ALA D 1 55 ? 1.062 13.788 129.961 1.00 13.34 51 ALA D O 1
ATOM 6336 N N . VAL D 1 56 ? 0.961 15.693 128.760 1.00 15.83 52 VAL D N 1
ATOM 6337 C CA . VAL D 1 56 ? 1.799 16.426 129.666 1.00 14.50 52 VAL D CA 1
ATOM 6338 C C . VAL D 1 56 ? 1.117 16.649 131.021 1.00 14.07 52 VAL D C 1
ATOM 6339 O O . VAL D 1 56 ? 1.735 16.490 132.080 1.00 12.86 52 VAL D O 1
ATOM 6343 N N . SER D 1 57 ? -0.173 16.939 131.025 1.00 14.34 53 SER D N 1
ATOM 6344 C CA A SER D 1 57 ? -0.924 17.046 132.280 0.50 15.42 53 SER D CA 1
ATOM 6345 C CA B SER D 1 57 ? -0.876 17.059 132.292 0.50 15.03 53 SER D CA 1
ATOM 6346 C C . SER D 1 57 ? -0.828 15.744 133.075 1.00 15.53 53 SER D C 1
ATOM 6347 O O . SER D 1 57 ? -0.603 15.736 134.322 1.00 15.34 53 SER D O 1
ATOM 6352 N N . GLU D 1 58 ? -1.041 14.633 132.366 1.00 14.97 54 GLU D N 1
ATOM 6353 C CA . GLU D 1 58 ? -0.982 13.324 132.980 1.00 15.22 54 GLU D CA 1
ATOM 6354 C C . GLU D 1 58 ? 0.399 13.072 133.586 1.00 14.52 54 GLU D C 1
ATOM 6355 O O . GLU D 1 58 ? 0.531 12.609 134.726 1.00 14.03 54 GLU D O 1
ATOM 6361 N N . ALA D 1 59 ? 1.431 13.388 132.816 1.00 13.26 55 ALA D N 1
ATOM 6362 C CA . ALA D 1 59 ? 2.810 13.162 133.248 1.00 12.46 55 ALA D CA 1
ATOM 6363 C C . ALA D 1 59 ? 3.099 13.960 134.522 1.00 12.24 55 ALA D C 1
ATOM 6364 O O . ALA D 1 59 ? 3.628 13.433 135.497 1.00 12.35 55 ALA D O 1
ATOM 6366 N N . LEU D 1 60 ? 2.699 15.241 134.528 1.00 13.71 56 LEU D N 1
ATOM 6367 C CA . LEU D 1 60 ? 2.919 16.081 135.700 1.00 13.31 56 LEU D CA 1
ATOM 6368 C C . LEU D 1 60 ? 2.141 15.568 136.924 1.00 14.30 56 LEU D C 1
ATOM 6369 O O . LEU D 1 60 ? 2.646 15.563 138.048 1.00 13.96 56 LEU D O 1
ATOM 6374 N N . LYS D 1 61 ? 0.896 15.161 136.709 1.00 16.05 57 LYS D N 1
ATOM 6375 C CA . LYS D 1 61 ? 0.064 14.555 137.756 1.00 16.79 57 LYS D CA 1
ATOM 6376 C C . LYS D 1 61 ? 0.774 13.296 138.303 1.00 16.37 57 LYS D C 1
ATOM 6377 O O . LYS D 1 61 ? 0.800 13.052 139.524 1.00 14.09 57 LYS D O 1
ATOM 6383 N N . ALA D 1 62 ? 1.374 12.533 137.405 1.00 15.58 58 ALA D N 1
ATOM 6384 C CA . ALA D 1 62 ? 2.041 11.269 137.770 1.00 15.81 58 ALA D CA 1
ATOM 6385 C C . ALA D 1 62 ? 3.302 11.507 138.589 1.00 16.20 58 ALA D C 1
ATOM 6386 O O . ALA D 1 62 ? 3.778 10.589 139.262 1.00 18.28 58 ALA D O 1
ATOM 6388 N N . GLY D 1 63 ? 3.839 12.726 138.514 1.00 14.92 59 GLY D N 1
ATOM 6389 C CA . GLY D 1 63 ? 5.059 13.094 139.227 1.00 14.83 59 GLY D CA 1
ATOM 6390 C C . GLY D 1 63 ? 6.270 13.392 138.388 1.00 12.59 59 GLY D C 1
ATOM 6391 O O . GLY D 1 63 ? 7.287 13.824 138.901 1.00 12.60 59 GLY D O 1
ATOM 6392 N N . TYR D 1 64 ? 6.163 13.222 137.075 1.00 13.37 60 TYR D N 1
ATOM 6393 C CA . TYR D 1 64 ? 7.207 13.632 136.187 1.00 11.59 60 TYR D CA 1
ATOM 6394 C C . TYR D 1 64 ? 7.433 15.129 136.302 1.00 12.19 60 TYR D C 1
ATOM 6395 O O . TYR D 1 64 ? 6.499 15.906 136.334 1.00 12.60 60 TYR D O 1
ATOM 6404 N N . ARG D 1 65 ? 8.692 15.512 136.298 1.00 12.57 61 ARG D N 1
ATOM 6405 C CA . ARG D 1 65 ? 9.068 16.922 136.349 1.00 13.78 61 ARG D CA 1
ATOM 6406 C C . ARG D 1 65 ? 10.078 17.264 135.274 1.00 13.75 61 ARG D C 1
ATOM 6407 O O . ARG D 1 65 ? 10.846 18.231 135.408 1.00 16.35 61 ARG D O 1
ATOM 6415 N N . HIS D 1 66 ? 10.045 16.500 134.201 1.00 12.48 62 HIS D N 1
ATOM 6416 C CA . HIS D 1 66 ? 10.924 16.722 133.078 1.00 11.70 62 HIS D CA 1
ATOM 6417 C C . HIS D 1 66 ? 10.075 16.365 131.904 1.00 10.75 62 HIS D C 1
ATOM 6418 O O . HIS D 1 66 ? 9.558 15.243 131.813 1.00 10.98 62 HIS D O 1
ATOM 6425 N N . ILE D 1 67 ? 9.924 17.336 131.019 1.00 9.59 63 ILE D N 1
ATOM 6426 C CA . ILE D 1 67 ? 9.081 17.212 129.847 1.00 10.38 63 ILE D CA 1
ATOM 6427 C C . ILE D 1 67 ? 9.924 17.482 128.602 1.00 10.00 63 ILE D C 1
ATOM 6428 O O . ILE D 1 67 ? 10.582 18.530 128.522 1.00 9.56 63 ILE D O 1
ATOM 6433 N N . ASP D 1 68 ? 9.827 16.601 127.611 1.00 9.68 64 ASP D N 1
ATOM 6434 C CA . ASP D 1 68 ? 10.708 16.673 126.406 1.00 10.48 64 ASP D CA 1
ATOM 6435 C C . ASP D 1 68 ? 9.870 16.708 125.124 1.00 9.74 64 ASP D C 1
ATOM 6436 O O . ASP D 1 68 ? 9.085 15.797 124.875 1.00 12.09 64 ASP D O 1
ATOM 6441 N N . THR D 1 69 ? 10.008 17.782 124.338 1.00 9.62 65 THR D N 1
ATOM 6442 C CA . THR D 1 69 ? 9.385 17.814 123.019 1.00 9.30 65 THR D CA 1
ATOM 6443 C C . THR D 1 69 ? 10.377 18.253 121.951 1.00 9.23 65 THR D C 1
ATOM 6444 O O . THR D 1 69 ? 11.593 18.287 122.196 1.00 8.80 65 THR D O 1
ATOM 6448 N N . ALA D 1 70 ? 9.881 18.436 120.736 1.00 10.47 66 ALA D N 1
ATOM 6449 C CA . ALA D 1 70 ? 10.723 18.960 119.609 1.00 10.65 66 ALA D CA 1
ATOM 6450 C C . ALA D 1 70 ? 9.854 19.890 118.778 1.00 10.54 66 ALA D C 1
ATOM 6451 O O . ALA D 1 70 ? 8.649 19.646 118.611 1.00 10.53 66 ALA D O 1
ATOM 6453 N N . THR D 1 71 ? 10.431 20.973 118.257 1.00 11.12 67 THR D N 1
ATOM 6454 C CA . THR D 1 71 ? 9.637 21.967 117.564 1.00 11.52 67 THR D CA 1
ATOM 6455 C C . THR D 1 71 ? 8.878 21.334 116.391 1.00 11.92 67 THR D C 1
ATOM 6456 O O . THR D 1 71 ? 7.679 21.605 116.199 1.00 10.25 67 THR D O 1
ATOM 6460 N N . ILE D 1 72 ? 9.536 20.416 115.684 1.00 10.55 68 ILE D N 1
ATOM 6461 C CA . ILE D 1 72 ? 8.958 19.805 114.472 1.00 11.84 68 ILE D CA 1
ATOM 6462 C C . ILE D 1 72 ? 7.664 19.065 114.781 1.00 12.26 68 ILE D C 1
ATOM 6463 O O . ILE D 1 72 ? 6.876 18.820 113.879 1.00 12.94 68 ILE D O 1
ATOM 6468 N N . TYR D 1 73 ? 7.453 18.637 116.038 1.00 12.01 69 TYR D N 1
ATOM 6469 C CA . TYR D 1 73 ? 6.222 17.911 116.361 1.00 12.50 69 TYR D CA 1
ATOM 6470 C C . TYR D 1 73 ? 5.006 18.802 116.459 1.00 13.10 69 TYR D C 1
ATOM 6471 O O . TYR D 1 73 ? 3.897 18.277 116.563 1.00 14.28 69 TYR D O 1
ATOM 6480 N N . GLY D 1 74 ? 5.182 20.122 116.458 1.00 12.95 70 GLY D N 1
ATOM 6481 C CA . GLY D 1 74 ? 4.013 21.019 116.237 1.00 13.98 70 GLY D CA 1
ATOM 6482 C C . GLY D 1 74 ? 3.099 21.151 117.430 1.00 13.45 70 GLY D C 1
ATOM 6483 O O . GLY D 1 74 ? 1.953 21.636 117.297 1.00 15.68 70 GLY D O 1
ATOM 6484 N N . ASN D 1 75 ? 3.610 20.772 118.599 1.00 12.95 71 ASN D N 1
ATOM 6485 C CA . ASN D 1 75 ? 2.819 20.672 119.828 1.00 13.02 71 ASN D CA 1
ATOM 6486 C C . ASN D 1 75 ? 3.290 21.535 120.991 1.00 13.12 71 ASN D C 1
ATOM 6487 O O . ASN D 1 75 ? 2.775 21.399 122.096 1.00 12.30 71 ASN D O 1
ATOM 6492 N N . GLU D 1 76 ? 4.264 22.411 120.744 1.00 13.36 72 GLU D N 1
ATOM 6493 C CA . GLU D 1 76 ? 4.772 23.317 121.771 1.00 13.38 72 GLU D CA 1
ATOM 6494 C C . GLU D 1 76 ? 3.665 24.164 122.440 1.00 13.01 72 GLU D C 1
ATOM 6495 O O . GLU D 1 76 ? 3.682 24.343 123.662 1.00 13.53 72 GLU D O 1
ATOM 6501 N N . GLU D 1 77 ? 2.694 24.637 121.692 1.00 13.73 73 GLU D N 1
ATOM 6502 C CA . GLU D 1 77 ? 1.558 25.344 122.366 1.00 15.32 73 GLU D CA 1
ATOM 6503 C C . GLU D 1 77 ? 0.837 24.483 123.379 1.00 14.93 73 GLU D C 1
ATOM 6504 O O . GLU D 1 77 ? 0.583 24.940 124.502 1.00 17.37 73 GLU D O 1
ATOM 6510 N N . GLY D 1 78 ? 0.510 23.240 123.022 1.00 15.08 74 GLY D N 1
ATOM 6511 C CA . GLY D 1 78 ? -0.128 22.276 123.937 1.00 15.01 74 GLY D CA 1
ATOM 6512 C C . GLY D 1 78 ? 0.684 21.936 125.166 1.00 13.97 74 GLY D C 1
ATOM 6513 O O . GLY D 1 78 ? 0.171 21.912 126.314 1.00 13.35 74 GLY D O 1
ATOM 6514 N N . VAL D 1 79 ? 1.972 21.706 124.924 1.00 13.19 75 VAL D N 1
ATOM 6515 C CA . VAL D 1 79 ? 2.903 21.465 126.003 1.00 12.98 75 VAL D CA 1
ATOM 6516 C C . VAL D 1 79 ? 2.918 22.639 126.982 1.00 13.91 75 VAL D C 1
ATOM 6517 O O . VAL D 1 79 ? 2.868 22.444 128.199 1.00 14.40 75 VAL D O 1
ATOM 6521 N N . GLY D 1 80 ? 3.003 23.853 126.448 1.00 14.37 76 GLY D N 1
ATOM 6522 C CA . GLY D 1 80 ? 3.043 25.058 127.269 1.00 15.49 76 GLY D CA 1
ATOM 6523 C C . GLY D 1 80 ? 1.763 25.262 128.062 1.00 15.33 76 GLY D C 1
ATOM 6524 O O . GLY D 1 80 ? 1.771 25.647 129.243 1.00 17.83 76 GLY D O 1
ATOM 6525 N N . LYS D 1 81 ? 0.642 24.958 127.434 1.00 15.76 77 LYS D N 1
ATOM 6526 C CA . LYS D 1 81 ? -0.640 25.078 128.104 1.00 15.35 77 LYS D CA 1
ATOM 6527 C C . LYS D 1 81 ? -0.767 24.104 129.270 1.00 15.58 77 LYS D C 1
ATOM 6528 O O . LYS D 1 81 ? -1.313 24.465 130.312 1.00 15.97 77 LYS D O 1
ATOM 6534 N N . ALA D 1 82 ? -0.246 22.876 129.112 1.00 14.80 78 ALA D N 1
ATOM 6535 C CA . ALA D 1 82 ? -0.292 21.902 130.185 1.00 15.18 78 ALA D CA 1
ATOM 6536 C C . ALA D 1 82 ? 0.576 22.360 131.347 1.00 15.43 78 ALA D C 1
ATOM 6537 O O . ALA D 1 82 ? 0.120 22.373 132.472 1.00 16.49 78 ALA D O 1
ATOM 6539 N N . ILE D 1 83 ? 1.813 22.767 131.056 1.00 16.21 79 ILE D N 1
ATOM 6540 C CA . ILE D 1 83 ? 2.727 23.237 132.093 1.00 16.27 79 ILE D CA 1
ATOM 6541 C C . ILE D 1 83 ? 2.172 24.460 132.857 1.00 17.99 79 ILE D C 1
ATOM 6542 O O . ILE D 1 83 ? 2.110 24.495 134.110 1.00 18.83 79 ILE D O 1
ATOM 6547 N N . ASN D 1 84 ? 1.759 25.468 132.118 1.00 19.20 80 ASN D N 1
ATOM 6548 C CA . ASN D 1 84 ? 1.206 26.670 132.764 1.00 21.08 80 ASN D CA 1
ATOM 6549 C C . ASN D 1 84 ? -0.115 26.468 133.508 1.00 21.53 80 ASN D C 1
ATOM 6550 O O . ASN D 1 84 ? -0.412 27.181 134.453 1.00 23.09 80 ASN D O 1
ATOM 6555 N N . GLY D 1 85 ? -0.921 25.495 133.104 1.00 21.73 81 GLY D N 1
ATOM 6556 C CA . GLY D 1 85 ? -2.175 25.217 133.798 1.00 21.59 81 GLY D CA 1
ATOM 6557 C C . GLY D 1 85 ? -2.055 24.274 134.984 1.00 21.81 81 GLY D C 1
ATOM 6558 O O . GLY D 1 85 ? -3.042 24.053 135.699 1.00 22.54 81 GLY D O 1
ATOM 6559 N N . SER D 1 86 ? -0.855 23.722 135.202 1.00 20.99 82 SER D N 1
ATOM 6560 C CA . SER D 1 86 ? -0.645 22.616 136.122 1.00 20.81 82 SER D CA 1
ATOM 6561 C C . SER D 1 86 ? -0.628 23.038 137.577 1.00 22.95 82 SER D C 1
ATOM 6562 O O . SER D 1 86 ? -0.713 22.195 138.441 1.00 24.31 82 SER D O 1
ATOM 6565 N N . GLY D 1 87 ? -0.468 24.330 137.841 1.00 24.71 83 GLY D N 1
ATOM 6566 C CA . GLY D 1 87 ? -0.236 24.836 139.214 1.00 26.14 83 GLY D CA 1
ATOM 6567 C C . GLY D 1 87 ? 1.113 24.480 139.831 1.00 25.94 83 GLY D C 1
ATOM 6568 O O . GLY D 1 87 ? 1.305 24.646 141.045 1.00 27.29 83 GLY D O 1
ATOM 6569 N N . ILE D 1 88 ? 2.030 23.940 139.027 1.00 24.05 84 ILE D N 1
ATOM 6570 C CA . ILE D 1 88 ? 3.407 23.631 139.458 1.00 23.36 84 ILE D CA 1
ATOM 6571 C C . ILE D 1 88 ? 4.246 24.784 138.994 1.00 22.24 84 ILE D C 1
ATOM 6572 O O . ILE D 1 88 ? 4.061 25.258 137.874 1.00 22.26 84 ILE D O 1
ATOM 6577 N N . ALA D 1 89 ? 5.190 25.210 139.824 1.00 22.15 85 ALA D N 1
ATOM 6578 C CA . ALA D 1 89 ? 6.101 26.280 139.466 1.00 21.28 85 ALA D CA 1
ATOM 6579 C C . ALA D 1 89 ? 6.892 25.883 138.214 1.00 19.86 85 ALA D C 1
ATOM 6580 O O . ALA D 1 89 ? 7.383 24.742 138.104 1.00 18.06 85 ALA D O 1
ATOM 6582 N N . ARG D 1 90 ? 6.995 26.822 137.274 1.00 19.62 86 ARG D N 1
ATOM 6583 C CA . ARG D 1 90 ? 7.844 26.644 136.089 1.00 18.70 86 ARG D CA 1
ATOM 6584 C C . ARG D 1 90 ? 9.253 26.222 136.491 1.00 17.90 86 ARG D C 1
ATOM 6585 O O . ARG D 1 90 ? 9.860 25.374 135.835 1.00 16.55 86 ARG D O 1
ATOM 6593 N N . ALA D 1 91 ? 9.779 26.848 137.541 1.00 18.29 87 ALA D N 1
ATOM 6594 C CA . ALA D 1 91 ? 11.097 26.486 138.096 1.00 18.35 87 ALA D CA 1
ATOM 6595 C C . ALA D 1 91 ? 11.221 25.006 138.524 1.00 17.81 87 ALA D C 1
ATOM 6596 O O . ALA D 1 91 ? 12.340 24.444 138.575 1.00 18.19 87 ALA D O 1
ATOM 6598 N N . ASP D 1 92 ? 10.100 24.358 138.816 1.00 16.59 88 ASP D N 1
ATOM 6599 C CA . ASP D 1 92 ? 10.106 22.972 139.282 1.00 16.79 88 ASP D CA 1
ATOM 6600 C C . ASP D 1 92 ? 9.934 21.973 138.139 1.00 16.48 88 ASP D C 1
ATOM 6601 O O . ASP D 1 92 ? 9.837 20.757 138.377 1.00 16.84 88 ASP D O 1
ATOM 6606 N N . ILE D 1 93 ? 9.944 22.476 136.903 1.00 15.47 89 ILE D N 1
ATOM 6607 C CA . ILE D 1 93 ? 9.774 21.657 135.717 1.00 14.74 89 ILE D CA 1
ATOM 6608 C C . ILE D 1 93 ? 11.026 21.847 134.842 1.00 14.50 89 ILE D C 1
ATOM 6609 O O . ILE D 1 93 ? 11.500 22.961 134.663 1.00 14.72 89 ILE D O 1
ATOM 6614 N N . PHE D 1 94 ? 11.577 20.739 134.343 1.00 13.68 90 PHE D N 1
ATOM 6615 C CA . PHE D 1 94 ? 12.702 20.766 133.408 1.00 13.28 90 PHE D CA 1
ATOM 6616 C C . PHE D 1 94 ? 12.099 20.584 132.009 1.00 12.71 90 PHE D C 1
ATOM 6617 O O . PHE D 1 94 ? 11.514 19.539 131.695 1.00 11.97 90 PHE D O 1
ATOM 6625 N N . LEU D 1 95 ? 12.222 21.605 131.176 1.00 11.94 91 LEU D N 1
ATOM 6626 C CA . LEU D 1 95 ? 11.600 21.573 129.851 1.00 12.64 91 LEU D CA 1
ATOM 6627 C C . LEU D 1 95 ? 12.657 21.544 128.757 1.00 11.87 91 LEU D C 1
ATOM 6628 O O . LEU D 1 95 ? 13.545 22.435 128.725 1.00 12.07 91 LEU D O 1
ATOM 6633 N N . THR D 1 96 ? 12.498 20.607 127.825 1.00 10.56 92 THR D N 1
ATOM 6634 C CA . THR D 1 96 ? 13.431 20.457 126.688 1.00 11.26 92 THR D CA 1
ATOM 6635 C C . THR D 1 96 ? 12.689 20.586 125.367 1.00 10.05 92 THR D C 1
ATOM 6636 O O . THR D 1 96 ? 11.597 20.072 125.213 1.00 9.25 92 THR D O 1
ATOM 6640 N N . THR D 1 97 ? 13.268 21.310 124.420 1.00 10.09 93 THR D N 1
ATOM 6641 C CA . THR D 1 97 ? 12.768 21.256 123.047 1.00 9.33 93 THR D CA 1
ATOM 6642 C C . THR D 1 97 ? 13.929 21.246 122.118 1.00 9.12 93 THR D C 1
ATOM 6643 O O . THR D 1 97 ? 15.052 21.255 122.577 1.00 8.61 93 THR D O 1
ATOM 6647 N N . LYS D 1 98 ? 13.660 21.203 120.807 1.00 9.32 94 LYS D N 1
ATOM 6648 C CA . LYS D 1 98 ? 14.720 20.935 119.840 1.00 9.85 94 LYS D CA 1
ATOM 6649 C C . LYS D 1 98 ? 14.547 21.741 118.566 1.00 9.76 94 LYS D C 1
ATOM 6650 O O . LYS D 1 98 ? 13.450 21.834 117.996 1.00 10.24 94 LYS D O 1
ATOM 6656 N N . LEU D 1 99 ? 15.664 22.333 118.145 1.00 10.46 95 LEU D N 1
ATOM 6657 C CA . LEU D 1 99 ? 15.769 23.148 116.941 1.00 9.87 95 LEU D CA 1
ATOM 6658 C C . LEU D 1 99 ? 15.693 22.209 115.728 1.00 10.32 95 LEU D C 1
ATOM 6659 O O . LEU D 1 99 ? 16.511 21.300 115.598 1.00 12.07 95 LEU D O 1
ATOM 6664 N N . TRP D 1 100 ? 14.743 22.464 114.838 1.00 10.11 96 TRP D N 1
ATOM 6665 C CA . TRP D 1 100 ? 14.468 21.651 113.675 1.00 9.53 96 TRP D CA 1
ATOM 6666 C C . TRP D 1 100 ? 15.387 21.983 112.477 1.00 10.14 96 TRP D C 1
ATOM 6667 O O . TRP D 1 100 ? 15.792 23.123 112.287 1.00 11.19 96 TRP D O 1
ATOM 6678 N N . ASN D 1 101 ? 15.739 20.949 111.702 1.00 10.07 97 ASN D N 1
ATOM 6679 C CA . ASN D 1 101 ? 16.707 21.014 110.579 1.00 11.14 97 ASN D CA 1
ATOM 6680 C C . ASN D 1 101 ? 16.570 22.211 109.640 1.00 11.22 97 ASN D C 1
ATOM 6681 O O . ASN D 1 101 ? 17.563 22.855 109.277 1.00 11.44 97 ASN D O 1
ATOM 6686 N N . SER D 1 102 ? 15.339 22.511 109.234 1.00 12.32 98 SER D N 1
ATOM 6687 C CA . SER D 1 102 ? 15.136 23.591 108.293 1.00 12.58 98 SER D CA 1
ATOM 6688 C C . SER D 1 102 ? 15.325 24.977 108.933 1.00 12.47 98 SER D C 1
ATOM 6689 O O . SER D 1 102 ? 15.372 25.974 108.213 1.00 13.23 98 SER D O 1
ATOM 6692 N N . ASP D 1 103 ? 15.399 25.047 110.267 1.00 12.37 99 ASP D N 1
ATOM 6693 C CA . ASP D 1 103 ? 15.669 26.297 110.992 1.00 12.87 99 ASP D CA 1
ATOM 6694 C C . ASP D 1 103 ? 17.139 26.463 111.337 1.00 13.13 99 ASP D C 1
ATOM 6695 O O . ASP D 1 103 ? 17.547 27.506 111.860 1.00 14.27 99 ASP D O 1
ATOM 6700 N N . GLN D 1 104 ? 17.951 25.471 110.992 1.00 13.51 100 GLN D N 1
ATOM 6701 C CA . GLN D 1 104 ? 19.376 25.578 111.254 1.00 14.61 100 GLN D CA 1
ATOM 6702 C C . GLN D 1 104 ? 20.041 26.762 110.531 1.00 15.01 100 GLN D C 1
ATOM 6703 O O . GLN D 1 104 ? 19.707 27.093 109.397 1.00 14.73 100 GLN D O 1
ATOM 6709 N N . GLY D 1 105 ? 21.025 27.331 111.215 1.00 16.21 101 GLY D N 1
ATOM 6710 C CA . GLY D 1 105 ? 21.633 28.600 110.862 1.00 16.66 101 GLY D CA 1
ATOM 6711 C C . GLY D 1 105 ? 21.651 29.467 112.101 1.00 16.92 101 GLY D C 1
ATOM 6712 O O . GLY D 1 105 ? 21.038 29.109 113.085 1.00 16.99 101 GLY D O 1
ATOM 6713 N N . TYR D 1 106 ? 22.340 30.609 112.066 1.00 17.41 102 TYR D N 1
ATOM 6714 C CA . TYR D 1 106 ? 22.476 31.444 113.275 1.00 17.70 102 TYR D CA 1
ATOM 6715 C C . TYR D 1 106 ? 21.214 32.294 113.530 1.00 17.97 102 TYR D C 1
ATOM 6716 O O . TYR D 1 106 ? 20.521 32.115 114.541 1.00 15.80 102 TYR D O 1
ATOM 6725 N N . GLU D 1 107 ? 20.896 33.196 112.605 1.00 18.88 103 GLU D N 1
ATOM 6726 C CA . GLU D 1 107 ? 19.740 34.068 112.771 1.00 19.69 103 GLU D CA 1
ATOM 6727 C C . GLU D 1 107 ? 18.463 33.250 112.761 1.00 18.65 103 GLU D C 1
ATOM 6728 O O . GLU D 1 107 ? 17.527 33.518 113.510 1.00 18.62 103 GLU D O 1
ATOM 6734 N N . SER D 1 108 ? 18.425 32.225 111.920 1.00 18.03 104 SER D N 1
ATOM 6735 C CA . SER D 1 108 ? 17.232 31.406 111.836 1.00 15.95 104 SER D CA 1
ATOM 6736 C C . SER D 1 108 ? 16.959 30.635 113.138 1.00 14.47 104 SER D C 1
ATOM 6737 O O . SER D 1 108 ? 15.790 30.441 113.485 1.00 13.79 104 SER D O 1
ATOM 6740 N N . THR D 1 109 ? 18.006 30.208 113.844 1.00 13.01 105 THR D N 1
ATOM 6741 C CA . THR D 1 109 ? 17.837 29.531 115.140 1.00 12.62 105 THR D CA 1
ATOM 6742 C C . THR D 1 109 ? 17.335 30.522 116.169 1.00 13.37 105 THR D C 1
ATOM 6743 O O . THR D 1 109 ? 16.409 30.241 116.937 1.00 13.11 105 THR D O 1
ATOM 6747 N N . LEU D 1 110 ? 17.902 31.716 116.175 1.00 14.15 106 LEU D N 1
ATOM 6748 C CA . LEU D 1 110 ? 17.447 32.686 117.168 1.00 14.81 106 LEU D CA 1
ATOM 6749 C C . LEU D 1 110 ? 15.959 32.963 116.947 1.00 15.67 106 LEU D C 1
ATOM 6750 O O . LEU D 1 110 ? 15.200 33.106 117.897 1.00 14.90 106 LEU D O 1
ATOM 6755 N N . LYS D 1 111 ? 15.562 33.036 115.672 1.00 16.19 107 LYS D N 1
ATOM 6756 C CA . LYS D 1 111 ? 14.188 33.334 115.308 1.00 17.66 107 LYS D CA 1
ATOM 6757 C C . LYS D 1 111 ? 13.241 32.164 115.695 1.00 16.15 107 LYS D C 1
ATOM 6758 O O . LYS D 1 111 ? 12.195 32.409 116.288 1.00 15.64 107 LYS D O 1
ATOM 6764 N N . ALA D 1 112 ? 13.621 30.922 115.369 1.00 14.93 108 ALA D N 1
ATOM 6765 C CA . ALA D 1 112 ? 12.817 29.730 115.642 1.00 14.30 108 ALA D CA 1
ATOM 6766 C C . ALA D 1 112 ? 12.670 29.540 117.147 1.00 14.25 108 ALA D C 1
ATOM 6767 O O . ALA D 1 112 ? 11.622 29.184 117.632 1.00 14.25 108 ALA D O 1
ATOM 6769 N N . PHE D 1 113 ? 13.751 29.774 117.860 1.00 14.23 109 PHE D N 1
ATOM 6770 C CA . PHE D 1 113 ? 13.693 29.712 119.294 1.00 14.18 109 PHE D CA 1
ATOM 6771 C C . PHE D 1 113 ? 12.695 30.694 119.893 1.00 14.75 109 PHE D C 1
ATOM 6772 O O . PHE D 1 113 ? 11.914 30.324 120.753 1.00 15.49 109 PHE D O 1
ATOM 6780 N N . ASP D 1 114 ? 12.704 31.940 119.423 1.00 15.63 110 ASP D N 1
ATOM 6781 C CA . ASP D 1 114 ? 11.849 32.965 119.964 1.00 17.06 110 ASP D CA 1
ATOM 6782 C C . ASP D 1 114 ? 10.389 32.533 119.763 1.00 16.77 110 ASP D C 1
ATOM 6783 O O . ASP D 1 114 ? 9.527 32.719 120.623 1.00 15.58 110 ASP D O 1
ATOM 6788 N N . THR D 1 115 ? 10.130 31.993 118.580 1.00 15.83 111 THR D N 1
ATOM 6789 C CA . THR D 1 115 ? 8.791 31.545 118.223 1.00 16.34 111 THR D CA 1
ATOM 6790 C C . THR D 1 115 ? 8.343 30.397 119.138 1.00 15.66 111 THR D C 1
ATOM 6791 O O . THR D 1 115 ? 7.178 30.339 119.570 1.00 15.69 111 THR D O 1
ATOM 6795 N N . SER D 1 116 ? 9.261 29.477 119.414 1.00 14.70 112 SER D N 1
ATOM 6796 C CA . SER D 1 116 ? 8.980 28.334 120.283 1.00 14.54 112 SER D CA 1
ATOM 6797 C C . SER D 1 116 ? 8.675 28.840 121.706 1.00 13.91 112 SER D C 1
ATOM 6798 O O . SER D 1 116 ? 7.765 28.356 122.330 1.00 15.62 112 SER D O 1
ATOM 6801 N N . LEU D 1 117 ? 9.452 29.776 122.214 1.00 14.10 113 LEU D N 1
ATOM 6802 C CA . LEU D 1 117 ? 9.141 30.383 123.541 1.00 15.42 113 LEU D CA 1
ATOM 6803 C C . LEU D 1 117 ? 7.749 31.003 123.595 1.00 16.21 113 LEU D C 1
ATOM 6804 O O . LEU D 1 117 ? 7.046 30.835 124.571 1.00 16.83 113 LEU D O 1
ATOM 6809 N N . LYS D 1 118 ? 7.364 31.705 122.540 1.00 17.90 114 LYS D N 1
ATOM 6810 C CA . LYS D 1 118 ? 6.027 32.288 122.453 1.00 19.30 114 LYS D CA 1
ATOM 6811 C C . LYS D 1 118 ? 4.939 31.240 122.492 1.00 19.63 114 LYS D C 1
ATOM 6812 O O . LYS D 1 118 ? 3.949 31.428 123.181 1.00 20.40 114 LYS D O 1
ATOM 6818 N N . LYS D 1 119 ? 5.146 30.138 121.764 1.00 18.66 115 LYS D N 1
ATOM 6819 C CA . LYS D 1 119 ? 4.251 29.009 121.793 1.00 18.24 115 LYS D CA 1
ATOM 6820 C C . LYS D 1 119 ? 4.245 28.351 123.161 1.00 17.14 115 LYS D C 1
ATOM 6821 O O . LYS D 1 119 ? 3.193 27.982 123.662 1.00 17.12 115 LYS D O 1
ATOM 6827 N N . LEU D 1 120 ? 5.412 28.198 123.771 1.00 15.84 116 LEU D N 1
ATOM 6828 C CA . LEU D 1 120 ? 5.493 27.528 125.071 1.00 14.85 116 LEU D CA 1
ATOM 6829 C C . LEU D 1 120 ? 4.886 28.361 126.219 1.00 16.66 116 LEU D C 1
ATOM 6830 O O . LEU D 1 120 ? 4.553 27.841 127.318 1.00 16.78 116 LEU D O 1
ATOM 6835 N N . GLY D 1 121 ? 4.767 29.663 125.990 1.00 16.95 117 GLY D N 1
ATOM 6836 C CA . GLY D 1 121 ? 4.378 30.579 127.063 1.00 18.16 117 GLY D CA 1
ATOM 6837 C C . GLY D 1 121 ? 5.344 30.608 128.240 1.00 18.06 117 GLY D C 1
ATOM 6838 O O . GLY D 1 121 ? 4.929 30.624 129.406 1.00 19.18 117 GLY D O 1
ATOM 6839 N N . THR D 1 122 ? 6.635 30.640 127.940 1.00 17.29 118 THR D N 1
ATOM 6840 C CA . THR D 1 122 ? 7.651 30.708 128.984 1.00 16.93 118 THR D CA 1
ATOM 6841 C C . THR D 1 122 ? 8.860 31.433 128.440 1.00 16.70 118 THR D C 1
ATOM 6842 O O . THR D 1 122 ? 9.049 31.497 127.229 1.00 17.03 118 THR D O 1
ATOM 6846 N N . ASP D 1 123 ? 9.639 32.030 129.332 1.00 15.93 119 ASP D N 1
ATOM 6847 C CA A ASP D 1 123 ? 10.714 32.914 128.952 0.50 16.18 119 ASP D CA 1
ATOM 6848 C CA B ASP D 1 123 ? 10.714 32.894 128.883 0.50 16.38 119 ASP D CA 1
ATOM 6849 C C . ASP D 1 123 ? 12.052 32.177 128.859 1.00 15.62 119 ASP D C 1
ATOM 6850 O O . ASP D 1 123 ? 13.058 32.758 128.512 1.00 17.27 119 ASP D O 1
ATOM 6859 N N . TYR D 1 124 ? 12.062 30.875 129.128 1.00 14.74 120 TYR D N 1
ATOM 6860 C CA . TYR D 1 124 ? 13.275 30.111 128.972 1.00 13.17 120 TYR D CA 1
ATOM 6861 C C . TYR D 1 124 ? 12.986 28.608 128.769 1.00 12.96 120 TYR D C 1
ATOM 6862 O O . TYR D 1 124 ? 11.912 28.145 129.098 1.00 11.90 120 TYR D O 1
ATOM 6871 N N . VAL D 1 125 ? 13.954 27.860 128.222 1.00 12.19 121 VAL D N 1
ATOM 6872 C CA . VAL D 1 125 ? 13.877 26.379 128.294 1.00 11.02 121 VAL D CA 1
ATOM 6873 C C . VAL D 1 125 ? 15.069 25.919 129.114 1.00 10.76 121 VAL D C 1
ATOM 6874 O O . VAL D 1 125 ? 16.083 26.625 129.219 1.00 10.92 121 VAL D O 1
ATOM 6878 N N . ASP D 1 126 ? 14.931 24.732 129.710 1.00 11.83 122 ASP D N 1
ATOM 6879 C CA . ASP D 1 126 ? 15.998 24.166 130.514 1.00 11.45 122 ASP D CA 1
ATOM 6880 C C . ASP D 1 126 ? 17.065 23.525 129.655 1.00 11.63 122 ASP D C 1
ATOM 6881 O O . ASP D 1 126 ? 18.264 23.627 129.964 1.00 13.42 122 ASP D O 1
ATOM 6886 N N . LEU D 1 127 ? 16.637 22.916 128.555 1.00 11.11 123 LEU D N 1
ATOM 6887 C CA . LEU D 1 127 ? 17.575 22.345 127.605 1.00 10.26 123 LEU D CA 1
ATOM 6888 C C . LEU D 1 127 ? 17.083 22.584 126.189 1.00 9.33 123 LEU D C 1
ATOM 6889 O O . LEU D 1 127 ? 15.903 22.399 125.918 1.00 8.83 123 LEU D O 1
ATOM 6894 N N . TYR D 1 128 ? 17.998 23.001 125.312 1.00 9.53 124 TYR D N 1
ATOM 6895 C CA . TYR D 1 128 ? 17.727 23.101 123.887 1.00 10.03 124 TYR D CA 1
ATOM 6896 C C . TYR D 1 128 ? 18.672 22.177 123.160 1.00 9.84 124 TYR D C 1
ATOM 6897 O O . TYR D 1 128 ? 19.894 22.256 123.399 1.00 11.09 124 TYR D O 1
ATOM 6906 N N . LEU D 1 129 ? 18.128 21.318 122.288 1.00 9.63 125 LEU D N 1
ATOM 6907 C CA . LEU D 1 129 ? 18.905 20.395 121.484 1.00 8.99 125 LEU D CA 1
ATOM 6908 C C . LEU D 1 129 ? 18.853 20.720 120.000 1.00 9.33 125 LEU D C 1
ATOM 6909 O O . LEU D 1 129 ? 17.814 21.109 119.469 1.00 10.64 125 LEU D O 1
ATOM 6914 N N . ILE D 1 130 ? 19.980 20.545 119.322 1.00 9.94 126 ILE D N 1
ATOM 6915 C CA . ILE D 1 130 ? 19.983 20.427 117.841 1.00 9.43 126 ILE D CA 1
ATOM 6916 C C . ILE D 1 130 ? 19.369 19.057 117.522 1.00 8.92 126 ILE D C 1
ATOM 6917 O O . ILE D 1 130 ? 19.883 18.035 117.973 1.00 9.49 126 ILE D O 1
ATOM 6922 N N . HIS D 1 131 ? 18.245 19.029 116.792 1.00 10.03 127 HIS D N 1
ATOM 6923 C CA . HIS D 1 131 ? 17.488 17.802 116.588 1.00 9.43 127 HIS D CA 1
ATOM 6924 C C . HIS D 1 131 ? 18.238 16.781 115.747 1.00 10.35 127 HIS D C 1
ATOM 6925 O O . HIS D 1 131 ? 18.228 15.569 116.082 1.00 10.38 127 HIS D O 1
ATOM 6932 N N . TRP D 1 132 ? 18.870 17.237 114.666 1.00 10.51 128 TRP D N 1
ATOM 6933 C CA . TRP D 1 132 ? 19.696 16.347 113.854 1.00 11.09 128 TRP D CA 1
ATOM 6934 C C . TRP D 1 132 ? 20.987 17.023 113.434 1.00 12.09 128 TRP D C 1
ATOM 6935 O O . TRP D 1 132 ? 21.025 18.261 113.279 1.00 12.41 128 TRP D O 1
ATOM 6946 N N . PRO D 1 133 ? 22.032 16.215 113.166 1.00 13.04 129 PRO D N 1
ATOM 6947 C CA . PRO D 1 133 ? 23.241 16.798 112.543 1.00 12.83 129 PRO D CA 1
ATOM 6948 C C . PRO D 1 133 ? 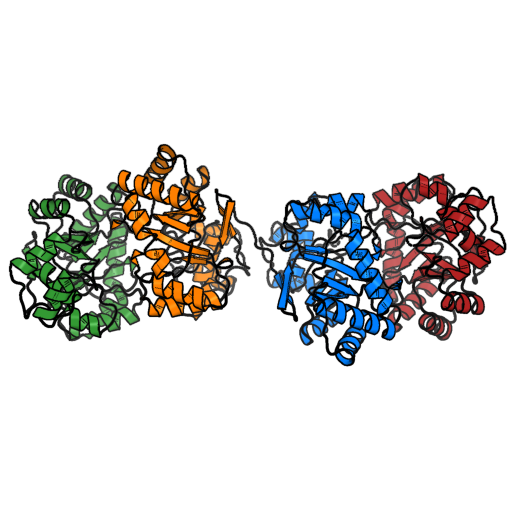23.079 16.959 111.028 1.00 13.51 129 PRO D C 1
ATOM 6949 O O . PRO D 1 133 ? 23.969 16.621 110.276 1.00 14.83 129 PRO D O 1
ATOM 6953 N N . MET D 1 134 ? 21.935 17.484 110.591 1.00 14.04 130 MET D N 1
ATOM 6954 C CA . MET D 1 134 ? 21.595 17.606 109.179 1.00 16.00 130 MET D CA 1
ATOM 6955 C C . MET D 1 134 ? 21.019 18.998 108.947 1.00 17.14 130 MET D C 1
ATOM 6956 O O . MET D 1 134 ? 20.413 19.562 109.865 1.00 18.25 130 MET D O 1
ATOM 6961 N N . PRO D 1 135 ? 21.153 19.544 107.725 1.00 18.23 131 PRO D N 1
ATOM 6962 C CA . PRO D 1 135 ? 21.771 18.910 106.553 1.00 19.53 131 PRO D CA 1
ATOM 6963 C C . PRO D 1 135 ? 23.270 19.110 106.385 1.00 20.16 131 PRO D C 1
ATOM 6964 O O . PRO D 1 135 ? 23.816 18.569 105.446 1.00 21.73 131 PRO D O 1
ATOM 6968 N N . SER D 1 136 ? 23.949 19.884 107.224 1.00 20.50 132 SER D N 1
ATOM 6969 C CA . SER D 1 136 ? 25.405 20.036 107.042 1.00 21.21 132 SER D CA 1
ATOM 6970 C C . SER D 1 136 ? 26.124 20.441 108.303 1.00 21.50 132 SER D C 1
ATOM 6971 O O . SER D 1 136 ? 25.547 21.082 109.180 1.00 19.34 132 SER D O 1
ATOM 6974 N N . LYS D 1 137 ? 27.419 20.113 108.354 1.00 21.38 133 LYS D N 1
ATOM 6975 C CA . LYS D 1 137 ? 28.251 20.538 109.471 1.00 21.32 133 LYS D CA 1
ATOM 6976 C C . LYS D 1 137 ? 28.270 22.057 109.568 1.00 21.80 133 LYS D C 1
ATOM 6977 O O . LYS D 1 137 ? 28.149 22.611 110.664 1.00 19.93 133 LYS D O 1
ATOM 6979 N N . ASP D 1 138 ? 28.379 22.742 108.429 1.00 22.96 134 ASP D N 1
ATOM 6980 C CA . ASP D 1 138 ? 28.395 24.203 108.464 1.00 24.56 134 ASP D CA 1
ATOM 6981 C C . ASP D 1 138 ? 27.142 24.788 109.120 1.00 22.89 134 ASP D C 1
ATOM 6982 O O . ASP D 1 138 ? 27.254 25.773 109.855 1.00 23.01 134 ASP D O 1
ATOM 6987 N N . LEU D 1 139 ? 25.974 24.176 108.883 1.00 21.01 135 LEU D N 1
ATOM 6988 C CA . LEU D 1 139 ? 24.734 24.707 109.386 1.00 20.38 135 LEU D CA 1
ATOM 6989 C C . LEU D 1 139 ? 24.616 24.368 110.880 1.00 19.71 135 LEU D C 1
ATOM 6990 O O . LEU D 1 139 ? 24.124 25.186 111.662 1.00 17.86 135 LEU D O 1
ATOM 6995 N N . PHE D 1 140 ? 25.090 23.188 111.303 1.00 19.23 136 PHE D N 1
ATOM 6996 C CA . PHE D 1 140 ? 24.870 22.834 112.706 1.00 18.69 136 PHE D CA 1
ATOM 6997 C C . PHE D 1 140 ? 25.835 23.577 113.610 1.00 18.25 136 PHE D C 1
ATOM 6998 O O . PHE D 1 140 ? 25.536 23.812 114.772 1.00 17.18 136 PHE D O 1
ATOM 7006 N N . MET D 1 141 ? 26.981 24.006 113.068 1.00 19.73 137 MET D N 1
ATOM 7007 C CA . MET D 1 141 ? 27.900 24.820 113.833 1.00 19.55 137 MET D CA 1
ATOM 7008 C C . MET D 1 141 ? 27.368 26.213 113.959 1.00 19.26 137 MET D C 1
ATOM 7009 O O . MET D 1 141 ? 27.541 26.856 114.988 1.00 19.28 137 MET D O 1
ATOM 7014 N N . GLU D 1 142 ? 26.731 26.715 112.909 1.00 19.47 138 GLU D N 1
ATOM 7015 C CA . GLU D 1 142 ? 26.118 28.029 113.005 1.00 19.88 138 GLU D CA 1
ATOM 7016 C C . GLU D 1 142 ? 24.978 27.968 114.026 1.00 18.34 138 GLU D C 1
ATOM 7017 O O . GLU D 1 142 ? 24.794 28.894 114.844 1.00 18.18 138 GLU D O 1
ATOM 7023 N N . THR D 1 143 ? 24.235 26.848 114.006 1.00 17.34 139 THR D N 1
ATOM 7024 C CA . THR D 1 143 ? 23.181 26.635 114.979 1.00 15.69 139 THR D CA 1
ATOM 7025 C C . THR D 1 143 ? 23.711 26.591 116.420 1.00 14.97 139 THR D C 1
ATOM 7026 O O . THR D 1 143 ? 23.183 27.247 117.308 1.00 14.90 139 THR D O 1
ATOM 7030 N N . TRP D 1 144 ? 24.775 25.834 116.636 1.00 15.48 140 TRP D N 1
ATOM 7031 C CA . TRP D 1 144 ? 25.468 25.819 117.922 1.00 15.64 140 TRP D CA 1
ATOM 7032 C C . TRP D 1 144 ? 25.919 27.241 118.360 1.00 16.35 140 TRP D C 1
ATOM 7033 O O . TRP D 1 144 ? 25.756 27.626 119.520 1.00 16.87 140 TRP D O 1
ATOM 7044 N N . ARG D 1 145 ? 26.454 28.025 117.433 1.00 16.98 141 ARG D N 1
ATOM 7045 C CA . ARG D 1 145 ? 26.839 29.404 117.756 1.00 17.80 141 ARG D CA 1
ATOM 7046 C C . ARG D 1 145 ? 25.647 30.160 118.350 1.00 17.54 141 ARG D C 1
ATOM 7047 O O . ARG D 1 145 ? 25.774 30.961 119.308 1.00 18.49 141 ARG D O 1
ATOM 7055 N N . ALA D 1 146 ? 24.489 29.935 117.762 1.00 15.85 142 ALA D N 1
ATOM 7056 C CA . ALA D 1 146 ? 23.273 30.578 118.249 1.00 15.26 142 ALA D CA 1
ATOM 7057 C C . ALA D 1 146 ? 22.891 30.020 119.626 1.00 14.00 142 ALA D C 1
ATOM 7058 O O . ALA D 1 146 ? 22.532 30.762 120.527 1.00 14.89 142 ALA D O 1
ATOM 7060 N N . PHE D 1 147 ? 23.028 28.714 119.808 1.00 14.38 143 PHE D N 1
ATOM 7061 C CA . PHE D 1 147 ? 22.783 28.093 121.108 1.00 13.99 143 PHE D CA 1
ATOM 7062 C C . PHE D 1 147 ? 23.657 28.699 122.188 1.00 14.57 143 PHE D C 1
ATOM 7063 O O . PHE D 1 147 ? 23.195 28.955 123.291 1.00 14.48 143 PHE D O 1
ATOM 7071 N N . ILE D 1 148 ? 24.940 28.895 121.879 1.00 15.16 144 ILE D N 1
ATOM 7072 C CA . ILE D 1 148 ? 25.855 29.508 122.847 1.00 16.68 144 ILE D CA 1
ATOM 7073 C C . ILE D 1 148 ? 25.354 30.902 123.219 1.00 16.93 144 ILE D C 1
ATOM 7074 O O . ILE D 1 148 ? 25.291 31.270 124.421 1.00 17.32 144 ILE D O 1
ATOM 7079 N N . LYS D 1 149 ? 24.982 31.676 122.207 1.00 18.21 145 LYS D N 1
ATOM 7080 C CA . LYS D 1 149 ? 24.412 33.009 122.423 1.00 19.80 145 LYS D CA 1
ATOM 7081 C C . LYS D 1 149 ? 23.211 32.952 123.369 1.00 19.94 145 LYS D C 1
ATOM 7082 O O . LYS D 1 149 ? 23.119 33.730 124.330 1.00 20.73 145 LYS D O 1
ATOM 7088 N N . LEU D 1 150 ? 22.297 32.034 123.099 1.00 19.38 146 LEU D N 1
ATOM 7089 C CA . LEU D 1 150 ? 21.067 31.916 123.911 1.00 19.36 146 LEU D CA 1
ATOM 7090 C C . LEU D 1 150 ? 21.372 31.528 125.365 1.00 20.21 146 LEU D C 1
ATOM 7091 O O . LEU D 1 150 ? 20.724 32.006 126.324 1.00 19.87 146 LEU D O 1
ATOM 7096 N N . LYS D 1 151 ? 22.386 30.686 125.538 1.00 20.81 147 LYS D N 1
ATOM 7097 C CA . LYS D 1 151 ? 22.787 30.316 126.877 1.00 21.75 147 LYS D CA 1
ATOM 7098 C C . LYS D 1 151 ? 23.397 31.496 127.616 1.00 23.19 147 LYS D C 1
ATOM 7099 O O . LYS D 1 151 ? 23.126 31.679 128.795 1.00 22.30 147 LYS D O 1
ATOM 7105 N N . GLU D 1 152 ? 24.218 32.300 126.936 1.00 24.54 148 GLU D N 1
ATOM 7106 C CA . GLU D 1 152 ? 24.777 33.508 127.557 1.00 26.25 148 GLU D CA 1
ATOM 7107 C C . GLU D 1 152 ? 23.679 34.466 127.952 1.00 26.17 148 GLU D C 1
ATOM 7108 O O . GLU D 1 152 ? 23.743 35.080 128.999 1.00 26.62 148 GLU D O 1
ATOM 7114 N N . GLU D 1 153 ? 22.656 34.580 127.113 1.00 26.18 149 GLU D N 1
ATOM 7115 C CA . GLU D 1 153 ? 21.492 35.414 127.420 1.00 26.47 149 GLU D CA 1
ATOM 7116 C C . GLU D 1 153 ? 20.615 34.861 128.547 1.00 25.98 149 GLU D C 1
ATOM 7117 O O . GLU D 1 153 ? 19.733 35.583 129.039 1.00 27.25 149 GLU D O 1
ATOM 7123 N N . GLY D 1 154 ? 20.843 33.596 128.933 1.00 24.42 150 GLY D N 1
ATOM 7124 C CA . GLY D 1 154 ? 20.084 32.932 129.994 1.00 23.03 150 GLY D CA 1
ATOM 7125 C C . GLY D 1 154 ? 18.731 32.360 129.562 1.00 21.24 150 GLY D C 1
ATOM 7126 O O . GLY D 1 154 ? 17.946 31.938 130.412 1.00 20.95 150 GLY D O 1
ATOM 7127 N N . ARG D 1 155 ? 18.461 32.331 128.258 1.00 19.22 151 ARG D N 1
ATOM 7128 C CA . ARG D 1 155 ? 17.156 31.921 127.746 1.00 18.44 151 ARG D CA 1
ATOM 7129 C C . ARG D 1 155 ? 17.134 30.423 127.582 1.00 16.50 151 ARG D C 1
ATOM 7130 O O . ARG D 1 155 ? 16.073 29.859 127.402 1.00 15.38 151 ARG D O 1
ATOM 7138 N N . VAL D 1 156 ? 18.315 29.814 127.593 1.00 15.12 152 VAL D N 1
ATOM 7139 C CA . VAL D 1 156 ? 18.473 28.364 127.578 1.00 14.28 152 VAL D CA 1
ATOM 7140 C C . VAL D 1 156 ? 19.441 28.040 128.693 1.00 14.15 152 VAL D C 1
ATOM 7141 O O . VAL D 1 156 ? 20.499 28.626 128.765 1.00 14.08 152 VAL D O 1
ATOM 7145 N N . LYS D 1 157 ? 19.091 27.115 129.570 1.00 15.37 153 LYS D N 1
ATOM 7146 C CA . LYS D 1 157 ? 19.942 26.836 130.746 1.00 16.34 153 LYS D CA 1
ATOM 7147 C C . LYS D 1 157 ? 21.094 25.911 130.393 1.00 15.50 153 LYS D C 1
ATOM 7148 O O . LYS D 1 157 ? 22.216 26.105 130.890 1.00 16.54 153 LYS D O 1
ATOM 7154 N N . SER D 1 158 ? 20.820 24.910 129.545 1.00 13.69 154 SER D N 1
ATOM 7155 C CA . SER D 1 158 ? 21.824 23.949 129.116 1.00 13.88 154 SER D CA 1
ATOM 7156 C C . SER D 1 158 ? 21.629 23.657 127.641 1.00 12.94 154 SER D C 1
ATOM 7157 O O . SER D 1 158 ? 20.495 23.657 127.138 1.00 13.60 154 SER D O 1
ATOM 7160 N N . ILE D 1 159 ? 22.731 23.442 126.930 1.00 13.09 155 ILE D N 1
ATOM 7161 C CA . ILE D 1 159 ? 22.647 23.167 125.488 1.00 12.47 155 ILE D CA 1
ATOM 7162 C C . ILE D 1 159 ? 23.224 21.779 125.177 1.00 13.07 155 ILE D C 1
ATOM 7163 O O . ILE D 1 159 ? 24.285 21.360 125.739 1.00 13.43 155 ILE D O 1
ATOM 7168 N N . GLY D 1 160 ? 22.513 21.091 124.279 1.00 11.66 156 GLY D N 1
ATOM 7169 C CA . GLY D 1 160 ? 22.826 19.703 123.906 1.00 11.94 156 GLY D CA 1
ATOM 7170 C C . GLY D 1 160 ? 22.528 19.390 122.455 1.00 11.80 156 GLY D C 1
ATOM 7171 O O . GLY D 1 160 ? 22.215 20.300 121.675 1.00 12.46 156 GLY D O 1
ATOM 7172 N N . VAL D 1 161 ? 22.556 18.099 122.103 1.00 11.01 157 VAL D N 1
ATOM 7173 C CA . VAL D 1 161 ? 22.328 17.683 120.724 1.00 10.50 157 VAL D CA 1
ATOM 7174 C C . VAL D 1 161 ? 21.495 16.395 120.734 1.00 10.80 157 VAL D C 1
ATOM 7175 O O . VAL D 1 161 ? 21.258 15.793 121.786 1.00 10.97 157 VAL D O 1
ATOM 7179 N N . SER D 1 162 ? 21.041 15.997 119.553 1.00 11.04 158 SER D N 1
ATOM 7180 C CA . SER D 1 162 ? 20.275 14.787 119.386 1.00 11.66 158 SER D CA 1
ATOM 7181 C C . SER D 1 162 ? 20.703 14.150 118.073 1.00 11.36 158 SER D C 1
ATOM 7182 O O . SER D 1 162 ? 20.970 14.858 117.082 1.00 10.28 158 SER D O 1
ATOM 7185 N N . ASN D 1 163 ? 20.698 12.822 118.083 1.00 11.70 159 ASN D N 1
ATOM 7186 C CA . ASN D 1 163 ? 21.066 12.017 116.932 1.00 12.48 159 ASN D CA 1
ATOM 7187 C C . ASN D 1 163 ? 22.471 12.322 116.415 1.00 12.21 159 ASN D C 1
ATOM 7188 O O . ASN D 1 163 ? 22.772 12.049 115.243 1.00 13.57 159 ASN D O 1
ATOM 7193 N N . PHE D 1 164 ? 23.326 12.922 117.258 1.00 12.03 160 PHE D N 1
ATOM 7194 C CA . PHE D 1 164 ? 24.707 13.222 116.826 1.00 13.45 160 PHE D CA 1
ATOM 7195 C C . PHE D 1 164 ? 25.577 11.969 116.839 1.00 14.79 160 PHE D C 1
ATOM 7196 O O . PHE D 1 164 ? 25.489 11.130 117.736 1.00 15.69 160 PHE D O 1
ATOM 7204 N N . ARG D 1 165 ? 26.432 11.860 115.833 1.00 16.61 161 ARG D N 1
ATOM 7205 C CA . ARG D 1 165 ? 27.370 10.760 115.706 1.00 17.55 161 ARG D CA 1
ATOM 7206 C C . ARG D 1 165 ? 28.652 11.208 116.331 1.00 17.11 161 ARG D C 1
ATOM 7207 O O . ARG D 1 165 ? 28.862 12.406 116.545 1.00 16.09 161 ARG D O 1
ATOM 7215 N N . THR D 1 166 ? 29.523 10.261 116.623 1.00 17.22 162 THR D N 1
ATOM 7216 C CA . THR D 1 166 ? 30.825 10.600 117.172 1.00 18.05 162 THR D CA 1
ATOM 7217 C C . THR D 1 166 ? 31.545 11.680 116.377 1.00 18.05 162 THR D C 1
ATOM 7218 O O . THR D 1 166 ? 32.013 12.637 116.957 1.00 19.53 162 THR D O 1
ATOM 7222 N N . ALA D 1 167 ? 31.658 11.530 115.053 1.00 17.36 163 ALA D N 1
ATOM 7223 C CA . ALA D 1 167 ? 32.377 12.499 114.242 1.00 18.51 163 ALA D CA 1
ATOM 7224 C C . ALA D 1 167 ? 31.770 13.889 114.351 1.00 17.34 163 ALA D C 1
ATOM 7225 O O . ALA D 1 167 ? 32.496 14.898 114.332 1.00 18.53 163 ALA D O 1
ATOM 7227 N N . ASP D 1 168 ? 30.451 13.947 114.521 1.00 16.60 164 ASP D N 1
ATOM 7228 C CA . ASP D 1 168 ? 29.758 15.220 114.676 1.00 15.76 164 ASP D CA 1
ATOM 7229 C C . ASP D 1 168 ? 30.177 15.822 115.987 1.00 16.03 164 ASP D C 1
ATOM 7230 O O . ASP D 1 168 ? 30.452 17.010 116.078 1.00 15.08 164 ASP D O 1
ATOM 7235 N N . LEU D 1 169 ? 30.204 14.993 117.021 1.00 16.34 165 LEU D N 1
ATOM 7236 C CA . LEU D 1 169 ? 30.536 15.480 118.359 1.00 16.84 165 LEU D CA 1
ATOM 7237 C C . LEU D 1 169 ? 31.976 15.981 118.415 1.00 17.18 165 LEU D C 1
ATOM 7238 O O . LEU D 1 169 ? 32.234 17.033 118.993 1.00 18.17 165 LEU D O 1
ATOM 7243 N N . GLU D 1 170 ? 32.896 15.220 117.818 1.00 17.96 166 GLU D N 1
ATOM 7244 C CA . GLU D 1 170 ? 34.311 15.602 117.718 1.00 18.25 166 GLU D CA 1
ATOM 7245 C C . GLU D 1 170 ? 34.449 16.992 117.113 1.00 18.90 166 GLU D C 1
ATOM 7246 O O . GLU D 1 170 ? 35.060 17.893 117.704 1.00 18.88 166 GLU D O 1
ATOM 7252 N N . ARG D 1 171 ? 33.861 17.194 115.934 1.00 18.61 167 ARG D N 1
ATOM 7253 C CA . ARG D 1 171 ? 33.919 18.506 115.271 1.00 18.58 167 ARG D CA 1
ATOM 7254 C C . ARG D 1 171 ? 33.346 19.608 116.132 1.00 17.90 167 ARG D C 1
ATOM 7255 O O . ARG D 1 171 ? 33.958 20.673 116.257 1.00 18.01 167 ARG D O 1
ATOM 7257 N N . LEU D 1 172 ? 32.167 19.361 116.694 1.00 17.38 168 LEU D N 1
ATOM 7258 C CA . LEU D 1 172 ? 31.447 20.315 117.549 1.00 17.84 168 LEU D CA 1
ATOM 7259 C C . LEU D 1 172 ? 32.302 20.797 118.727 1.00 17.68 168 LEU D C 1
ATOM 7260 O O . LEU D 1 172 ? 32.401 22.016 118.982 1.00 16.76 168 LEU D O 1
ATOM 7265 N N . ILE D 1 173 ? 32.898 19.838 119.435 1.00 16.85 169 ILE D N 1
ATOM 7266 C CA . ILE D 1 173 ? 33.712 20.117 120.615 1.00 17.28 169 ILE D CA 1
ATOM 7267 C C . ILE D 1 173 ? 34.986 20.851 120.201 1.00 18.27 169 ILE D C 1
ATOM 7268 O O . ILE D 1 173 ? 35.379 21.895 120.780 1.00 20.49 169 ILE D O 1
ATOM 7273 N N . LYS D 1 174 ? 35.619 20.308 119.167 1.00 18.68 170 LYS D N 1
ATOM 7274 C CA . LYS D 1 174 ? 36.879 20.820 118.636 1.00 19.03 170 LYS D CA 1
ATOM 7275 C C . LYS D 1 174 ? 36.770 22.268 118.184 1.00 18.91 170 LYS D C 1
ATOM 7276 O O . LYS D 1 174 ? 37.645 23.076 118.509 1.00 20.49 170 LYS D O 1
ATOM 7278 N N . GLU D 1 175 ? 35.716 22.602 117.451 1.00 18.44 171 GLU D N 1
ATOM 7279 C CA . GLU D 1 175 ? 35.557 23.951 116.857 1.00 19.49 171 GLU D CA 1
ATOM 7280 C C . GLU D 1 175 ? 35.018 25.002 117.839 1.00 19.04 171 GLU D C 1
ATOM 7281 O O . GLU D 1 175 ? 35.430 26.162 117.813 1.00 18.73 171 GLU D O 1
ATOM 7287 N N . SER D 1 176 ? 34.112 24.597 118.716 1.00 18.25 172 SER D N 1
ATOM 7288 C CA . SER D 1 176 ? 33.402 25.551 119.545 1.00 18.25 172 SER D CA 1
ATOM 7289 C C . SER D 1 176 ? 33.940 25.673 120.981 1.00 18.25 172 SER D C 1
ATOM 7290 O O . SER D 1 176 ? 33.806 26.734 121.616 1.00 19.40 172 SER D O 1
ATOM 7293 N N . GLY D 1 177 ? 34.510 24.598 121.503 1.00 17.98 173 GLY D N 1
ATOM 7294 C CA . GLY D 1 177 ? 34.942 24.585 122.902 1.00 17.42 173 GLY D CA 1
ATOM 7295 C C . GLY D 1 177 ? 33.785 24.288 123.848 1.00 16.82 173 GLY D C 1
ATOM 7296 O O . GLY D 1 177 ? 33.966 24.235 125.078 1.00 17.72 173 GLY D O 1
ATOM 7297 N N . VAL D 1 178 ? 32.582 24.107 123.317 1.00 16.12 174 VAL D N 1
ATOM 7298 C CA . VAL D 1 178 ? 31.447 23.849 124.198 1.00 15.58 174 VAL D CA 1
ATOM 7299 C C . VAL D 1 178 ? 30.939 22.441 123.977 1.00 15.03 174 VAL D C 1
ATOM 7300 O O . VAL D 1 178 ? 30.405 22.133 122.922 1.00 14.58 174 VAL D O 1
ATOM 7304 N N . THR D 1 179 ? 31.160 21.573 124.958 1.00 15.94 175 THR D N 1
ATOM 7305 C CA . THR D 1 179 ? 30.652 20.191 124.886 1.00 15.99 175 THR D CA 1
ATOM 7306 C C . THR D 1 179 ? 29.154 20.137 125.219 1.00 15.69 175 THR D C 1
ATOM 7307 O O . THR D 1 179 ? 28.732 20.700 126.222 1.00 16.14 175 THR D O 1
ATOM 7311 N N . PRO D 1 180 ? 28.357 19.434 124.400 1.00 15.83 176 PRO D N 1
ATOM 7312 C CA . PRO D 1 180 ? 26.934 19.306 124.719 1.00 15.24 176 PRO D CA 1
ATOM 7313 C C . PRO D 1 180 ? 26.743 18.545 126.028 1.00 15.06 176 PRO D C 1
ATOM 7314 O O . PRO D 1 180 ? 27.431 17.537 126.292 1.00 13.99 176 PRO D O 1
ATOM 7318 N N . VAL D 1 181 ? 25.829 19.040 126.856 1.00 14.12 177 VAL D N 1
ATOM 7319 C CA . VAL D 1 181 ? 25.564 18.410 128.126 1.00 13.29 177 VAL D CA 1
ATOM 7320 C C . VAL D 1 181 ? 25.097 16.964 127.900 1.00 12.61 177 VAL D C 1
ATOM 7321 O O . VAL D 1 181 ? 25.368 16.090 128.718 1.00 11.23 177 VAL D O 1
ATOM 7325 N N . LEU D 1 182 ? 24.371 16.727 126.806 1.00 11.66 178 LEU D N 1
ATOM 7326 C CA . LEU D 1 182 ? 23.882 15.399 126.495 1.00 11.31 178 LEU D CA 1
ATOM 7327 C C . LEU D 1 182 ? 23.698 15.237 125.002 1.00 10.69 178 LEU D C 1
ATOM 7328 O O . LEU D 1 182 ? 23.711 16.228 124.255 1.00 11.59 178 LEU D O 1
ATOM 7333 N N . ASN D 1 183 ? 23.577 13.983 124.578 1.00 10.49 179 ASN D N 1
ATOM 7334 C CA . ASN D 1 183 ? 23.230 13.615 123.208 1.00 9.38 179 ASN D CA 1
ATOM 7335 C C . ASN D 1 183 ? 22.032 12.655 123.311 1.00 9.35 179 ASN D C 1
ATOM 7336 O O . ASN D 1 183 ? 22.147 11.557 123.893 1.00 9.11 179 ASN D O 1
ATOM 7341 N N . GLN D 1 184 ? 20.873 13.099 122.842 1.00 9.04 180 GLN D N 1
ATOM 7342 C CA . GLN D 1 184 ? 19.670 12.272 122.872 1.00 8.60 180 GLN D CA 1
ATOM 7343 C C . GLN D 1 184 ? 19.673 11.372 121.661 1.00 8.90 180 GLN D C 1
ATOM 7344 O O . GLN D 1 184 ? 19.501 11.824 120.541 1.00 9.29 180 GLN D O 1
ATOM 7350 N N . ILE D 1 185 ? 19.829 10.078 121.899 1.00 8.93 181 ILE D N 1
ATOM 7351 C CA . ILE D 1 185 ? 19.909 9.110 120.818 1.00 8.53 181 ILE D CA 1
ATOM 7352 C C . ILE D 1 185 ? 18.944 7.949 121.050 1.00 9.27 181 ILE D C 1
ATOM 7353 O O . ILE D 1 185 ? 18.626 7.605 122.201 1.00 8.42 181 ILE D O 1
ATOM 7358 N N . GLU D 1 186 ? 18.544 7.308 119.958 1.00 9.42 182 GLU D N 1
ATOM 7359 C CA . GLU D 1 186 ? 17.739 6.097 120.060 1.00 10.64 182 GLU D CA 1
ATOM 7360 C C . GLU D 1 186 ? 18.556 5.038 120.834 1.00 9.95 182 GLU D C 1
ATOM 7361 O O . GLU D 1 186 ? 19.673 4.706 120.454 1.00 8.88 182 GLU D O 1
ATOM 7367 N N . LEU D 1 187 ? 18.044 4.595 121.974 1.00 10.69 183 LEU D N 1
ATOM 7368 C CA . LEU D 1 187 ? 18.777 3.612 122.763 1.00 10.59 183 LEU D CA 1
ATOM 7369 C C . LEU D 1 187 ? 17.805 2.693 123.506 1.00 11.44 183 LEU D C 1
ATOM 7370 O O . LEU D 1 187 ? 16.946 3.178 124.249 1.00 11.16 183 LEU D O 1
ATOM 7375 N N . HIS D 1 188 ? 17.961 1.386 123.269 1.00 11.97 184 HIS D N 1
ATOM 7376 C CA . HIS D 1 188 ? 17.167 0.333 123.929 1.00 13.15 184 HIS D CA 1
ATOM 7377 C C . HIS D 1 188 ? 17.926 -1.004 123.958 1.00 14.50 184 HIS D C 1
ATOM 7378 O O . HIS D 1 188 ? 19.014 -1.105 123.415 1.00 14.63 184 HIS D O 1
ATOM 7385 N N . PRO D 1 189 ? 17.390 -2.026 124.660 1.00 16.17 185 PRO D N 1
ATOM 7386 C CA . PRO D 1 189 ? 18.131 -3.303 124.763 1.00 17.22 185 PRO D CA 1
ATOM 7387 C C . PRO D 1 189 ? 18.532 -3.977 123.449 1.00 17.45 185 PRO D C 1
ATOM 7388 O O . PRO D 1 189 ? 19.470 -4.768 123.425 1.00 18.65 185 PRO D O 1
ATOM 7392 N N . GLN D 1 190 ? 17.813 -3.722 122.378 1.00 18.05 186 GLN D N 1
ATOM 7393 C CA . GLN D 1 190 ? 18.233 -4.265 121.081 1.00 19.42 186 GLN D CA 1
ATOM 7394 C C . GLN D 1 190 ? 19.047 -3.280 120.250 1.00 18.64 186 GLN D C 1
ATOM 7395 O O . GLN D 1 190 ? 19.260 -3.518 119.046 1.00 19.81 186 GLN D O 1
ATOM 7401 N N . PHE D 1 191 ? 19.485 -2.181 120.872 1.00 17.23 187 PHE D N 1
ATOM 7402 C CA . PHE D 1 191 ? 20.200 -1.096 120.166 1.00 16.71 187 PHE D CA 1
ATOM 7403 C C . PHE D 1 191 ? 20.899 -0.249 121.210 1.00 16.20 187 PHE D C 1
ATOM 7404 O O . PHE D 1 191 ? 20.469 0.863 121.532 1.00 15.44 187 PHE D O 1
ATOM 7412 N N . GLN D 1 192 ? 21.959 -0.793 121.780 1.00 15.73 188 GLN D N 1
ATOM 7413 C CA . GLN D 1 192 ? 22.485 -0.211 123.028 1.00 16.00 188 GLN D CA 1
ATOM 7414 C C . GLN D 1 192 ? 23.551 0.868 122.812 1.00 15.27 188 GLN D C 1
ATOM 7415 O O . GLN D 1 192 ? 24.053 1.410 123.782 1.00 14.63 188 GLN D O 1
ATOM 7421 N N . GLN D 1 193 ? 23.904 1.157 121.561 1.00 15.37 189 GLN D N 1
ATOM 7422 C CA . GLN D 1 193 ? 24.769 2.329 121.229 1.00 15.66 189 GLN D CA 1
ATOM 7423 C C . GLN D 1 193 ? 26.097 2.301 121.985 1.00 16.55 189 GLN D C 1
ATOM 7424 O O . GLN D 1 193 ? 26.542 3.316 122.574 1.00 16.26 189 GLN D O 1
ATOM 7430 N N . ASP D 1 194 ? 26.722 1.131 121.999 1.00 17.68 190 ASP D N 1
ATOM 7431 C CA . ASP D 1 194 ? 28.000 0.949 122.697 1.00 19.12 190 ASP D CA 1
ATOM 7432 C C . ASP D 1 194 ? 29.051 2.028 122.365 1.00 19.47 190 ASP D C 1
ATOM 7433 O O . ASP D 1 194 ? 29.733 2.559 123.261 1.00 20.70 190 ASP D O 1
ATOM 7438 N N . GLU D 1 195 ? 29.178 2.355 121.083 1.00 18.53 191 GLU D N 1
ATOM 7439 C CA . GLU D 1 195 ? 30.214 3.275 120.626 1.00 18.94 191 GLU D CA 1
ATOM 7440 C C . GLU D 1 195 ? 29.979 4.714 121.079 1.00 18.44 191 GLU D C 1
ATOM 7441 O O . GLU D 1 195 ? 30.908 5.385 121.533 1.00 18.23 191 GLU D O 1
ATOM 7443 N N . LEU D 1 196 ? 28.751 5.209 120.968 1.00 17.48 192 LEU D N 1
ATOM 7444 C CA . LEU D 1 196 ? 28.455 6.557 121.444 1.00 17.87 192 LEU D CA 1
ATOM 7445 C C . LEU D 1 196 ? 28.560 6.599 122.965 1.00 19.16 192 LEU D C 1
ATOM 7446 O O . LEU D 1 196 ? 29.183 7.507 123.509 1.00 20.18 192 LEU D O 1
ATOM 7451 N N . ARG D 1 197 ? 28.027 5.604 123.669 1.00 20.68 193 ARG D N 1
ATOM 7452 C CA . ARG D 1 197 ? 28.097 5.648 125.143 1.00 21.11 193 ARG D CA 1
ATOM 7453 C C . ARG D 1 197 ? 29.524 5.719 125.649 1.00 21.63 193 ARG D C 1
ATOM 7454 O O . ARG D 1 197 ? 29.815 6.452 126.605 1.00 21.73 193 ARG D O 1
ATOM 7462 N N . LEU D 1 198 ? 30.402 4.951 125.016 1.00 22.07 194 LEU D N 1
ATOM 7463 C CA . LEU D 1 198 ? 31.858 5.012 125.282 1.00 21.68 194 LEU D CA 1
ATOM 7464 C C . LEU D 1 198 ? 32.384 6.431 125.070 1.00 21.00 194 LEU D C 1
ATOM 7465 O O . LEU D 1 198 ? 32.924 7.062 125.976 1.00 21.31 194 LEU D O 1
ATOM 7470 N N . PHE D 1 199 ? 32.178 6.960 123.872 1.00 20.16 195 PHE D N 1
ATOM 7471 C CA . PHE D 1 199 ? 32.566 8.331 123.562 1.00 19.79 195 PHE D CA 1
ATOM 7472 C C . PHE D 1 199 ? 32.002 9.369 124.547 1.00 19.42 195 PHE D C 1
ATOM 7473 O O . PHE D 1 199 ? 32.743 10.225 125.042 1.00 21.01 195 PHE D O 1
ATOM 7481 N N . HIS D 1 200 ? 30.699 9.286 124.835 1.00 18.08 196 HIS D N 1
ATOM 7482 C CA . HIS D 1 200 ? 30.043 10.187 125.787 1.00 16.77 196 HIS D CA 1
ATOM 7483 C C . HIS D 1 200 ? 30.764 10.216 127.137 1.00 17.54 196 HIS D C 1
A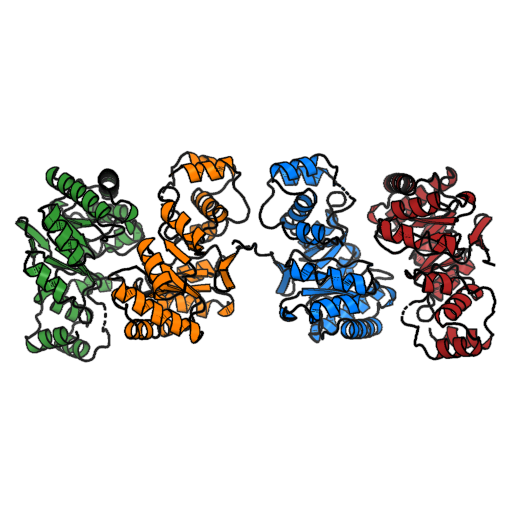TOM 7484 O O . HIS D 1 200 ? 31.171 11.283 127.632 1.00 16.76 196 HIS D O 1
ATOM 7491 N N . GLY D 1 201 ? 31.003 9.023 127.682 1.00 18.71 197 GLY D N 1
ATOM 7492 C CA . GLY D 1 201 ? 31.593 8.867 128.994 1.00 19.42 197 GLY D CA 1
ATOM 7493 C C . GLY D 1 201 ? 32.992 9.439 129.058 1.00 21.00 197 GLY D C 1
ATOM 7494 O O . GLY D 1 201 ? 33.381 9.998 130.090 1.00 22.43 197 GLY D O 1
ATOM 7495 N N . LYS D 1 202 ? 33.723 9.346 127.950 1.00 20.87 198 LYS D N 1
ATOM 7496 C CA . LYS D 1 202 ? 35.078 9.893 127.845 1.00 21.97 198 LYS D CA 1
ATOM 7497 C C . LYS D 1 202 ? 35.126 11.403 127.648 1.00 22.73 198 LYS D C 1
ATOM 7498 O O . LYS D 1 202 ? 36.196 11.995 127.778 1.00 22.71 198 LYS D O 1
ATOM 7500 N N . HIS D 1 203 ? 33.990 12.030 127.317 1.00 21.93 199 HIS D N 1
ATOM 7501 C CA . HIS D 1 203 ? 33.953 13.454 126.962 1.00 22.50 199 HIS D CA 1
ATOM 7502 C C . HIS D 1 203 ? 32.956 14.293 127.795 1.00 22.42 199 HIS D C 1
ATOM 7503 O O . HIS D 1 203 ? 32.631 15.433 127.428 1.00 21.81 199 HIS D O 1
ATOM 7510 N N . ASP D 1 204 ? 32.503 13.729 128.916 1.00 21.72 200 ASP D N 1
ATOM 7511 C CA . ASP D 1 204 ? 31.575 14.381 129.835 1.00 22.66 200 ASP D CA 1
ATOM 7512 C C . ASP D 1 204 ? 30.217 14.727 129.204 1.00 20.78 200 ASP D C 1
ATOM 7513 O O . ASP D 1 204 ? 29.625 15.750 129.525 1.00 20.79 200 ASP D O 1
ATOM 7518 N N . ILE D 1 205 ? 29.746 13.883 128.288 1.00 18.91 201 ILE D N 1
ATOM 7519 C CA . ILE D 1 205 ? 28.426 14.064 127.692 1.00 17.20 201 ILE D CA 1
ATOM 7520 C C . ILE D 1 205 ? 27.503 13.026 128.309 1.00 15.94 201 ILE D C 1
ATOM 7521 O O . ILE D 1 205 ? 27.891 11.870 128.408 1.00 15.56 201 ILE D O 1
ATOM 7526 N N . ALA D 1 206 ? 26.300 13.420 128.743 1.00 14.20 202 ALA D N 1
ATOM 7527 C CA . ALA D 1 206 ? 25.319 12.452 129.261 1.00 13.53 202 ALA D CA 1
ATOM 7528 C C . ALA D 1 206 ? 24.638 11.770 128.105 1.00 12.11 202 ALA D C 1
ATOM 7529 O O . ALA D 1 206 ? 24.491 12.375 127.005 1.00 12.72 202 ALA D O 1
ATOM 7531 N N . THR D 1 207 ? 24.254 10.512 128.320 1.00 11.62 203 THR D N 1
ATOM 7532 C CA . THR D 1 207 ? 23.530 9.754 127.305 1.00 11.25 203 THR D CA 1
ATOM 7533 C C . THR D 1 207 ? 22.040 9.881 127.645 1.00 11.30 203 THR D C 1
ATOM 7534 O O . THR D 1 207 ? 21.620 9.628 128.784 1.00 11.59 203 THR D O 1
ATOM 7538 N N . GLU D 1 208 ? 21.269 10.344 126.680 1.00 10.69 204 GLU D N 1
ATOM 7539 C CA . GLU D 1 208 ? 19.807 10.384 126.844 1.00 10.27 204 GLU D CA 1
ATOM 7540 C C . GLU D 1 208 ? 19.159 9.492 125.796 1.00 10.71 204 GLU D C 1
ATOM 7541 O O . GLU D 1 208 ? 19.409 9.644 124.578 1.00 10.17 204 GLU D O 1
ATOM 7547 N N . ALA D 1 209 ? 18.288 8.577 126.256 1.00 10.55 205 ALA D N 1
ATOM 7548 C CA . ALA D 1 209 ? 17.695 7.553 125.405 1.00 9.98 205 ALA D CA 1
ATOM 7549 C C . ALA D 1 209 ? 16.268 7.915 124.951 1.00 9.93 205 ALA D C 1
ATOM 7550 O O . ALA D 1 209 ? 15.367 8.014 125.765 1.00 9.21 205 ALA D O 1
ATOM 7552 N N . TRP D 1 210 ? 16.111 8.183 123.661 1.00 11.40 206 TRP D N 1
ATOM 7553 C CA . TRP D 1 210 ? 14.834 8.270 123.054 1.00 11.90 206 TRP D CA 1
ATOM 7554 C C . TRP D 1 210 ? 14.423 6.879 122.592 1.00 11.58 206 TRP D C 1
ATOM 7555 O O . TRP D 1 210 ? 15.253 6.006 122.367 1.00 10.92 206 TRP D O 1
ATOM 7566 N N . SER D 1 211 ? 13.114 6.672 122.555 1.00 12.95 207 SER D N 1
ATOM 7567 C CA . SER D 1 211 ? 12.501 5.349 122.444 1.00 13.75 207 SER D CA 1
ATOM 7568 C C . SER D 1 211 ? 13.230 4.341 123.316 1.00 13.25 207 SER D C 1
ATOM 7569 O O . SER D 1 211 ? 13.728 3.346 122.803 1.00 12.87 207 SER D O 1
ATOM 7572 N N . PRO D 1 212 ? 13.289 4.612 124.637 1.00 12.17 208 PRO D N 1
ATOM 7573 C CA . PRO D 1 212 ? 13.996 3.715 125.552 1.00 12.62 208 PRO D CA 1
ATOM 7574 C C . PRO D 1 212 ? 13.431 2.305 125.621 1.00 13.92 208 PRO D C 1
ATOM 7575 O O . PRO D 1 212 ? 14.153 1.384 126.017 1.00 14.94 208 PRO D O 1
ATOM 7579 N N . LEU D 1 213 ? 12.147 2.158 125.283 1.00 14.11 209 LEU D N 1
ATOM 7580 C CA . LEU D 1 213 ? 11.461 0.887 125.336 1.00 16.12 209 LEU D CA 1
ATOM 7581 C C . LEU D 1 213 ? 11.491 0.162 123.997 1.00 17.56 209 LEU D C 1
ATOM 7582 O O . LEU D 1 213 ? 11.082 -0.997 123.903 1.00 18.22 209 LEU D O 1
ATOM 7587 N N . GLY D 1 214 ? 11.994 0.806 122.963 1.00 18.30 210 GLY D N 1
ATOM 7588 C CA . GLY D 1 214 ? 12.138 0.131 121.668 1.00 19.68 210 GLY D CA 1
ATOM 7589 C C . GLY D 1 214 ? 10.828 -0.069 120.954 1.00 20.82 210 GLY D C 1
ATOM 7590 O O . GLY D 1 214 ? 9.901 0.684 121.237 1.00 23.08 210 GLY D O 1
ATOM 7591 N N . LYS D 1 217 ? 8.629 -3.253 120.863 1.00 31.14 213 LYS D N 1
ATOM 7592 C CA . LYS D 1 217 ? 9.297 -4.357 120.158 1.00 31.59 213 LYS D CA 1
ATOM 7593 C C . LYS D 1 217 ? 9.815 -5.483 121.095 1.00 31.80 213 LYS D C 1
ATOM 7594 O O . LYS D 1 217 ? 9.925 -6.637 120.681 1.00 32.16 213 LYS D O 1
ATOM 7596 N N . LEU D 1 218 ? 10.103 -5.133 122.354 1.00 30.34 214 LEU D N 1
ATOM 7597 C CA . LEU D 1 218 ? 10.767 -6.024 123.312 1.00 29.43 214 LEU D CA 1
ATOM 7598 C C . LEU D 1 218 ? 9.817 -6.554 124.382 1.00 28.52 214 LEU D C 1
ATOM 7599 O O . LEU D 1 218 ? 10.240 -7.309 125.258 1.00 28.38 214 LEU D O 1
ATOM 7604 N N . LEU D 1 219 ? 8.546 -6.169 124.320 1.00 26.95 215 LEU D N 1
ATOM 7605 C CA . LEU D 1 219 ? 7.559 -6.639 125.295 1.00 26.83 215 LEU D CA 1
ATOM 7606 C C . LEU D 1 219 ? 7.481 -8.164 125.469 1.00 26.37 215 LEU D C 1
ATOM 7607 O O . LEU D 1 219 ? 7.184 -8.636 126.566 1.00 25.78 215 LEU D O 1
ATOM 7612 N N . GLU D 1 220 ? 7.721 -8.922 124.405 1.00 25.17 216 GLU D N 1
ATOM 7613 C CA . GLU D 1 220 ? 7.694 -10.392 124.507 1.00 25.49 216 GLU D CA 1
ATOM 7614 C C . GLU D 1 220 ? 9.083 -11.048 124.521 1.00 23.98 216 GLU D C 1
ATOM 7615 O O . GLU D 1 220 ? 9.207 -12.250 124.372 1.00 22.64 216 GLU D O 1
ATOM 7621 N N . ASP D 1 221 ? 10.126 -10.263 124.718 1.00 22.07 217 ASP D N 1
ATOM 7622 C CA . ASP D 1 221 ? 11.455 -10.841 124.766 1.00 21.26 217 ASP D CA 1
ATOM 7623 C C . ASP D 1 221 ? 11.555 -11.704 126.026 1.00 21.17 217 ASP D C 1
ATOM 7624 O O . ASP D 1 221 ? 11.309 -11.194 127.138 1.00 20.34 217 ASP D O 1
ATOM 7629 N N . PRO D 1 222 ? 11.910 -13.012 125.870 1.00 21.14 218 PRO D N 1
ATOM 7630 C CA . PRO D 1 222 ? 11.931 -13.911 127.030 1.00 21.12 218 PRO D CA 1
ATOM 7631 C C . PRO D 1 222 ? 12.966 -13.566 128.101 1.00 20.00 218 PRO D C 1
ATOM 7632 O O . PRO D 1 222 ? 12.757 -13.869 129.276 1.00 18.46 218 PRO D O 1
ATOM 7636 N N . THR D 1 223 ? 14.100 -12.996 127.701 1.00 19.77 219 THR D N 1
ATOM 7637 C CA . THR D 1 223 ? 15.105 -12.621 128.685 1.00 19.56 219 THR D CA 1
ATOM 7638 C C . THR D 1 223 ? 14.504 -11.528 129.568 1.00 18.98 219 THR D C 1
ATOM 7639 O O . THR D 1 223 ? 14.474 -11.655 130.797 1.00 18.21 219 THR D O 1
ATOM 7643 N N . LEU D 1 224 ? 13.993 -10.478 128.925 1.00 17.30 220 LEU D N 1
ATOM 7644 C CA . LEU D 1 224 ? 13.356 -9.378 129.641 1.00 17.91 220 LEU D CA 1
ATOM 7645 C C . LEU D 1 224 ? 12.121 -9.825 130.412 1.00 17.32 220 LEU D C 1
ATOM 7646 O O . LEU D 1 224 ? 11.921 -9.382 131.532 1.00 17.16 220 LEU D O 1
ATOM 7651 N N . LYS D 1 225 ? 11.336 -10.756 129.878 1.00 18.13 221 LYS D N 1
ATOM 7652 C CA . LYS D 1 225 ? 10.169 -11.246 130.655 1.00 18.68 221 LYS D CA 1
ATOM 7653 C C . LYS D 1 225 ? 10.595 -12.086 131.876 1.00 19.20 221 LYS D C 1
ATOM 7654 O O . LYS D 1 225 ? 9.940 -12.035 132.937 1.00 17.79 221 LYS D O 1
ATOM 7660 N N . SER D 1 226 ? 11.694 -12.848 131.739 1.00 17.92 222 SER D N 1
ATOM 7661 C CA . SER D 1 226 ? 12.226 -13.594 132.872 1.00 19.25 222 SER D CA 1
ATOM 7662 C C . SER D 1 226 ? 12.720 -12.695 134.014 1.00 17.73 222 SER D C 1
ATOM 7663 O O . SER D 1 226 ? 12.512 -12.997 135.190 1.00 18.74 222 SER D O 1
ATOM 7666 N N . ILE D 1 227 ? 13.424 -11.636 133.648 1.00 17.17 223 ILE D N 1
ATOM 7667 C CA . ILE D 1 227 ? 13.903 -10.625 134.616 1.00 16.97 223 ILE D CA 1
ATOM 7668 C C . ILE D 1 227 ? 12.704 -9.928 135.261 1.00 16.92 223 ILE D C 1
ATOM 7669 O O . ILE D 1 227 ? 12.665 -9.792 136.482 1.00 17.07 223 ILE D O 1
ATOM 7674 N N . ALA D 1 228 ? 11.704 -9.550 134.455 1.00 17.04 224 ALA D N 1
ATOM 7675 C CA . ALA D 1 228 ? 10.458 -8.951 134.990 1.00 16.72 224 ALA D CA 1
ATOM 7676 C C . ALA D 1 228 ? 9.780 -9.880 135.984 1.00 17.64 224 ALA D C 1
ATOM 7677 O O . ALA D 1 228 ? 9.418 -9.463 137.084 1.00 17.44 224 ALA D O 1
ATOM 7679 N N . GLU D 1 229 ? 9.617 -11.145 135.615 1.00 18.73 225 GLU D N 1
ATOM 7680 C CA . GLU D 1 229 ? 8.978 -12.112 136.516 1.00 18.89 225 GLU D CA 1
ATOM 7681 C C . GLU D 1 229 ? 9.722 -12.230 137.867 1.00 18.93 225 GLU D C 1
ATOM 7682 O O . GLU D 1 229 ? 9.105 -12.228 138.934 1.00 17.88 225 GLU D O 1
ATOM 7684 N N . LYS D 1 230 ? 11.044 -12.348 137.810 1.00 18.87 226 LYS D N 1
ATOM 7685 C CA . LYS D 1 230 ? 11.876 -12.517 139.000 1.00 19.69 226 LYS D CA 1
ATOM 7686 C C . LYS D 1 230 ? 11.728 -11.340 139.995 1.00 20.14 226 LYS D C 1
ATOM 7687 O O . LYS D 1 230 ? 11.785 -11.529 141.222 1.00 22.15 226 LYS D O 1
ATOM 7689 N N . HIS D 1 231 ? 11.539 -10.146 139.445 1.00 19.15 227 HIS D N 1
ATOM 7690 C CA . HIS D 1 231 ? 11.399 -8.892 140.214 1.00 19.24 227 HIS D CA 1
ATOM 7691 C C . HIS D 1 231 ? 9.965 -8.436 140.478 1.00 19.45 227 HIS D C 1
ATOM 7692 O O . HIS D 1 231 ? 9.767 -7.381 141.095 1.00 19.19 227 HIS D O 1
ATOM 7699 N N . ALA D 1 232 ? 8.988 -9.187 139.969 1.00 19.33 228 ALA D N 1
ATOM 7700 C CA . ALA D 1 232 ? 7.584 -8.774 140.065 1.00 20.08 228 ALA D CA 1
ATOM 7701 C C . ALA D 1 232 ? 7.360 -7.340 139.551 1.00 19.56 228 ALA D C 1
ATOM 7702 O O . ALA D 1 232 ? 6.628 -6.554 140.146 1.00 19.21 228 ALA D O 1
ATOM 7704 N N . LYS D 1 233 ? 7.996 -7.029 138.431 1.00 19.76 229 LYS D N 1
ATOM 7705 C CA . LYS D 1 233 ? 7.831 -5.755 137.724 1.00 19.60 229 LYS D CA 1
ATOM 7706 C C . LYS D 1 233 ? 7.454 -6.073 136.272 1.00 19.57 229 LYS D C 1
ATOM 7707 O O . LYS D 1 233 ? 7.486 -7.229 135.860 1.00 19.32 229 LYS D O 1
ATOM 7713 N N . SER D 1 234 ? 7.016 -5.057 135.540 1.00 18.21 230 SER D N 1
ATOM 7714 C CA . SER D 1 234 ? 6.684 -5.207 134.122 1.00 18.54 230 SER D CA 1
ATOM 7715 C C . SER D 1 234 ? 7.953 -5.144 133.270 1.00 17.12 230 SER D C 1
ATOM 7716 O O . SER D 1 234 ? 8.983 -4.640 133.730 1.00 16.52 230 SER D O 1
ATOM 7719 N N . VAL D 1 235 ? 7.877 -5.641 132.038 1.00 16.56 231 VAL D N 1
ATOM 7720 C CA . VAL D 1 235 ? 9.016 -5.563 131.120 1.00 15.73 231 VAL D CA 1
ATOM 7721 C C . VAL D 1 235 ? 9.424 -4.113 130.840 1.00 14.42 231 VAL D C 1
ATOM 7722 O O . VAL D 1 235 ? 10.629 -3.807 130.797 1.00 13.54 231 VAL D O 1
ATOM 7726 N N . ALA D 1 236 ? 8.449 -3.216 130.665 1.00 13.48 232 ALA D N 1
ATOM 7727 C CA . ALA D 1 236 ? 8.757 -1.761 130.542 1.00 12.19 232 ALA D CA 1
ATOM 7728 C C . ALA D 1 236 ? 9.573 -1.258 131.747 1.00 13.21 232 ALA D C 1
ATOM 7729 O O . ALA D 1 236 ? 10.600 -0.603 131.584 1.00 13.07 232 ALA D O 1
ATOM 7731 N N . GLN D 1 237 ? 9.136 -1.618 132.965 1.00 13.02 233 GLN D N 1
ATOM 7732 C CA . GLN D 1 237 ? 9.840 -1.192 134.176 1.00 13.57 233 GLN D CA 1
ATOM 7733 C C . GLN D 1 237 ? 11.261 -1.747 134.294 1.00 14.08 233 GLN D C 1
ATOM 7734 O O . GLN D 1 237 ? 12.149 -1.040 134.739 1.00 14.95 233 GLN D O 1
ATOM 7740 N N . ILE D 1 238 ? 11.495 -2.989 133.867 1.00 14.53 234 ILE D N 1
ATOM 7741 C CA . ILE D 1 238 ? 12.839 -3.550 133.840 1.00 14.68 234 ILE D CA 1
ATOM 7742 C C . ILE D 1 238 ? 13.697 -2.845 132.860 1.00 13.98 234 ILE D C 1
ATOM 7743 O O . ILE D 1 238 ? 14.880 -2.553 133.144 1.00 15.44 234 ILE D O 1
ATOM 7748 N N . ILE D 1 239 ? 13.149 -2.603 131.672 1.00 13.55 235 ILE D N 1
ATOM 7749 C CA . ILE D 1 239 ? 13.915 -1.909 130.670 1.00 13.16 235 ILE D CA 1
ATOM 7750 C C . ILE D 1 239 ? 14.391 -0.530 131.181 1.00 12.45 235 ILE D C 1
ATOM 7751 O O . ILE D 1 239 ? 15.576 -0.145 131.032 1.00 12.59 235 ILE D O 1
ATOM 7756 N N . LEU D 1 240 ? 13.462 0.235 131.725 1.00 12.86 236 LEU D N 1
ATOM 7757 C CA . LEU D 1 240 ? 13.787 1.582 132.221 1.00 12.33 236 LEU D CA 1
ATOM 7758 C C . LEU D 1 240 ? 14.784 1.507 133.373 1.00 13.39 236 LEU D C 1
ATOM 7759 O O . LEU D 1 240 ? 15.771 2.260 133.400 1.00 13.05 236 LEU D O 1
ATOM 7764 N N . ARG D 1 241 ? 14.622 0.532 134.263 1.00 14.09 237 ARG D N 1
ATOM 7765 C CA . ARG D 1 241 ? 15.605 0.382 135.336 1.00 14.97 237 ARG D CA 1
ATOM 7766 C C . ARG D 1 241 ? 17.008 0.096 134.818 1.00 15.00 237 ARG D C 1
ATOM 7767 O O . ARG D 1 241 ? 17.967 0.665 135.339 1.00 14.98 237 ARG D O 1
ATOM 7775 N N . TRP D 1 242 ? 17.127 -0.699 133.743 1.00 15.44 238 TRP D N 1
ATOM 7776 C CA . TRP D 1 242 ? 18.426 -1.015 133.157 1.00 15.02 238 TRP D CA 1
ATOM 7777 C C . TRP D 1 242 ? 19.029 0.312 132.682 1.00 14.46 238 TRP D C 1
ATOM 7778 O O . TRP D 1 242 ? 20.192 0.622 132.961 1.00 14.60 238 TRP D O 1
ATOM 7789 N N . HIS D 1 243 ? 18.226 1.117 131.992 1.00 14.37 239 HIS D N 1
ATOM 7790 C CA . HIS D 1 243 ? 18.682 2.454 131.585 1.00 13.72 239 HIS D CA 1
ATOM 7791 C C . HIS D 1 243 ? 19.189 3.268 132.772 1.00 14.21 239 HIS D C 1
ATOM 7792 O O . HIS D 1 243 ? 20.300 3.871 132.729 1.00 15.95 239 HIS D O 1
ATOM 7799 N N . ILE D 1 244 ? 18.392 3.289 133.826 1.00 14.77 240 ILE D N 1
ATOM 7800 C CA . ILE D 1 244 ? 18.698 4.089 135.049 1.00 15.08 240 ILE D CA 1
ATOM 7801 C C . ILE D 1 244 ? 20.076 3.666 135.594 1.00 15.61 240 ILE D C 1
ATOM 7802 O O . ILE D 1 244 ? 20.930 4.505 135.840 1.00 14.89 240 ILE D O 1
ATOM 7807 N N . GLU D 1 245 ? 20.280 2.364 135.707 1.00 16.63 241 GLU D N 1
ATOM 7808 C CA . GLU D 1 245 ? 21.480 1.812 136.345 1.00 17.24 241 GLU D CA 1
ATOM 7809 C C . GLU D 1 245 ? 22.719 1.875 135.488 1.00 17.83 241 GLU D C 1
ATOM 7810 O O . GLU D 1 245 ? 23.826 1.905 136.028 1.00 17.87 241 GLU D O 1
ATOM 7816 N N . THR D 1 246 ? 22.551 1.959 134.168 1.00 17.73 242 THR D N 1
ATOM 7817 C CA . THR D 1 246 ? 23.693 2.180 133.293 1.00 19.01 242 THR D CA 1
ATOM 7818 C C . THR D 1 246 ? 23.972 3.689 133.104 1.00 18.79 242 THR D C 1
ATOM 7819 O O . THR D 1 246 ? 24.952 4.075 132.460 1.00 19.18 242 THR D O 1
ATOM 7823 N N . GLY D 1 247 ? 23.133 4.537 133.689 1.00 17.96 243 GLY D N 1
ATOM 7824 C CA . GLY D 1 247 ? 23.422 5.968 133.778 1.00 18.14 243 GLY D CA 1
ATOM 7825 C C . GLY D 1 247 ? 22.743 6.811 132.715 1.00 17.25 243 GLY D C 1
ATOM 7826 O O . GLY D 1 247 ? 23.034 7.998 132.609 1.00 17.10 243 GLY D O 1
ATOM 7827 N N . ASN D 1 248 ? 21.818 6.213 131.945 1.00 15.96 244 ASN D N 1
ATOM 7828 C CA . ASN D 1 248 ? 21.103 6.949 130.895 1.00 14.40 244 ASN D CA 1
ATOM 7829 C C . ASN D 1 248 ? 20.028 7.820 131.511 1.00 13.12 244 ASN D C 1
ATOM 7830 O O . ASN D 1 248 ? 19.409 7.439 132.508 1.00 14.85 244 ASN D O 1
ATOM 7835 N N . ILE D 1 249 ? 19.808 8.996 130.927 1.00 12.35 245 ILE D N 1
ATOM 7836 C CA . ILE D 1 249 ? 18.565 9.737 131.144 1.00 11.73 245 ILE D CA 1
ATOM 7837 C C . ILE D 1 249 ? 17.543 9.116 130.178 1.00 11.18 245 ILE D C 1
ATOM 7838 O O . ILE D 1 249 ? 17.910 8.745 129.074 1.00 11.83 245 ILE D O 1
ATOM 7843 N N . VAL D 1 250 ? 16.268 8.996 130.552 1.00 11.27 246 VAL D N 1
ATOM 7844 C CA . VAL D 1 250 ? 15.318 8.274 129.685 1.00 10.16 246 VAL D CA 1
ATOM 7845 C C . VAL D 1 250 ? 14.073 9.076 129.515 1.00 9.96 246 VAL D C 1
ATOM 7846 O O . VAL D 1 250 ? 13.612 9.650 130.496 1.00 10.99 246 VAL D O 1
ATOM 7850 N N . ILE D 1 251 ? 13.548 9.148 128.271 1.00 10.16 247 ILE D N 1
ATOM 7851 C CA . ILE D 1 251 ? 12.297 9.876 128.003 1.00 12.21 247 ILE D CA 1
ATOM 7852 C C . ILE D 1 251 ? 11.252 8.983 127.321 1.00 12.40 247 ILE D C 1
ATOM 7853 O O . ILE D 1 251 ? 10.915 9.175 126.157 1.00 14.28 247 ILE D O 1
ATOM 7858 N N . PRO D 1 252 ? 10.703 7.999 128.066 1.00 13.10 248 PRO D N 1
ATOM 7859 C CA . PRO D 1 252 ? 9.657 7.134 127.511 1.00 12.25 248 PRO D CA 1
ATOM 7860 C C . PRO D 1 252 ? 8.478 7.964 127.082 1.00 12.99 248 PRO D C 1
ATOM 7861 O O . PRO D 1 252 ? 8.094 8.932 127.781 1.00 12.52 248 PRO D O 1
ATOM 7865 N N . LYS D 1 253 ? 7.896 7.577 125.955 1.00 13.31 249 LYS D N 1
ATOM 7866 C CA . LYS D 1 253 ? 6.953 8.420 125.256 1.00 14.70 249 LYS D CA 1
ATOM 7867 C C . LYS D 1 253 ? 5.565 7.806 125.180 1.00 16.41 249 LYS D C 1
ATOM 7868 O O . LYS D 1 253 ? 4.763 8.170 124.317 1.00 17.80 249 LYS D O 1
ATOM 7874 N N . SER D 1 254 ? 5.258 6.911 126.102 1.00 17.32 250 SER D N 1
ATOM 7875 C CA . SER D 1 254 ? 3.945 6.262 126.131 1.00 18.64 250 SER D CA 1
ATOM 7876 C C . SER D 1 254 ? 2.806 7.294 126.158 1.00 19.88 250 SER D C 1
ATOM 7877 O O . SER D 1 254 ? 2.897 8.304 126.849 1.00 19.70 250 SER D O 1
ATOM 7880 N N . ILE D 1 255 ? 1.736 7.052 125.417 1.00 20.82 251 ILE D N 1
ATOM 7881 C CA . ILE D 1 255 ? 0.599 7.980 125.420 1.00 22.45 251 ILE D CA 1
ATOM 7882 C C . ILE D 1 255 ? -0.581 7.630 126.360 1.00 23.29 251 ILE D C 1
ATOM 7883 O O . ILE D 1 255 ? -1.454 8.487 126.586 1.00 24.33 251 ILE D O 1
ATOM 7888 N N . THR D 1 256 ? -0.652 6.413 126.914 1.00 21.96 252 THR D N 1
ATOM 7889 C CA . THR D 1 256 ? -1.812 6.112 127.744 1.00 21.83 252 THR D CA 1
ATOM 7890 C C . THR D 1 256 ? -1.451 6.425 129.186 1.00 21.43 252 THR D C 1
ATOM 7891 O O . THR D 1 256 ? -0.297 6.228 129.596 1.00 20.47 252 THR D O 1
ATOM 7895 N N . PRO D 1 257 ? -2.416 6.956 129.964 1.00 21.04 253 PRO D N 1
ATOM 7896 C CA . PRO D 1 257 ? -2.173 7.224 131.365 1.00 20.49 253 PRO D CA 1
ATOM 7897 C C . PRO D 1 257 ? -1.580 6.020 132.129 1.00 20.46 253 PRO D C 1
ATOM 7898 O O . PRO D 1 257 ? -0.669 6.197 132.959 1.00 19.79 253 PRO D O 1
ATOM 7902 N N . ALA D 1 258 ? -2.062 4.810 131.838 1.00 19.25 254 ALA D N 1
ATOM 7903 C CA . ALA D 1 258 ? -1.605 3.633 132.568 1.00 19.35 254 ALA D CA 1
ATOM 7904 C C . ALA D 1 258 ? -0.106 3.431 132.348 1.00 18.52 254 ALA D C 1
ATOM 7905 O O . ALA D 1 258 ? 0.602 3.115 133.298 1.00 18.22 254 ALA D O 1
ATOM 7907 N N . ARG D 1 259 ? 0.344 3.605 131.098 1.00 17.85 255 ARG D N 1
ATOM 7908 C CA . ARG D 1 259 ? 1.739 3.363 130.731 1.00 18.20 255 ARG D CA 1
ATOM 7909 C C . ARG D 1 259 ? 2.563 4.513 131.273 1.00 17.09 255 ARG D C 1
ATOM 7910 O O . ARG D 1 259 ? 3.600 4.277 131.902 1.00 15.69 255 ARG D O 1
ATOM 7918 N N . ILE D 1 260 ? 2.055 5.734 131.096 1.00 15.01 256 ILE D N 1
ATOM 7919 C CA . ILE D 1 260 ? 2.638 6.910 131.748 1.00 15.11 256 ILE D CA 1
ATOM 7920 C C . ILE D 1 260 ? 2.893 6.688 133.249 1.00 14.98 256 ILE D C 1
ATOM 7921 O O . ILE D 1 260 ? 4.026 6.880 133.708 1.00 14.69 256 ILE D O 1
ATOM 7926 N N . LYS D 1 261 ? 1.904 6.172 133.982 1.00 16.58 257 LYS D N 1
ATOM 7927 C CA . LYS D 1 261 ? 2.108 5.886 135.403 1.00 17.46 257 LYS D CA 1
ATOM 7928 C C . LYS D 1 261 ? 3.072 4.689 135.598 1.00 18.13 257 LYS D C 1
ATOM 7929 O O . LYS D 1 261 ? 3.945 4.720 136.465 1.00 18.04 257 LYS D O 1
ATOM 7935 N N . GLU D 1 262 ? 2.958 3.672 134.749 1.00 18.81 258 GLU D N 1
ATOM 7936 C CA . GLU D 1 262 ? 3.798 2.463 134.826 1.00 18.89 258 GLU D CA 1
ATOM 7937 C C . GLU D 1 262 ? 5.284 2.779 134.709 1.00 18.47 258 GLU D C 1
ATOM 7938 O O . GLU D 1 262 ? 6.097 2.313 135.507 1.00 17.91 258 GLU D O 1
ATOM 7944 N N . ASN D 1 263 ? 5.615 3.599 133.714 1.00 17.05 259 ASN D N 1
ATOM 7945 C CA . ASN D 1 263 ? 6.981 4.003 133.430 1.00 16.79 259 ASN D CA 1
ATOM 7946 C C . ASN D 1 263 ? 7.625 4.845 134.532 1.00 16.49 259 ASN D C 1
ATOM 7947 O O . ASN D 1 263 ? 8.841 4.963 134.586 1.00 15.04 259 ASN D O 1
ATOM 7952 N N . PHE D 1 264 ? 6.809 5.486 135.359 1.00 16.46 260 PHE D N 1
ATOM 7953 C CA . PHE D 1 264 ? 7.314 6.274 136.479 1.00 17.47 260 PHE D CA 1
ATOM 7954 C C . PHE D 1 264 ? 7.740 5.389 137.644 1.00 17.41 260 PHE D C 1
ATOM 7955 O O . PHE D 1 264 ? 8.602 5.774 138.403 1.00 18.58 260 PHE D O 1
ATOM 7963 N N . ASP D 1 265 ? 7.160 4.210 137.774 1.00 18.24 261 ASP D N 1
ATOM 7964 C CA . ASP D 1 265 ? 7.321 3.391 138.966 1.00 19.21 261 ASP D CA 1
ATOM 7965 C C . ASP D 1 265 ? 8.562 2.545 138.771 1.00 17.98 261 ASP D C 1
ATOM 7966 O O . ASP D 1 265 ? 8.476 1.327 138.643 1.00 19.47 261 ASP D O 1
ATOM 7971 N N . ILE D 1 266 ? 9.716 3.173 138.730 1.00 17.28 262 ILE D N 1
ATOM 7972 C CA . ILE D 1 266 ? 10.980 2.453 138.431 1.00 16.18 262 ILE D CA 1
ATOM 7973 C C . ILE D 1 266 ? 12.085 2.730 139.454 1.00 17.50 262 ILE D C 1
ATOM 7974 O O . ILE D 1 266 ? 13.285 2.467 139.216 1.00 16.54 262 ILE D O 1
ATOM 7979 N N . PHE D 1 267 ? 11.681 3.267 140.601 1.00 18.44 263 PHE D N 1
ATOM 7980 C CA . PHE D 1 267 ? 12.629 3.780 141.568 1.00 19.84 263 PHE D CA 1
ATOM 7981 C C . PHE D 1 267 ? 12.501 3.116 142.930 1.00 21.25 263 PHE D C 1
ATOM 7982 O O . PHE D 1 267 ? 13.098 3.595 143.908 1.00 23.25 263 PHE D O 1
ATOM 7990 N N . ASP D 1 268 ? 11.751 2.019 142.988 1.00 21.08 264 ASP D N 1
ATOM 7991 C CA . ASP D 1 268 ? 11.520 1.275 144.240 1.00 22.16 264 ASP D CA 1
ATOM 7992 C C . ASP D 1 268 ? 12.201 -0.095 144.209 1.00 21.09 264 ASP D C 1
ATOM 7993 O O . ASP D 1 268 ? 12.011 -0.903 145.113 1.00 22.28 264 ASP D O 1
ATOM 7998 N N . PHE D 1 269 ? 13.019 -0.347 143.184 1.00 20.05 265 PHE D N 1
ATOM 7999 C CA . PHE D 1 269 ? 13.755 -1.626 143.093 1.00 19.03 265 PHE D CA 1
ATOM 8000 C C . PHE D 1 269 ? 15.066 -1.479 142.389 1.00 18.31 265 PHE D C 1
ATOM 8001 O O . PHE D 1 269 ? 15.342 -0.427 141.803 1.00 18.24 265 PHE D O 1
ATOM 8009 N N . THR D 1 270 ? 15.891 -2.518 142.465 1.00 17.45 266 THR D N 1
ATOM 8010 C CA . THR D 1 270 ? 17.117 -2.548 141.655 1.00 17.43 266 THR D CA 1
ATOM 8011 C C . THR D 1 270 ? 17.274 -3.877 140.896 1.00 17.09 266 THR D C 1
ATOM 8012 O O . THR D 1 270 ? 16.746 -4.897 141.288 1.00 16.34 266 THR D O 1
ATOM 8016 N N . LEU D 1 271 ? 18.017 -3.836 139.796 1.00 17.37 267 LEU D N 1
ATOM 8017 C CA . LEU D 1 271 ? 18.354 -5.037 139.060 1.00 16.93 267 LEU D CA 1
ATOM 8018 C C . LEU D 1 271 ? 19.497 -5.799 139.749 1.00 17.70 267 LEU D C 1
ATOM 8019 O O . LEU D 1 271 ? 20.175 -5.280 140.637 1.00 17.16 267 LEU D O 1
ATOM 8024 N N . ASN D 1 272 ? 19.677 -7.051 139.356 1.00 18.12 268 ASN D N 1
ATOM 8025 C CA . ASN D 1 272 ? 20.759 -7.890 139.875 1.00 19.02 268 ASN D CA 1
ATOM 8026 C C . ASN D 1 272 ? 21.850 -7.932 138.835 1.00 19.29 268 ASN D C 1
ATOM 8027 O O . ASN D 1 272 ? 21.577 -7.685 137.667 1.00 17.66 268 ASN D O 1
ATOM 8032 N N . GLY D 1 273 ? 23.057 -8.292 139.266 1.00 20.67 269 GLY D N 1
ATOM 8033 C CA . GLY D 1 273 ? 24.190 -8.417 138.377 1.00 21.30 269 GLY D CA 1
ATOM 8034 C C . GLY D 1 273 ? 23.898 -9.334 137.215 1.00 21.48 269 GLY D C 1
ATOM 8035 O O . GLY D 1 273 ? 24.254 -9.034 136.079 1.00 22.21 269 GLY D O 1
ATOM 8036 N N . THR D 1 274 ? 23.241 -10.451 137.491 1.00 21.80 270 THR D N 1
ATOM 8037 C CA . THR D 1 274 ? 22.936 -11.422 136.442 1.00 22.15 270 THR D CA 1
ATOM 8038 C C . THR D 1 274 ? 21.983 -10.824 135.417 1.00 20.69 270 THR D C 1
ATOM 8039 O O . THR D 1 274 ? 22.080 -11.162 134.243 1.00 21.17 270 THR D O 1
ATOM 8043 N N . ASP D 1 275 ? 21.088 -9.922 135.856 1.00 18.38 271 ASP D N 1
ATOM 8044 C CA . ASP D 1 275 ? 20.136 -9.275 134.943 1.00 18.27 271 ASP D CA 1
ATOM 8045 C C . ASP D 1 275 ? 20.862 -8.373 133.946 1.00 17.38 271 ASP D C 1
ATOM 8046 O O . ASP D 1 275 ? 20.592 -8.404 132.742 1.00 17.21 271 ASP D O 1
ATOM 8051 N N . HIS D 1 276 ? 21.782 -7.579 134.468 1.00 18.69 272 HIS D N 1
ATOM 8052 C CA . HIS D 1 276 ? 22.647 -6.744 133.650 1.00 19.25 272 HIS D CA 1
ATOM 8053 C C . HIS D 1 276 ? 23.456 -7.510 132.678 1.00 20.02 272 HIS D C 1
ATOM 8054 O O . HIS D 1 276 ? 23.571 -7.069 131.540 1.00 19.87 272 HIS D O 1
ATOM 8061 N N . ASP D 1 277 ? 24.047 -8.621 133.132 1.00 21.59 273 ASP D N 1
ATOM 8062 C CA . ASP D 1 277 ? 24.782 -9.544 132.239 1.00 22.23 273 ASP D CA 1
ATOM 8063 C C . ASP D 1 277 ? 23.909 -10.035 131.070 1.00 21.82 273 ASP D C 1
ATOM 8064 O O . ASP D 1 277 ? 24.351 -10.035 129.913 1.00 21.18 273 ASP D O 1
ATOM 8069 N N . ALA D 1 278 ? 22.684 -10.476 131.378 1.00 21.02 274 ALA D N 1
ATOM 8070 C CA . ALA D 1 278 ? 21.772 -10.997 130.367 1.00 21.37 274 ALA D CA 1
ATOM 8071 C C . ALA D 1 278 ? 21.372 -9.904 129.362 1.00 20.04 274 ALA D C 1
ATOM 8072 O O . ALA D 1 278 ? 21.388 -10.109 128.149 1.00 19.73 274 ALA D O 1
ATOM 8074 N N . ILE D 1 279 ? 21.039 -8.732 129.865 1.00 19.48 275 ILE D N 1
ATOM 8075 C CA . ILE D 1 279 ? 20.533 -7.653 129.000 1.00 19.64 275 ILE D CA 1
ATOM 8076 C C . ILE D 1 279 ? 21.607 -7.204 127.987 1.00 20.83 275 ILE D C 1
ATOM 8077 O O . ILE D 1 279 ? 21.323 -7.058 126.790 1.00 20.81 275 ILE D O 1
ATOM 8082 N N . THR D 1 280 ? 22.836 -7.070 128.470 1.00 21.65 276 THR D N 1
ATOM 8083 C CA . THR D 1 280 ? 23.975 -6.714 127.636 1.00 23.28 276 THR D CA 1
ATOM 8084 C C . THR D 1 280 ? 24.141 -7.676 126.444 1.00 24.30 276 THR D C 1
ATOM 8085 O O . THR D 1 280 ? 24.374 -7.240 125.319 1.00 24.30 276 THR D O 1
ATOM 8089 N N . LYS D 1 281 ? 23.961 -8.975 126.686 1.00 26.55 277 LYS D N 1
ATOM 8090 C CA . LYS D 1 281 ? 24.018 -9.990 125.625 1.00 27.36 277 LYS D CA 1
ATOM 8091 C C . LYS D 1 281 ? 22.940 -9.879 124.537 1.00 27.14 277 LYS D C 1
ATOM 8092 O O . LYS D 1 281 ? 23.057 -10.535 123.491 1.00 27.84 277 LYS D O 1
ATOM 8098 N N . LEU D 1 282 ? 21.905 -9.070 124.759 1.00 26.47 278 LEU D N 1
ATOM 8099 C CA . LEU D 1 282 ? 20.858 -8.841 123.752 1.00 26.48 278 LEU D CA 1
ATOM 8100 C C . LEU D 1 282 ? 21.293 -7.896 122.612 1.00 27.44 278 LEU D C 1
ATOM 8101 O O . LEU D 1 282 ? 20.561 -7.717 121.654 1.00 27.08 278 LEU D O 1
ATOM 8106 N N . ASP D 1 283 ? 22.481 -7.310 122.707 1.00 29.94 279 ASP D N 1
ATOM 8107 C CA . ASP D 1 283 ? 23.040 -6.558 121.572 1.00 31.32 279 ASP D CA 1
ATOM 8108 C C . ASP D 1 283 ? 24.535 -6.783 121.409 1.00 32.03 279 ASP D C 1
ATOM 8109 O O . ASP D 1 283 ? 24.992 -7.918 121.324 1.00 34.38 279 ASP D O 1
#

Radius of gyration: 39.22 Å; Cα contacts (8 Å, |Δi|>4): 2071; chains: 4; bounding box: 88×54×116 Å

CATH classification: 3.20.20.100

Solvent-accessible surface area: 39974 Å² total; per-residue (Å²): 110,62,70,53,52,35,18,72,29,154,5,57,48,46,47,90,0,20,12,3,0,2,1,0,38,40,19,31,50,120,60,0,37,76,8,0,34,44,0,5,165,28,22,2,86,0,0,0,0,0,28,44,30,46,0,3,92,2,0,2,141,8,4,82,67,39,87,35,63,44,88,94,2,12,2,0,0,0,1,15,19,34,42,12,10,42,123,43,0,38,155,13,0,70,67,2,12,85,89,2,49,24,112,37,0,16,0,0,0,0,13,14,2,5,46,32,47,108,70,2,25,66,0,0,114,0,0,39,86,0,74,132,86,34,71,1,91,0,3,0,0,1,18,1,64,36,69,10,0,97,28,0,43,85,124,35,66,43,35,0,3,0,0,2,4,17,0,19,4,110,63,4,40,84,135,17,59,140,22,2,63,167,63,97,8,18,11,0,0,14,15,0,42,30,74,88,29,63,82,27,98,37,0,108,70,9,7,135,71,45,90,31,39,23,21,18,0,4,0,26,4,0,15,60,50,42,2,0,0,0,2,67,10,84,57,68,73,109,1,117,48,2,48,64,0,24,65,16,14,11,79,54,101,13,43,104,37,0,79,81,40,105,86,27,8,25,2,110,6,56,50,42,40,77,0,24,0,3,0,4,4,4,17,38,25,31,51,113,57,0,35,70,8,0,48,46,0,4,172,25,25,3,82,0,0,2,0,0,31,53,35,46,0,3,85,2,0,2,139,4,5,83,66,40,84,43,58,42,87,91,3,12,2,0,0,2,1,14,16,32,43,13,10,43,127,46,0,29,57,14,0,56,72,1,14,173,89,2,49,23,105,32,0,17,0,0,0,0,12,14,3,8,46,40,30,104,70,2,22,65,0,0,118,0,0,38,73,0,72,137,79,30,74,1,90,0,4,0,0,2,32,1,71,36,39,2,0,92,117,0,40,84,115,35,63,50,35,0,3,0,0,5,4,16,0,20,0,118,56,3,41,93,138,17,65,123,17,2,61,148,70,94,9,18,13,0,0,33,12,1,50,69,54,74,135,31,104,47,0,99,69,6,7,138,119,53,90,34,36,22,20,14,0,4,0,24,5,0,1,53,50,26,3,0,0,2,1,60,8,58,65,66,73,109,0,104,51,2,49,64,0,37,81,15,36,14,79,48,103,12,30,71,21,0,58,157,53,102,156,38,51,79,31,136,5,67,49,42,42,91,0,22,10,2,0,2,9,2,43,10,42,38,55,120,69,0,49,60,5,0,54,66,0,5,92,31,24,2,84,0,0,6,0,0,25,30,38,43,0,4,74,0,0,2,128,6,6,89,69,39,85,41,58,40,90,92,3,11,1,0,0,4,1,21,17,28,41,11,9,42,128,42,0,38,140,12,0,41,47,1,10,147,99,2,48,22,108,29,0,17,0,0,0,0,14,15,5,5,47,38,66,98,70,2,22,64,0,0,113,0,0,61,99,0,75,87,94,32,66,1,92,0,3,0,0,1,20,1,69,41,42,1,0,69,85,0,33,164,100,36,64,44,35,0,3,0,0,10,3,14,2,19,0,110,57,12,47,79,137,16,75,115,22,1,53,157,67,104,9,20,7,0,0,49,24,1,47,66,44,74,138,29,109,48,0,85,61,5,5,126,130,54,96,32,39,22,20,15,0,3,0,27,4,0,14,58,42,37,0,0,0,10,1,71,2,68,68,73,76,24,3,140,63,3,48,67,0,41,98,26,88,16,79,50,105,11,32,74,30,0,52,160,46,88,159,34,51,79,31,146,8,56,50,44,43,86,0,22,11,2,0,3,0,3,24,23,48,18,55,116,48,0,48,74,7,0,55,34,0,5,171,22,24,2,84,0,0,0,0,0,25,54,22,49,0,3,79,0,0,2,125,7,5,88,68,41,81,40,57,41,90,91,2,13,1,0,0,1,0,15,17,30,42,11,9,38,124,44,0,40,143,13,4,64,52,1,22,151,98,2,47,18,109,41,0,16,0,1,0,0,13,15,2,5,48,39,55,119,65,3,30,64,0,1,118,0,0,43,82,7,72,130,88,20,80,1,86,0,3,0,0,1,19,1,62,45,66,11,0,93,35,0,42,85,128,37,64,47,31,0,4,0,0,2,4,17,0,18,0,94,58,5,40,96,71,19,65,140,24,1,65,78,76,100,8,17,11,0,0,13,12,1,30,40,108,1,110,133,28,104,39,0,95,72,9,6,82,86,38,93,34,37,16,10,17,0,0,0,31,4,0,14,63,57,41,3,0,0,0,1,59,8,63,57,73,76,102,1,124,52,2,51,70,0,40,106,31,88,14,79,54,103,11,42,83,30,0,84,160,51,101

B-factor: mean 18.05, std 7.15, range [5.0, 48.29]

Sequence (1031 aa):
SMIMTVPTVKLNDGNHIPQLGYGVWWQISNDEAVSAVSSEALKAGYRHIDTATIYGNEEGVGKAINGSGIARADIFLTTKLWNSDQGYESTLKAFDTSLKKLGTDYVDLYLIHWPMPSKDLFMETWRAFIKLKEEGRVKSIGVSNFRTADLERLIKESGVTPVLNQIELHPQFQQDELRLFHGKHDIATEAWSSPLGQGLLEDPTLKSIAEKHAKSVAQIILRWHIETGNIVIPKSITPARIKENFDIFDFTLNGTDHDAITKLDTVPTVKLNDGNHIPQLGYGVWQISNDEAVSAVSEALKAGYRHIDTATIYGNEEGVGKAINGSGIARADIFLTTKLWNSDQGYESTLKAFDDTSLKKLGTDYVDLYLIHWPMPSKDLFMETWRAFIKLKEEGRVKSIGVSNFRTADLERLIKESGVTPVLNQIELHPQFQQDELRLFHGKHDIATEAWWSSPLGLLEDPTLKSIAEKHAKSVAQIILRWHIETGNIVIPKSITPARIKENFDIFDFTLNGTDHDAITKLDTVPTVKLNDGNHIPQLGYGVWQISNDEAVSAVSSEALKAGYRHIDTATIYGNEEGVGKAINGSGIARADIFLTTKLWNSDQGYESTLKAFDTSLKKLGTDYVDLYLIHWPMPSKDLFMETWRAFIKLKEEGRRVKSIGVSNFRTADLERLIKESGVTPVLNQIELHPQFQQDELRLFHGKHDDIATEAWSPLGLLEDPTLKSIAEKHAKSVAQIILRWHIETGNIVIPKSITPARIKENFDIFDFTTLNGTDHDAITKLDTVPTVKLNDGNHIPQLGYGVWQISNDEAVSAVSSEALKAGYRHIDTATIYGNEEGVGKAINGSGIARADIFLTTKLWNSDQGYESTLKAFDTSLKKLGTDDYVDLYLIHWPMPSKDLFMETWRAFIKLKEEGRVKSIGVSNFRTADLERLIKESGVTPVLNQIELHPQFQQDELRLFHGKHDIATEAWSPLGKLLEDPTLKSIAEKHAKSVAQIILRWHIETGNIVIPKSITPARIKENFDIFDFTLNGTDHDAITKLD

Organism: Brucella abortus (strain 2308) (NCBI:txid359391)

Foldseek 3Di:
DDDFDQDWDQFPLRDTHRLEAAEDALDEQVLLLVQLLLLVVLPHQEYEEEVVSHHLLSVLNNLVPNPDDVVSHAYEYEDDQVQFAQVSLVVVVVVSCVSSVHQAHAEYAHAECPDHLVRVLRNVVNVVVCCVVVRYVFYYYEHDDLVSQVCNCVVPVDHHRAYEYADELLRHPPPVVVSCVVPRHAYAHEPHHPDVVQPDPLLVVQCVVWVAHSLLLSLLLCVVVRYRYHHHDSDSVVSSSNVPNRPDHGDDVSNVSSNVSD/DFDWDQFPVRDTAGLEAAEAALDAQVLLLVQLLLLVVLPHQEYEEEVVSVHLLSVLCNLVVNPDDPVSHAYEYEDDQVQFAQVSLVVVVVVSCVSSVHQAHAEYEHEECPDDLVRVLRNVVNVVVCCVVVRYVFYYYEHDDLVSQVSNCVVPVDHHRAYEYADELQRHCPVVVVSCVVVRHAYEHDPHHVDQPPPLLVVQCVVVVAHSLLVRLLLCVVVRYRYHDHDSDSVVSSSNVPNPPDHDDPVSSVVSNVSD/DFDWDQFPVRDIHGLEEAEQQALDQCVSLVRLLLLVVLPHQEYEYEVVSNHLLSPLVNVVPNPDDPVSHAYEYEDDQVQFAAVSLVVSVVVSCVSSVHQAHAEYEHEECPDDLVRNLRNVVNVVVCCVVVRYVFYAYEHDDLVSQVVSCVVPVDHHRAYEYADELQRHPVVRVVSCVVVRHAYEHDVHVVDQPPPLLVVQCVVVVAGSLLVSVQLCVVVRYRYHYDQPDSVSSNSNVPNPPDHDDPVSSVVSNVSD/DFDWDQFPVRDTHGLEAAEAQALDQCLLLVQLLLLVVLPHQEYEEEVVSNHLLSVLVNVVVNPDDPVSHAYEYEDDQVQFAQVSLLVSVVVSCVSNVHQAHAEYEHEECPDDLVRVLRNVVNVVVCCVVVRYVFYAYEHDDLVSQCCNCVPPVDHHREYEYADELLRHPVPVVVVCVVVRYAYEHDPLVPPCQPPVLLVVQCVVVVAHSLLLSLLLCVVVRYRYHHHDSDSVVSSSNVPNPPDHGDPVSNVSSNVSD

Secondary structure (DSSP, 8-state):
-EEPPPPEEE-TTS-EEESB-EE--S--HHHHHHHHHHHHHHT--EEE--GGGS-HHHHHHHHHTSSS-GGG-EEEEEE-GGG-SHHHHHHHHHHHHHHHTSS-EEEEEE--S-S-HHHHHHHHHHHHHHHHTTSEEEEEEES--HHHHHHHHHHHS---SEEEEE-BTTB--HHHHHHHHHTT-EEEEESTT----TT-HHHHHHHHHHTS-HHHHHHHHHHHHT-EE-----SHHHHHHHH--SS----HHHHHHHHTT-/---EEE-TTS-EEESB-EEP-S--HHHHHHHHHHHHHHT--EEE--GGGS-HHHHHHHHHTSSS-GGGSEEEEEE-GGG-SHHHHHHHHHHHHHHHTSS-EEEEEE--S-S-HHHHHHHHHHHHHHHHTTSEEEEEEES--HHHHHHHHHHHS---SEEEEE-BTTB--HHHHHHHHHTT-EEEEESTT--TT-HHHHHHHHHHT--HHHHHHHHHHHHT-EE-----SHHHHHHHH--SS----HHHHHHHHTT-/---EEE-TTS-EEESB-EE---SSHHHHHHHHHHHHHHT--EEE--GGGS-HHHHHHHHHHSSS-GGG-EEEEEE-GGG-SHHHHHHHHHHHHHHHTSS-EEEEEES-S-S-HHHHHHHHHHHHHHHHHTSEEEEEEES--HHHHHHHHHHH----SEEEEE-BTTB--HHHHHHHHHTT-EEEEESTT--TT-HHHHHHHHHHT--HHHHHHHHHHHHT-EEE----SHHHHHHHH--SS----HHHHHHHHTT-/---EEE-TTS-EEESB-EE---S-HHHHHHHHHHHHHHT--EEE--GGGS-HHHHHHHHHHTTS-GGG-EEEEEE-GGG-SHHHHHHHHHHHHHHHTSS-EEEEEE--S-S-HHHHHHHHHHHHHHHHTTSEEEEEEES--HHHHHHHHHHHS---SEEEEE-BTTB--HHHHHHHHHTT-EEEEESTT---TT-HHHHHHHHHHT--HHHHHHHHHHHHT-EE-----SHHHHHHHH--SS----HHHHHHHHTT-

Nearest PDB structures (foldseek):
  3o0k-assembly3_C  TM=1.004E+00  e=6.193E-56  Brucella abortus 2308
  2wzm-assembly2_B  TM=9.764E-01  e=1.422E-35  Mycolicibacterium smegmatis MC2 155
  2wzt-assembly1_B  TM=9.794E-01  e=1.179E-35  Mycolicibacterium smegmatis MC2 155
  4otk-assembly1_A  TM=9.717E-01  e=8.184E-35  Mycobacterium tuberculosis
  1m9h-assembly1_A  TM=9.713E-01  e=6.439E-34  Corynebacterium sp.